Protein AF-A0A537SG53-F1 (afdb_monomer)

Nearest PDB structures (foldseek):
  3vv3-assembly1_A  TM=7.331E-01  e=1.806E-14  Pseudoalteromonas sp. SM9913
  3gcx-assembly1_A  TM=7.855E-01  e=4.178E-11  Homo sapiens
  4nmx-assembly1_B  TM=8.078E-01  e=1.006E-10  Homo sapiens
  6u36-assembly1_B  TM=8.030E-01  e=1.842E-10  Homo sapiens
  6u38-assembly1_B  TM=7.601E-01  e=1.011E-09  Homo sapiens

Solvent-accessible surface area (backbone atoms only — not comparable to full-atom values): 45892 Å² total; per-residue (Å²): 128,70,33,33,38,33,28,25,63,75,90,61,60,61,32,41,44,74,61,90,92,48,77,46,64,25,44,44,43,73,51,47,91,55,70,65,63,78,87,64,96,61,98,65,78,69,53,40,50,25,36,37,40,58,51,94,85,67,83,77,95,51,55,57,44,52,30,59,46,37,54,74,64,22,52,58,51,92,91,60,73,54,43,61,42,48,43,57,40,46,70,34,71,57,68,73,74,63,71,64,65,53,43,56,61,77,74,60,67,79,89,64,69,51,61,58,50,86,93,46,68,74,53,92,91,40,68,62,49,55,32,37,86,90,42,29,15,30,59,60,30,51,58,71,57,66,50,66,90,52,40,49,90,41,24,35,35,40,42,28,37,16,30,50,89,73,35,62,35,50,42,83,40,58,37,64,94,68,16,30,22,54,67,45,85,91,42,43,59,48,20,58,50,80,81,84,73,87,81,57,54,78,33,54,22,24,17,34,46,21,37,20,18,6,33,33,55,95,96,52,68,71,57,17,48,22,60,60,40,36,37,28,44,30,13,34,21,65,20,74,39,44,31,39,51,60,23,51,36,37,51,46,21,49,49,46,38,33,42,73,74,46,92,65,41,52,45,33,37,27,27,51,45,50,35,68,67,47,55,65,47,24,55,40,52,42,55,34,33,59,67,20,31,34,39,32,16,7,8,34,51,13,39,62,53,31,49,36,40,48,35,22,23,66,19,56,37,77,75,24,33,17,14,13,18,20,29,77,81,70,49,62,29,43,93,46,60,61,90,38,81,17,22,12,34,32,56,68,85,46,22,81,41,20,35,9,22,57,11,48,45,32,56,21,38,41,54,97,28,46,86,41,60,26,19,53,30,52,44,7,35,49,7,13,26,43,57,43,10,36,47,46,52,36,40,32,78,41,40,73,67,49,71,66,49,97,47,43,38,53,38,30,50,31,49,47,50,24,48,54,76,31,21,50,72,46,89,91,45,37,70,50,24,24,40,11,39,43,26,30,34,57,15,53,74,42,73,78,65,57,77,88,77,60,73,85,76,70,81,49,68,45,64,29,68,58,56,38,64,69,66,72,52,65,99,82,62,88,68,54,52,70,54,48,41,48,19,30,52,50,45,40,56,41,63,27,50,76,30,44,77,43,53,56,95,47,65,92,74,48,48,72,68,41,54,47,49,35,51,53,38,51,51,68,35,88,88,51,33,66,67,50,38,51,54,53,48,52,45,64,55,54,73,62,59,76,74,84,74,82,64,81,93,79,66,58,74,66,55,51,51,52,49,54,45,68,75,56,68,74,80,71,79,63,72,49,42,53,33,39,27,42,56,40,38,66,52,50,39,75,35,89,92,33,45,91,40,25,62,38,72,46,74,27,76,52,62,94,79,50,39,60,18,57,31,55,77,58,39,33,39,50,48,42,24,70,84,76,74,45,70,59,74,58,37,51,76,75,38,70,81,29,53,77,61,29,34,57,71,78,49,96,86,39,69,42,35,28,52,48,30,40,50,48,44,34,53,43,48,51,50,54,50,23,67,75,69,73,45,85,85,51,52,50,53,48,79,41,80,54,97,89,42,84,42,74,41,86,41,69,52,45,36,35,18,45,40,47,37,79,35,98,52,66,47,54,37,77,92,76,43,26,40,38,18,9,28,38,65,36,60,88,82,63,101,59,81,61,61,85,67,38,75,50,51,46,26,50,23,44,38,53,39,28,23,34,44,38,52,47,47,47,40,27,73,44,61,68,62,73,51,80,86,47,73,63,39,59,50,46,55,54,53,50,18,48,51,52,28,44,56,51,49,72,73,35,66,65,50,42,54,50,51,38,62,74,46,72,72,43,80,74,48,76,52,76,77,37,46,39,48,43,51,60,13,34,46,72,71,43,98,41,43,63,43,76,78,47,67,81,85,79,79,76,80,76,89,73,83,81,88,81,91,79,89,133

Secondary structure (DSSP, 8-state):
--EEEEEE-TT-SEEEEEETTEEEEEEEEES-SS-PPP--SSSSPPPEEEEEE--TT---S-HHHHHHHHHHHTTS-TTPPPPSEEEE--EE----S-HHHHHHHTT--TT-PPPPPTTS---TT-TTGGGSTTTT-HHHHHHHHTSTTT----EEEEEES-B-TT-TT--TTB-GGG-EESS-TTSTT--B----SSS--TTHHHHHHHHHHPPPPTTS---SS-TTSEEEEEE--SBTTBEEHHHHHHHHHHHHHHHHHSTT---EEEE---BS--HHHHHHHHHHHHTT-EEEEE--EEETTBS-SSPPBTTTSTTEEEEEEE-TTS-BS-S--TTSEEE----HHHHTTEEEEE-SSEEEE-TT-TT-EEEEE-SHHHHHHHHHHHHHHHHHHHHHHHHT-SSTHHHHHHHHHHHHTTSB--TT-HHHHBT-B--HHHHHTSPPPPGGG--PPPPP----HHHHHHTT--TTSPPPHHHHHHHHHHHHHHSSHHHHTT--S-GGG--HHHHHHHHHHHHH-TT--HHHHHHHHHHHHHTT--------S---HHHHHHHHHHHS---PPPSEEEEEEESS-HHHHTSTTTTTTSEEEEEEEP-TTPBTTTB-SSEEE--EETTTTEEPPPP-TTSHHHHTTTSSPP-TT-HHHHHHHHHHHHHHHHHHHHHHHTS---PPPEEEEETTEEEEEP---EEEEEEEESSS-EEEETTTTEEEEEEEEPPTT--SSSPTTPEEEGGG-HHHHHHHHHHHHHHHH-GGGGS-SSHHHHHHHHHHHHHHHHHHGGG-HHHHHHHHHHHTT-TTS--GGGEE-HHHHHHTT-SS-SEE-S------------------

pLDDT: mean 82.52, std 16.12, range [25.84, 98.88]

Radius of gyration: 37.01 Å; Cα contacts (8 Å, |Δi|>4): 1819; chains: 1; bounding box: 107×88×82 Å

Structure (mmCIF, N/CA/C/O backbone):
data_AF-A0A537SG53-F1
#
_entry.id   AF-A0A537SG53-F1
#
loop_
_atom_site.group_PDB
_atom_site.id
_atom_site.type_symbol
_atom_site.label_atom_id
_atom_site.label_alt_id
_atom_site.label_comp_id
_atom_site.label_asym_id
_atom_site.label_entity_id
_atom_site.label_seq_id
_atom_site.pdbx_PDB_ins_code
_atom_site.Cartn_x
_atom_site.Cartn_y
_atom_site.Cartn_z
_atom_site.occupancy
_atom_site.B_iso_or_equiv
_atom_site.auth_seq_id
_atom_site.auth_comp_id
_atom_site.auth_asym_id
_atom_site.auth_atom_id
_atom_site.pdbx_PDB_model_num
ATOM 1 N N . MET A 1 1 ? 8.241 -13.025 15.355 1.00 56.22 1 MET A N 1
ATOM 2 C CA . MET A 1 1 ? 8.770 -12.447 16.612 1.00 56.22 1 MET A CA 1
ATOM 3 C C . MET A 1 1 ? 8.900 -10.947 16.423 1.00 56.22 1 MET A C 1
ATOM 5 O O . MET A 1 1 ? 9.404 -10.559 15.370 1.00 56.22 1 MET A O 1
ATOM 9 N N . PRO A 1 2 ? 8.442 -10.115 17.368 1.00 63.69 2 PRO A N 1
ATOM 10 C CA . PRO A 1 2 ? 8.550 -8.668 17.230 1.00 63.69 2 PRO A CA 1
ATOM 11 C C . PRO A 1 2 ? 10.027 -8.247 17.290 1.00 63.69 2 PRO A C 1
ATOM 13 O O . PRO A 1 2 ? 10.722 -8.482 18.279 1.00 63.69 2 PRO A O 1
ATOM 16 N N . ARG A 1 3 ? 10.515 -7.653 16.198 1.00 83.81 3 ARG A N 1
ATOM 17 C CA . ARG A 1 3 ? 11.768 -6.891 16.151 1.00 83.81 3 ARG A CA 1
ATOM 18 C C . ARG A 1 3 ? 11.4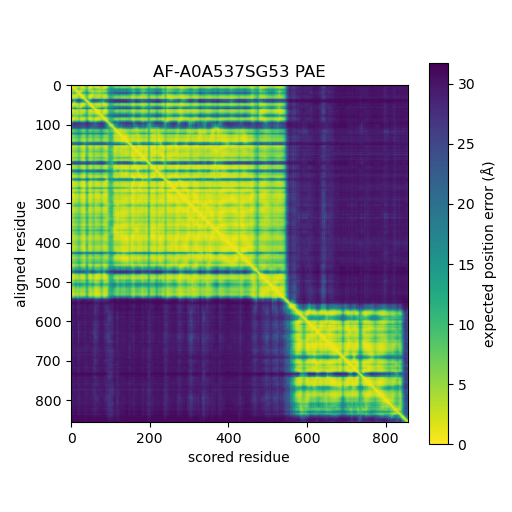10 -5.414 16.118 1.00 83.81 3 ARG A C 1
ATOM 20 O O . ARG A 1 3 ? 10.396 -5.039 15.534 1.00 83.81 3 ARG A O 1
ATOM 27 N N . ILE A 1 4 ? 12.231 -4.588 16.747 1.00 90.00 4 ILE A N 1
ATOM 28 C CA . ILE A 1 4 ? 12.027 -3.140 16.818 1.00 90.00 4 ILE A CA 1
ATOM 29 C C . ILE A 1 4 ? 13.260 -2.458 16.237 1.00 90.00 4 ILE A C 1
ATOM 31 O O . ILE A 1 4 ? 14.383 -2.869 16.518 1.00 90.00 4 ILE A O 1
ATOM 35 N N . LEU A 1 5 ? 13.070 -1.414 15.443 1.00 92.69 5 LEU A N 1
ATOM 36 C CA . LEU A 1 5 ? 14.141 -0.517 15.030 1.00 92.69 5 LEU A CA 1
ATOM 37 C C . LEU A 1 5 ? 14.159 0.654 16.008 1.00 92.69 5 LEU A C 1
ATOM 39 O O . LEU A 1 5 ? 13.151 1.328 16.194 1.00 92.69 5 LEU A O 1
ATOM 43 N N . VAL A 1 6 ? 15.292 0.883 16.662 1.00 91.94 6 VAL A N 1
ATOM 44 C CA . VAL A 1 6 ? 15.472 1.971 17.624 1.00 91.94 6 VAL A CA 1
ATOM 45 C C . VAL A 1 6 ? 16.591 2.884 17.159 1.00 91.94 6 VAL A C 1
ATOM 47 O O . VAL A 1 6 ? 17.608 2.416 16.653 1.00 91.94 6 VAL A O 1
ATOM 50 N N . LYS A 1 7 ? 16.434 4.184 17.377 1.00 91.19 7 LYS A N 1
ATOM 51 C CA . LYS A 1 7 ? 17.493 5.173 17.227 1.00 91.19 7 LYS A CA 1
ATOM 52 C C . LYS A 1 7 ? 17.937 5.615 18.615 1.00 91.19 7 LYS A C 1
ATOM 54 O O . LYS A 1 7 ? 17.171 6.255 19.333 1.00 91.19 7 LYS A O 1
ATOM 59 N N . ALA A 1 8 ? 19.139 5.228 19.026 1.00 88.62 8 ALA A N 1
ATOM 60 C CA . ALA A 1 8 ? 19.638 5.443 20.385 1.00 88.62 8 ALA A CA 1
ATOM 61 C C . ALA A 1 8 ? 21.163 5.617 20.414 1.00 88.62 8 ALA A C 1
ATOM 63 O O . ALA A 1 8 ? 21.844 5.444 19.400 1.00 88.62 8 ALA A O 1
ATOM 64 N N . ALA A 1 9 ? 21.703 5.974 21.580 1.00 84.94 9 ALA A N 1
ATOM 65 C CA . ALA A 1 9 ? 23.139 6.143 21.754 1.00 84.94 9 ALA A CA 1
ATOM 66 C C . ALA A 1 9 ? 23.895 4.829 21.452 1.00 84.94 9 ALA A C 1
ATOM 68 O O . ALA A 1 9 ? 23.457 3.752 21.869 1.00 84.94 9 ALA A O 1
ATOM 69 N N . PRO A 1 10 ? 25.040 4.892 20.750 1.00 82.56 10 PRO A N 1
ATOM 70 C CA . PRO A 1 10 ? 25.831 3.705 20.443 1.00 82.56 10 PRO A CA 1
ATOM 71 C C . PRO A 1 10 ? 26.467 3.097 21.706 1.00 82.56 10 PRO A C 1
ATOM 73 O O . PRO A 1 10 ? 26.640 3.766 22.722 1.00 82.56 10 PRO A O 1
ATOM 76 N N . GLY A 1 11 ? 26.892 1.831 21.618 1.00 75.19 11 GLY A N 1
ATOM 77 C CA . GLY A 1 11 ? 27.715 1.167 22.645 1.00 75.19 11 GLY A CA 1
ATOM 78 C C . GLY A 1 11 ? 26.980 0.173 23.550 1.00 75.19 11 GLY A C 1
ATOM 79 O O . GLY A 1 11 ? 27.631 -0.550 24.301 1.00 75.19 11 GLY A O 1
ATOM 80 N N . LEU A 1 12 ? 25.652 0.074 23.452 1.00 79.31 12 LEU A N 1
ATOM 81 C CA . LEU A 1 12 ? 24.867 -0.955 24.139 1.00 79.31 12 LEU A CA 1
ATOM 82 C C . LEU A 1 12 ? 24.726 -2.216 23.274 1.00 79.31 12 LEU A C 1
ATOM 84 O O . LEU A 1 12 ? 24.362 -2.128 22.102 1.00 79.31 12 LEU A O 1
ATOM 88 N N . SER A 1 13 ? 24.987 -3.385 23.866 1.00 80.88 13 SER A N 1
ATOM 89 C CA . SER A 1 13 ? 24.792 -4.709 23.244 1.00 80.88 13 SER A CA 1
ATOM 90 C C . SER A 1 13 ? 23.514 -5.418 23.709 1.00 80.88 13 SER A C 1
ATOM 92 O O . SER A 1 13 ? 23.033 -6.339 23.047 1.00 80.88 13 SER A O 1
ATOM 94 N N . SER A 1 14 ? 22.945 -4.984 24.837 1.00 82.19 14 SER A N 1
ATOM 95 C CA . SER A 1 14 ? 21.694 -5.505 25.388 1.00 82.19 14 SER A CA 1
ATOM 96 C C . SER A 1 14 ? 20.869 -4.397 26.043 1.00 82.19 14 SER A C 1
ATOM 98 O O . SER A 1 14 ? 21.419 -3.393 26.499 1.00 82.19 14 SER A O 1
ATOM 100 N N . ALA A 1 15 ? 19.551 -4.581 26.066 1.00 82.06 15 ALA A N 1
ATOM 101 C CA . ALA A 1 15 ? 18.601 -3.733 26.781 1.00 82.06 15 ALA A CA 1
ATOM 102 C C . ALA A 1 15 ? 17.675 -4.609 27.621 1.00 82.06 15 ALA A C 1
ATOM 104 O O . ALA A 1 15 ? 17.402 -5.755 27.260 1.00 82.06 15 ALA A O 1
ATOM 105 N N . ARG A 1 16 ? 17.184 -4.079 28.741 1.00 82.00 16 ARG A N 1
ATOM 106 C CA . ARG A 1 16 ? 16.276 -4.806 29.633 1.00 82.00 16 ARG A CA 1
ATOM 107 C C . ARG A 1 16 ? 15.030 -3.971 29.875 1.00 82.00 16 ARG A C 1
ATOM 109 O O . ARG A 1 16 ? 15.093 -2.960 30.557 1.00 82.00 16 ARG A O 1
ATOM 116 N N . LEU A 1 17 ? 13.905 -4.398 29.322 1.00 77.69 17 LEU A N 1
ATOM 117 C CA . LEU A 1 17 ? 12.636 -3.677 29.426 1.00 77.69 17 LEU A CA 1
ATOM 118 C C . LEU A 1 17 ? 11.703 -4.398 30.387 1.00 77.69 17 LEU A C 1
ATOM 120 O O . LEU A 1 17 ? 11.791 -5.617 30.529 1.00 77.69 17 LEU A O 1
ATOM 124 N N . VAL A 1 18 ? 10.808 -3.661 31.041 1.00 74.38 18 VAL A N 1
ATOM 125 C CA . VAL A 1 18 ? 9.818 -4.243 31.949 1.00 74.38 18 VAL A CA 1
ATOM 126 C C . VAL A 1 18 ? 8.433 -4.119 31.321 1.00 74.38 18 VAL A C 1
ATOM 128 O O . VAL A 1 18 ? 7.937 -3.016 31.093 1.00 74.38 18 VAL A O 1
ATOM 131 N N . PHE A 1 19 ? 7.795 -5.261 31.066 1.00 72.06 19 PHE A N 1
ATOM 132 C CA . PHE A 1 19 ? 6.406 -5.333 30.609 1.00 72.06 19 PHE A CA 1
ATOM 133 C C . PHE A 1 19 ? 5.571 -5.986 31.715 1.00 72.06 19 PHE A C 1
ATOM 135 O O . PHE A 1 19 ? 5.745 -7.163 32.039 1.00 72.06 19 PHE A O 1
ATOM 142 N N . GLY A 1 20 ? 4.714 -5.200 32.372 1.00 70.19 20 GLY A N 1
ATOM 143 C CA . GLY A 1 20 ? 4.030 -5.636 33.594 1.00 70.19 20 GLY A CA 1
ATOM 144 C C . GLY A 1 20 ? 5.027 -5.923 34.724 1.00 70.19 20 GLY A C 1
ATOM 145 O O . GLY A 1 20 ? 5.739 -5.024 35.162 1.00 70.19 20 GLY A O 1
ATOM 146 N N . THR A 1 21 ? 5.084 -7.171 35.197 1.00 59.19 21 THR A N 1
ATOM 147 C CA . THR A 1 21 ? 6.025 -7.624 36.243 1.00 59.19 21 THR A CA 1
ATOM 148 C C . THR A 1 21 ? 7.265 -8.332 35.696 1.00 59.19 21 THR A C 1
ATOM 150 O O . THR A 1 21 ? 8.168 -8.651 36.468 1.00 59.19 21 THR A O 1
ATOM 153 N N . ASN A 1 22 ? 7.321 -8.602 34.389 1.00 71.06 22 ASN A N 1
ATOM 154 C CA . ASN A 1 22 ? 8.335 -9.475 33.808 1.00 71.06 22 ASN A CA 1
ATOM 155 C C . ASN A 1 22 ? 9.410 -8.655 33.082 1.00 71.06 22 ASN A C 1
ATOM 157 O O . ASN A 1 22 ? 9.104 -7.946 32.118 1.00 71.06 22 ASN A O 1
ATOM 161 N N . PRO A 1 23 ? 10.680 -8.735 33.514 1.00 77.50 23 PRO A N 1
ATOM 162 C CA . PRO A 1 23 ? 11.776 -8.138 32.775 1.00 77.50 23 PRO A CA 1
ATOM 163 C C . PRO A 1 23 ? 12.151 -9.001 31.565 1.00 77.50 23 PRO A C 1
ATOM 165 O O . PRO A 1 23 ? 12.421 -10.191 31.709 1.00 77.50 23 PRO A O 1
ATOM 168 N N . VAL A 1 24 ? 12.261 -8.377 30.397 1.00 81.88 24 VAL A N 1
ATOM 169 C CA . VAL A 1 24 ? 12.604 -9.021 29.124 1.00 81.88 24 VAL A CA 1
ATOM 170 C C . VAL A 1 24 ? 13.927 -8.454 28.614 1.00 81.88 24 VAL A C 1
ATOM 172 O O . VAL A 1 24 ? 14.123 -7.236 28.592 1.00 81.88 24 VAL A O 1
ATOM 175 N N . ALA A 1 25 ? 14.855 -9.334 28.235 1.00 84.56 25 ALA A N 1
ATOM 176 C CA . ALA A 1 25 ? 16.173 -8.958 27.729 1.00 84.56 25 ALA A CA 1
ATOM 177 C C . ALA A 1 25 ? 16.193 -8.966 26.195 1.00 84.56 25 ALA A C 1
ATOM 179 O O . ALA A 1 25 ? 15.864 -9.972 25.577 1.00 84.56 25 ALA A O 1
ATOM 180 N N . PHE A 1 26 ? 16.620 -7.859 25.594 1.00 85.38 26 PHE A N 1
ATOM 181 C CA . PHE A 1 26 ? 16.730 -7.670 24.150 1.00 85.38 26 PHE A CA 1
ATOM 182 C C . PHE A 1 26 ? 18.195 -7.607 23.735 1.00 85.38 26 PHE A C 1
ATOM 184 O O . PHE A 1 26 ? 19.027 -7.037 24.445 1.00 85.38 26 PHE A O 1
ATOM 191 N N . THR A 1 27 ? 18.498 -8.130 22.550 1.00 88.56 27 THR A N 1
ATOM 192 C CA . THR A 1 27 ? 19.810 -7.977 21.905 1.00 88.56 27 THR A CA 1
ATOM 193 C C . THR A 1 27 ? 19.771 -6.810 20.926 1.00 88.56 27 THR A C 1
ATOM 195 O O . THR A 1 27 ? 18.810 -6.690 20.162 1.00 88.56 27 THR A O 1
ATOM 198 N N . LEU A 1 28 ? 20.809 -5.965 20.940 1.00 89.00 28 LEU A N 1
ATOM 199 C CA . LEU A 1 28 ? 20.949 -4.820 20.041 1.00 89.00 28 LEU A CA 1
ATOM 200 C C . LEU A 1 28 ? 22.024 -5.082 18.993 1.00 89.00 28 LEU A C 1
ATOM 202 O O . LEU A 1 28 ? 23.162 -5.410 19.323 1.00 89.00 28 LEU A O 1
ATOM 206 N N . THR A 1 29 ? 21.682 -4.857 17.729 1.00 89.25 29 THR A N 1
ATOM 207 C CA . THR A 1 29 ? 22.627 -4.920 16.607 1.00 89.25 29 THR A CA 1
ATOM 208 C C . THR A 1 29 ? 22.525 -3.653 15.763 1.00 89.25 29 THR A C 1
ATOM 210 O O . THR A 1 29 ? 21.403 -3.255 15.452 1.00 89.25 29 THR A O 1
ATOM 213 N N . PRO A 1 30 ? 23.632 -3.007 15.354 1.00 91.06 30 PRO A N 1
ATOM 214 C CA . PRO A 1 30 ? 23.572 -1.862 14.444 1.00 91.06 30 PRO A CA 1
ATOM 215 C C . PRO A 1 30 ? 22.780 -2.188 13.171 1.00 91.06 30 PRO A C 1
ATOM 217 O O . PRO A 1 30 ? 23.000 -3.233 12.559 1.00 91.06 30 PRO A O 1
ATOM 220 N N . LEU A 1 31 ? 21.856 -1.302 12.790 1.00 92.75 31 LEU A N 1
ATOM 221 C CA . LEU A 1 31 ? 21.090 -1.438 11.550 1.00 92.75 31 LEU A CA 1
ATOM 222 C C . LEU A 1 31 ? 21.928 -0.972 10.356 1.00 92.75 31 LEU A C 1
ATOM 224 O O . LEU A 1 31 ? 22.059 -1.697 9.374 1.00 92.75 31 LEU A O 1
ATOM 228 N N . PHE A 1 32 ? 22.515 0.220 10.475 1.00 93.25 32 PHE A N 1
ATOM 229 C CA . PHE A 1 32 ? 23.372 0.824 9.462 1.00 93.25 32 PHE A CA 1
ATOM 230 C C . PHE A 1 32 ? 24.846 0.646 9.814 1.00 93.25 32 PHE A C 1
ATOM 232 O O . PHE A 1 32 ? 25.258 0.853 10.958 1.00 93.25 32 PHE A O 1
ATOM 239 N N . LYS A 1 33 ? 25.647 0.273 8.817 1.00 89.44 33 LYS A N 1
ATOM 240 C CA . LYS A 1 33 ? 27.107 0.171 8.898 1.00 89.44 33 LYS A CA 1
ATOM 241 C C . LYS A 1 33 ? 27.793 1.387 8.279 1.00 89.44 33 LYS A C 1
ATOM 243 O O . LYS A 1 33 ? 28.916 1.698 8.664 1.00 89.44 33 LYS A O 1
ATOM 248 N N . SER A 1 34 ? 27.149 2.057 7.322 1.00 91.25 34 SER A N 1
ATOM 249 C CA . SER A 1 34 ? 27.719 3.173 6.562 1.00 91.25 34 SER A CA 1
ATOM 250 C C . SER A 1 34 ? 26.952 4.481 6.740 1.00 91.25 34 SER A C 1
ATOM 252 O O . SER A 1 34 ? 27.570 5.542 6.848 1.00 91.25 34 SER A O 1
ATOM 254 N N . ILE A 1 35 ? 25.624 4.419 6.800 1.00 89.56 35 ILE A N 1
ATOM 255 C CA . ILE A 1 35 ? 24.747 5.565 7.029 1.00 89.56 35 ILE A CA 1
ATOM 256 C C . ILE A 1 35 ? 24.844 5.937 8.511 1.00 89.56 35 ILE A C 1
ATOM 258 O O . ILE A 1 35 ? 24.144 5.407 9.374 1.00 89.56 35 ILE A O 1
ATOM 262 N N . ALA A 1 36 ? 25.788 6.825 8.811 1.00 69.94 36 ALA A N 1
ATOM 263 C CA . ALA A 1 36 ? 25.993 7.388 10.136 1.00 69.94 36 ALA A CA 1
ATOM 264 C C . ALA A 1 36 ? 25.302 8.757 10.257 1.00 69.94 36 ALA A C 1
ATOM 266 O O . ALA A 1 36 ? 25.108 9.447 9.251 1.00 69.94 36 ALA A O 1
ATOM 267 N N . PRO A 1 37 ? 24.986 9.206 11.482 1.00 54.97 37 PRO A N 1
ATOM 268 C CA . PRO A 1 37 ? 24.544 10.574 11.703 1.00 54.97 37 PRO A CA 1
ATOM 269 C C . PRO A 1 37 ? 25.621 11.564 11.236 1.00 54.97 37 PRO A C 1
ATOM 271 O O . PRO A 1 37 ? 26.817 11.252 11.313 1.00 54.97 37 PRO A O 1
ATOM 274 N N . PRO A 1 38 ? 25.244 12.777 10.794 1.00 50.75 38 PRO A N 1
ATOM 275 C CA . PRO A 1 38 ? 26.219 13.824 10.518 1.00 50.75 38 PRO A CA 1
ATOM 276 C C . PRO A 1 38 ? 27.112 14.034 11.747 1.00 50.75 38 PRO A C 1
ATOM 278 O O . PRO A 1 38 ? 26.624 14.034 12.877 1.00 50.75 38 PRO A O 1
ATOM 281 N N . LYS A 1 39 ? 28.425 14.203 11.534 1.00 47.66 39 LYS A N 1
ATOM 282 C CA . LYS A 1 39 ? 29.383 14.475 12.617 1.00 47.66 39 LYS A CA 1
ATOM 283 C C . LYS A 1 39 ? 28.949 15.739 13.363 1.00 47.66 39 LYS A C 1
ATOM 285 O O . LYS A 1 39 ? 29.196 16.849 12.898 1.00 47.66 39 LYS A O 1
ATOM 290 N N . THR A 1 40 ? 28.312 15.584 14.518 1.00 44.28 40 THR A N 1
ATOM 291 C CA . THR A 1 40 ? 28.035 16.697 15.421 1.00 44.28 40 THR A CA 1
ATOM 292 C C . THR A 1 40 ? 29.352 17.157 16.030 1.00 44.28 40 THR A C 1
ATOM 294 O O . THR A 1 40 ? 30.083 16.362 16.619 1.00 44.28 40 THR A O 1
ATOM 297 N N . ALA A 1 41 ? 29.672 18.442 15.879 1.00 44.16 41 ALA A N 1
ATOM 298 C CA . ALA A 1 41 ? 30.795 19.075 16.561 1.00 44.16 41 ALA A CA 1
ATOM 299 C C . ALA A 1 41 ? 30.467 19.191 18.063 1.00 44.16 41 ALA A C 1
ATOM 301 O O . ALA A 1 41 ? 30.013 20.228 18.535 1.00 44.16 41 ALA A O 1
ATOM 302 N N . GLY A 1 42 ? 30.617 18.095 18.805 1.00 54.91 42 GLY A N 1
ATOM 303 C CA . GLY A 1 42 ? 30.338 18.026 20.237 1.00 54.91 42 GLY A CA 1
ATOM 304 C C . GLY A 1 42 ? 30.860 16.730 20.872 1.00 54.91 42 GLY A C 1
ATOM 305 O O . GLY A 1 42 ? 31.123 15.765 20.156 1.00 54.91 42 GLY A O 1
ATOM 306 N N . PRO A 1 43 ? 31.024 16.690 22.208 1.00 53.09 43 PRO A N 1
ATOM 307 C CA . PRO A 1 43 ? 31.612 15.553 22.926 1.00 53.09 43 PRO A CA 1
ATOM 308 C C . PRO A 1 43 ? 30.670 14.345 23.096 1.00 53.09 43 PRO A C 1
ATOM 310 O O . PRO A 1 43 ? 31.091 13.328 23.639 1.00 53.09 43 PRO A O 1
ATOM 313 N N . ILE A 1 44 ? 29.408 14.441 22.659 1.00 59.19 44 ILE A N 1
ATOM 314 C CA . ILE A 1 44 ? 28.407 13.371 22.781 1.00 59.19 44 ILE A CA 1
ATOM 315 C C . ILE A 1 44 ? 28.265 12.667 21.422 1.00 59.19 44 ILE A C 1
ATOM 317 O O . ILE A 1 44 ? 28.003 13.347 20.425 1.00 59.19 44 ILE A O 1
ATOM 321 N N . PRO A 1 45 ? 28.436 11.332 21.350 1.00 64.62 45 PRO A N 1
ATOM 322 C CA . PRO A 1 45 ? 28.243 10.588 20.111 1.00 64.62 45 PRO A CA 1
ATOM 323 C C . PRO A 1 45 ? 26.779 10.662 19.662 1.00 64.62 45 PRO A C 1
ATOM 325 O O . PRO A 1 45 ? 25.864 10.519 20.470 1.00 64.62 45 PRO A O 1
ATOM 328 N N . ALA A 1 46 ? 26.562 10.883 18.366 1.00 79.00 46 ALA A N 1
ATOM 329 C CA . ALA A 1 46 ? 25.226 10.945 17.788 1.00 79.00 46 ALA A CA 1
ATOM 330 C C . ALA A 1 46 ? 24.522 9.574 17.828 1.00 79.00 46 ALA A C 1
ATOM 332 O O . ALA A 1 46 ? 25.169 8.530 17.710 1.00 79.00 46 ALA A O 1
ATOM 333 N N . ASN A 1 47 ? 23.194 9.585 17.974 1.00 86.44 47 ASN A N 1
ATOM 334 C CA . ASN A 1 47 ? 22.381 8.370 18.035 1.00 86.44 47 ASN A CA 1
ATOM 335 C C . ASN A 1 47 ? 22.389 7.613 16.706 1.00 86.44 47 ASN A C 1
ATOM 337 O O . ASN A 1 47 ? 22.260 8.220 15.647 1.00 86.44 47 ASN A O 1
ATOM 341 N N . ILE A 1 48 ? 22.464 6.287 16.765 1.00 90.06 48 ILE A N 1
ATOM 342 C CA . ILE A 1 48 ? 22.476 5.400 15.599 1.00 90.06 48 ILE A CA 1
ATOM 343 C C . ILE A 1 48 ? 21.237 4.507 15.577 1.00 90.06 48 ILE A C 1
ATOM 345 O O . ILE A 1 48 ? 20.653 4.214 16.621 1.00 90.06 48 ILE A O 1
ATOM 349 N N . TRP A 1 49 ? 20.868 4.034 14.388 1.00 93.19 49 TRP A N 1
ATOM 350 C CA . TRP A 1 49 ? 19.843 3.006 14.249 1.00 93.19 49 TRP A CA 1
ATOM 351 C C . TRP A 1 49 ? 20.376 1.628 14.635 1.00 93.19 49 TRP A C 1
ATOM 353 O O . TRP A 1 49 ? 21.443 1.196 14.190 1.00 93.19 49 TRP A O 1
ATOM 363 N N . GLN A 1 50 ? 19.598 0.916 15.437 1.00 91.81 50 GLN A N 1
ATOM 364 C CA . GLN A 1 50 ? 19.871 -0.429 15.915 1.00 91.81 50 GLN A CA 1
ATOM 365 C C . GLN A 1 50 ? 18.596 -1.266 15.813 1.00 91.81 50 GLN A C 1
ATOM 367 O O . GLN A 1 50 ? 17.487 -0.759 15.953 1.00 91.81 50 GLN A O 1
ATOM 372 N N . THR A 1 51 ? 18.744 -2.563 15.578 1.00 91.56 51 THR A N 1
ATOM 373 C CA . THR A 1 51 ? 17.650 -3.521 15.707 1.00 91.56 51 THR A CA 1
ATOM 374 C C . THR A 1 51 ? 17.657 -4.120 17.106 1.00 91.56 51 THR A C 1
ATOM 376 O O . THR A 1 51 ? 18.674 -4.666 17.531 1.00 91.56 51 THR A O 1
ATOM 379 N N . LEU A 1 52 ? 16.523 -4.048 17.797 1.00 89.69 52 LEU A N 1
ATOM 380 C CA . LEU A 1 52 ? 16.229 -4.792 19.016 1.00 89.69 52 LEU A CA 1
ATOM 381 C C . LEU A 1 52 ? 15.527 -6.094 18.651 1.00 89.69 52 LEU A C 1
ATOM 383 O O . LEU A 1 52 ? 14.458 -6.083 18.036 1.00 89.69 52 LEU A O 1
ATOM 387 N N . THR A 1 53 ? 16.109 -7.209 19.077 1.00 87.25 53 THR A N 1
ATOM 388 C CA . THR A 1 53 ? 15.521 -8.541 18.906 1.00 87.25 53 THR A CA 1
ATOM 389 C C . THR A 1 53 ? 15.075 -9.077 20.261 1.00 87.25 53 THR A C 1
ATOM 391 O O . THR A 1 53 ? 15.880 -9.147 21.192 1.00 87.25 53 THR A O 1
ATOM 394 N N . ALA A 1 54 ? 13.784 -9.398 20.370 1.00 83.06 54 ALA A N 1
ATOM 395 C CA . ALA A 1 54 ? 13.175 -9.991 21.557 1.00 83.06 54 ALA A CA 1
ATOM 396 C C . ALA A 1 54 ? 13.541 -11.485 21.695 1.00 83.06 54 ALA A C 1
ATOM 398 O O . ALA A 1 54 ? 13.831 -12.128 20.680 1.00 83.06 54 ALA A O 1
ATOM 399 N N . PRO A 1 55 ? 13.499 -12.061 22.911 1.00 80.75 55 PRO A N 1
ATOM 400 C CA . PRO A 1 55 ? 13.660 -13.497 23.103 1.00 80.75 55 PRO A CA 1
ATOM 401 C C . PRO A 1 55 ? 12.434 -14.258 22.569 1.00 80.75 55 PRO A C 1
ATOM 403 O O . PRO A 1 55 ? 11.354 -13.691 22.392 1.00 80.75 55 PRO A O 1
ATOM 406 N N . ALA A 1 56 ? 12.610 -15.545 22.261 1.00 74.38 56 ALA A N 1
ATOM 407 C CA . ALA A 1 56 ? 11.623 -16.344 21.525 1.00 74.38 56 ALA A CA 1
ATOM 408 C C . ALA A 1 56 ? 10.274 -16.522 22.249 1.00 74.38 56 ALA A C 1
ATOM 410 O O . ALA A 1 56 ? 9.259 -16.764 21.601 1.00 74.38 56 ALA A O 1
ATOM 411 N N . ASP A 1 57 ? 10.271 -16.401 23.573 1.00 73.50 57 ASP A N 1
ATOM 412 C CA . ASP A 1 57 ? 9.127 -16.530 24.475 1.00 73.50 57 ASP A CA 1
ATOM 413 C C . ASP A 1 57 ? 8.361 -15.212 24.696 1.00 73.50 57 ASP A C 1
ATOM 415 O O . ASP A 1 57 ? 7.339 -15.194 25.383 1.00 73.50 57 ASP A O 1
ATOM 419 N N . PHE A 1 58 ? 8.817 -14.102 24.105 1.00 75.31 58 PHE A N 1
ATOM 420 C CA . PHE A 1 58 ? 8.148 -12.813 24.232 1.00 75.31 58 PHE A CA 1
ATOM 421 C C . PHE A 1 58 ? 6.888 -12.734 23.353 1.00 75.31 58 PHE A C 1
ATOM 423 O O . PHE A 1 58 ? 6.965 -12.569 22.132 1.00 75.31 58 PHE A O 1
ATOM 430 N N . ALA A 1 59 ? 5.722 -12.817 23.997 1.00 63.69 59 ALA A N 1
ATOM 431 C CA . ALA A 1 59 ? 4.404 -12.686 23.384 1.00 63.69 59 ALA A CA 1
ATOM 432 C C . ALA A 1 59 ? 3.723 -11.378 23.831 1.00 63.69 59 ALA A C 1
ATOM 434 O O . ALA A 1 59 ? 2.948 -11.369 24.783 1.00 63.69 59 ALA A O 1
ATOM 435 N N . GLU A 1 60 ? 4.011 -10.267 23.148 1.00 64.19 60 GLU A N 1
ATOM 436 C CA . GLU A 1 60 ? 3.154 -9.073 23.201 1.00 64.19 60 GLU A CA 1
ATOM 437 C C . GLU A 1 60 ? 2.323 -8.935 21.920 1.00 64.19 60 GLU A C 1
ATOM 439 O O . GLU A 1 60 ? 2.792 -9.230 20.820 1.00 64.19 60 GLU A O 1
ATOM 444 N N . GLU A 1 61 ? 1.081 -8.467 22.076 1.00 68.06 61 GLU A N 1
ATOM 445 C CA . GLU A 1 61 ? 0.063 -8.431 21.017 1.00 68.06 61 GLU A CA 1
ATOM 446 C C . GLU A 1 61 ? 0.177 -7.215 20.069 1.00 68.06 61 GLU A C 1
ATOM 448 O O . GLU A 1 61 ? -0.376 -7.256 18.971 1.00 68.06 61 GLU A O 1
ATOM 453 N N . ASN A 1 62 ? 0.910 -6.144 20.427 1.00 84.12 62 ASN A N 1
ATOM 454 C CA . ASN A 1 62 ? 1.084 -4.958 19.570 1.00 84.12 62 ASN A CA 1
ATOM 455 C C . ASN A 1 62 ? 2.520 -4.390 19.608 1.00 84.12 62 ASN A C 1
ATOM 457 O O . ASN A 1 62 ? 2.980 -3.873 20.622 1.00 84.12 62 ASN A O 1
ATOM 461 N N . ALA A 1 63 ? 3.222 -4.421 18.470 1.00 86.69 63 ALA A N 1
ATOM 462 C CA . ALA A 1 63 ? 4.608 -3.952 18.366 1.00 86.69 63 ALA A CA 1
ATOM 463 C C . ALA A 1 63 ? 4.775 -2.429 18.545 1.00 86.69 63 ALA A C 1
ATOM 465 O O . ALA A 1 63 ? 5.828 -1.983 18.995 1.00 86.69 63 ALA A O 1
ATOM 466 N N . TRP A 1 64 ? 3.756 -1.622 18.232 1.00 91.19 64 TRP A N 1
ATOM 467 C CA . TRP A 1 64 ? 3.799 -0.181 18.492 1.00 91.19 64 TRP A CA 1
ATOM 468 C C . TRP A 1 64 ? 3.729 0.131 19.988 1.00 91.19 64 TRP A C 1
ATOM 470 O O . TRP A 1 64 ? 4.402 1.055 20.445 1.00 91.19 64 TRP A O 1
ATOM 480 N N . ASP A 1 65 ? 2.993 -0.660 20.776 1.00 88.69 65 ASP A N 1
ATOM 481 C CA . ASP A 1 65 ? 2.984 -0.508 22.236 1.00 88.69 65 ASP A CA 1
ATOM 482 C C . ASP A 1 65 ? 4.384 -0.755 22.833 1.00 88.69 65 ASP A C 1
ATOM 484 O O . ASP A 1 65 ? 4.813 0.004 23.709 1.00 88.69 65 ASP A O 1
ATOM 488 N N . VAL A 1 66 ? 5.143 -1.720 22.290 1.00 85.81 66 VAL A N 1
ATOM 489 C CA . VAL A 1 66 ? 6.562 -1.948 22.633 1.00 85.81 66 VAL A CA 1
ATOM 490 C C . VAL A 1 66 ? 7.401 -0.701 22.344 1.00 85.81 66 VAL A C 1
ATOM 492 O O . VAL A 1 66 ? 8.147 -0.250 23.215 1.00 85.81 66 VAL A O 1
ATOM 495 N N . CYS A 1 67 ? 7.274 -0.117 21.148 1.00 90.38 67 CYS A N 1
ATOM 496 C CA . CYS A 1 67 ? 8.000 1.097 20.762 1.00 90.38 67 CYS A CA 1
ATOM 497 C C . CYS A 1 67 ? 7.705 2.263 21.716 1.00 90.38 67 CYS A C 1
ATOM 499 O O . CYS A 1 67 ? 8.625 2.908 22.219 1.00 90.38 67 CYS A O 1
ATOM 501 N N . HIS A 1 68 ? 6.429 2.535 21.998 1.00 89.81 68 HIS A N 1
ATOM 502 C CA . HIS A 1 68 ? 6.044 3.626 22.899 1.00 89.81 68 HIS A CA 1
ATOM 503 C C . HIS A 1 68 ? 6.509 3.373 24.341 1.00 89.81 68 HIS A C 1
ATOM 505 O O . HIS A 1 68 ? 6.882 4.304 25.053 1.00 89.81 68 HIS A O 1
ATOM 511 N N . SER A 1 69 ? 6.528 2.111 24.779 1.00 85.06 69 SER A N 1
ATOM 512 C CA . SER A 1 69 ? 7.079 1.716 26.079 1.00 85.06 69 SER A CA 1
ATOM 513 C C . SER A 1 69 ? 8.592 1.951 26.158 1.00 85.06 69 SER A C 1
ATOM 515 O O . SER A 1 69 ? 9.072 2.516 27.140 1.00 85.06 69 SER A O 1
ATOM 517 N N . LEU A 1 70 ? 9.327 1.605 25.095 1.00 85.06 70 LEU A N 1
ATOM 518 C CA . LEU A 1 70 ? 10.768 1.842 24.948 1.00 85.06 70 LEU A CA 1
ATOM 519 C C . LEU A 1 70 ? 11.140 3.314 25.128 1.00 85.06 70 LEU A C 1
ATOM 521 O O . LEU A 1 70 ? 12.092 3.628 25.842 1.00 85.06 70 LEU A O 1
ATOM 525 N N . LEU A 1 71 ? 10.378 4.214 24.506 1.00 86.56 71 LEU A N 1
ATOM 526 C CA . LEU A 1 71 ? 10.635 5.646 24.605 1.00 86.56 71 LEU A CA 1
ATOM 527 C C . LEU A 1 71 ? 10.418 6.170 26.038 1.00 86.56 71 LEU A C 1
ATOM 529 O O . LEU A 1 71 ? 11.199 6.988 26.517 1.00 86.56 71 LEU A O 1
ATOM 533 N N . ARG A 1 72 ? 9.408 5.652 26.755 1.00 84.31 72 ARG A N 1
ATOM 534 C CA . ARG A 1 72 ? 9.093 6.053 28.141 1.00 84.31 72 ARG A CA 1
ATOM 535 C C . ARG A 1 72 ? 10.042 5.469 29.188 1.00 84.31 72 ARG A C 1
ATOM 537 O O . ARG A 1 72 ? 10.386 6.157 30.144 1.00 84.31 72 ARG A O 1
ATOM 544 N N . GLN A 1 73 ? 10.410 4.195 29.055 1.00 80.25 73 GLN A N 1
ATOM 545 C CA . GLN A 1 73 ? 11.217 3.473 30.049 1.00 80.25 73 GLN A CA 1
ATOM 546 C C . GLN A 1 73 ? 12.729 3.610 29.813 1.00 80.25 73 GLN A C 1
ATOM 548 O O . GLN A 1 73 ? 13.525 3.349 30.716 1.00 80.25 73 GLN A O 1
ATOM 553 N N . GLY A 1 74 ? 13.139 3.995 28.601 1.00 82.19 74 GLY A N 1
ATOM 554 C CA . GLY A 1 74 ? 14.524 3.884 28.158 1.00 82.19 74 GLY A CA 1
ATOM 555 C C . GLY A 1 74 ? 14.946 2.425 27.945 1.00 82.19 74 GLY A C 1
ATOM 556 O O . GLY A 1 74 ? 14.129 1.509 27.941 1.00 82.19 74 GLY A O 1
ATOM 557 N N . LEU A 1 75 ? 16.250 2.186 27.780 1.00 79.81 75 LEU A N 1
ATOM 558 C CA . LEU A 1 75 ? 16.802 0.844 27.516 1.00 79.81 75 LEU A CA 1
ATOM 559 C C . LEU A 1 75 ? 17.051 0.007 28.792 1.00 79.81 75 LEU A C 1
ATOM 561 O O . LEU A 1 75 ? 17.662 -1.062 28.726 1.00 79.81 75 LEU A O 1
ATOM 565 N N . GLY A 1 76 ? 16.603 0.492 29.958 1.00 71.69 76 GLY A N 1
ATOM 566 C CA . GLY A 1 76 ? 16.760 -0.186 31.253 1.00 71.69 76 GLY A CA 1
ATOM 567 C C . GLY A 1 76 ? 18.194 -0.263 31.782 1.00 71.69 76 GLY A C 1
ATOM 568 O O . GLY A 1 76 ? 18.497 -1.102 32.629 1.00 71.69 76 GLY A O 1
ATOM 569 N N . VAL A 1 77 ? 19.080 0.607 31.290 1.00 69.00 77 VAL A N 1
ATOM 570 C CA . VAL A 1 77 ? 20.470 0.737 31.744 1.00 69.00 77 VAL A CA 1
ATOM 571 C C . VAL A 1 77 ? 20.619 2.057 32.495 1.00 69.00 77 VAL A C 1
ATOM 573 O O . VAL A 1 77 ? 20.348 3.125 31.947 1.00 69.00 77 VAL A O 1
ATOM 576 N N . ALA A 1 78 ? 21.040 1.993 33.760 1.00 64.38 78 ALA A N 1
ATOM 577 C CA . ALA A 1 78 ? 21.199 3.176 34.601 1.00 64.38 78 ALA A CA 1
ATOM 578 C C . ALA A 1 78 ? 22.204 4.165 33.981 1.00 64.38 78 ALA A C 1
ATOM 580 O O . ALA A 1 78 ? 23.348 3.806 33.710 1.00 64.38 78 ALA A O 1
ATOM 581 N N . GLY A 1 79 ? 21.768 5.409 33.760 1.00 64.50 79 GLY A N 1
ATOM 582 C CA . GLY A 1 79 ? 22.589 6.471 33.169 1.00 64.50 79 GLY A CA 1
ATOM 583 C C . GLY A 1 79 ? 22.654 6.479 31.636 1.00 64.50 79 GLY A C 1
ATOM 584 O O . GLY A 1 79 ? 23.250 7.398 31.079 1.00 64.50 79 GLY A O 1
ATOM 585 N N . ALA A 1 80 ? 22.033 5.515 30.945 1.00 69.50 80 ALA A N 1
ATOM 586 C CA . ALA A 1 80 ? 21.897 5.576 29.492 1.00 69.50 80 ALA A CA 1
ATOM 587 C C . ALA A 1 80 ? 20.797 6.584 29.098 1.00 69.50 80 ALA A C 1
ATOM 589 O O . ALA A 1 80 ? 19.720 6.569 29.702 1.00 69.50 80 ALA A O 1
ATOM 590 N N . PRO A 1 81 ? 21.032 7.455 28.098 1.00 73.62 81 PRO A N 1
ATOM 591 C CA . PRO A 1 81 ? 19.997 8.348 27.592 1.00 73.62 81 PRO A CA 1
ATOM 592 C C . PRO A 1 81 ? 18.846 7.547 26.969 1.00 73.62 81 PRO A C 1
ATOM 594 O O . PRO A 1 81 ? 19.051 6.465 26.412 1.00 73.62 81 PRO A O 1
ATOM 597 N N . ALA A 1 82 ? 17.629 8.086 27.064 1.00 79.12 82 ALA A N 1
ATOM 598 C CA . ALA A 1 82 ? 16.466 7.504 26.404 1.00 79.12 82 ALA A CA 1
ATOM 599 C C . ALA A 1 82 ? 16.658 7.485 24.871 1.00 79.12 82 ALA A C 1
ATOM 601 O O . ALA A 1 82 ? 17.352 8.357 24.336 1.00 79.12 82 ALA A O 1
ATOM 602 N N . PRO A 1 83 ? 16.058 6.512 24.159 1.00 86.75 83 PRO A N 1
ATOM 603 C CA . PRO A 1 83 ? 16.032 6.512 22.701 1.00 86.75 83 PRO A CA 1
ATOM 604 C C . PRO A 1 83 ? 15.492 7.823 22.116 1.00 86.75 83 PRO A C 1
ATOM 606 O O . PRO A 1 83 ? 14.606 8.450 22.686 1.00 86.75 83 PRO A O 1
ATOM 609 N N . GLU A 1 84 ? 15.992 8.211 20.946 1.00 89.44 84 GLU A N 1
ATOM 610 C CA . GLU A 1 84 ? 15.459 9.331 20.160 1.00 89.44 84 GLU A CA 1
ATOM 611 C C . GLU A 1 84 ? 14.201 8.937 19.389 1.00 89.44 84 GLU A C 1
ATOM 613 O O . GLU A 1 84 ? 13.343 9.779 19.141 1.00 89.44 84 GLU A O 1
ATOM 618 N N . PHE A 1 85 ? 14.105 7.679 18.957 1.00 91.31 85 PHE A N 1
ATOM 619 C CA . PHE A 1 85 ? 12.995 7.201 18.141 1.00 91.31 85 PHE A CA 1
ATOM 620 C C . PHE A 1 85 ? 12.914 5.674 18.174 1.00 91.31 85 PHE A C 1
ATOM 622 O O . PHE A 1 85 ? 13.936 5.004 18.334 1.00 91.31 85 PHE A O 1
ATOM 629 N N . ALA A 1 86 ? 11.721 5.116 17.983 1.00 92.69 86 ALA A N 1
ATOM 630 C CA . ALA A 1 86 ? 11.533 3.686 17.779 1.00 92.69 86 ALA A CA 1
ATOM 631 C C . ALA A 1 86 ? 10.380 3.416 16.806 1.00 92.69 86 ALA A C 1
ATOM 633 O O . ALA A 1 86 ? 9.356 4.092 16.850 1.00 92.69 86 ALA A O 1
ATOM 634 N N . GLU A 1 87 ? 10.524 2.391 15.972 1.00 93.69 87 GLU A N 1
ATOM 635 C CA . GLU A 1 87 ? 9.469 1.889 15.087 1.00 93.69 87 GLU A CA 1
ATOM 636 C C . GLU A 1 87 ? 9.484 0.358 15.019 1.00 93.69 87 GLU A C 1
ATOM 638 O O . GLU A 1 87 ? 10.543 -0.257 15.182 1.00 93.69 87 GLU A O 1
ATOM 643 N N . PRO A 1 88 ? 8.343 -0.296 14.762 1.00 92.00 88 PRO A N 1
ATOM 644 C CA . PRO A 1 88 ? 8.334 -1.736 14.565 1.00 92.00 88 PRO A CA 1
ATOM 645 C C . PRO A 1 88 ? 9.103 -2.143 13.296 1.00 92.00 88 PRO A C 1
ATOM 647 O O . PRO A 1 88 ? 8.941 -1.540 12.231 1.00 92.00 88 PRO A O 1
ATOM 650 N N . ASP A 1 89 ? 9.884 -3.221 13.378 1.00 90.12 89 ASP A N 1
ATOM 651 C CA . ASP A 1 89 ? 10.436 -3.902 12.203 1.00 90.12 89 ASP A CA 1
ATOM 652 C C . ASP A 1 89 ? 9.349 -4.804 11.604 1.00 90.12 89 ASP A C 1
ATOM 654 O O . ASP A 1 89 ? 9.299 -6.013 11.844 1.00 90.12 89 ASP A O 1
ATOM 658 N N . LEU A 1 90 ? 8.400 -4.171 10.911 1.00 83.00 90 LEU A N 1
ATOM 659 C CA . LEU A 1 90 ? 7.239 -4.848 10.348 1.00 83.00 90 LEU A CA 1
ATOM 660 C C . LEU A 1 90 ? 7.660 -5.806 9.238 1.00 83.00 90 LEU A C 1
ATOM 662 O O . LEU A 1 90 ? 8.458 -5.460 8.367 1.00 83.00 90 LEU A O 1
ATOM 666 N N . GLU A 1 91 ? 7.052 -6.988 9.244 1.00 77.81 91 GLU A N 1
ATOM 667 C CA . GLU A 1 91 ? 6.987 -7.828 8.057 1.00 77.81 91 GLU A CA 1
ATOM 668 C C . GLU A 1 91 ? 5.874 -7.280 7.159 1.00 77.81 91 GLU A C 1
ATOM 670 O O . GLU A 1 91 ? 4.695 -7.287 7.516 1.00 77.81 91 GLU A O 1
ATOM 675 N N . GLN A 1 92 ? 6.272 -6.709 6.029 1.00 73.88 92 GLN A N 1
ATOM 676 C CA . GLN A 1 92 ? 5.387 -6.029 5.096 1.00 73.88 92 GLN A CA 1
ATOM 677 C C . GLN A 1 92 ? 4.535 -7.056 4.362 1.00 73.88 92 GLN A C 1
ATOM 679 O O . GLN A 1 92 ? 5.065 -7.791 3.540 1.00 73.88 92 GLN A O 1
ATOM 684 N N . GLN A 1 93 ? 3.231 -7.083 4.648 1.00 60.25 93 GLN A N 1
ATOM 685 C CA . GLN A 1 93 ? 2.245 -7.928 3.973 1.00 60.25 93 GLN A CA 1
ATOM 686 C C . GLN A 1 93 ? 1.351 -7.057 3.089 1.00 60.25 93 GLN A C 1
ATOM 688 O O . GLN A 1 93 ? 0.436 -6.393 3.577 1.00 60.25 93 GLN A O 1
ATOM 693 N N . TRP A 1 94 ? 1.631 -7.037 1.786 1.00 58.72 94 TRP A N 1
ATOM 694 C CA . TRP A 1 94 ? 0.815 -6.322 0.805 1.00 58.72 94 TRP A CA 1
ATOM 695 C C . TRP A 1 94 ? -0.032 -7.320 0.015 1.00 58.72 94 TRP A C 1
ATOM 697 O O . TRP A 1 94 ? 0.487 -8.041 -0.825 1.00 58.72 94 TRP A O 1
ATOM 707 N N . ILE A 1 95 ? -1.327 -7.429 0.308 1.00 46.84 95 ILE A N 1
ATOM 708 C CA . ILE A 1 95 ? -2.193 -8.433 -0.331 1.00 46.84 95 ILE A CA 1
ATOM 709 C C . ILE A 1 95 ? -2.443 -8.029 -1.792 1.00 46.84 95 ILE A C 1
ATOM 711 O O . ILE A 1 95 ? -3.164 -7.069 -2.048 1.00 46.84 95 ILE A O 1
ATOM 715 N N . THR A 1 96 ? -1.874 -8.769 -2.749 1.00 43.56 96 THR A N 1
ATOM 716 C CA . THR A 1 96 ? -2.106 -8.588 -4.197 1.00 43.56 96 THR A CA 1
ATOM 717 C C . THR A 1 96 ? -2.703 -9.840 -4.846 1.00 43.56 96 THR A C 1
ATOM 719 O O . THR A 1 96 ? -2.248 -10.253 -5.907 1.00 43.56 96 THR A O 1
ATOM 722 N N . GLY A 1 97 ? -3.706 -10.459 -4.223 1.00 41.66 97 GLY A N 1
ATOM 723 C CA . GLY A 1 97 ? -4.389 -11.642 -4.766 1.00 41.66 97 GLY A CA 1
ATOM 724 C C . GLY A 1 97 ? -4.315 -12.858 -3.842 1.00 41.66 97 GLY A C 1
ATOM 725 O O . GLY A 1 97 ? -3.508 -12.899 -2.914 1.00 41.66 97 GLY A O 1
ATOM 726 N N . GLY A 1 98 ? -5.225 -13.814 -4.046 1.00 35.97 98 GLY A N 1
ATOM 727 C CA . GLY A 1 98 ? -5.363 -14.997 -3.194 1.00 35.97 98 GLY A CA 1
ATOM 728 C C . GLY A 1 98 ? -4.256 -16.030 -3.421 1.00 35.97 98 GLY A C 1
ATOM 729 O O . GLY A 1 98 ? -3.776 -16.198 -4.541 1.00 35.97 98 GLY A O 1
ATOM 730 N N . ASP A 1 99 ? -3.920 -16.788 -2.373 1.00 35.16 99 ASP A N 1
ATOM 731 C CA . ASP A 1 99 ? -2.919 -17.873 -2.380 1.00 35.16 99 ASP A CA 1
ATOM 732 C C . ASP A 1 99 ? -3.127 -18.923 -3.503 1.00 35.16 99 ASP A C 1
ATOM 734 O O . ASP A 1 99 ? -2.208 -19.666 -3.844 1.00 35.16 99 ASP A O 1
ATOM 738 N N . ALA A 1 100 ? -4.314 -18.961 -4.121 1.00 30.77 100 ALA A N 1
ATOM 739 C CA . ALA A 1 100 ? -4.678 -19.861 -5.214 1.00 30.77 100 ALA A CA 1
ATOM 740 C C . ALA A 1 100 ? -3.978 -19.558 -6.559 1.00 30.77 100 ALA A C 1
ATOM 742 O O . ALA A 1 100 ? -3.531 -20.495 -7.219 1.00 30.77 100 ALA A O 1
ATOM 743 N N . GLU A 1 101 ? -3.824 -18.288 -6.964 1.00 38.47 101 GLU A N 1
ATOM 744 C CA . GLU A 1 101 ? -3.090 -17.938 -8.203 1.00 38.47 101 GLU A CA 1
ATOM 745 C C . GLU A 1 101 ? -1.593 -18.250 -8.066 1.00 38.47 101 GLU A C 1
ATOM 747 O O . GLU A 1 101 ? -0.951 -18.723 -9.007 1.00 38.47 101 GLU A O 1
ATOM 752 N N . LEU A 1 102 ? -1.059 -18.054 -6.858 1.00 37.75 102 LEU A N 1
ATOM 753 C CA . LEU A 1 102 ? 0.334 -18.312 -6.513 1.00 37.75 102 LEU A CA 1
ATOM 754 C C . LEU A 1 102 ? 0.641 -19.817 -6.416 1.00 37.75 102 LEU A C 1
ATOM 756 O O . LEU A 1 102 ? 1.651 -20.279 -6.942 1.00 37.75 102 LEU A O 1
ATOM 760 N N . GLY A 1 103 ? -0.261 -20.606 -5.820 1.00 35.22 103 GLY A N 1
ATOM 761 C CA . GLY A 1 103 ? -0.164 -22.070 -5.790 1.00 35.22 103 GLY A CA 1
ATOM 762 C C . GLY A 1 103 ? -0.243 -22.709 -7.184 1.00 35.22 103 GLY A C 1
ATOM 763 O O . GLY A 1 103 ? 0.426 -23.710 -7.451 1.00 35.22 103 GLY A O 1
ATOM 764 N N . MET A 1 104 ? -0.987 -22.095 -8.111 1.00 36.91 104 MET A N 1
ATOM 765 C CA . MET A 1 104 ? -1.024 -22.511 -9.517 1.00 36.91 104 MET A CA 1
ATOM 766 C C . MET A 1 104 ? 0.236 -22.139 -10.302 1.00 36.91 104 MET A C 1
ATOM 768 O O . MET A 1 104 ? 0.445 -22.739 -11.347 1.00 36.91 104 MET A O 1
ATOM 772 N N . ALA A 1 105 ? 1.068 -21.187 -9.860 1.00 44.00 105 ALA A N 1
ATOM 773 C CA . ALA A 1 105 ? 2.350 -20.861 -10.503 1.00 44.00 105 ALA A CA 1
ATOM 774 C C . ALA A 1 105 ? 3.439 -21.912 -10.220 1.00 44.00 105 ALA A C 1
ATOM 776 O O . ALA A 1 105 ? 4.271 -22.193 -11.077 1.00 44.00 105 ALA A O 1
ATOM 777 N N . LEU A 1 106 ? 3.375 -22.547 -9.047 1.00 42.22 106 LEU A N 1
ATOM 778 C CA . LEU A 1 106 ? 4.363 -23.508 -8.540 1.00 42.22 106 LEU A CA 1
ATOM 779 C C . LEU A 1 106 ? 4.213 -24.935 -9.098 1.00 42.22 106 LEU A C 1
ATOM 781 O O . LEU A 1 106 ? 5.074 -25.778 -8.867 1.00 42.22 106 LEU A O 1
ATOM 785 N N . SER A 1 107 ? 3.121 -25.219 -9.813 1.00 42.72 107 SER A N 1
ATOM 786 C CA . SER A 1 107 ? 2.811 -26.532 -10.405 1.00 42.72 107 SER A CA 1
ATOM 787 C C . SER A 1 107 ? 2.873 -26.539 -11.940 1.00 42.72 107 SER A C 1
ATOM 789 O O . SER A 1 107 ? 2.403 -27.483 -12.575 1.00 42.72 107 SER A O 1
ATOM 791 N N . ARG A 1 108 ? 3.433 -25.487 -12.556 1.00 59.25 108 ARG A N 1
ATOM 792 C CA . ARG A 1 108 ? 3.399 -25.291 -14.015 1.00 59.25 108 ARG A CA 1
ATOM 793 C C . ARG A 1 108 ? 4.530 -26.033 -14.716 1.00 59.25 108 ARG A C 1
ATOM 795 O O . ARG A 1 108 ? 5.680 -25.967 -14.294 1.00 59.25 108 ARG A O 1
ATOM 802 N N . SER A 1 109 ? 4.194 -26.698 -15.820 1.00 64.06 109 SER A N 1
ATOM 803 C CA . SER A 1 109 ? 5.185 -27.301 -16.713 1.00 64.06 109 SER A CA 1
ATOM 804 C C . SER A 1 109 ? 5.977 -26.223 -17.471 1.00 64.06 109 SER A C 1
ATOM 806 O O . SER A 1 109 ? 5.419 -25.191 -17.851 1.00 64.06 109 SER A O 1
ATOM 808 N N . CYS A 1 110 ? 7.260 -26.483 -17.745 1.00 79.81 110 CYS A N 1
ATOM 809 C CA . CYS A 1 110 ? 8.080 -25.680 -18.659 1.00 79.81 110 CYS A CA 1
ATOM 810 C C . CYS A 1 110 ? 7.728 -25.904 -20.148 1.00 79.81 110 CYS A C 1
ATOM 812 O O . CYS A 1 110 ? 8.320 -25.260 -21.007 1.00 79.81 110 CYS A O 1
ATOM 814 N N . ASP A 1 111 ? 6.762 -26.776 -20.466 1.00 76.44 111 ASP A N 1
ATOM 815 C CA . ASP A 1 111 ? 6.404 -27.141 -21.847 1.00 76.44 111 ASP A CA 1
ATOM 816 C C . ASP A 1 111 ? 5.547 -26.087 -22.578 1.00 76.44 111 ASP A C 1
ATOM 818 O O . ASP A 1 111 ? 5.304 -26.214 -23.779 1.00 76.44 111 ASP A O 1
ATOM 822 N N . SER A 1 112 ? 5.054 -25.057 -21.880 1.00 80.69 112 SER A N 1
ATOM 823 C CA . SER A 1 112 ? 4.160 -24.043 -22.454 1.00 80.69 112 SER A CA 1
ATOM 824 C C . SER A 1 112 ? 4.503 -22.620 -22.021 1.00 80.69 112 SER A C 1
ATOM 826 O O . SER A 1 112 ? 4.736 -22.360 -20.837 1.00 80.69 112 SER A O 1
ATOM 828 N N . VAL A 1 113 ? 4.438 -21.696 -22.980 1.00 86.50 113 VAL A N 1
ATOM 829 C CA . VAL A 1 113 ? 4.576 -20.243 -22.799 1.00 86.50 113 VAL A CA 1
ATOM 830 C C . VAL A 1 113 ? 3.194 -19.612 -22.629 1.00 86.50 113 VAL A C 1
ATOM 832 O O . VAL A 1 113 ? 2.289 -19.909 -23.411 1.00 86.50 113 VAL A O 1
ATOM 835 N N . ASN A 1 114 ? 3.030 -18.726 -21.648 1.00 86.88 114 ASN A N 1
ATOM 836 C CA . ASN A 1 114 ? 1.813 -17.934 -21.506 1.00 86.88 114 ASN A CA 1
ATOM 837 C C . ASN A 1 114 ? 1.811 -16.792 -22.524 1.00 86.88 114 ASN A C 1
ATOM 839 O O . ASN A 1 114 ? 2.747 -15.992 -22.586 1.00 86.88 114 ASN A O 1
ATOM 843 N N . SER A 1 115 ? 0.742 -16.700 -23.311 1.00 89.94 115 SER A N 1
ATOM 844 C CA . SER A 1 115 ? 0.493 -15.550 -24.176 1.00 89.94 115 SER A CA 1
ATOM 845 C C . SER A 1 115 ? 0.069 -14.327 -23.361 1.00 89.94 115 SER A C 1
ATOM 847 O O . SER A 1 115 ? -0.284 -14.431 -22.186 1.00 89.94 115 SER A O 1
ATOM 849 N N . GLN A 1 116 ? 0.045 -13.164 -24.013 1.00 91.69 116 GLN A N 1
ATOM 850 C CA . GLN A 1 116 ? -0.611 -11.977 -23.465 1.00 91.69 116 GLN A CA 1
ATOM 851 C C . GLN A 1 116 ? -2.060 -12.309 -23.081 1.00 91.69 116 GLN A C 1
ATOM 853 O O . GLN A 1 116 ? -2.738 -13.070 -23.780 1.00 91.69 116 GLN A O 1
ATOM 858 N N . ARG A 1 117 ? -2.533 -11.756 -21.963 1.00 90.06 117 ARG A N 1
ATOM 859 C CA . ARG A 1 117 ? -3.894 -12.001 -21.489 1.00 90.06 117 ARG A CA 1
ATOM 860 C C . ARG A 1 117 ? -4.892 -11.131 -22.249 1.00 90.06 117 ARG A C 1
ATOM 862 O O . ARG A 1 117 ? -4.704 -9.920 -22.365 1.00 90.06 117 ARG A O 1
ATOM 869 N N . GLU A 1 118 ? -5.979 -11.754 -22.699 1.00 90.81 118 GLU A N 1
ATOM 870 C CA . GLU A 1 118 ? -7.066 -11.130 -23.474 1.00 90.81 118 GLU A CA 1
ATOM 871 C C . GLU A 1 118 ? -7.962 -10.190 -22.656 1.00 90.81 118 GLU A C 1
ATOM 873 O O . GLU A 1 118 ? -8.741 -9.422 -23.215 1.00 90.81 118 GLU A O 1
ATOM 878 N N . ASP A 1 119 ? -7.868 -10.235 -21.327 1.00 90.81 119 ASP A N 1
ATOM 879 C CA . ASP A 1 119 ? -8.604 -9.337 -20.438 1.00 90.81 119 ASP A CA 1
ATOM 880 C C . ASP A 1 119 ? -7.971 -7.944 -20.308 1.00 90.81 119 ASP A C 1
ATOM 882 O O . ASP A 1 119 ? -8.590 -7.041 -19.740 1.00 90.81 119 ASP A O 1
ATOM 886 N N . PHE A 1 120 ? -6.784 -7.747 -20.884 1.00 91.88 120 PHE A N 1
ATOM 887 C CA . PHE A 1 120 ? -6.136 -6.450 -21.029 1.00 91.88 120 PHE A CA 1
ATOM 888 C C . PHE A 1 120 ? -5.950 -6.087 -22.510 1.00 91.88 120 PHE A C 1
ATOM 890 O O . PHE A 1 120 ? -5.907 -6.971 -23.367 1.00 91.88 120 PHE A O 1
ATOM 897 N N . PRO A 1 121 ? -5.788 -4.790 -22.838 1.00 91.88 121 PRO A N 1
ATOM 898 C CA . PRO A 1 121 ? -5.326 -4.382 -24.161 1.00 91.88 121 PRO A CA 1
ATOM 899 C C . PRO A 1 121 ? -4.014 -5.094 -24.507 1.00 91.88 121 PRO A C 1
ATOM 901 O O . PRO A 1 121 ? -3.077 -5.095 -23.703 1.00 91.88 121 PRO A O 1
ATOM 904 N N . LEU A 1 122 ? -3.960 -5.708 -25.686 1.00 89.62 122 LEU A N 1
ATOM 905 C CA . LEU A 1 122 ? -2.840 -6.536 -26.119 1.00 89.62 122 LEU A CA 1
ATOM 906 C C . LEU A 1 122 ? -2.448 -6.227 -27.565 1.00 89.62 122 LEU A C 1
ATOM 908 O O . LEU A 1 122 ? -3.243 -5.670 -28.325 1.00 89.62 122 LEU A O 1
ATOM 912 N N . ASP A 1 123 ? -1.226 -6.604 -27.923 1.00 84.94 123 ASP A N 1
ATOM 913 C CA . ASP A 1 123 ? -0.698 -6.552 -29.283 1.00 84.94 123 ASP A CA 1
ATOM 914 C C . ASP A 1 123 ? -0.204 -7.958 -29.638 1.00 84.94 123 ASP A C 1
ATOM 916 O O . ASP A 1 123 ? 0.931 -8.341 -29.345 1.00 84.94 123 ASP A O 1
ATOM 920 N N . ALA A 1 124 ? -1.110 -8.754 -30.214 1.00 80.00 124 ALA A N 1
ATOM 921 C CA . ALA A 1 124 ? -0.879 -10.171 -30.488 1.00 80.00 124 ALA A CA 1
ATOM 922 C C . ALA A 1 124 ? 0.284 -10.404 -31.465 1.00 80.00 124 ALA A C 1
ATOM 924 O O . ALA A 1 124 ? 0.936 -11.446 -31.404 1.00 80.00 124 ALA A O 1
ATOM 925 N N . ASP A 1 125 ? 0.553 -9.430 -32.335 1.00 85.50 125 ASP A N 1
ATOM 926 C CA . ASP A 1 125 ? 1.613 -9.503 -33.337 1.00 85.50 125 ASP A CA 1
ATOM 927 C C . ASP A 1 125 ? 2.964 -9.015 -32.781 1.00 85.50 125 ASP A C 1
ATOM 929 O O . ASP A 1 125 ? 4.013 -9.274 -33.379 1.00 85.50 125 ASP A O 1
ATOM 933 N N . ASN A 1 126 ? 2.963 -8.340 -31.624 1.00 89.75 126 ASN A N 1
ATOM 934 C CA . ASN A 1 126 ? 4.159 -7.804 -30.986 1.00 89.75 126 ASN A CA 1
ATOM 935 C C . ASN A 1 126 ? 4.240 -8.143 -29.482 1.00 89.75 126 ASN A C 1
ATOM 937 O O . ASN A 1 126 ? 3.922 -7.318 -28.617 1.00 89.75 126 ASN A O 1
ATOM 941 N N . PRO A 1 127 ? 4.796 -9.315 -29.122 1.00 86.50 127 PRO A N 1
ATOM 942 C CA . PRO A 1 127 ? 5.022 -9.683 -27.722 1.00 86.50 127 PRO A CA 1
ATOM 943 C C . PRO A 1 127 ? 5.985 -8.740 -26.971 1.00 86.50 127 PRO A C 1
ATOM 945 O O . PRO A 1 127 ? 6.041 -8.758 -25.742 1.00 86.50 127 PRO A O 1
ATOM 948 N N . TYR A 1 128 ? 6.722 -7.888 -27.693 1.00 91.12 128 TYR A N 1
ATOM 949 C CA . TYR A 1 128 ? 7.688 -6.926 -27.162 1.00 91.12 128 TYR A CA 1
ATOM 950 C C . TYR A 1 128 ? 7.229 -5.463 -27.307 1.00 91.12 128 TYR A C 1
ATOM 952 O O . TYR A 1 128 ? 8.059 -4.554 -27.231 1.00 91.12 128 TYR A O 1
ATOM 960 N N . TRP A 1 129 ? 5.924 -5.224 -27.481 1.00 92.81 129 TRP A N 1
ATOM 961 C CA . TRP A 1 129 ? 5.305 -3.906 -27.711 1.00 92.81 129 TRP A CA 1
ATOM 962 C C . TRP A 1 129 ? 5.828 -2.783 -26.812 1.00 92.81 129 TRP A C 1
ATOM 964 O O . TRP A 1 129 ? 6.035 -1.664 -27.272 1.00 92.81 129 TRP A O 1
ATOM 974 N N . PHE A 1 130 ? 6.149 -3.064 -25.546 1.00 93.88 130 PHE A N 1
ATOM 975 C CA . PHE A 1 130 ? 6.652 -2.041 -24.629 1.00 93.88 130 PHE A CA 1
ATOM 976 C C . PHE A 1 130 ? 7.918 -1.324 -25.137 1.00 93.88 130 PHE A C 1
ATOM 978 O O . PHE A 1 130 ? 8.171 -0.179 -24.761 1.00 93.88 130 PHE A O 1
ATOM 985 N N . ARG A 1 131 ? 8.715 -1.972 -25.996 1.00 94.06 131 ARG A N 1
ATOM 986 C CA . ARG A 1 131 ? 9.991 -1.461 -26.518 1.00 94.06 131 ARG A CA 1
ATOM 987 C C . ARG A 1 131 ? 9.855 -0.590 -27.760 1.00 94.06 131 ARG A C 1
ATOM 989 O O . ARG A 1 131 ? 10.799 0.142 -28.073 1.00 94.06 131 ARG A O 1
ATOM 996 N N . ASP A 1 132 ? 8.726 -0.683 -28.451 1.00 93.56 132 ASP A N 1
ATOM 997 C CA . ASP A 1 132 ? 8.542 -0.102 -29.775 1.00 93.56 132 ASP A CA 1
ATOM 998 C C . ASP A 1 132 ? 8.503 1.442 -29.760 1.00 93.56 132 ASP A C 1
ATOM 1000 O O . ASP A 1 132 ? 8.576 2.108 -28.719 1.00 93.56 132 ASP A O 1
ATOM 1004 N N . SER A 1 133 ? 8.375 2.036 -30.948 1.00 94.44 133 SER A N 1
ATOM 1005 C CA . SER A 1 133 ? 8.308 3.490 -31.131 1.00 94.44 133 SER A CA 1
ATOM 1006 C C . SER A 1 133 ? 7.025 4.131 -30.570 1.00 94.44 133 SER A C 1
ATOM 1008 O O . SER A 1 133 ? 7.036 5.307 -30.181 1.00 94.44 133 SER A O 1
ATOM 1010 N N . GLY A 1 134 ? 5.935 3.362 -30.503 1.00 93.12 134 GLY A N 1
ATOM 1011 C CA . GLY A 1 134 ? 4.629 3.734 -29.967 1.00 93.12 134 GLY A CA 1
ATOM 1012 C C . GLY A 1 134 ? 4.591 3.792 -28.440 1.00 93.12 134 GLY A C 1
ATOM 1013 O O . GLY A 1 134 ? 3.823 4.594 -27.897 1.00 93.12 134 GLY A O 1
ATOM 1014 N N . HIS A 1 135 ? 5.501 3.095 -27.755 1.00 94.88 135 HIS A N 1
ATOM 1015 C CA . HIS A 1 135 ? 5.549 2.933 -26.299 1.00 94.88 135 HIS A CA 1
ATOM 1016 C C . HIS A 1 135 ? 6.849 3.477 -25.685 1.00 94.88 135 HIS A C 1
ATOM 1018 O O . HIS A 1 135 ? 7.089 4.679 -25.781 1.00 94.88 135 HIS A O 1
ATOM 1024 N N . SER A 1 136 ? 7.677 2.674 -25.005 1.00 96.50 136 SER A N 1
ATOM 1025 C CA . SER A 1 136 ? 8.849 3.195 -24.282 1.00 96.50 136 SER A CA 1
ATOM 1026 C C . SER A 1 136 ? 10.069 3.492 -25.147 1.00 96.50 136 SER A C 1
ATOM 1028 O O . SER A 1 136 ? 10.991 4.129 -24.642 1.00 96.50 136 SER A O 1
ATOM 1030 N N . GLN A 1 137 ? 10.075 3.139 -26.436 1.00 97.44 137 GLN A N 1
ATOM 1031 C CA . GLN A 1 137 ? 11.138 3.493 -27.390 1.00 97.44 137 GLN A CA 1
ATOM 1032 C C . GLN A 1 137 ? 12.521 2.923 -27.033 1.00 97.44 137 GLN A C 1
ATOM 1034 O O . GLN A 1 137 ? 13.545 3.526 -27.355 1.00 97.44 137 GLN A O 1
ATOM 1039 N N . PHE A 1 138 ? 12.577 1.771 -26.359 1.00 96.25 138 PHE A N 1
ATOM 1040 C CA . PHE A 1 138 ? 13.847 1.156 -25.968 1.00 96.25 138 PHE A CA 1
ATOM 1041 C C . PHE A 1 138 ? 14.682 0.717 -27.168 1.00 96.25 138 PHE A C 1
ATOM 1043 O O . PHE A 1 138 ? 15.901 0.856 -27.119 1.00 96.25 138 PHE A O 1
ATOM 1050 N N . ASP A 1 139 ? 14.064 0.231 -28.247 1.00 94.44 139 ASP A N 1
ATOM 1051 C CA . ASP A 1 139 ? 14.819 -0.241 -29.415 1.00 94.44 139 ASP A CA 1
ATOM 1052 C C . ASP A 1 139 ? 15.603 0.894 -30.086 1.00 94.44 139 ASP A C 1
ATOM 1054 O O . ASP A 1 139 ? 16.802 0.756 -30.338 1.00 94.44 139 ASP A O 1
ATOM 1058 N N . ALA A 1 140 ? 14.957 2.046 -30.291 1.00 94.75 140 ALA A N 1
ATOM 1059 C CA . ALA A 1 140 ? 15.609 3.247 -30.809 1.00 94.75 140 ALA A CA 1
ATOM 1060 C C . ALA A 1 140 ? 16.688 3.762 -29.842 1.00 94.75 140 ALA A C 1
ATOM 1062 O O . ALA A 1 140 ? 17.819 4.021 -30.255 1.00 94.75 140 ALA A O 1
ATOM 1063 N N . ALA A 1 141 ? 16.375 3.806 -28.545 1.00 94.38 141 ALA A N 1
ATOM 1064 C CA . ALA A 1 141 ? 17.286 4.300 -27.523 1.00 94.38 141 ALA A CA 1
ATOM 1065 C C . ALA A 1 141 ? 18.574 3.462 -27.412 1.00 94.38 141 ALA A C 1
ATOM 1067 O O . ALA A 1 141 ? 19.683 3.995 -27.352 1.00 94.38 141 ALA A O 1
ATOM 1068 N N . ILE A 1 142 ? 18.443 2.133 -27.422 1.00 92.19 142 ILE A N 1
ATOM 1069 C CA . ILE A 1 142 ? 19.576 1.200 -27.371 1.00 92.19 142 ILE A CA 1
ATOM 1070 C C . ILE A 1 142 ? 20.428 1.319 -28.638 1.00 92.19 142 ILE A C 1
ATOM 1072 O O . ILE A 1 142 ? 21.659 1.316 -28.545 1.00 92.19 142 ILE A O 1
ATOM 1076 N N . ALA A 1 143 ? 19.793 1.447 -29.808 1.00 91.56 143 ALA A N 1
ATOM 1077 C CA . ALA A 1 143 ? 20.497 1.650 -31.069 1.00 91.56 143 ALA A CA 1
ATOM 1078 C C . ALA A 1 143 ? 21.290 2.969 -31.070 1.00 91.56 143 ALA A C 1
ATOM 1080 O O . ALA A 1 143 ? 22.450 2.978 -31.484 1.00 91.56 143 ALA A O 1
ATOM 1081 N N . ALA A 1 144 ? 20.705 4.053 -30.549 1.00 90.31 144 ALA A N 1
ATOM 1082 C CA . ALA A 1 144 ? 21.332 5.372 -30.480 1.00 90.31 144 ALA A CA 1
ATOM 1083 C C . ALA A 1 144 ? 22.561 5.416 -29.555 1.00 90.31 144 ALA A C 1
ATOM 1085 O O . ALA A 1 144 ? 23.550 6.067 -29.887 1.00 90.31 144 ALA A O 1
ATOM 1086 N N . VAL A 1 145 ? 22.541 4.694 -28.427 1.00 86.94 145 VAL A N 1
ATOM 1087 C CA . VAL A 1 145 ? 23.704 4.591 -27.519 1.00 86.94 145 VAL A CA 1
ATOM 1088 C C . VAL A 1 145 ? 24.886 3.861 -28.180 1.00 86.94 145 VAL A C 1
ATOM 1090 O O . VAL A 1 145 ? 26.033 4.088 -27.806 1.00 86.94 145 VAL A O 1
ATOM 1093 N N . GLY A 1 146 ? 24.649 3.021 -29.194 1.00 75.69 146 GLY A N 1
ATOM 1094 C CA . GLY A 1 146 ? 25.716 2.495 -30.056 1.00 75.69 146 GLY A CA 1
ATOM 1095 C C . GLY A 1 146 ? 26.512 1.305 -29.500 1.00 75.69 146 GLY A C 1
ATOM 1096 O O . GLY A 1 146 ? 27.558 0.960 -30.048 1.00 75.69 146 GLY A O 1
ATOM 1097 N N . GLY A 1 147 ? 26.029 0.636 -28.445 1.00 74.25 147 GLY A N 1
ATOM 1098 C CA . GLY A 1 147 ? 26.589 -0.633 -27.956 1.00 74.25 147 GLY A CA 1
ATOM 1099 C C . GLY A 1 147 ? 27.424 -0.553 -26.664 1.00 74.25 147 GLY A C 1
ATOM 1100 O O . GLY A 1 147 ? 27.613 0.520 -26.090 1.00 74.25 147 GLY A O 1
ATOM 1101 N N . PRO A 1 148 ? 27.982 -1.688 -26.189 1.00 66.75 148 PRO A N 1
ATOM 1102 C CA . PRO A 1 148 ? 28.671 -1.771 -24.896 1.00 66.75 148 PRO A CA 1
ATOM 1103 C C . PRO A 1 148 ? 29.994 -0.993 -24.840 1.00 66.75 148 PRO A C 1
ATOM 1105 O O . PRO A 1 148 ? 30.475 -0.711 -23.749 1.00 66.75 148 PRO A O 1
ATOM 1108 N N . GLN A 1 149 ? 30.571 -0.628 -25.990 1.00 63.44 149 GLN A N 1
ATOM 1109 C CA . GLN A 1 149 ? 31.825 0.135 -26.067 1.00 63.44 149 GLN A CA 1
ATOM 1110 C C . GLN A 1 149 ? 31.646 1.625 -25.735 1.00 63.44 149 GLN A C 1
ATOM 1112 O O . GLN A 1 149 ? 32.605 2.289 -25.353 1.00 63.44 149 GLN A O 1
ATOM 1117 N N . VAL A 1 150 ? 30.420 2.144 -25.865 1.00 59.91 150 VAL A N 1
ATOM 1118 C CA . VAL A 1 150 ? 30.035 3.514 -25.479 1.00 59.91 150 VAL A CA 1
ATOM 1119 C C . VAL A 1 150 ? 29.485 3.543 -24.046 1.00 59.91 150 VAL A C 1
ATOM 1121 O O . VAL A 1 150 ? 29.413 4.598 -23.416 1.00 59.91 150 VAL A O 1
ATOM 1124 N N . ALA A 1 151 ? 29.138 2.377 -23.490 1.00 60.06 151 ALA A N 1
ATOM 1125 C CA . ALA A 1 151 ? 28.599 2.255 -22.147 1.00 60.06 151 ALA A CA 1
ATOM 1126 C C . ALA A 1 151 ? 29.670 2.585 -21.103 1.00 60.06 151 ALA A C 1
ATOM 1128 O O . ALA A 1 151 ? 30.438 1.734 -20.651 1.00 60.06 151 ALA A O 1
ATOM 1129 N N . THR A 1 152 ? 29.674 3.841 -20.663 1.00 64.81 152 THR A N 1
ATOM 1130 C CA . THR A 1 152 ? 30.227 4.190 -19.357 1.00 64.81 152 THR A CA 1
ATOM 1131 C C . THR A 1 152 ? 29.648 3.233 -18.307 1.00 64.81 152 THR A C 1
ATOM 1133 O O . THR A 1 152 ? 28.490 2.826 -18.423 1.00 64.81 152 THR A O 1
ATOM 1136 N N . ASN A 1 153 ? 30.459 2.801 -17.331 1.00 78.00 153 ASN A N 1
ATOM 1137 C CA . ASN A 1 153 ? 30.070 1.804 -16.322 1.00 78.00 153 ASN A CA 1
ATOM 1138 C C . ASN A 1 153 ? 28.946 2.351 -15.417 1.00 78.00 153 ASN A C 1
ATOM 1140 O O . ASN A 1 153 ? 29.196 2.782 -14.290 1.00 78.00 153 ASN A O 1
ATOM 1144 N N . VAL A 1 154 ? 27.717 2.380 -15.937 1.00 93.19 154 VAL A N 1
ATOM 1145 C CA . VAL A 1 154 ? 26.483 2.629 -15.200 1.00 93.19 154 VAL A CA 1
ATOM 1146 C C . VAL A 1 154 ? 26.122 1.351 -14.479 1.00 93.19 154 VAL A C 1
ATOM 1148 O O . VAL A 1 154 ? 26.029 0.290 -15.103 1.00 93.19 154 VAL A O 1
ATOM 1151 N N . ARG A 1 155 ? 25.939 1.464 -13.166 1.00 96.62 155 ARG A N 1
ATOM 1152 C CA . ARG A 1 155 ? 25.647 0.322 -12.307 1.00 96.62 155 ARG A CA 1
ATOM 1153 C C . ARG A 1 155 ? 24.296 0.480 -11.632 1.00 96.62 155 ARG A C 1
ATOM 1155 O O . ARG A 1 155 ? 24.016 1.515 -11.024 1.00 96.62 155 ARG A O 1
ATOM 1162 N N . ILE A 1 156 ? 23.486 -0.564 -11.741 1.00 98.50 156 ILE A N 1
ATOM 1163 C CA . ILE A 1 156 ? 22.124 -0.631 -11.230 1.00 98.50 156 ILE A CA 1
ATOM 1164 C C . ILE A 1 156 ? 22.082 -1.685 -10.129 1.00 98.50 156 ILE A C 1
ATOM 1166 O O . ILE A 1 156 ? 22.419 -2.839 -10.380 1.00 98.50 156 ILE A O 1
ATOM 1170 N N . ALA A 1 157 ? 21.661 -1.314 -8.925 1.00 98.62 157 ALA A N 1
ATOM 1171 C CA . ALA A 1 157 ? 21.312 -2.295 -7.908 1.00 98.62 157 ALA A CA 1
ATOM 1172 C C . ALA A 1 157 ? 19.848 -2.716 -8.091 1.00 98.62 157 ALA A C 1
ATOM 1174 O O . ALA A 1 157 ? 18.947 -1.873 -8.125 1.00 98.62 157 ALA A O 1
ATOM 1175 N N . HIS A 1 158 ? 19.626 -4.018 -8.243 1.00 98.31 158 HIS A N 1
ATOM 1176 C CA . HIS A 1 158 ? 18.310 -4.623 -8.435 1.00 98.31 158 HIS A CA 1
ATOM 1177 C C . HIS A 1 158 ? 17.866 -5.245 -7.115 1.00 98.31 158 HIS A C 1
ATOM 1179 O O . HIS A 1 158 ? 18.407 -6.263 -6.690 1.00 98.31 158 HIS A O 1
ATOM 1185 N N . PHE A 1 159 ? 16.955 -4.559 -6.425 1.00 96.75 159 PHE A N 1
ATOM 1186 C CA . PHE A 1 159 ? 16.435 -4.967 -5.123 1.00 96.75 159 PHE A CA 1
ATOM 1187 C C . PHE A 1 159 ? 15.178 -5.805 -5.346 1.00 96.75 159 PHE A C 1
ATOM 1189 O O . PHE A 1 159 ? 14.122 -5.260 -5.677 1.00 96.75 159 PHE A O 1
ATOM 1196 N N . ASP A 1 160 ? 15.289 -7.122 -5.184 1.00 93.06 160 ASP A N 1
ATOM 1197 C CA . ASP A 1 160 ? 14.182 -8.033 -5.479 1.00 93.06 160 ASP A CA 1
ATOM 1198 C C . ASP A 1 160 ? 14.211 -9.328 -4.634 1.00 93.06 160 ASP A C 1
ATOM 1200 O O . ASP A 1 160 ? 14.917 -9.408 -3.623 1.00 93.06 160 ASP A O 1
ATOM 1204 N N . THR A 1 161 ? 13.422 -10.342 -5.006 1.00 88.56 161 THR A N 1
ATOM 1205 C CA . THR A 1 161 ? 13.339 -11.651 -4.329 1.00 88.56 161 THR A CA 1
ATOM 1206 C C . THR A 1 161 ? 14.549 -12.556 -4.578 1.00 88.56 161 THR A C 1
ATOM 1208 O O . THR A 1 161 ? 14.633 -13.659 -4.044 1.00 88.56 161 THR A O 1
ATOM 1211 N N . GLY A 1 162 ? 15.508 -12.071 -5.363 1.00 89.62 162 GLY A N 1
ATOM 1212 C CA . GLY A 1 162 ? 16.611 -12.840 -5.914 1.00 89.62 162 GLY A CA 1
ATOM 1213 C C . GLY A 1 162 ? 16.384 -13.153 -7.388 1.00 89.62 162 GLY A C 1
ATOM 1214 O O . GLY A 1 162 ? 15.463 -12.629 -8.010 1.00 89.62 162 GLY A O 1
ATOM 1215 N N . TYR A 1 163 ? 17.247 -13.972 -7.969 1.00 91.94 163 TYR A N 1
ATOM 1216 C CA . TYR A 1 163 ? 17.181 -14.320 -9.386 1.00 91.94 163 TYR A CA 1
ATOM 1217 C C . TYR A 1 163 ? 17.511 -15.793 -9.613 1.00 91.94 163 TYR A C 1
ATOM 1219 O O . TYR A 1 163 ? 18.157 -16.429 -8.779 1.00 91.94 163 TYR A O 1
ATOM 1227 N N . ASP A 1 164 ? 17.068 -16.310 -10.753 1.00 91.88 164 ASP A N 1
ATOM 1228 C CA . ASP A 1 164 ? 17.414 -17.637 -11.249 1.00 91.88 164 ASP A CA 1
ATOM 1229 C C . ASP A 1 164 ? 18.805 -17.597 -11.913 1.00 91.88 164 ASP A C 1
ATOM 1231 O O . ASP A 1 164 ? 18.947 -16.948 -12.956 1.00 91.88 164 ASP A O 1
ATOM 1235 N N . PRO A 1 165 ? 19.839 -18.231 -11.326 1.00 92.62 165 PRO A N 1
ATOM 1236 C CA . PRO A 1 165 ? 21.182 -18.237 -11.899 1.00 92.62 165 PRO A CA 1
ATOM 1237 C C . PRO A 1 165 ? 21.297 -19.072 -13.182 1.00 92.62 165 PRO A C 1
ATOM 1239 O O . PRO A 1 165 ? 22.266 -18.890 -13.919 1.00 92.62 165 PRO A O 1
ATOM 1242 N N . ASP A 1 166 ? 20.327 -19.944 -13.462 1.00 91.69 166 ASP A N 1
ATOM 1243 C CA . ASP A 1 166 ? 20.351 -20.873 -14.593 1.00 91.69 166 ASP A CA 1
ATOM 1244 C C . ASP A 1 166 ? 19.484 -20.388 -15.770 1.00 91.69 166 ASP A C 1
ATOM 1246 O O . ASP A 1 166 ? 19.392 -21.059 -16.801 1.00 91.69 166 ASP A O 1
ATOM 1250 N N . HIS A 1 167 ? 18.848 -19.217 -15.654 1.00 91.62 167 HIS A N 1
ATOM 1251 C CA . HIS A 1 167 ? 18.013 -18.666 -16.720 1.00 91.62 167 HIS A CA 1
ATOM 1252 C C . HIS A 1 167 ? 18.853 -18.019 -17.833 1.00 91.62 167 HIS A C 1
ATOM 1254 O O . HIS A 1 167 ? 19.707 -17.167 -17.589 1.00 91.62 167 HIS A O 1
ATOM 1260 N N . HIS A 1 168 ? 18.589 -18.340 -19.101 1.00 91.50 168 HIS A N 1
ATOM 1261 C CA . HIS A 1 168 ? 19.423 -17.865 -20.216 1.00 91.50 168 HIS A CA 1
ATOM 1262 C C . HIS A 1 168 ? 19.257 -16.375 -20.546 1.00 91.50 168 HIS A C 1
ATOM 1264 O O . HIS A 1 168 ? 20.075 -15.794 -21.259 1.00 91.50 168 HIS A O 1
ATOM 1270 N N . THR A 1 169 ? 18.231 -15.723 -20.000 1.00 92.31 169 THR A N 1
ATOM 1271 C CA . THR A 1 169 ? 18.013 -14.278 -20.169 1.00 92.31 169 THR A CA 1
ATOM 1272 C C . THR A 1 169 ? 18.773 -13.428 -19.153 1.00 92.31 169 THR A C 1
ATOM 1274 O O . THR A 1 169 ? 18.445 -12.252 -18.996 1.00 92.31 169 THR A O 1
ATOM 1277 N N . LEU A 1 170 ? 19.747 -13.970 -18.418 1.00 94.12 170 LEU A N 1
ATOM 1278 C CA . LEU A 1 170 ? 20.499 -13.177 -17.446 1.00 94.12 170 LEU A CA 1
ATOM 1279 C C . LEU A 1 170 ? 21.187 -11.962 -18.093 1.00 94.12 170 LEU A C 1
ATOM 1281 O O . LEU A 1 170 ? 21.651 -12.038 -19.237 1.00 94.12 170 LEU A O 1
ATOM 1285 N N . PRO A 1 171 ? 21.288 -10.826 -17.376 1.00 93.94 171 PRO A N 1
ATOM 1286 C CA . PRO A 1 171 ? 22.031 -9.679 -17.871 1.00 93.94 171 PRO A CA 1
ATOM 1287 C C . PRO A 1 171 ? 23.477 -10.048 -18.195 1.00 93.94 171 PRO A C 1
ATOM 1289 O O . PRO A 1 171 ? 24.188 -10.628 -17.376 1.00 93.94 171 PRO A O 1
ATOM 1292 N N . LYS A 1 172 ? 23.959 -9.620 -19.366 1.00 90.69 172 LYS A N 1
ATOM 1293 C CA . LYS A 1 172 ? 25.331 -9.913 -19.824 1.00 90.69 172 LYS A CA 1
ATOM 1294 C C . LYS A 1 172 ? 26.421 -9.397 -18.877 1.00 90.69 172 LYS A C 1
ATOM 1296 O O . LYS A 1 172 ? 27.541 -9.895 -18.909 1.00 90.69 172 LYS A O 1
ATOM 1301 N N . ARG A 1 173 ? 26.117 -8.369 -18.077 1.00 92.19 173 ARG A N 1
ATOM 1302 C CA . ARG A 1 173 ? 27.036 -7.731 -17.119 1.00 92.19 173 ARG A CA 1
ATOM 1303 C C . ARG A 1 173 ? 26.511 -7.825 -15.685 1.00 92.19 173 ARG A C 1
ATOM 1305 O O . ARG A 1 173 ? 26.484 -6.833 -14.954 1.00 92.19 173 ARG A O 1
ATOM 1312 N N . LEU A 1 174 ? 26.060 -9.012 -15.293 1.00 95.50 174 LEU A N 1
ATOM 1313 C CA . LEU A 1 174 ? 25.673 -9.293 -13.916 1.00 95.50 174 LEU A CA 1
ATOM 1314 C C . LEU A 1 174 ? 26.905 -9.282 -12.995 1.00 95.50 174 LEU A C 1
ATOM 1316 O O . LEU A 1 174 ? 27.906 -9.939 -13.268 1.00 95.50 174 LEU A O 1
ATOM 1320 N N . ARG A 1 175 ? 26.834 -8.539 -11.893 1.00 96.25 175 ARG A N 1
ATOM 1321 C CA . ARG A 1 175 ? 27.897 -8.378 -10.893 1.00 96.25 175 ARG A CA 1
ATOM 1322 C C . ARG A 1 175 ? 27.616 -9.236 -9.662 1.00 96.25 175 ARG A C 1
ATOM 1324 O O . ARG A 1 175 ? 27.357 -8.728 -8.573 1.00 96.25 175 ARG A O 1
ATOM 1331 N N . ALA A 1 176 ? 27.643 -10.554 -9.861 1.00 95.94 176 ALA A N 1
ATOM 1332 C CA . ALA A 1 176 ? 27.450 -11.533 -8.789 1.00 95.94 176 ALA A CA 1
ATOM 1333 C C . ALA A 1 176 ? 28.560 -11.477 -7.718 1.00 95.94 176 ALA A C 1
ATOM 1335 O O . ALA A 1 176 ? 28.324 -11.828 -6.570 1.00 95.94 176 ALA A O 1
ATOM 1336 N N . ASP A 1 177 ? 29.745 -10.967 -8.067 1.00 95.56 177 ASP A N 1
ATOM 1337 C CA . ASP A 1 177 ? 30.890 -10.769 -7.166 1.00 95.56 177 ASP A CA 1
ATOM 1338 C C . ASP A 1 177 ? 30.626 -9.768 -6.028 1.00 95.56 177 ASP A C 1
ATOM 1340 O O . ASP A 1 177 ? 31.320 -9.781 -5.014 1.00 95.56 177 ASP A O 1
ATOM 1344 N N . ILE A 1 178 ? 29.629 -8.897 -6.201 1.00 96.12 178 ILE A N 1
ATOM 1345 C CA . ILE A 1 178 ? 29.168 -7.931 -5.197 1.00 96.12 178 ILE A CA 1
ATOM 1346 C C . ILE A 1 178 ? 27.658 -8.050 -4.963 1.00 96.12 178 ILE A C 1
ATOM 1348 O O . ILE A 1 178 ? 27.002 -7.080 -4.588 1.00 96.12 178 ILE A O 1
ATOM 1352 N N . ALA A 1 179 ? 27.090 -9.232 -5.205 1.00 96.81 179 ALA A N 1
ATOM 1353 C CA . ALA A 1 179 ? 25.714 -9.515 -4.829 1.00 96.81 179 ALA A CA 1
ATOM 1354 C C . ALA A 1 179 ? 25.556 -9.524 -3.300 1.00 96.81 179 ALA A C 1
ATOM 1356 O O . ALA A 1 179 ? 26.514 -9.726 -2.547 1.00 96.81 179 ALA A O 1
ATOM 1357 N N . ARG A 1 180 ? 24.328 -9.291 -2.827 1.00 96.25 180 ARG A N 1
ATOM 1358 C CA . ARG A 1 180 ? 24.038 -9.311 -1.390 1.00 96.25 180 ARG A CA 1
ATOM 1359 C C . ARG A 1 180 ? 22.672 -9.887 -1.076 1.00 96.25 180 ARG A C 1
ATOM 1361 O O . ARG A 1 180 ? 21.717 -9.658 -1.811 1.00 96.25 180 ARG A O 1
ATOM 1368 N N . ASN A 1 181 ? 22.582 -10.579 0.049 1.00 92.88 181 ASN A N 1
ATOM 1369 C CA . ASN A 1 181 ? 21.361 -11.171 0.566 1.00 92.88 181 ASN A CA 1
ATOM 1370 C C . ASN A 1 181 ? 21.096 -10.664 1.985 1.00 92.88 181 ASN A C 1
ATOM 1372 O O . ASN A 1 181 ? 21.947 -10.780 2.865 1.00 92.88 181 ASN A O 1
ATOM 1376 N N . PHE A 1 182 ? 19.915 -10.083 2.179 1.00 91.12 182 PHE A N 1
ATOM 1377 C CA . PHE A 1 182 ? 19.426 -9.561 3.460 1.00 91.12 182 PHE A CA 1
ATOM 1378 C C . PHE A 1 182 ? 18.268 -10.387 4.029 1.00 91.12 182 PHE A C 1
ATOM 1380 O O . PHE A 1 182 ? 17.561 -9.940 4.931 1.00 91.12 182 PHE A O 1
ATOM 1387 N N . VAL A 1 183 ? 18.043 -11.575 3.469 1.00 83.25 183 VAL A N 1
ATOM 1388 C CA . VAL A 1 183 ? 16.924 -12.456 3.803 1.00 83.25 183 VAL A CA 1
ATOM 1389 C C . VAL A 1 183 ? 17.403 -13.740 4.466 1.00 83.25 183 VAL A C 1
ATOM 1391 O O . VAL A 1 183 ? 16.786 -14.192 5.428 1.00 83.25 183 VAL A O 1
ATOM 1394 N N . ASP A 1 184 ? 18.495 -14.315 3.960 1.00 81.94 184 ASP A N 1
ATOM 1395 C CA . ASP A 1 184 ? 19.116 -15.527 4.491 1.00 81.94 184 ASP A CA 1
ATOM 1396 C C . ASP A 1 184 ? 20.529 -15.224 5.003 1.00 81.94 184 ASP A C 1
ATOM 1398 O O . ASP A 1 184 ? 21.488 -15.115 4.234 1.00 81.94 184 ASP A O 1
ATOM 1402 N N . ASP A 1 185 ? 20.649 -15.119 6.327 1.00 81.44 185 ASP A N 1
ATOM 1403 C CA . ASP A 1 185 ? 21.912 -14.845 7.017 1.00 81.44 185 ASP A CA 1
ATOM 1404 C C . ASP A 1 185 ? 22.964 -15.952 6.808 1.00 81.44 185 ASP A C 1
ATOM 1406 O O . ASP A 1 185 ? 24.150 -15.716 7.045 1.00 81.44 185 ASP A O 1
ATOM 1410 N N . SER A 1 186 ? 22.568 -17.154 6.363 1.00 84.94 186 SER A N 1
ATOM 1411 C CA . SER A 1 186 ? 23.503 -18.250 6.074 1.00 84.94 186 SER A CA 1
ATOM 1412 C C . SER A 1 186 ? 24.237 -18.083 4.738 1.00 84.94 186 SER A C 1
ATOM 1414 O O . SER A 1 186 ? 25.301 -18.676 4.547 1.00 84.94 186 SER A O 1
ATOM 1416 N N . ALA A 1 187 ? 23.712 -17.245 3.838 1.00 87.75 187 ALA A N 1
ATOM 1417 C CA . ALA A 1 187 ? 24.262 -16.996 2.509 1.00 87.75 187 ALA A CA 1
ATOM 1418 C C . ALA A 1 187 ? 24.258 -15.488 2.157 1.00 87.75 187 ALA A C 1
ATOM 1420 O O . ALA A 1 187 ? 23.671 -15.084 1.152 1.00 87.75 187 ALA A O 1
ATOM 1421 N N . PRO A 1 188 ? 24.932 -14.630 2.952 1.00 90.69 188 PRO A N 1
ATOM 1422 C CA . PRO A 1 188 ? 24.808 -13.169 2.870 1.00 90.69 188 PRO A CA 1
ATOM 1423 C C . PRO A 1 188 ? 25.366 -12.550 1.578 1.00 90.69 188 PRO A C 1
ATOM 1425 O O . PRO A 1 188 ? 25.037 -11.409 1.251 1.00 90.69 188 PRO A O 1
ATOM 1428 N N . ASP A 1 189 ? 26.215 -13.281 0.855 1.00 94.38 189 ASP A N 1
ATOM 1429 C CA . ASP A 1 189 ? 26.840 -12.861 -0.406 1.00 94.38 189 ASP A CA 1
ATOM 1430 C C . ASP A 1 189 ? 26.173 -13.512 -1.634 1.00 94.38 189 ASP A C 1
ATOM 1432 O O . ASP A 1 189 ? 26.667 -13.383 -2.750 1.00 94.38 189 ASP A O 1
ATOM 1436 N N . ASP A 1 190 ? 25.049 -14.212 -1.446 1.00 91.94 190 ASP A N 1
ATOM 1437 C CA . ASP A 1 190 ? 24.347 -14.913 -2.519 1.00 91.94 190 ASP A CA 1
ATOM 1438 C C . ASP A 1 190 ? 22.893 -14.451 -2.662 1.00 91.94 190 ASP A C 1
ATOM 1440 O O . ASP A 1 190 ? 22.010 -14.828 -1.891 1.00 91.94 190 ASP A O 1
ATOM 1444 N N . ALA A 1 191 ? 22.645 -13.659 -3.704 1.00 92.88 191 ALA A N 1
ATOM 1445 C CA . ALA A 1 191 ? 21.329 -13.135 -4.046 1.00 92.88 191 ALA A CA 1
ATOM 1446 C C . ALA A 1 191 ? 20.495 -14.056 -4.962 1.00 92.88 191 ALA A C 1
ATOM 1448 O O . ALA A 1 191 ? 19.483 -13.608 -5.499 1.00 92.88 191 ALA A O 1
ATOM 1449 N N . THR A 1 192 ? 20.893 -15.312 -5.180 1.00 90.88 192 THR A N 1
ATOM 1450 C CA . THR A 1 192 ? 20.071 -16.277 -5.927 1.00 90.88 192 THR A CA 1
ATOM 1451 C C . THR A 1 192 ? 18.755 -16.554 -5.201 1.00 90.88 192 THR A C 1
ATOM 1453 O O . THR A 1 192 ? 18.686 -16.573 -3.965 1.00 90.88 192 THR A O 1
ATOM 1456 N N . ASP A 1 193 ? 17.682 -16.747 -5.968 1.00 85.12 193 ASP A N 1
ATOM 1457 C CA . ASP A 1 193 ? 16.388 -17.161 -5.431 1.00 85.12 193 ASP A CA 1
ATOM 1458 C C . ASP A 1 193 ? 16.418 -18.676 -5.196 1.00 85.12 193 ASP A C 1
ATOM 1460 O O . ASP A 1 193 ? 16.259 -19.477 -6.114 1.00 85.12 193 ASP A O 1
ATOM 1464 N N . ARG A 1 194 ? 16.690 -19.055 -3.944 1.00 72.50 194 ARG A N 1
ATOM 1465 C CA . ARG A 1 194 ? 16.757 -20.452 -3.473 1.00 72.50 194 ARG A CA 1
ATOM 1466 C C . ARG A 1 194 ? 15.467 -20.907 -2.790 1.00 72.50 194 ARG A C 1
ATOM 1468 O O . ARG A 1 194 ? 15.456 -21.911 -2.075 1.00 72.50 194 ARG A O 1
ATOM 1475 N N . THR A 1 195 ? 14.411 -20.108 -2.882 1.00 62.53 195 THR A N 1
ATOM 1476 C CA . THR A 1 195 ? 13.210 -20.328 -2.082 1.00 62.53 195 THR A CA 1
ATOM 1477 C C . THR A 1 195 ? 12.442 -21.538 -2.635 1.00 62.53 195 THR A C 1
ATOM 1479 O O . THR A 1 195 ? 12.425 -21.778 -3.836 1.00 62.53 195 THR A O 1
ATOM 1482 N N . SER A 1 196 ? 11.849 -22.366 -1.770 1.00 52.84 196 SER A N 1
ATOM 1483 C CA . SER A 1 196 ? 11.072 -23.550 -2.174 1.00 52.84 196 SER A CA 1
ATOM 1484 C C . SER A 1 196 ? 9.859 -23.741 -1.256 1.00 52.84 196 SER A C 1
ATOM 1486 O O . SER A 1 196 ? 9.881 -23.323 -0.098 1.00 52.84 196 SER A O 1
ATOM 1488 N N . GLY A 1 197 ? 8.783 -24.345 -1.775 1.00 45.31 197 GLY A N 1
ATOM 1489 C CA . GLY A 1 197 ? 7.551 -24.651 -1.031 1.00 45.31 197 GLY A CA 1
ATOM 1490 C C . GLY A 1 197 ? 6.272 -24.049 -1.643 1.00 45.31 197 GLY A C 1
ATOM 1491 O O . GLY A 1 197 ? 6.356 -23.254 -2.568 1.00 45.31 197 GLY A O 1
ATOM 1492 N N . PRO A 1 198 ? 5.074 -24.399 -1.134 1.00 35.28 198 PRO A N 1
ATOM 1493 C CA . PRO A 1 198 ? 3.767 -23.986 -1.684 1.00 35.28 198 PRO A CA 1
ATOM 1494 C C . PRO A 1 198 ? 3.379 -22.519 -1.394 1.00 35.28 198 PRO A C 1
ATOM 1496 O O . PRO A 1 198 ? 2.262 -22.095 -1.674 1.00 35.28 198 PRO A O 1
ATOM 1499 N N . LEU A 1 199 ? 4.281 -21.749 -0.781 1.00 40.94 199 LEU A N 1
ATOM 1500 C CA . LEU A 1 199 ? 4.009 -20.472 -0.127 1.00 40.94 199 LEU A CA 1
ATOM 1501 C C . LEU A 1 199 ? 5.156 -19.476 -0.422 1.00 40.94 199 LEU A C 1
ATOM 1503 O O . LEU A 1 199 ? 5.774 -18.962 0.512 1.00 40.94 199 LEU A O 1
ATOM 1507 N N . VAL A 1 200 ? 5.442 -19.166 -1.693 1.00 49.50 200 VAL A N 1
ATOM 1508 C CA . VAL A 1 200 ? 6.557 -18.286 -2.132 1.00 49.50 200 VAL A CA 1
ATOM 1509 C C . VAL A 1 200 ? 6.251 -17.579 -3.464 1.00 49.50 200 VAL A C 1
ATOM 1511 O O . VAL A 1 200 ? 5.679 -18.199 -4.353 1.00 49.50 200 VAL A O 1
ATOM 1514 N N . ASN A 1 201 ? 6.657 -16.307 -3.631 1.00 53.06 201 ASN A N 1
ATOM 1515 C CA . ASN A 1 201 ? 6.612 -15.599 -4.927 1.00 53.06 201 ASN A CA 1
ATOM 1516 C C . ASN A 1 201 ? 7.883 -15.941 -5.726 1.00 53.06 201 ASN A C 1
ATOM 1518 O O . ASN A 1 201 ? 8.731 -15.070 -5.930 1.00 53.06 201 ASN A O 1
ATOM 1522 N N . LEU A 1 202 ? 8.041 -17.210 -6.111 1.00 61.22 202 LEU A N 1
ATOM 1523 C CA . LEU A 1 202 ? 9.218 -17.660 -6.860 1.00 61.22 202 LEU A CA 1
ATOM 1524 C C . LEU A 1 202 ? 9.351 -16.905 -8.178 1.00 61.22 202 LEU A C 1
ATOM 1526 O O . LEU A 1 202 ? 8.378 -16.739 -8.914 1.00 61.22 202 LEU A O 1
ATOM 1530 N N . GLY A 1 203 ? 10.569 -16.452 -8.471 1.00 71.56 203 GLY A N 1
ATOM 1531 C CA . GLY A 1 203 ? 10.902 -15.909 -9.782 1.00 71.56 203 GLY A CA 1
ATOM 1532 C C . GLY A 1 203 ? 10.481 -14.476 -10.055 1.00 71.56 203 GLY A C 1
ATOM 1533 O O . GLY A 1 203 ? 10.683 -14.009 -11.176 1.00 71.56 203 GLY A O 1
ATOM 1534 N N . HIS A 1 204 ? 9.946 -13.751 -9.066 1.00 87.31 204 HIS A N 1
ATOM 1535 C CA . HIS A 1 204 ? 9.595 -12.347 -9.272 1.00 87.31 204 HIS A CA 1
ATOM 1536 C C . HIS A 1 204 ? 10.813 -11.513 -9.686 1.00 87.31 204 HIS A C 1
ATOM 1538 O O . HIS A 1 204 ? 10.770 -10.823 -10.706 1.00 87.31 204 HIS A O 1
ATOM 1544 N N . GLY A 1 205 ? 11.923 -11.645 -8.958 1.00 90.06 205 GLY A N 1
ATOM 1545 C CA . GLY A 1 205 ? 13.150 -10.950 -9.319 1.00 90.06 205 GLY A CA 1
ATOM 1546 C C . GLY A 1 205 ? 13.756 -11.414 -10.642 1.00 90.06 205 GLY A C 1
ATOM 1547 O O . GLY A 1 205 ? 14.278 -10.576 -11.367 1.00 90.06 205 GLY A O 1
ATOM 1548 N N . THR A 1 206 ? 13.609 -12.684 -11.039 1.00 92.44 206 THR A N 1
ATOM 1549 C CA . THR A 1 206 ? 13.993 -13.145 -12.388 1.00 92.44 206 THR A CA 1
ATOM 1550 C C . THR A 1 206 ? 13.213 -12.396 -13.470 1.00 92.44 206 THR A C 1
ATOM 1552 O O . THR A 1 206 ? 13.810 -11.857 -14.403 1.00 92.44 206 THR A O 1
ATOM 1555 N N . GLY A 1 207 ? 11.891 -12.293 -13.319 1.00 92.56 207 GLY A N 1
ATOM 1556 C CA . GLY A 1 207 ? 11.024 -11.583 -14.255 1.00 92.56 207 GLY A CA 1
ATOM 1557 C C . GLY A 1 207 ? 11.366 -10.097 -14.375 1.00 92.56 207 GLY A C 1
ATOM 1558 O O . GLY A 1 207 ? 11.592 -9.599 -15.480 1.00 92.56 207 GLY A O 1
ATOM 1559 N N . THR A 1 208 ? 11.506 -9.384 -13.254 1.00 95.44 208 THR A N 1
ATOM 1560 C CA . THR A 1 208 ? 11.839 -7.946 -13.266 1.00 95.44 208 THR A CA 1
ATOM 1561 C C . THR A 1 208 ? 13.266 -7.679 -13.758 1.00 95.44 208 THR A C 1
ATOM 1563 O O . THR A 1 208 ? 13.488 -6.719 -14.503 1.00 95.44 208 THR A O 1
ATOM 1566 N N . LEU A 1 209 ? 14.228 -8.549 -13.425 1.00 96.06 209 LEU A N 1
ATOM 1567 C CA . LEU A 1 209 ? 15.604 -8.503 -13.934 1.00 96.06 209 LEU A CA 1
ATOM 1568 C C . LEU A 1 209 ? 15.643 -8.662 -15.459 1.00 96.06 209 LEU A C 1
ATOM 1570 O O . LEU A 1 209 ? 16.421 -7.989 -16.142 1.00 96.06 209 LEU A O 1
ATOM 1574 N N . SER A 1 210 ? 14.767 -9.516 -15.995 1.00 95.00 210 SER A N 1
ATOM 1575 C CA . SER A 1 210 ? 14.646 -9.764 -17.429 1.00 95.00 210 SER A CA 1
ATOM 1576 C C . SER A 1 210 ? 14.166 -8.521 -18.196 1.00 95.00 210 SER A C 1
ATOM 1578 O O . SER A 1 210 ? 14.759 -8.160 -19.213 1.00 95.00 210 SER A O 1
ATOM 1580 N N . ILE A 1 211 ? 13.200 -7.775 -17.647 1.00 96.31 211 ILE A N 1
ATOM 1581 C CA . ILE A 1 211 ? 12.715 -6.501 -18.207 1.00 96.31 211 ILE A CA 1
ATOM 1582 C C . ILE A 1 211 ? 13.769 -5.389 -18.062 1.00 96.31 211 ILE A C 1
ATOM 1584 O O . ILE A 1 211 ? 13.899 -4.520 -18.929 1.00 96.31 211 ILE A O 1
ATOM 1588 N N . LEU A 1 212 ? 14.554 -5.405 -16.979 1.00 97.62 212 LEU A N 1
ATOM 1589 C CA . LEU A 1 212 ? 15.599 -4.410 -16.735 1.00 97.62 212 LEU A CA 1
ATOM 1590 C C . LEU A 1 212 ? 16.721 -4.513 -17.769 1.00 97.62 212 LEU A C 1
ATOM 1592 O O . LEU A 1 212 ? 17.022 -3.544 -18.463 1.00 97.62 212 LEU A O 1
ATOM 1596 N N . ALA A 1 213 ? 17.367 -5.675 -17.847 1.00 94.94 213 ALA A N 1
ATOM 1597 C CA . ALA A 1 213 ? 18.605 -5.858 -18.604 1.00 94.94 213 ALA A CA 1
ATOM 1598 C C . ALA A 1 213 ? 18.755 -7.276 -19.170 1.00 94.94 213 ALA A C 1
ATOM 1600 O O . ALA A 1 213 ? 19.869 -7.688 -19.498 1.00 94.94 213 ALA A O 1
ATOM 1601 N N . GLY A 1 214 ? 17.656 -8.027 -19.271 1.00 93.81 214 GLY A N 1
ATOM 1602 C CA . GLY A 1 214 ? 17.693 -9.409 -19.712 1.00 93.81 214 GLY A CA 1
ATOM 1603 C C . GLY A 1 214 ? 18.289 -9.565 -21.106 1.00 93.81 214 GLY A C 1
ATOM 1604 O O . GLY A 1 214 ? 17.984 -8.797 -22.028 1.00 93.81 214 GLY A O 1
ATOM 1605 N N . ALA A 1 215 ? 19.147 -10.570 -21.260 1.00 86.88 215 ALA A N 1
ATOM 1606 C CA . ALA A 1 215 ? 19.601 -10.994 -22.572 1.00 86.88 215 ALA A CA 1
ATOM 1607 C C . ALA A 1 215 ? 18.416 -11.574 -23.362 1.00 86.88 215 ALA A C 1
ATOM 1609 O O . ALA A 1 215 ? 17.565 -12.266 -22.807 1.00 86.88 215 ALA A O 1
ATOM 1610 N N . GLY A 1 216 ? 18.353 -11.274 -24.660 1.00 79.12 216 GLY A N 1
ATOM 1611 C CA . GLY A 1 216 ? 17.493 -12.032 -25.568 1.00 79.12 216 GLY A CA 1
ATOM 1612 C C . GLY A 1 216 ? 18.042 -13.446 -25.755 1.00 79.12 216 GLY A C 1
ATOM 1613 O O . GLY A 1 216 ? 19.258 -13.649 -25.660 1.00 79.12 216 GLY A O 1
ATOM 1614 N N . GLN A 1 217 ? 17.170 -14.410 -26.047 1.00 75.06 217 GLN A N 1
ATOM 1615 C CA . GLN A 1 217 ? 17.610 -15.741 -26.468 1.00 75.06 217 GLN A CA 1
ATOM 1616 C C . GLN A 1 217 ? 18.333 -15.674 -27.824 1.00 75.06 217 GLN A C 1
ATOM 1618 O O . GLN A 1 217 ? 18.141 -14.716 -28.582 1.00 75.06 217 GLN A O 1
ATOM 1623 N N . PRO A 1 218 ? 19.168 -16.671 -28.170 1.00 71.38 218 PRO A N 1
ATOM 1624 C CA . PRO A 1 218 ? 19.793 -16.737 -29.487 1.00 71.38 218 PRO A CA 1
ATOM 1625 C C . PRO A 1 218 ? 18.764 -16.578 -30.620 1.00 71.38 218 PRO A C 1
ATOM 1627 O O . PRO A 1 218 ? 17.809 -17.341 -30.714 1.00 71.38 218 PRO A O 1
ATOM 1630 N N . GLY A 1 219 ? 18.957 -15.573 -31.480 1.00 69.44 219 GLY A N 1
ATOM 1631 C CA . GLY A 1 219 ? 18.047 -15.275 -32.595 1.00 69.44 219 GLY A CA 1
ATOM 1632 C C . GLY A 1 219 ? 16.817 -14.426 -32.244 1.00 69.44 219 GLY A C 1
ATOM 1633 O O . GLY A 1 219 ? 16.055 -14.097 -33.148 1.00 69.44 219 GLY A O 1
ATOM 1634 N N . GLN A 1 220 ? 16.637 -14.031 -30.980 1.00 74.25 220 GLN A N 1
ATOM 1635 C CA . GLN A 1 220 ? 15.567 -13.133 -30.538 1.00 74.25 220 GLN A CA 1
ATOM 1636 C C . GLN A 1 220 ? 16.084 -11.717 -30.243 1.00 74.25 220 GLN A C 1
ATOM 1638 O O . GLN A 1 220 ? 17.276 -11.491 -30.007 1.00 74.25 220 GLN A O 1
ATOM 1643 N N . SER A 1 221 ? 15.162 -10.754 -30.244 1.00 72.00 221 SER A N 1
ATOM 1644 C CA . SER A 1 221 ? 15.418 -9.381 -29.804 1.00 72.00 221 SER A CA 1
ATOM 1645 C C . SER A 1 221 ? 15.872 -9.335 -28.343 1.00 72.00 221 SER A C 1
ATOM 1647 O O . SER A 1 221 ? 15.586 -10.229 -27.546 1.00 72.00 221 SER A O 1
ATOM 1649 N N . LEU A 1 222 ? 16.584 -8.266 -27.976 1.00 85.12 222 LEU A N 1
ATOM 1650 C CA . LEU A 1 222 ? 16.921 -8.006 -26.578 1.00 85.12 222 LEU A CA 1
ATOM 1651 C C . LEU A 1 222 ? 15.646 -7.934 -25.735 1.00 85.12 222 LEU A C 1
ATOM 1653 O O . L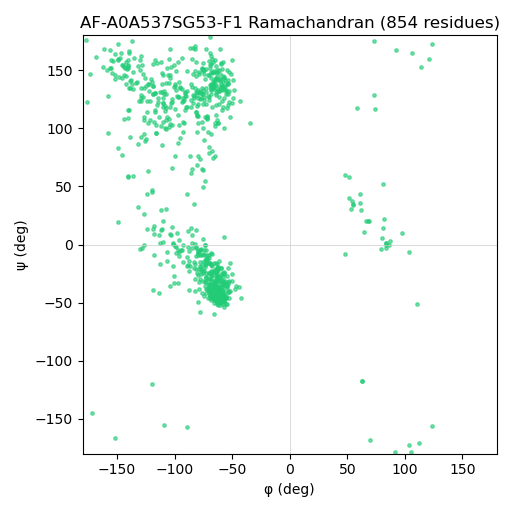EU A 1 222 ? 14.689 -7.262 -26.112 1.00 85.12 222 LEU A O 1
ATOM 1657 N N . LEU A 1 223 ? 15.674 -8.584 -24.575 1.00 87.62 223 LEU A N 1
ATOM 1658 C CA . LEU A 1 223 ? 14.547 -8.589 -23.657 1.00 87.62 223 LEU A CA 1
ATOM 1659 C C . LEU A 1 223 ? 14.498 -7.268 -22.878 1.00 87.62 223 LEU A C 1
ATOM 1661 O O . LEU A 1 223 ? 13.537 -6.510 -22.994 1.00 87.62 223 LEU A O 1
ATOM 1665 N N . GLY A 1 224 ? 15.574 -6.940 -22.159 1.00 91.44 224 GLY A N 1
ATOM 1666 C CA . GLY A 1 224 ? 15.599 -5.797 -21.247 1.00 91.44 224 GLY A CA 1
ATOM 1667 C C . GLY A 1 224 ? 15.934 -4.443 -21.879 1.00 91.44 224 GLY A C 1
ATOM 1668 O O . GLY A 1 224 ? 16.535 -4.355 -22.955 1.00 91.44 224 GLY A O 1
ATOM 1669 N N . GLY A 1 225 ? 15.563 -3.362 -21.190 1.00 93.81 225 GLY A N 1
ATOM 1670 C CA . GLY A 1 225 ? 15.774 -1.985 -21.652 1.00 93.81 225 GLY A CA 1
ATOM 1671 C C . GLY A 1 225 ? 17.209 -1.453 -21.499 1.00 93.81 225 GLY A C 1
ATOM 1672 O O . GLY A 1 225 ? 17.589 -0.537 -22.218 1.00 93.81 225 GLY A O 1
ATOM 1673 N N . ALA A 1 226 ? 18.026 -2.007 -20.596 1.00 94.06 226 ALA A N 1
ATOM 1674 C CA . ALA A 1 226 ? 19.391 -1.545 -20.304 1.00 94.06 226 ALA A CA 1
ATOM 1675 C C . ALA A 1 226 ? 20.449 -2.653 -20.488 1.00 94.06 226 ALA A C 1
ATOM 1677 O O . ALA A 1 226 ? 21.151 -3.019 -19.544 1.00 94.06 226 ALA A O 1
ATOM 1678 N N . PRO A 1 227 ? 20.624 -3.175 -21.715 1.00 91.88 227 PRO A N 1
ATOM 1679 C CA . PRO A 1 227 ? 21.465 -4.346 -21.996 1.00 91.88 227 PRO A CA 1
ATOM 1680 C C . PRO A 1 227 ? 22.966 -4.146 -21.713 1.00 91.88 227 PRO A C 1
ATOM 1682 O O . PRO A 1 227 ? 23.718 -5.120 -21.669 1.00 91.88 227 PRO A O 1
ATOM 1685 N N . PHE A 1 228 ? 23.427 -2.899 -21.569 1.00 90.56 228 PHE A N 1
ATOM 1686 C CA . PHE A 1 228 ? 24.846 -2.567 -21.385 1.00 90.56 228 PHE A CA 1
ATOM 1687 C C . PHE A 1 228 ? 25.208 -2.143 -19.956 1.00 90.56 228 PHE A C 1
ATOM 1689 O O . PHE A 1 228 ? 26.388 -1.912 -19.679 1.00 90.56 228 PHE A O 1
ATOM 1696 N N . ALA A 1 229 ? 24.219 -1.995 -19.070 1.00 92.88 229 ALA A N 1
ATOM 1697 C CA . ALA A 1 229 ? 24.445 -1.621 -17.679 1.00 92.88 229 ALA A CA 1
ATOM 1698 C C . ALA A 1 229 ? 24.997 -2.806 -16.873 1.00 92.88 229 ALA A C 1
ATOM 1700 O O . ALA A 1 229 ? 24.682 -3.962 -17.152 1.00 92.88 229 ALA A O 1
ATOM 1701 N N . GLU A 1 230 ? 25.811 -2.517 -15.859 1.00 95.12 230 GLU A N 1
ATOM 1702 C CA . GLU A 1 230 ? 26.151 -3.512 -14.843 1.00 95.12 230 GLU A CA 1
ATOM 1703 C C . GLU A 1 230 ? 24.990 -3.646 -13.863 1.00 95.12 230 GLU A C 1
ATOM 1705 O O . GLU A 1 230 ? 24.507 -2.638 -13.346 1.00 95.12 230 GLU A O 1
ATOM 1710 N N . VAL A 1 231 ? 24.560 -4.873 -13.578 1.00 97.38 231 VAL A N 1
ATOM 1711 C CA . VAL A 1 231 ? 23.459 -5.119 -12.638 1.00 97.38 231 VAL A CA 1
ATOM 1712 C C . VAL A 1 231 ? 23.981 -5.862 -11.420 1.00 97.38 231 VAL A C 1
ATOM 1714 O O . VAL A 1 231 ? 24.609 -6.905 -11.562 1.00 97.38 231 VAL A O 1
ATOM 1717 N N . VAL A 1 232 ? 23.732 -5.319 -10.231 1.00 98.25 232 VAL A N 1
ATOM 1718 C CA . VAL A 1 232 ? 24.098 -5.897 -8.933 1.00 98.25 232 VAL A CA 1
ATOM 1719 C C . VAL A 1 232 ? 22.832 -6.467 -8.293 1.00 98.25 232 VAL A C 1
ATOM 1721 O O . VAL A 1 232 ? 21.979 -5.681 -7.870 1.00 98.25 232 VAL A O 1
ATOM 1724 N N . PRO A 1 233 ? 22.676 -7.798 -8.224 1.00 97.75 233 PRO A N 1
ATOM 1725 C CA . PRO A 1 233 ? 21.526 -8.406 -7.569 1.00 97.75 233 PRO A CA 1
ATOM 1726 C C . PRO A 1 233 ? 21.599 -8.221 -6.053 1.00 97.75 233 PRO A C 1
ATOM 1728 O O . PRO A 1 233 ? 22.598 -8.572 -5.418 1.00 97.75 233 PRO A O 1
ATOM 1731 N N . VAL A 1 234 ? 20.531 -7.690 -5.467 1.00 97.06 234 VAL A N 1
ATOM 1732 C CA . VAL A 1 234 ? 20.386 -7.533 -4.021 1.00 97.06 234 VAL A CA 1
ATOM 1733 C C . VAL A 1 234 ? 19.074 -8.177 -3.596 1.00 97.06 234 VAL A C 1
ATOM 1735 O O . VAL A 1 234 ? 17.987 -7.660 -3.853 1.00 97.06 234 VAL A O 1
ATOM 1738 N N . ARG A 1 235 ? 19.172 -9.330 -2.937 1.00 92.31 235 ARG A N 1
ATOM 1739 C CA . ARG A 1 235 ? 18.018 -10.069 -2.434 1.00 92.31 235 ARG A CA 1
ATOM 1740 C C . ARG A 1 235 ? 17.563 -9.463 -1.112 1.00 92.31 235 ARG A C 1
ATOM 1742 O O . ARG A 1 235 ? 18.282 -9.523 -0.116 1.00 92.31 235 ARG A O 1
ATOM 1749 N N . VAL A 1 236 ? 16.369 -8.879 -1.113 1.00 87.75 236 VAL A N 1
ATOM 1750 C CA . VAL A 1 236 ? 15.793 -8.159 0.040 1.00 87.75 236 VAL A CA 1
ATOM 1751 C C . VAL A 1 236 ? 14.507 -8.787 0.570 1.00 87.75 236 VAL A C 1
ATOM 1753 O O . VAL A 1 236 ? 14.031 -8.405 1.639 1.00 87.75 236 VAL A O 1
ATOM 1756 N N . ALA A 1 237 ? 13.954 -9.761 -0.152 1.00 79.56 237 ALA A N 1
ATOM 1757 C CA . ALA A 1 237 ? 12.720 -10.431 0.220 1.00 79.56 237 ALA A CA 1
ATOM 1758 C C . ALA A 1 237 ? 12.706 -11.921 -0.161 1.00 79.56 237 ALA A C 1
ATOM 1760 O O . ALA A 1 237 ? 13.370 -12.328 -1.109 1.00 79.56 237 ALA A O 1
ATOM 1761 N N . ASN A 1 238 ? 11.911 -12.731 0.547 1.00 64.25 238 ASN A N 1
ATOM 1762 C CA . ASN A 1 238 ? 11.507 -14.067 0.069 1.00 64.25 238 ASN A CA 1
ATOM 1763 C C . ASN A 1 238 ? 10.240 -13.993 -0.796 1.00 64.25 238 ASN A C 1
ATOM 1765 O O . ASN A 1 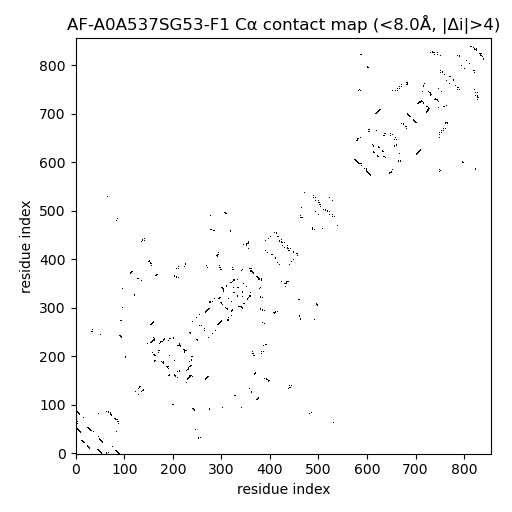238 ? 9.965 -14.889 -1.590 1.00 64.25 238 ASN A O 1
ATOM 1769 N N . ARG A 1 239 ? 9.443 -12.931 -0.622 1.00 62.47 239 ARG A N 1
ATOM 1770 C CA . ARG A 1 239 ? 8.297 -12.592 -1.465 1.00 62.47 239 ARG A CA 1
ATOM 1771 C C . ARG A 1 239 ? 8.157 -11.080 -1.576 1.00 62.47 239 ARG A C 1
ATOM 1773 O O . ARG A 1 239 ? 8.443 -10.375 -0.618 1.00 62.47 239 ARG A O 1
ATOM 1780 N N . VAL A 1 240 ? 7.548 -10.600 -2.657 1.00 50.44 240 VAL A N 1
ATOM 1781 C CA . VAL A 1 240 ? 7.133 -9.185 -2.829 1.00 50.44 240 VAL A CA 1
ATOM 1782 C C . VAL A 1 240 ? 6.249 -8.688 -1.668 1.00 50.44 240 VAL A C 1
ATOM 1784 O O . VAL A 1 240 ? 6.151 -7.492 -1.423 1.00 50.44 240 VAL A O 1
ATOM 1787 N N . VAL A 1 241 ? 5.640 -9.625 -0.933 1.00 49.69 241 VAL A N 1
ATOM 1788 C CA . VAL A 1 241 ? 4.687 -9.413 0.166 1.00 49.69 241 VAL A CA 1
ATOM 1789 C C . VAL A 1 241 ? 5.181 -9.965 1.513 1.00 49.69 241 VAL A C 1
ATOM 1791 O O . VAL A 1 241 ? 4.375 -10.170 2.416 1.00 49.69 241 VAL A O 1
ATOM 1794 N N . LEU A 1 242 ? 6.471 -10.305 1.633 1.00 53.66 242 LEU A N 1
ATOM 1795 C CA . LEU A 1 242 ? 7.068 -10.801 2.877 1.00 53.66 242 LEU A CA 1
ATOM 1796 C C . LEU A 1 242 ? 8.540 -10.376 2.955 1.00 53.66 242 LEU A C 1
ATOM 1798 O O . LEU A 1 242 ? 9.457 -11.119 2.589 1.00 53.66 242 LEU A O 1
ATOM 1802 N N . PHE A 1 243 ? 8.746 -9.142 3.409 1.00 66.25 243 PHE A N 1
ATOM 1803 C CA . PHE A 1 243 ? 10.060 -8.572 3.702 1.00 66.25 243 PHE A CA 1
ATOM 1804 C C . PHE A 1 243 ? 10.001 -7.681 4.937 1.00 66.25 243 PHE A C 1
ATOM 1806 O O . PHE A 1 243 ? 8.938 -7.190 5.314 1.00 66.25 243 PHE A O 1
ATOM 1813 N N . ARG A 1 244 ? 11.148 -7.478 5.584 1.00 81.25 244 ARG A N 1
ATOM 1814 C CA . ARG A 1 244 ? 11.250 -6.656 6.794 1.00 81.25 244 ARG A CA 1
ATOM 1815 C C . ARG A 1 244 ? 11.748 -5.257 6.480 1.00 81.25 244 ARG A C 1
ATOM 1817 O O . ARG A 1 244 ? 12.565 -5.078 5.574 1.00 81.25 244 ARG A O 1
ATOM 1824 N N . ASN A 1 245 ? 11.321 -4.279 7.276 1.00 86.75 245 ASN A N 1
ATOM 1825 C CA . ASN A 1 245 ? 11.833 -2.910 7.189 1.00 86.75 245 ASN A CA 1
ATOM 1826 C C . ASN A 1 245 ? 13.361 -2.874 7.297 1.00 86.75 245 ASN A C 1
ATOM 1828 O O . ASN A 1 245 ? 14.019 -2.182 6.517 1.00 86.75 245 ASN A O 1
ATOM 1832 N N . SER A 1 246 ? 13.920 -3.673 8.208 1.00 89.50 246 SER A N 1
ATOM 1833 C CA . SER A 1 246 ? 15.360 -3.820 8.409 1.00 89.50 246 SER A CA 1
ATOM 1834 C C . SER A 1 246 ? 16.107 -4.272 7.154 1.00 89.50 246 SER A C 1
ATOM 1836 O O . SER A 1 246 ? 17.138 -3.684 6.842 1.00 89.50 246 SER A O 1
ATOM 1838 N N . ALA A 1 247 ? 15.584 -5.246 6.404 1.00 90.50 247 ALA A N 1
ATOM 1839 C CA . ALA A 1 247 ? 16.249 -5.786 5.214 1.00 90.50 247 ALA A CA 1
ATOM 1840 C C . ALA A 1 247 ? 16.418 -4.721 4.115 1.00 90.50 247 ALA A C 1
ATOM 1842 O O . ALA A 1 247 ? 17.504 -4.553 3.563 1.00 90.50 247 ALA A O 1
ATOM 1843 N N . ILE A 1 248 ? 15.368 -3.936 3.852 1.00 92.88 248 ILE A N 1
ATOM 1844 C CA . ILE A 1 248 ? 15.408 -2.834 2.875 1.00 92.88 248 ILE A CA 1
ATOM 1845 C C . ILE A 1 248 ? 16.333 -1.708 3.348 1.00 92.88 248 ILE A C 1
ATOM 1847 O O . ILE A 1 248 ? 17.129 -1.185 2.568 1.00 92.88 248 ILE A O 1
ATOM 1851 N N . ALA A 1 249 ? 16.280 -1.359 4.637 1.00 94.25 249 ALA A N 1
ATOM 1852 C CA . ALA A 1 249 ? 17.161 -0.352 5.220 1.00 94.25 249 ALA A CA 1
ATOM 1853 C C . ALA A 1 249 ? 18.643 -0.762 5.092 1.00 94.25 249 ALA A C 1
ATOM 1855 O O . ALA A 1 249 ? 19.482 0.040 4.683 1.00 94.25 249 ALA A O 1
ATOM 1856 N N . GLN A 1 250 ? 18.961 -2.028 5.370 1.00 94.88 250 GLN A N 1
ATOM 1857 C CA . GLN A 1 250 ? 20.304 -2.589 5.218 1.00 94.88 250 GLN A CA 1
ATOM 1858 C C . GLN A 1 250 ? 20.757 -2.654 3.753 1.00 94.88 250 GLN A C 1
ATOM 1860 O O . GLN A 1 250 ? 21.927 -2.406 3.467 1.00 94.88 250 GLN A O 1
ATOM 1865 N N . ALA A 1 251 ? 19.846 -2.924 2.816 1.00 96.31 251 ALA A N 1
ATOM 1866 C CA . ALA A 1 251 ? 20.145 -2.883 1.389 1.00 96.31 251 ALA A CA 1
ATOM 1867 C C . ALA A 1 251 ? 20.500 -1.467 0.912 1.00 96.31 251 ALA A C 1
ATOM 1869 O O . ALA A 1 251 ? 21.485 -1.282 0.192 1.00 96.31 251 ALA A O 1
ATOM 1870 N N . PHE A 1 252 ? 19.763 -0.448 1.366 1.00 97.75 252 PHE A N 1
ATOM 1871 C CA . PHE A 1 252 ? 20.122 0.947 1.106 1.00 97.75 252 PHE A CA 1
ATOM 1872 C C . PHE A 1 252 ? 21.476 1.324 1.724 1.00 97.75 252 PHE A C 1
ATOM 1874 O O . PHE A 1 252 ? 22.295 1.961 1.062 1.00 97.75 252 PHE A O 1
ATOM 1881 N N . ASP A 1 253 ? 21.750 0.884 2.953 1.00 97.12 253 ASP A N 1
ATOM 1882 C CA . ASP A 1 253 ? 23.046 1.085 3.612 1.00 97.12 253 ASP A CA 1
ATOM 1883 C C . ASP A 1 253 ? 24.205 0.414 2.868 1.00 97.12 253 ASP A C 1
ATOM 1885 O O . ASP A 1 253 ? 25.290 0.984 2.757 1.00 97.12 253 ASP A O 1
ATOM 1889 N N . TYR A 1 254 ? 23.972 -0.761 2.287 1.00 97.44 254 TYR A N 1
ATOM 1890 C CA . TYR A 1 254 ? 24.958 -1.442 1.458 1.00 97.44 254 TYR A CA 1
ATOM 1891 C C . TYR A 1 254 ? 25.292 -0.658 0.190 1.00 97.44 254 TYR A C 1
ATOM 1893 O O . TYR A 1 254 ? 26.469 -0.482 -0.127 1.00 97.44 254 TYR A O 1
ATOM 1901 N N . VAL A 1 255 ? 24.289 -0.107 -0.499 1.00 98.31 255 VAL A N 1
ATOM 1902 C CA . VAL A 1 255 ? 24.538 0.785 -1.641 1.00 98.31 255 VAL A CA 1
ATOM 1903 C C . VAL A 1 255 ? 25.303 2.035 -1.201 1.00 98.31 255 VAL A C 1
ATOM 1905 O O . VAL A 1 255 ? 26.274 2.427 -1.853 1.00 98.31 255 VAL A O 1
ATOM 1908 N N . HIS A 1 256 ? 24.924 2.623 -0.065 1.00 97.69 256 HIS A N 1
ATOM 1909 C CA . HIS A 1 256 ? 25.617 3.781 0.492 1.00 97.69 256 HIS A CA 1
ATOM 1910 C C . HIS A 1 256 ? 27.095 3.474 0.787 1.00 97.69 256 HIS A C 1
ATOM 1912 O O . HIS A 1 256 ? 27.971 4.290 0.486 1.00 97.69 256 HIS A O 1
ATOM 1918 N N . LEU A 1 257 ? 27.384 2.280 1.317 1.00 95.94 257 LEU A N 1
ATOM 1919 C CA . LEU A 1 257 ? 28.737 1.786 1.569 1.00 95.94 257 LEU A CA 1
ATOM 1920 C C . LEU A 1 257 ? 29.544 1.636 0.275 1.00 95.94 257 LEU A C 1
ATOM 1922 O O . LEU A 1 257 ? 30.669 2.130 0.199 1.00 95.94 257 LEU A O 1
ATOM 1926 N N . LEU A 1 258 ? 28.984 0.982 -0.748 1.00 95.81 258 LEU A N 1
ATOM 1927 C CA . LEU A 1 258 ? 29.658 0.803 -2.040 1.00 95.81 258 LEU A CA 1
ATOM 1928 C C . LEU A 1 258 ? 30.034 2.150 -2.674 1.00 95.81 258 LEU A C 1
ATOM 1930 O O . LEU A 1 258 ? 31.138 2.308 -3.207 1.00 95.81 258 LEU A O 1
ATOM 1934 N N . ASN A 1 259 ? 29.145 3.135 -2.560 1.00 95.81 259 ASN A N 1
ATOM 1935 C CA . ASN A 1 259 ? 29.362 4.489 -3.058 1.00 95.81 259 ASN A CA 1
ATOM 1936 C C . ASN A 1 259 ? 30.405 5.261 -2.254 1.00 95.81 259 ASN A C 1
ATOM 1938 O O . ASN A 1 259 ? 31.212 5.977 -2.846 1.00 95.81 259 ASN A O 1
ATOM 1942 N N . ALA A 1 260 ? 30.419 5.096 -0.930 1.00 92.50 260 ALA A N 1
ATOM 1943 C CA . ALA A 1 260 ? 31.407 5.725 -0.061 1.00 92.50 260 ALA A CA 1
ATOM 1944 C C . ALA A 1 260 ? 32.832 5.203 -0.321 1.00 92.50 260 ALA A C 1
ATOM 1946 O O . ALA A 1 260 ? 33.788 5.969 -0.215 1.00 92.50 260 ALA A O 1
ATOM 1947 N N . ILE A 1 261 ? 32.981 3.921 -0.679 1.00 89.06 261 ILE A N 1
ATOM 1948 C CA . ILE A 1 261 ? 34.288 3.314 -0.979 1.00 89.06 261 ILE A CA 1
ATOM 1949 C C . ILE A 1 261 ? 34.762 3.694 -2.393 1.00 89.06 261 ILE A C 1
ATOM 1951 O O . ILE A 1 261 ? 35.949 3.952 -2.574 1.00 89.06 261 ILE A O 1
ATOM 1955 N N . GLY A 1 262 ? 33.860 3.770 -3.386 1.00 81.19 262 GLY A N 1
ATOM 1956 C CA . GLY A 1 262 ? 34.115 4.381 -4.703 1.00 81.19 262 GLY A CA 1
ATOM 1957 C C . GLY A 1 262 ? 34.192 3.435 -5.922 1.00 81.19 262 GLY A C 1
ATOM 1958 O O . GLY A 1 262 ? 33.491 3.692 -6.903 1.00 81.19 262 GLY A O 1
ATOM 1959 N N . PRO A 1 263 ? 34.982 2.337 -5.923 1.00 87.31 263 PRO A N 1
ATOM 1960 C CA . PRO A 1 263 ? 35.153 1.452 -7.087 1.00 87.31 263 PRO A CA 1
ATOM 1961 C C . PRO A 1 263 ? 33.859 0.811 -7.602 1.00 87.31 263 PRO A C 1
ATOM 1963 O O . PRO A 1 263 ? 33.677 0.621 -8.805 1.00 87.31 263 PRO A O 1
ATOM 1966 N N . ASN A 1 264 ? 32.939 0.506 -6.686 1.00 92.19 264 ASN A N 1
ATOM 1967 C CA . ASN A 1 264 ? 31.684 -0.182 -6.974 1.00 92.19 264 ASN A CA 1
ATOM 1968 C C . ASN A 1 264 ? 30.471 0.754 -6.888 1.00 92.19 264 ASN A C 1
ATOM 1970 O O . ASN A 1 264 ? 29.373 0.302 -6.575 1.00 92.19 264 ASN A O 1
ATOM 1974 N N . ARG A 1 265 ? 30.657 2.048 -7.192 1.00 94.19 265 ARG A N 1
ATOM 1975 C CA . ARG A 1 265 ? 29.575 3.038 -7.170 1.00 94.19 265 ARG A CA 1
ATOM 1976 C C . ARG A 1 265 ? 28.338 2.550 -7.936 1.00 94.19 265 ARG A C 1
ATOM 1978 O O . ARG A 1 265 ? 28.447 2.164 -9.099 1.00 94.19 265 ARG A O 1
ATOM 1985 N N . ILE A 1 266 ? 27.193 2.574 -7.274 1.00 98.00 266 ILE A N 1
ATOM 1986 C CA . ILE A 1 266 ? 25.851 2.376 -7.806 1.00 98.00 266 ILE A CA 1
ATOM 1987 C C . ILE A 1 266 ? 25.289 3.741 -8.194 1.00 98.00 266 ILE A C 1
ATOM 1989 O O . ILE A 1 266 ? 25.320 4.684 -7.399 1.00 98.00 266 ILE A O 1
ATOM 1993 N N . ASP A 1 267 ? 24.765 3.837 -9.411 1.00 97.88 267 ASP A N 1
ATOM 1994 C CA . ASP A 1 267 ? 24.140 5.056 -9.922 1.00 97.88 267 ASP A CA 1
ATOM 1995 C C . ASP A 1 267 ? 22.610 5.004 -9.772 1.00 97.88 267 ASP A C 1
ATOM 1997 O O . ASP A 1 267 ? 21.971 6.033 -9.545 1.00 97.88 267 ASP A O 1
ATOM 2001 N N . ILE A 1 268 ? 22.019 3.808 -9.894 1.00 98.81 268 ILE A N 1
ATOM 2002 C CA . ILE A 1 268 ? 20.566 3.600 -9.926 1.00 98.81 268 ILE A CA 1
ATOM 2003 C C . ILE A 1 268 ? 20.169 2.442 -9.004 1.00 98.81 268 ILE A C 1
ATOM 2005 O O . ILE A 1 268 ? 20.823 1.402 -8.995 1.00 98.81 268 ILE A O 1
ATOM 2009 N N . ILE A 1 269 ? 19.065 2.595 -8.275 1.00 98.88 269 ILE A N 1
ATOM 2010 C CA . ILE A 1 269 ? 18.371 1.502 -7.586 1.00 98.88 269 ILE A CA 1
ATOM 2011 C C . ILE A 1 269 ? 17.016 1.296 -8.254 1.00 98.88 269 ILE A C 1
ATOM 2013 O O . ILE A 1 269 ? 16.260 2.251 -8.446 1.00 98.88 269 ILE A O 1
ATOM 2017 N N . THR A 1 270 ? 16.701 0.044 -8.569 1.00 98.56 270 THR A N 1
ATOM 2018 C CA . THR A 1 270 ? 15.364 -0.382 -8.983 1.00 98.56 270 THR A CA 1
ATOM 2019 C C . THR A 1 270 ? 14.815 -1.374 -7.968 1.00 98.56 270 THR A C 1
ATOM 2021 O O . THR A 1 270 ? 15.520 -2.304 -7.573 1.00 98.56 270 THR A O 1
ATOM 2024 N N . MET A 1 271 ? 13.586 -1.147 -7.503 1.00 96.62 271 MET A N 1
ATOM 2025 C CA . MET A 1 271 ? 12.952 -2.003 -6.501 1.00 96.62 271 MET A CA 1
ATOM 2026 C C . MET A 1 271 ? 11.472 -2.219 -6.811 1.00 96.62 271 MET A C 1
ATOM 2028 O O . MET A 1 271 ? 10.643 -1.321 -6.651 1.00 96.62 271 MET A O 1
ATOM 2032 N N . SER A 1 272 ? 11.126 -3.432 -7.224 1.00 92.69 272 SER A N 1
ATOM 2033 C CA . SER A 1 272 ? 9.771 -3.796 -7.648 1.00 92.69 272 SER A CA 1
ATOM 2034 C C . SER A 1 272 ? 8.898 -4.295 -6.488 1.00 92.69 272 SER A C 1
ATOM 2036 O 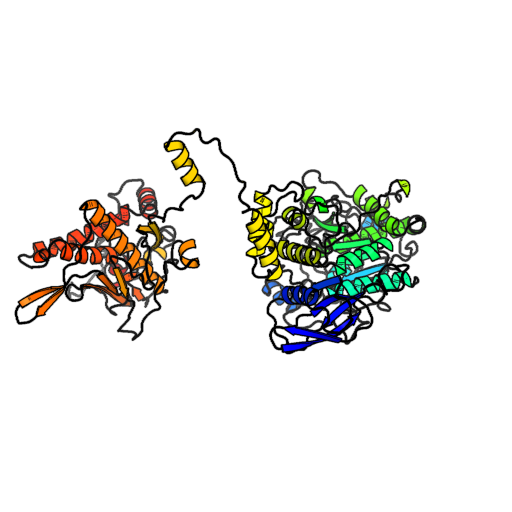O . SER A 1 272 ? 8.191 -5.292 -6.606 1.00 92.69 272 SER A O 1
ATOM 2038 N N . MET A 1 273 ? 8.961 -3.612 -5.343 1.00 87.06 273 MET A N 1
ATOM 2039 C CA . MET A 1 273 ? 8.159 -3.902 -4.148 1.00 87.06 273 MET A CA 1
ATOM 2040 C C . MET A 1 273 ? 8.015 -2.658 -3.268 1.00 87.06 273 MET A C 1
ATOM 2042 O O . MET A 1 273 ? 8.731 -1.673 -3.444 1.00 87.06 273 MET A O 1
ATOM 2046 N N . GLY A 1 274 ? 7.103 -2.714 -2.302 1.00 87.00 274 GLY A N 1
ATOM 2047 C CA . GLY A 1 274 ? 6.891 -1.650 -1.330 1.00 87.00 274 GLY A CA 1
ATOM 2048 C C . GLY A 1 274 ? 5.829 -2.025 -0.300 1.00 87.00 274 GLY A C 1
ATOM 2049 O O . GLY A 1 274 ? 5.238 -3.100 -0.367 1.00 87.00 274 GLY A O 1
ATOM 2050 N N . GLY A 1 275 ? 5.614 -1.151 0.675 1.00 88.06 275 GLY A N 1
ATOM 2051 C CA . GLY A 1 275 ? 4.682 -1.376 1.772 1.00 88.06 275 GLY A CA 1
ATOM 2052 C C . GLY A 1 275 ? 4.484 -0.136 2.638 1.00 88.06 275 GLY A C 1
ATOM 2053 O O . GLY A 1 275 ? 4.475 0.994 2.150 1.00 88.06 275 GLY A O 1
ATOM 2054 N N . LEU A 1 276 ? 4.311 -0.357 3.938 1.00 90.00 276 LEU A N 1
ATOM 2055 C CA . LEU A 1 276 ? 4.080 0.680 4.938 1.00 90.00 276 LEU A CA 1
ATOM 2056 C C . LEU A 1 276 ? 5.319 1.559 5.156 1.00 90.00 276 LEU A C 1
ATOM 2058 O O . LEU A 1 276 ? 6.452 1.136 4.943 1.00 90.00 276 LEU A O 1
ATOM 2062 N N . ALA A 1 277 ? 5.096 2.789 5.621 1.00 92.25 277 ALA A N 1
ATOM 2063 C CA . ALA A 1 277 ? 6.161 3.766 5.828 1.00 92.25 277 ALA A CA 1
ATOM 2064 C C . ALA A 1 277 ? 7.135 3.348 6.945 1.00 92.25 277 ALA A C 1
ATOM 2066 O O . ALA A 1 277 ? 6.725 2.746 7.938 1.00 92.25 277 ALA A O 1
ATOM 2067 N N . SER A 1 278 ? 8.402 3.738 6.805 1.00 93.94 278 SER A N 1
ATOM 2068 C CA . SER A 1 278 ? 9.465 3.571 7.804 1.00 93.94 278 SER A CA 1
ATOM 2069 C C . SER A 1 278 ? 10.329 4.831 7.838 1.00 93.94 278 SER A C 1
ATOM 2071 O O . SER A 1 278 ? 10.722 5.356 6.790 1.00 93.94 278 SER A O 1
ATOM 2073 N N . GLN A 1 279 ? 10.644 5.313 9.038 1.00 94.56 279 GLN A N 1
ATOM 2074 C CA . GLN A 1 279 ? 11.564 6.425 9.243 1.00 94.56 279 GLN A CA 1
ATOM 2075 C C . GLN A 1 279 ? 13.001 6.028 8.899 1.00 94.56 279 GLN A C 1
ATOM 2077 O O . GLN A 1 279 ? 13.736 6.835 8.328 1.00 94.56 279 GLN A O 1
ATOM 2082 N N . ALA A 1 280 ? 13.398 4.784 9.188 1.00 94.50 280 ALA A N 1
ATOM 2083 C CA . ALA A 1 280 ? 14.705 4.272 8.787 1.00 94.50 280 ALA A CA 1
ATOM 2084 C C . ALA A 1 280 ? 14.866 4.296 7.255 1.00 94.50 280 ALA A C 1
ATOM 2086 O O . ALA A 1 280 ? 15.929 4.662 6.752 1.00 94.50 280 ALA A O 1
ATOM 2087 N N . TRP A 1 281 ? 13.805 3.986 6.498 1.00 95.31 281 TRP A N 1
ATOM 2088 C CA . TRP A 1 281 ? 13.825 4.123 5.037 1.00 95.31 281 TRP A CA 1
ATOM 2089 C C . TRP A 1 281 ? 13.941 5.576 4.587 1.00 95.31 281 TRP A C 1
ATOM 2091 O O . TRP A 1 281 ? 14.720 5.846 3.677 1.00 95.31 281 TRP A O 1
ATOM 2101 N N . ALA A 1 282 ? 13.214 6.507 5.213 1.00 95.62 282 ALA A N 1
ATOM 2102 C CA . ALA A 1 282 ? 13.303 7.930 4.879 1.00 95.62 282 ALA A CA 1
ATOM 2103 C C . ALA A 1 282 ? 14.741 8.454 5.056 1.00 95.62 282 ALA A C 1
ATOM 2105 O O . ALA A 1 282 ? 15.299 9.071 4.148 1.00 95.62 282 ALA A O 1
ATOM 2106 N N . GLU A 1 283 ? 15.387 8.141 6.186 1.00 95.06 283 GLU A N 1
ATOM 2107 C CA . GLU A 1 283 ? 16.784 8.521 6.437 1.00 95.06 283 GLU A CA 1
ATOM 2108 C C . GLU A 1 283 ? 17.753 7.876 5.430 1.00 95.06 283 GLU A C 1
ATOM 2110 O O . GLU A 1 283 ? 18.651 8.555 4.923 1.00 95.06 283 GLU A O 1
ATOM 2115 N N . ALA A 1 284 ? 17.545 6.605 5.073 1.00 96.81 284 ALA A N 1
ATOM 2116 C CA . ALA A 1 284 ? 18.396 5.914 4.109 1.00 96.81 284 ALA A CA 1
ATOM 2117 C C . ALA A 1 284 ? 18.244 6.449 2.673 1.00 96.81 284 ALA A C 1
ATOM 2119 O O . ALA A 1 284 ? 19.240 6.705 1.993 1.00 96.81 284 ALA A O 1
ATOM 2120 N N . VAL A 1 285 ? 17.007 6.694 2.230 1.00 97.94 285 VAL A N 1
ATOM 2121 C CA . VAL A 1 285 ? 16.692 7.343 0.946 1.00 97.94 285 VAL A CA 1
ATOM 2122 C C . VAL A 1 285 ? 17.315 8.733 0.884 1.00 97.94 285 VAL A C 1
ATOM 2124 O O . VAL A 1 285 ? 17.928 9.092 -0.123 1.00 97.94 285 VAL A O 1
ATOM 2127 N N . ASN A 1 286 ? 17.214 9.505 1.970 1.00 97.81 286 ASN A N 1
ATOM 2128 C CA . ASN A 1 286 ? 17.833 10.819 2.049 1.00 97.81 286 ASN A CA 1
ATOM 2129 C C . ASN A 1 286 ? 19.349 10.732 1.849 1.00 97.81 286 ASN A C 1
ATOM 2131 O O . ASN A 1 286 ? 19.876 11.465 1.014 1.00 97.81 286 ASN A O 1
ATOM 2135 N N . ALA A 1 287 ? 20.034 9.825 2.552 1.00 97.06 287 ALA A N 1
ATOM 2136 C CA . ALA A 1 287 ? 21.481 9.644 2.439 1.00 97.06 287 ALA A CA 1
ATOM 2137 C C . ALA A 1 287 ? 21.921 9.252 1.015 1.00 97.06 287 ALA A C 1
ATOM 2139 O O . ALA A 1 287 ? 22.886 9.802 0.484 1.00 97.06 287 ALA A O 1
ATOM 2140 N N . LEU A 1 288 ? 21.185 8.351 0.363 1.00 98.19 288 LEU A N 1
ATOM 2141 C CA . LEU A 1 288 ? 21.464 7.920 -1.010 1.00 98.19 288 LEU A CA 1
ATOM 2142 C C . LEU A 1 288 ? 21.221 9.022 -2.047 1.00 98.19 288 LEU A C 1
ATOM 2144 O O . LEU A 1 288 ? 22.019 9.190 -2.972 1.00 98.19 288 LEU A O 1
ATOM 2148 N N . TYR A 1 289 ? 20.168 9.820 -1.867 1.00 98.31 289 TYR A N 1
ATOM 2149 C CA . TYR A 1 289 ? 19.921 10.997 -2.696 1.00 98.31 289 TYR A CA 1
ATOM 2150 C C . TYR A 1 289 ? 21.072 12.008 -2.589 1.00 98.31 289 TYR A C 1
ATOM 2152 O O . TYR A 1 289 ? 21.525 12.538 -3.604 1.00 98.31 289 TYR A O 1
ATOM 2160 N N . GLU A 1 290 ? 21.609 12.239 -1.383 1.00 97.38 290 GLU A N 1
ATOM 2161 C CA . GLU A 1 290 ? 22.784 13.104 -1.200 1.00 97.38 290 GLU A CA 1
ATOM 2162 C C . GLU A 1 290 ? 24.037 12.554 -1.906 1.00 97.38 290 GLU A C 1
ATOM 2164 O O . GLU A 1 290 ? 24.866 13.340 -2.362 1.00 97.38 290 GLU A O 1
ATOM 2169 N N . GLN A 1 291 ? 24.156 11.229 -2.065 1.00 96.81 291 GLN A N 1
ATOM 2170 C CA . GLN A 1 291 ? 25.213 10.579 -2.853 1.00 96.81 291 GLN A CA 1
ATOM 2171 C C . GLN A 1 291 ? 24.942 10.545 -4.368 1.00 96.81 291 GLN A C 1
ATOM 2173 O O . GLN A 1 291 ? 25.794 10.094 -5.139 1.00 96.81 291 GLN A O 1
ATOM 2178 N N . GLY A 1 292 ? 23.793 11.050 -4.821 1.00 97.56 292 GLY A N 1
ATOM 2179 C CA . GLY A 1 292 ? 23.445 11.108 -6.237 1.00 97.56 292 GLY A CA 1
ATOM 2180 C C . GLY A 1 292 ? 22.879 9.812 -6.816 1.00 97.56 292 GLY A C 1
ATOM 2181 O O . GLY A 1 292 ? 22.970 9.622 -8.027 1.00 97.56 292 GLY A O 1
ATOM 2182 N N . VAL A 1 293 ? 22.329 8.926 -5.979 1.00 98.69 293 VAL A N 1
ATOM 2183 C CA . VAL A 1 293 ? 21.712 7.666 -6.417 1.00 98.69 293 VAL A CA 1
ATOM 2184 C C . VAL A 1 293 ? 20.269 7.906 -6.843 1.00 98.69 293 VAL A C 1
ATOM 2186 O O . VAL A 1 293 ? 19.449 8.371 -6.051 1.00 98.69 293 VAL A O 1
ATOM 2189 N N . PHE A 1 294 ? 19.942 7.574 -8.090 1.00 98.81 294 PHE A N 1
ATOM 2190 C CA . PHE A 1 294 ? 18.572 7.640 -8.592 1.00 98.81 294 PHE A CA 1
ATOM 2191 C C . PHE A 1 294 ? 17.798 6.394 -8.154 1.00 98.81 294 PHE A C 1
ATOM 2193 O O . PHE A 1 294 ? 18.165 5.276 -8.506 1.00 98.81 294 PHE A O 1
ATOM 2200 N N . ILE A 1 295 ? 16.721 6.573 -7.393 1.00 98.88 295 ILE A N 1
ATOM 2201 C CA . ILE A 1 295 ? 15.917 5.466 -6.866 1.00 98.88 295 ILE A CA 1
ATOM 2202 C C . ILE A 1 295 ? 14.564 5.463 -7.570 1.00 98.88 295 ILE A C 1
ATOM 2204 O O . ILE A 1 295 ? 13.854 6.471 -7.553 1.00 98.88 295 ILE A O 1
ATOM 2208 N N . VAL A 1 296 ? 14.187 4.323 -8.148 1.00 98.75 296 VAL A N 1
ATOM 2209 C CA . VAL A 1 296 ? 12.843 4.089 -8.680 1.00 98.75 296 VAL A CA 1
ATOM 2210 C C . VAL A 1 296 ? 12.245 2.824 -8.096 1.00 98.75 296 VAL A C 1
ATOM 2212 O O . VAL A 1 296 ? 12.903 1.786 -8.010 1.00 98.75 296 VAL A O 1
ATOM 2215 N N . THR A 1 297 ? 10.984 2.916 -7.687 1.00 98.12 297 THR A N 1
ATOM 2216 C CA . THR A 1 297 ? 10.296 1.810 -7.020 1.00 98.12 297 THR A CA 1
ATOM 2217 C C . THR A 1 297 ? 8.852 1.688 -7.490 1.00 98.12 297 THR A C 1
ATOM 2219 O O . THR A 1 297 ? 8.256 2.675 -7.939 1.00 98.12 297 THR A O 1
ATOM 2222 N N . ALA A 1 298 ? 8.305 0.476 -7.413 1.00 96.19 298 ALA A N 1
ATOM 2223 C CA . ALA A 1 298 ? 6.941 0.188 -7.840 1.00 96.19 298 ALA A CA 1
ATOM 2224 C C . ALA A 1 298 ? 5.926 1.014 -7.046 1.00 96.19 298 ALA A C 1
ATOM 2226 O O . ALA A 1 298 ? 6.005 1.102 -5.822 1.00 96.19 298 ALA A O 1
ATOM 2227 N N . ALA A 1 299 ? 4.941 1.592 -7.738 1.00 95.75 299 ALA A N 1
ATOM 2228 C CA . ALA A 1 299 ? 3.874 2.340 -7.080 1.00 95.75 299 ALA A CA 1
ATOM 2229 C C . ALA A 1 299 ? 3.020 1.470 -6.136 1.00 95.75 299 ALA A C 1
ATOM 2231 O O . ALA A 1 299 ? 2.403 2.003 -5.218 1.00 95.75 299 ALA A O 1
ATOM 2232 N N . GLY A 1 300 ? 3.009 0.149 -6.331 1.00 91.75 300 GLY A N 1
ATOM 2233 C CA . GLY A 1 300 ? 2.142 -0.796 -5.630 1.00 91.75 300 GLY A CA 1
ATOM 2234 C C . GLY A 1 300 ? 1.023 -1.290 -6.542 1.00 91.75 300 GLY A C 1
ATOM 2235 O O . GLY A 1 300 ? 0.789 -0.726 -7.612 1.00 91.75 300 GLY A O 1
ATOM 2236 N N . ASN A 1 301 ? 0.356 -2.367 -6.138 1.00 90.31 301 ASN A N 1
ATOM 2237 C CA . ASN A 1 301 ? -0.790 -2.919 -6.856 1.00 90.31 301 ASN A CA 1
ATOM 2238 C C . ASN A 1 301 ? -1.953 -3.152 -5.886 1.00 90.31 301 ASN A C 1
ATOM 2240 O O . ASN A 1 301 ? -1.742 -3.297 -4.677 1.00 90.31 301 ASN A O 1
ATOM 2244 N N . ASN A 1 302 ? -3.160 -3.220 -6.437 1.00 87.44 302 ASN A N 1
ATOM 2245 C CA . ASN A 1 302 ? -4.404 -3.444 -5.714 1.00 87.44 302 ASN A CA 1
ATOM 2246 C C . ASN A 1 302 ? -5.395 -4.257 -6.565 1.00 87.44 302 ASN A C 1
ATOM 2248 O O . ASN A 1 302 ? -5.240 -4.364 -7.781 1.00 87.44 302 ASN A O 1
ATOM 2252 N N . PHE A 1 303 ? -6.427 -4.793 -5.915 1.00 84.25 303 PHE A N 1
ATOM 2253 C CA . PHE A 1 303 ? -7.621 -5.333 -6.571 1.00 84.25 303 PHE A CA 1
ATOM 2254 C C . PHE A 1 303 ? -8.830 -4.565 -6.049 1.00 84.25 303 PHE A C 1
ATOM 2256 O O . PHE A 1 303 ? -9.029 -4.477 -4.835 1.00 84.25 303 PHE A O 1
ATOM 2263 N N . GLY A 1 304 ? -9.608 -3.955 -6.946 1.00 81.44 304 GLY A N 1
ATOM 2264 C CA . GLY A 1 304 ? -10.743 -3.114 -6.553 1.00 81.44 304 GLY A CA 1
ATOM 2265 C C . GLY A 1 304 ? -10.371 -1.983 -5.587 1.00 81.44 304 GLY A C 1
ATOM 2266 O O . GLY A 1 304 ? -11.161 -1.658 -4.704 1.00 81.44 304 GLY A O 1
ATOM 2267 N N . ASN A 1 305 ? -9.170 -1.408 -5.722 1.00 84.94 305 ASN A N 1
ATOM 2268 C CA . ASN A 1 305 ? -8.638 -0.338 -4.872 1.00 84.94 305 ASN A CA 1
ATOM 2269 C C . ASN A 1 305 ? -8.373 -0.727 -3.400 1.00 84.94 305 ASN A C 1
ATOM 2271 O O . ASN A 1 305 ? -8.236 0.149 -2.545 1.00 84.94 305 ASN A O 1
ATOM 2275 N N . LEU A 1 306 ? -8.232 -2.027 -3.102 1.00 80.62 306 LEU A N 1
ATOM 2276 C CA . LEU A 1 306 ? -7.889 -2.559 -1.775 1.00 80.62 306 LEU A CA 1
ATOM 2277 C C . LEU A 1 306 ? -6.471 -3.175 -1.734 1.00 80.62 306 LEU A C 1
ATOM 2279 O O . LEU A 1 306 ? -6.042 -3.763 -2.727 1.00 80.62 306 LEU A O 1
ATOM 2283 N N . PRO A 1 307 ? -5.748 -3.098 -0.593 1.00 73.31 307 PRO A N 1
ATOM 2284 C CA . PRO A 1 307 ? -6.121 -2.405 0.649 1.00 73.31 307 PRO A CA 1
ATOM 2285 C C . PRO A 1 307 ? -5.990 -0.878 0.557 1.00 73.31 307 PRO A C 1
ATOM 2287 O O . PRO A 1 307 ? -6.527 -0.181 1.412 1.00 73.31 307 PRO A O 1
ATOM 2290 N N . THR A 1 308 ? -5.290 -0.372 -0.457 1.00 85.19 308 THR A N 1
ATOM 2291 C CA . THR A 1 308 ? -5.225 1.047 -0.809 1.00 85.19 308 THR A CA 1
ATOM 2292 C C . THR A 1 308 ? -4.896 1.189 -2.289 1.00 85.19 308 THR A C 1
ATOM 2294 O O . THR A 1 308 ? -4.147 0.380 -2.844 1.00 85.19 308 THR A O 1
ATOM 2297 N N . ARG A 1 309 ? -5.414 2.246 -2.915 1.00 88.50 309 ARG A N 1
ATOM 2298 C CA . ARG A 1 309 ? -5.020 2.661 -4.270 1.00 88.50 309 ARG A CA 1
ATOM 2299 C C . ARG A 1 309 ? -3.837 3.630 -4.280 1.00 88.50 309 ARG A C 1
ATOM 2301 O O . ARG A 1 309 ? -3.307 3.889 -5.353 1.00 88.50 309 ARG A O 1
ATOM 2308 N N . GLN A 1 310 ? -3.426 4.169 -3.127 1.00 90.88 310 GLN A N 1
ATOM 2309 C CA . GLN A 1 310 ? -2.334 5.146 -3.032 1.00 90.88 310 GLN A CA 1
ATOM 2310 C C . GLN A 1 310 ? -0.969 4.497 -3.250 1.00 90.88 310 GLN A C 1
ATOM 2312 O O . GLN A 1 310 ? -0.751 3.341 -2.884 1.00 90.88 310 GLN A O 1
ATOM 2317 N N . ILE A 1 311 ? -0.018 5.271 -3.774 1.00 93.62 311 ILE A N 1
ATOM 2318 C CA . ILE A 1 311 ? 1.380 4.854 -3.901 1.00 93.62 311 ILE A CA 1
ATOM 2319 C C . ILE A 1 311 ? 1.933 4.424 -2.533 1.00 93.62 311 ILE A C 1
ATOM 2321 O O . ILE A 1 311 ? 1.764 5.129 -1.531 1.00 93.62 311 ILE A O 1
ATOM 2325 N N . VAL A 1 312 ? 2.611 3.276 -2.510 1.00 92.88 312 VAL A N 1
ATOM 2326 C CA . VAL A 1 312 ? 3.217 2.670 -1.310 1.00 92.88 312 VAL A CA 1
ATOM 2327 C C . VAL A 1 312 ? 4.606 3.235 -1.006 1.00 92.88 312 VAL A C 1
ATOM 2329 O O . VAL A 1 312 ? 5.203 3.933 -1.824 1.00 92.88 312 VAL A O 1
ATOM 2332 N N . PHE A 1 313 ? 5.169 2.946 0.165 1.00 93.56 313 PHE A N 1
ATOM 2333 C CA . PHE A 1 313 ? 6.546 3.324 0.498 1.00 93.56 313 PHE A CA 1
ATOM 2334 C C . PHE A 1 313 ? 7.549 2.244 0.071 1.00 93.56 313 PHE A C 1
ATOM 2336 O O . PHE A 1 313 ? 7.210 1.064 0.080 1.00 93.56 313 PHE A O 1
ATOM 2343 N N . PRO A 1 314 ? 8.793 2.610 -0.287 1.00 95.19 314 PRO A N 1
ATOM 2344 C CA . PRO A 1 314 ? 9.368 3.956 -0.315 1.00 95.19 314 PRO A CA 1
ATOM 2345 C C . PRO A 1 314 ? 9.020 4.762 -1.578 1.00 95.19 314 PRO A C 1
ATOM 2347 O O . PRO A 1 314 ? 9.433 5.914 -1.671 1.00 95.19 314 PRO A O 1
ATOM 2350 N N . ALA A 1 315 ? 8.239 4.218 -2.521 1.00 96.31 315 ALA A N 1
ATOM 2351 C CA . ALA A 1 315 ? 7.854 4.927 -3.745 1.00 96.31 315 ALA A CA 1
ATOM 2352 C C . ALA A 1 315 ? 7.226 6.289 -3.466 1.00 96.31 315 ALA A C 1
ATOM 2354 O O . ALA A 1 315 ? 7.471 7.230 -4.211 1.00 96.31 315 ALA A O 1
ATOM 2355 N N . ARG A 1 316 ? 6.477 6.418 -2.368 1.00 94.75 316 ARG A N 1
ATOM 2356 C CA . ARG A 1 316 ? 5.811 7.647 -1.930 1.00 94.75 316 ARG A CA 1
ATOM 2357 C C . ARG A 1 316 ? 6.751 8.735 -1.384 1.00 94.75 316 ARG A C 1
ATOM 2359 O O . ARG A 1 316 ? 6.310 9.870 -1.248 1.00 94.75 316 ARG A O 1
ATOM 2366 N N . PHE A 1 317 ? 8.027 8.452 -1.123 1.00 95.88 317 PHE A N 1
ATOM 2367 C CA . PHE A 1 317 ? 9.005 9.486 -0.757 1.00 95.88 317 PHE A CA 1
ATOM 2368 C C . PHE A 1 317 ? 9.311 10.395 -1.954 1.00 95.88 317 PHE A C 1
ATOM 2370 O O . PHE A 1 317 ? 9.458 9.919 -3.078 1.00 95.88 317 PHE A O 1
ATOM 2377 N N . GLY A 1 318 ? 9.388 11.708 -1.754 1.00 95.50 318 GLY A N 1
ATOM 2378 C CA . GLY A 1 318 ? 9.623 12.717 -2.786 1.00 95.50 318 GLY A CA 1
ATOM 2379 C C . GLY A 1 318 ? 10.952 12.554 -3.527 1.00 95.50 318 GLY A C 1
ATOM 2380 O O . GLY A 1 318 ? 11.017 12.857 -4.722 1.00 95.50 318 GLY A O 1
ATOM 2381 N N . ARG A 1 319 ? 11.990 12.023 -2.870 1.00 97.69 319 ARG A N 1
ATOM 2382 C CA . ARG A 1 319 ? 13.303 11.702 -3.466 1.00 97.69 319 ARG A CA 1
ATOM 2383 C C . ARG A 1 319 ? 13.334 10.383 -4.242 1.00 97.69 319 ARG A C 1
ATOM 2385 O O . ARG A 1 319 ? 14.329 10.097 -4.902 1.00 97.69 319 ARG A O 1
ATOM 2392 N N . VAL A 1 320 ? 12.251 9.608 -4.211 1.00 98.50 320 VAL A N 1
ATOM 2393 C CA . VAL A 1 320 ? 12.091 8.359 -4.967 1.00 98.50 320 VAL A CA 1
ATOM 2394 C C . VAL A 1 320 ? 11.161 8.595 -6.155 1.00 98.50 320 VAL A C 1
ATOM 2396 O O . VAL A 1 320 ? 10.149 9.285 -6.044 1.00 98.50 320 VAL A O 1
ATOM 2399 N N . VAL A 1 321 ? 11.471 8.027 -7.317 1.00 98.69 321 VAL A N 1
ATOM 2400 C CA . VAL A 1 321 ? 10.535 8.005 -8.447 1.00 98.69 321 VAL A CA 1
ATOM 2401 C C . VAL A 1 321 ? 9.566 6.837 -8.273 1.00 98.69 321 VAL A C 1
ATOM 2403 O O . VAL A 1 321 ? 9.986 5.699 -8.072 1.00 98.69 321 VAL A O 1
ATOM 2406 N N . ALA A 1 322 ? 8.265 7.116 -8.343 1.00 98.38 322 ALA A N 1
ATOM 2407 C CA . ALA A 1 322 ? 7.243 6.072 -8.338 1.00 98.38 322 ALA A CA 1
ATOM 2408 C C . ALA A 1 322 ? 6.943 5.628 -9.775 1.00 98.38 322 ALA A C 1
ATOM 2410 O O . ALA A 1 322 ? 6.658 6.468 -10.632 1.00 98.38 322 ALA A O 1
ATOM 2411 N N . ALA A 1 323 ? 7.004 4.322 -10.030 1.00 98.25 323 ALA A N 1
ATOM 2412 C CA . ALA A 1 323 ? 6.640 3.739 -11.316 1.00 98.25 323 ALA A CA 1
ATOM 2413 C C . ALA A 1 323 ? 5.165 3.309 -11.310 1.00 98.25 323 ALA A C 1
ATOM 2415 O O . ALA A 1 323 ? 4.804 2.305 -10.691 1.00 98.25 323 ALA A O 1
ATOM 2416 N N . CYS A 1 324 ? 4.324 4.082 -11.995 1.00 98.06 324 CYS A N 1
ATOM 2417 C CA . CYS A 1 324 ? 2.925 3.749 -12.271 1.00 98.06 324 CYS A CA 1
ATOM 2418 C C . CYS A 1 324 ? 2.816 2.911 -13.558 1.00 98.06 324 CYS A C 1
ATOM 2420 O O . CYS A 1 324 ? 3.784 2.776 -14.309 1.00 98.06 324 CYS A O 1
ATOM 2422 N N . GLY A 1 325 ? 1.638 2.345 -13.822 1.00 96.69 325 GLY A N 1
ATOM 2423 C CA . GLY A 1 325 ? 1.409 1.509 -15.001 1.00 96.69 325 GLY A CA 1
ATOM 2424 C C . GLY A 1 325 ? 0.586 2.185 -16.100 1.00 96.69 325 GLY A C 1
ATOM 2425 O O . GLY A 1 325 ? -0.332 2.956 -15.811 1.00 96.69 325 GLY A O 1
ATOM 2426 N N . ILE A 1 326 ? 0.889 1.867 -17.359 1.00 96.12 326 ILE A N 1
ATOM 2427 C CA . ILE A 1 326 ? 0.107 2.262 -18.541 1.00 96.12 326 ILE A CA 1
ATOM 2428 C C . ILE A 1 326 ? -0.042 1.071 -19.494 1.00 96.12 326 ILE A C 1
ATOM 2430 O O . ILE A 1 326 ? 0.936 0.380 -19.770 1.00 96.12 326 ILE A O 1
ATOM 2434 N N . MET A 1 327 ? -1.255 0.839 -19.988 1.00 95.69 327 MET A N 1
ATOM 2435 C CA . MET A 1 327 ? -1.587 -0.289 -20.863 1.00 95.69 327 MET A CA 1
ATOM 2436 C C . MET A 1 327 ? -1.226 0.001 -22.329 1.00 95.69 327 MET A C 1
ATOM 2438 O O . MET A 1 327 ? -0.949 1.147 -22.691 1.00 95.69 327 MET A O 1
ATOM 2442 N N . ALA A 1 328 ? -1.256 -1.029 -23.183 1.00 93.75 328 ALA A N 1
ATOM 2443 C CA . ALA A 1 328 ? -0.889 -0.937 -24.603 1.00 93.75 328 ALA A CA 1
ATOM 2444 C C . ALA A 1 328 ? -1.739 0.061 -25.418 1.00 93.75 328 ALA A C 1
ATOM 2446 O O . ALA A 1 328 ? -1.274 0.645 -26.389 1.00 93.75 328 ALA A O 1
ATOM 2447 N N . ASP A 1 329 ? -2.975 0.336 -25.002 1.00 92.12 329 ASP A N 1
ATOM 2448 C CA . ASP A 1 329 ? -3.831 1.346 -25.642 1.00 92.12 329 ASP A CA 1
ATOM 2449 C C . ASP A 1 329 ? -3.591 2.781 -25.125 1.00 92.12 329 ASP A C 1
ATOM 2451 O O . ASP A 1 329 ? -4.252 3.728 -25.555 1.00 92.12 329 ASP A O 1
ATOM 2455 N N . GLY A 1 330 ? -2.648 2.961 -24.196 1.00 91.50 330 GLY A N 1
ATOM 2456 C CA . GLY A 1 330 ? -2.324 4.241 -23.575 1.00 91.50 330 GLY A CA 1
ATOM 2457 C C . GLY A 1 330 ? -3.218 4.632 -22.394 1.00 91.50 330 GLY A C 1
ATOM 2458 O O . GLY A 1 330 ? -3.004 5.704 -21.819 1.00 91.50 330 GLY A O 1
ATOM 2459 N N . ARG A 1 331 ? -4.193 3.800 -21.997 1.00 93.69 331 ARG A N 1
ATOM 2460 C CA . ARG A 1 331 ? -4.974 4.037 -20.774 1.00 93.69 331 ARG A CA 1
ATOM 2461 C C . ARG A 1 331 ? -4.166 3.682 -19.518 1.00 93.69 331 ARG A C 1
ATOM 2463 O O . ARG A 1 331 ? -3.305 2.799 -19.568 1.00 93.69 331 ARG A O 1
ATOM 2470 N N . PRO A 1 332 ? -4.432 4.333 -18.372 1.00 95.50 332 PRO A N 1
ATOM 2471 C CA . PRO A 1 332 ? -3.781 3.975 -17.117 1.00 95.50 332 PRO A CA 1
ATOM 2472 C C . PRO A 1 332 ? -4.076 2.533 -16.696 1.00 95.50 332 PRO A C 1
ATOM 2474 O O . PRO A 1 332 ? -5.211 2.071 -16.786 1.00 95.50 332 PRO A O 1
ATOM 2477 N N . TYR A 1 333 ? -3.068 1.845 -16.161 1.00 95.62 333 TYR A N 1
ATOM 2478 C CA . TYR A 1 333 ? -3.249 0.570 -15.463 1.00 95.62 333 TYR A CA 1
ATOM 2479 C C . TYR A 1 333 ? -3.718 0.848 -14.027 1.00 95.62 333 TYR A C 1
ATOM 2481 O O . TYR A 1 333 ? -2.959 0.714 -13.069 1.00 95.62 333 TYR A O 1
ATOM 2489 N N . ALA A 1 334 ? -4.945 1.346 -13.885 1.00 95.00 334 ALA A N 1
ATOM 2490 C CA . ALA A 1 334 ? -5.543 1.773 -12.622 1.00 95.00 334 ALA A CA 1
ATOM 2491 C C . ALA A 1 334 ? -7.075 1.656 -12.688 1.00 95.00 334 ALA A C 1
ATOM 2493 O O . ALA A 1 334 ? -7.639 1.679 -13.778 1.00 95.00 334 ALA A O 1
ATOM 2494 N N . ASP A 1 335 ? -7.739 1.561 -11.529 1.00 92.50 335 ASP A N 1
ATOM 2495 C CA . ASP A 1 335 ? -9.209 1.521 -11.409 1.00 92.50 335 ASP A CA 1
ATOM 2496 C C . ASP A 1 335 ? -9.886 0.456 -12.310 1.00 92.50 335 ASP A C 1
ATOM 2498 O O . ASP A 1 335 ? -10.928 0.700 -12.921 1.00 92.50 335 ASP A O 1
ATOM 2502 N N . LEU A 1 336 ? -9.273 -0.728 -12.411 1.00 90.69 336 LEU A N 1
ATOM 2503 C CA . LEU A 1 336 ? -9.766 -1.839 -13.233 1.00 90.69 336 LEU A CA 1
ATOM 2504 C C . LEU A 1 336 ? -10.856 -2.654 -12.511 1.00 90.69 336 LEU A C 1
ATOM 2506 O O . LEU A 1 336 ? -11.117 -2.464 -11.321 1.00 90.69 336 LEU A O 1
ATOM 2510 N N . GLU A 1 337 ? -11.504 -3.573 -13.238 1.00 86.56 337 GLU A N 1
ATOM 2511 C CA . GLU A 1 337 ? -12.478 -4.514 -12.665 1.00 86.56 337 GLU A CA 1
ATOM 2512 C C . GLU A 1 337 ? -11.899 -5.239 -11.441 1.00 86.56 337 GLU A C 1
ATOM 2514 O O . GLU A 1 337 ? -10.721 -5.573 -11.419 1.00 86.56 337 GLU A O 1
ATOM 2519 N N . ILE A 1 338 ? -12.730 -5.561 -10.442 1.00 80.75 338 ILE A N 1
ATOM 2520 C CA . ILE A 1 338 ? -12.268 -6.121 -9.154 1.00 80.75 338 ILE A CA 1
ATOM 2521 C C . ILE A 1 338 ? -11.457 -7.424 -9.279 1.00 80.75 338 ILE A C 1
ATOM 2523 O O . ILE A 1 338 ? -10.675 -7.749 -8.391 1.00 80.75 338 ILE A O 1
ATOM 2527 N N . ARG A 1 339 ? -11.642 -8.168 -10.376 1.00 81.25 339 ARG A N 1
ATOM 2528 C CA . ARG A 1 339 ? -10.911 -9.406 -10.692 1.00 81.25 339 ARG A CA 1
ATOM 2529 C C . ARG A 1 339 ? -9.546 -9.169 -11.348 1.00 81.25 339 ARG A C 1
ATOM 2531 O O . ARG A 1 339 ? -8.762 -10.104 -11.453 1.00 81.25 339 ARG A O 1
ATOM 2538 N N . LEU A 1 340 ? -9.289 -7.957 -11.834 1.00 85.50 340 LEU A N 1
ATOM 2539 C CA . LEU A 1 340 ? -8.053 -7.571 -12.499 1.00 85.50 340 LEU A CA 1
ATOM 2540 C C . LEU A 1 340 ? -7.160 -6.829 -11.513 1.00 85.50 340 LEU A C 1
ATOM 2542 O O . LEU A 1 340 ? -7.608 -5.951 -10.774 1.00 85.50 340 LEU A O 1
ATOM 2546 N N . MET A 1 341 ? -5.875 -7.165 -11.529 1.00 87.88 341 MET A N 1
ATOM 2547 C CA . MET A 1 341 ? -4.893 -6.408 -10.772 1.00 87.88 341 MET A CA 1
ATOM 2548 C C . MET A 1 341 ? -4.757 -5.021 -11.398 1.00 87.88 341 MET A C 1
ATOM 2550 O O . MET A 1 341 ? -4.618 -4.900 -12.610 1.00 87.88 341 MET A O 1
ATOM 2554 N N . ALA A 1 342 ? -4.765 -3.981 -10.576 1.00 91.25 342 ALA A N 1
ATOM 2555 C CA . ALA A 1 342 ? -4.545 -2.603 -10.986 1.00 91.25 342 ALA A CA 1
ATOM 2556 C C . ALA A 1 342 ? -3.307 -2.037 -10.281 1.00 91.25 342 ALA A C 1
ATOM 2558 O O . ALA A 1 342 ? -2.905 -2.508 -9.216 1.00 91.25 342 ALA A O 1
ATOM 2559 N N . GLY A 1 343 ? -2.684 -1.027 -10.879 1.00 93.44 343 GLY A N 1
ATOM 2560 C CA . GLY A 1 343 ? -1.577 -0.288 -10.288 1.00 93.44 343 GLY A CA 1
ATOM 2561 C C . GLY A 1 343 ? -2.067 0.818 -9.358 1.00 93.44 343 GLY A C 1
ATOM 2562 O O . GLY A 1 343 ? -3.100 1.448 -9.590 1.00 93.44 343 GLY A O 1
ATOM 2563 N N . ASN A 1 344 ? -1.296 1.076 -8.308 1.00 94.38 344 ASN A N 1
ATOM 2564 C CA . ASN A 1 344 ? -1.534 2.192 -7.404 1.00 94.38 344 ASN A CA 1
ATOM 2565 C C . ASN A 1 344 ? -1.096 3.519 -8.041 1.00 94.38 344 ASN A C 1
ATOM 2567 O O . ASN A 1 344 ? -0.181 3.584 -8.867 1.00 94.38 344 ASN A O 1
ATOM 2571 N N . TYR A 1 345 ? -1.748 4.596 -7.621 1.00 94.62 345 TYR A N 1
ATOM 2572 C CA . TYR A 1 345 ? -1.499 5.963 -8.055 1.00 94.62 345 TYR A CA 1
ATOM 2573 C C . TYR A 1 345 ? -1.888 6.939 -6.940 1.00 94.62 345 TYR A C 1
ATOM 2575 O O . TYR A 1 345 ? -2.612 6.601 -6.010 1.00 94.62 345 TYR A O 1
ATOM 2583 N N . GLY A 1 346 ? -1.426 8.180 -7.030 1.00 90.69 346 GLY A N 1
ATOM 2584 C CA . GLY A 1 346 ? -1.674 9.182 -5.998 1.00 90.69 346 GLY A CA 1
ATOM 2585 C C . GLY A 1 346 ? -0.859 8.963 -4.710 1.00 90.69 346 GLY A C 1
ATOM 2586 O O . GLY A 1 346 ? -0.123 7.987 -4.589 1.00 90.69 346 GLY A O 1
ATOM 2587 N N . PRO A 1 347 ? -0.935 9.879 -3.733 1.00 87.81 347 PRO A N 1
ATOM 2588 C CA . PRO A 1 347 ? -1.770 11.078 -3.732 1.00 87.81 347 PRO A CA 1
ATOM 2589 C C . PRO A 1 347 ? -1.270 12.103 -4.754 1.00 87.81 347 PRO A C 1
ATOM 2591 O O . PRO A 1 347 ? -0.144 12.009 -5.239 1.00 87.81 347 PRO A O 1
ATOM 2594 N N . GLU A 1 348 ? -2.090 13.098 -5.090 1.00 85.75 348 GLU A N 1
ATOM 2595 C CA . GLU A 1 348 ? -1.770 14.085 -6.134 1.00 85.75 348 GLU A CA 1
ATOM 2596 C C . GLU A 1 348 ? -0.416 14.779 -5.909 1.00 85.75 348 GLU A C 1
ATOM 2598 O O . GLU A 1 348 ? 0.376 14.932 -6.842 1.00 85.75 348 GLU A O 1
ATOM 2603 N N . SER A 1 349 ? -0.094 15.112 -4.655 1.00 85.62 349 SER A N 1
ATOM 2604 C CA . SER A 1 349 ? 1.199 15.694 -4.276 1.00 85.62 349 SER A CA 1
ATOM 2605 C C . SER A 1 349 ? 2.386 14.831 -4.714 1.00 85.62 349 SER A C 1
ATOM 2607 O O . SER A 1 349 ? 3.412 15.363 -5.146 1.00 85.62 349 SER A O 1
ATOM 2609 N N . LYS A 1 350 ? 2.227 13.503 -4.683 1.00 91.38 350 LYS A N 1
ATOM 2610 C CA . LYS A 1 350 ? 3.251 12.541 -5.082 1.00 91.38 350 LYS A CA 1
ATOM 2611 C C . LYS A 1 350 ? 3.374 12.397 -6.601 1.00 91.38 350 LYS A C 1
ATOM 2613 O O . LYS A 1 350 ? 4.481 12.166 -7.099 1.00 91.38 350 LYS A O 1
ATOM 2618 N N . MET A 1 351 ? 2.291 12.603 -7.351 1.00 93.44 351 MET A N 1
ATOM 2619 C CA . MET A 1 351 ? 2.254 12.394 -8.807 1.00 93.44 351 MET A CA 1
ATOM 2620 C C . MET A 1 351 ? 3.212 13.297 -9.592 1.00 93.44 351 MET A C 1
ATOM 2622 O O . MET A 1 351 ? 3.661 12.928 -10.675 1.00 93.44 351 MET A O 1
ATOM 2626 N N . LYS A 1 352 ? 3.655 14.413 -8.999 1.00 91.94 352 LYS A N 1
ATOM 2627 C CA . LYS A 1 352 ? 4.729 15.279 -9.529 1.00 91.94 352 LYS A CA 1
ATOM 2628 C C . LYS A 1 352 ? 6.071 14.559 -9.705 1.00 91.94 352 LYS A C 1
ATOM 2630 O O . LYS A 1 352 ? 6.936 15.035 -10.434 1.00 91.94 352 LYS A O 1
ATOM 2635 N N . THR A 1 353 ? 6.245 13.435 -9.019 1.00 95.12 353 THR A N 1
ATOM 2636 C CA . THR A 1 353 ? 7.473 12.633 -8.989 1.00 95.12 353 THR A CA 1
ATOM 2637 C C . THR A 1 353 ? 7.232 11.179 -9.408 1.00 95.12 353 THR A C 1
ATOM 2639 O O . THR A 1 353 ? 8.097 10.328 -9.203 1.00 95.12 353 THR A O 1
ATOM 2642 N N . ALA A 1 354 ? 6.062 10.895 -9.985 1.00 97.31 354 ALA A N 1
ATOM 2643 C CA . ALA A 1 354 ? 5.701 9.602 -10.552 1.00 97.31 354 ALA A CA 1
ATOM 2644 C C . ALA A 1 354 ? 5.796 9.640 -12.083 1.00 97.31 354 ALA A C 1
ATOM 2646 O O . ALA A 1 354 ? 5.629 10.695 -12.693 1.00 97.31 354 ALA A O 1
ATOM 2647 N N . ILE A 1 355 ? 6.042 8.497 -12.710 1.00 98.12 355 ILE A N 1
ATOM 2648 C CA . ILE A 1 355 ? 6.025 8.328 -14.168 1.00 98.12 355 ILE A CA 1
ATOM 2649 C C . ILE A 1 355 ? 5.427 6.960 -14.495 1.00 98.12 355 ILE A C 1
ATOM 2651 O O . ILE A 1 355 ? 5.624 6.009 -13.737 1.00 98.12 355 ILE A O 1
ATOM 2655 N N . ALA A 1 356 ? 4.687 6.853 -15.596 1.00 98.12 356 ALA A N 1
ATOM 2656 C CA . ALA A 1 356 ? 4.072 5.598 -16.004 1.00 98.12 356 ALA A CA 1
ATOM 2657 C C . ALA A 1 356 ? 4.928 4.854 -17.035 1.00 98.12 356 ALA A C 1
ATOM 2659 O O . ALA A 1 356 ? 5.469 5.468 -17.957 1.00 98.12 356 ALA A O 1
ATOM 2660 N N . ALA A 1 357 ? 5.019 3.531 -16.912 1.00 98.06 357 ALA A N 1
ATOM 2661 C CA . ALA A 1 357 ? 5.653 2.668 -17.906 1.00 98.06 357 ALA A CA 1
ATOM 2662 C C . ALA A 1 357 ? 4.757 1.458 -18.255 1.00 98.06 357 ALA A C 1
ATOM 2664 O O . ALA A 1 357 ? 3.891 1.094 -17.452 1.00 98.06 357 ALA A O 1
ATOM 2665 N N . PRO A 1 358 ? 4.911 0.892 -19.466 1.00 97.06 358 PRO A N 1
ATOM 2666 C CA . PRO A 1 358 ? 4.139 -0.239 -19.979 1.00 97.06 358 PRO A CA 1
ATOM 2667 C C . PRO A 1 358 ? 3.899 -1.389 -18.989 1.00 97.06 358 PRO A C 1
ATOM 2669 O O . PRO A 1 358 ? 4.849 -1.952 -18.446 1.00 97.06 358 PRO A O 1
ATOM 2672 N N . THR A 1 359 ? 2.631 -1.733 -18.767 1.00 95.75 359 THR A N 1
ATOM 2673 C CA . THR A 1 359 ? 2.132 -2.910 -18.026 1.00 95.75 359 THR A CA 1
ATOM 2674 C C . THR A 1 359 ? 0.602 -2.959 -18.181 1.00 95.75 359 THR A C 1
ATOM 2676 O O . THR A 1 359 ? -0.016 -1.890 -18.251 1.00 95.75 359 THR A O 1
ATOM 2679 N N . PRO A 1 360 ? -0.060 -4.126 -18.228 1.00 94.38 360 PRO A N 1
ATOM 2680 C CA . PRO A 1 360 ? 0.435 -5.501 -18.094 1.00 94.38 360 PRO A CA 1
ATOM 2681 C C . PRO A 1 360 ? 0.856 -6.074 -19.453 1.00 94.38 360 PRO A C 1
ATOM 2683 O O . PRO A 1 360 ? 1.155 -5.298 -20.349 1.00 94.38 360 PRO A O 1
ATOM 2686 N N . ASN A 1 361 ? 0.883 -7.398 -19.625 1.00 93.81 361 ASN A N 1
ATOM 2687 C CA . ASN A 1 361 ? 1.236 -8.076 -20.878 1.00 93.81 361 ASN A CA 1
ATOM 2688 C C . ASN A 1 361 ? 2.665 -7.784 -21.369 1.00 93.81 361 ASN A C 1
ATOM 2690 O O . ASN A 1 361 ? 2.910 -7.662 -22.571 1.00 93.81 361 ASN A O 1
ATOM 2694 N N . VAL A 1 362 ? 3.619 -7.636 -20.445 1.00 93.06 362 VAL A N 1
ATOM 2695 C CA . VAL A 1 362 ? 5.043 -7.492 -20.784 1.00 93.06 362 VAL A CA 1
ATOM 2696 C C . VAL A 1 362 ? 5.793 -8.813 -20.584 1.00 93.06 362 VAL A C 1
ATOM 2698 O O . VAL A 1 362 ? 5.364 -9.635 -19.771 1.00 93.06 362 VAL A O 1
ATOM 2701 N N . PRO A 1 363 ? 6.914 -9.037 -21.292 1.00 92.00 363 PRO A N 1
ATOM 2702 C CA . PRO A 1 363 ? 7.697 -10.257 -21.144 1.00 92.00 363 PRO A CA 1
ATOM 2703 C C . PRO A 1 363 ? 8.170 -10.511 -19.707 1.00 92.00 363 PRO A C 1
ATOM 2705 O O . PRO A 1 363 ? 8.568 -9.583 -19.000 1.00 92.00 363 PRO A O 1
ATOM 2708 N N . TRP A 1 364 ? 8.182 -11.778 -19.303 1.00 92.56 364 TRP A N 1
ATOM 2709 C CA . TRP A 1 364 ? 8.510 -12.221 -17.956 1.00 92.56 364 TRP A CA 1
ATOM 2710 C C . TRP A 1 364 ? 9.275 -13.548 -17.991 1.00 92.56 364 TRP A C 1
ATOM 2712 O O . TRP A 1 364 ? 8.716 -14.600 -18.290 1.00 92.56 364 TRP A O 1
ATOM 2722 N N . ALA A 1 365 ? 10.572 -13.509 -17.688 1.00 91.94 365 ALA A N 1
ATOM 2723 C CA . ALA A 1 365 ? 11.387 -14.717 -17.556 1.00 91.94 365 ALA A CA 1
ATOM 2724 C C . ALA A 1 365 ? 10.875 -15.619 -16.420 1.00 91.94 365 ALA A C 1
ATOM 2726 O O . ALA A 1 365 ? 10.718 -15.165 -15.279 1.00 91.94 365 ALA A O 1
ATOM 2727 N N . ARG A 1 366 ? 10.630 -16.897 -16.725 1.00 87.50 366 ARG A N 1
ATOM 2728 C CA . ARG A 1 366 ? 10.054 -17.855 -15.782 1.00 87.50 366 ARG A CA 1
ATOM 2729 C C . ARG A 1 366 ? 11.158 -18.582 -15.016 1.00 87.50 366 ARG A C 1
ATOM 2731 O O . ARG A 1 366 ? 11.920 -19.362 -15.572 1.00 87.50 366 ARG A O 1
ATOM 2738 N N . TRP A 1 367 ? 11.200 -18.370 -13.706 1.00 86.19 367 TRP A N 1
ATOM 2739 C CA . TRP A 1 367 ? 12.126 -19.073 -12.815 1.00 86.19 367 TRP A CA 1
ATOM 2740 C C . TRP A 1 367 ? 11.944 -20.594 -12.879 1.00 86.19 367 TRP A C 1
ATOM 2742 O O . TRP A 1 367 ? 10.817 -21.088 -12.938 1.00 86.19 367 TRP A O 1
ATOM 2752 N N . GLY A 1 368 ? 13.057 -21.327 -12.860 1.00 84.94 368 GLY A N 1
ATOM 2753 C CA . GLY A 1 368 ? 13.091 -22.787 -12.932 1.00 84.94 368 GLY A CA 1
ATOM 2754 C C . GLY A 1 368 ? 12.924 -23.351 -14.346 1.00 84.94 368 GLY A C 1
ATOM 2755 O O . GLY A 1 368 ? 13.043 -24.560 -14.533 1.00 84.94 368 GLY A O 1
ATOM 2756 N N . CYS A 1 369 ? 12.681 -22.499 -15.345 1.00 87.12 369 CYS A N 1
ATOM 2757 C CA . CYS A 1 369 ? 12.570 -22.877 -16.748 1.00 87.12 369 CYS A CA 1
ATOM 2758 C C . CYS A 1 369 ? 13.543 -22.030 -17.579 1.00 87.12 369 CYS A C 1
ATOM 2760 O O . CYS A 1 369 ? 13.163 -20.977 -18.080 1.00 87.12 369 CYS A O 1
ATOM 2762 N N . SER A 1 370 ? 14.785 -22.497 -17.753 1.00 88.75 370 SER A N 1
ATOM 2763 C CA . SER A 1 370 ? 15.909 -21.712 -18.300 1.00 88.75 370 SER A CA 1
ATOM 2764 C C . SER A 1 370 ? 15.650 -20.969 -19.619 1.00 88.75 370 SER A C 1
ATOM 2766 O O . SER A 1 370 ? 16.310 -19.965 -19.893 1.00 88.75 370 SER A O 1
ATOM 2768 N N . ASP A 1 371 ? 14.701 -21.456 -20.424 1.00 86.81 371 ASP A N 1
ATOM 2769 C CA . ASP A 1 371 ? 14.364 -20.953 -21.757 1.00 86.81 371 ASP A CA 1
ATOM 2770 C C . ASP A 1 371 ? 12.929 -20.410 -21.889 1.00 86.81 371 ASP A C 1
ATOM 2772 O O . ASP A 1 371 ? 12.478 -20.136 -23.002 1.00 86.81 371 ASP A O 1
ATOM 2776 N N . VAL A 1 372 ? 12.174 -20.249 -20.801 1.00 89.81 372 VAL A N 1
ATOM 2777 C CA . VAL A 1 372 ? 10.761 -19.848 -20.901 1.00 89.81 372 VAL A CA 1
ATOM 2778 C C . VAL A 1 372 ? 10.579 -18.371 -20.565 1.00 89.81 372 VAL A C 1
ATOM 2780 O O . VAL A 1 372 ? 10.900 -17.910 -19.472 1.00 89.81 372 VAL A O 1
ATOM 2783 N N . ILE A 1 373 ? 10.013 -17.630 -21.518 1.00 91.25 373 ILE A N 1
ATOM 2784 C CA . ILE A 1 373 ? 9.605 -16.233 -21.353 1.00 91.25 373 ILE A CA 1
ATOM 2785 C C . ILE A 1 373 ? 8.094 -16.175 -21.539 1.00 91.25 373 ILE A C 1
ATOM 2787 O O . ILE A 1 373 ? 7.606 -16.420 -22.639 1.00 91.25 373 ILE A O 1
ATOM 2791 N N . ASP A 1 374 ? 7.376 -15.849 -20.472 1.00 91.12 374 ASP A N 1
ATOM 2792 C CA . ASP A 1 374 ? 5.941 -15.590 -20.504 1.00 91.12 374 ASP A CA 1
ATOM 2793 C C . ASP A 1 374 ? 5.646 -14.165 -20.971 1.00 91.12 374 ASP A C 1
ATOM 2795 O O . ASP A 1 374 ? 6.487 -13.277 -20.851 1.00 91.12 374 ASP A O 1
ATOM 2799 N N . PHE A 1 375 ? 4.445 -13.926 -21.494 1.00 91.56 375 PHE A N 1
ATOM 2800 C CA . PHE A 1 375 ? 4.018 -12.615 -21.996 1.00 91.56 375 PHE A CA 1
ATOM 2801 C C . PHE A 1 375 ? 2.814 -12.043 -21.239 1.00 91.56 375 PHE A C 1
ATOM 2803 O O . PHE A 1 375 ? 2.188 -11.092 -21.697 1.00 91.56 375 PHE A O 1
ATOM 2810 N N . ASP A 1 376 ? 2.509 -12.590 -20.064 1.00 88.94 376 ASP A N 1
ATOM 2811 C CA . ASP A 1 376 ? 1.456 -12.146 -19.143 1.00 88.94 376 ASP A CA 1
ATOM 2812 C C . ASP A 1 376 ? 2.006 -11.350 -17.940 1.00 88.94 376 ASP A C 1
ATOM 2814 O O . ASP A 1 376 ? 1.296 -11.124 -16.957 1.00 88.94 376 ASP A O 1
ATOM 2818 N N . GLY A 1 377 ? 3.262 -10.885 -18.010 1.00 90.69 377 GLY A N 1
ATOM 2819 C CA . GLY A 1 377 ? 3.887 -10.083 -16.961 1.00 90.69 377 GLY A CA 1
ATOM 2820 C C . GLY A 1 377 ? 3.083 -8.815 -16.673 1.00 90.69 377 GLY A C 1
ATOM 2821 O O . GLY A 1 377 ? 2.779 -8.030 -17.572 1.00 90.69 377 GLY A O 1
ATOM 2822 N N . GLN A 1 378 ? 2.729 -8.604 -15.405 1.00 90.81 378 GLN A N 1
ATOM 2823 C CA . GLN A 1 378 ? 1.788 -7.560 -14.995 1.00 90.81 378 GLN A CA 1
ATOM 2824 C C . GLN A 1 378 ? 2.203 -6.844 -13.707 1.00 90.81 378 GLN A C 1
ATOM 2826 O O . GLN A 1 378 ? 3.066 -7.291 -12.953 1.00 90.81 378 GLN A O 1
ATOM 2831 N N . GLY A 1 379 ? 1.553 -5.711 -13.438 1.00 91.75 379 GLY A N 1
ATOM 2832 C CA . GLY A 1 379 ? 1.789 -4.902 -12.248 1.00 91.75 379 GLY A CA 1
ATOM 2833 C C . GLY A 1 379 ? 2.817 -3.795 -12.426 1.00 91.75 379 GLY A C 1
ATOM 2834 O O . GLY A 1 379 ? 3.594 -3.751 -13.382 1.00 91.75 379 GLY A O 1
ATOM 2835 N N . THR A 1 380 ? 2.846 -2.897 -11.448 1.00 94.56 380 THR A N 1
ATOM 2836 C CA . THR A 1 380 ? 3.832 -1.810 -11.365 1.00 94.56 380 THR A CA 1
ATOM 2837 C C . THR A 1 380 ? 5.259 -2.336 -11.178 1.00 94.56 380 THR A C 1
ATOM 2839 O O . THR A 1 380 ? 6.223 -1.676 -11.571 1.00 94.56 380 THR A O 1
ATOM 2842 N N . SER A 1 381 ? 5.413 -3.574 -10.699 1.00 93.69 381 SER A N 1
ATOM 2843 C CA . SER A 1 381 ? 6.676 -4.320 -10.691 1.00 93.69 381 SER A CA 1
ATOM 2844 C C . SER A 1 381 ? 7.287 -4.504 -12.078 1.00 93.69 381 SER A C 1
ATOM 2846 O O . SER A 1 381 ? 8.509 -4.506 -12.195 1.00 93.69 381 SER A O 1
ATOM 2848 N N . ALA A 1 382 ? 6.460 -4.617 -13.120 1.00 95.06 382 ALA A N 1
ATOM 2849 C CA . ALA A 1 382 ? 6.908 -4.758 -14.501 1.00 95.06 382 ALA A CA 1
ATOM 2850 C C . ALA A 1 382 ? 7.255 -3.395 -15.140 1.00 95.06 382 ALA A C 1
ATOM 2852 O O . ALA A 1 382 ? 8.164 -3.292 -15.964 1.00 95.06 382 ALA A O 1
ATOM 2853 N N . ALA A 1 383 ? 6.593 -2.322 -14.695 1.00 97.62 383 ALA A N 1
ATOM 2854 C CA . ALA A 1 383 ? 6.862 -0.940 -15.104 1.00 97.62 383 ALA A CA 1
ATOM 2855 C C . ALA A 1 383 ? 8.174 -0.381 -14.504 1.00 97.62 383 ALA A C 1
ATOM 2857 O O . ALA A 1 383 ? 8.936 0.326 -15.163 1.00 97.62 383 ALA A O 1
ATOM 2858 N N . THR A 1 384 ? 8.469 -0.716 -13.247 1.00 98.56 384 THR A N 1
ATOM 2859 C CA . THR A 1 384 ? 9.630 -0.217 -12.481 1.00 98.56 384 THR A CA 1
ATOM 2860 C C . THR A 1 384 ? 11.000 -0.421 -13.153 1.00 98.56 384 THR A C 1
ATOM 2862 O O . THR A 1 384 ? 11.744 0.560 -13.278 1.00 98.56 384 THR A O 1
ATOM 2865 N N . PRO A 1 385 ? 11.372 -1.634 -13.614 1.00 98.31 385 PRO A N 1
ATOM 2866 C CA . PRO A 1 385 ? 12.667 -1.866 -14.252 1.00 98.31 385 PRO A CA 1
ATOM 2867 C C . PRO A 1 385 ? 12.834 -1.094 -15.566 1.00 98.31 385 PRO A C 1
ATOM 2869 O O . PRO A 1 385 ? 13.952 -0.726 -15.917 1.00 98.31 385 PRO A O 1
ATOM 2872 N N . GLN A 1 386 ? 11.743 -0.768 -16.265 1.00 98.50 386 GLN A N 1
ATOM 2873 C CA . GLN A 1 386 ? 11.787 0.034 -17.490 1.00 98.50 386 GLN A CA 1
ATOM 2874 C C . GLN A 1 386 ? 12.216 1.477 -17.192 1.00 98.50 386 GLN A C 1
ATOM 2876 O O . GLN A 1 386 ? 13.078 2.032 -17.872 1.00 98.50 386 GLN A O 1
ATOM 2881 N N . VAL A 1 387 ? 11.690 2.086 -16.127 1.00 98.81 387 VAL A N 1
ATOM 2882 C CA . VAL A 1 387 ? 12.099 3.442 -15.718 1.00 98.81 387 VAL A CA 1
ATOM 2883 C C . VAL A 1 387 ? 13.581 3.471 -15.325 1.00 98.81 387 VAL A C 1
ATOM 2885 O O . VAL A 1 387 ? 14.308 4.385 -15.720 1.00 98.81 387 VAL A O 1
ATOM 2888 N N . ALA A 1 388 ? 14.054 2.449 -14.604 1.00 98.81 388 ALA A N 1
ATOM 2889 C CA . ALA A 1 388 ? 15.472 2.301 -14.272 1.00 98.81 388 ALA A CA 1
ATOM 2890 C C . ALA A 1 388 ? 16.340 2.114 -15.524 1.00 98.81 388 ALA A C 1
ATOM 2892 O O . ALA A 1 388 ? 17.412 2.710 -15.630 1.00 98.81 388 ALA A O 1
ATOM 2893 N N . ALA A 1 389 ? 15.861 1.336 -16.495 1.00 98.19 389 ALA A N 1
ATOM 2894 C CA . ALA A 1 389 ? 16.556 1.123 -17.752 1.00 98.19 389 ALA A CA 1
ATOM 2895 C C . ALA A 1 389 ? 16.683 2.412 -18.577 1.00 98.19 389 ALA A C 1
ATOM 2897 O O . ALA A 1 389 ? 17.765 2.723 -19.075 1.00 98.19 389 ALA A O 1
ATOM 2898 N N . ALA A 1 390 ? 15.616 3.208 -18.671 1.00 98.38 390 ALA A N 1
ATOM 2899 C CA . ALA A 1 390 ? 15.648 4.496 -19.361 1.00 98.38 390 ALA A CA 1
ATOM 2900 C C . ALA A 1 390 ? 16.604 5.490 -18.680 1.00 98.38 390 ALA A C 1
ATOM 2902 O O . ALA A 1 390 ? 17.373 6.170 -19.361 1.00 98.38 390 ALA A O 1
ATOM 2903 N N . ALA A 1 391 ? 16.613 5.534 -17.341 1.00 98.31 391 ALA A N 1
ATOM 2904 C CA . ALA A 1 391 ? 17.591 6.309 -16.578 1.00 98.31 391 ALA A CA 1
ATOM 2905 C C . ALA A 1 391 ? 19.031 5.869 -16.888 1.00 98.31 391 ALA A C 1
ATOM 2907 O O . ALA A 1 391 ? 19.910 6.713 -17.067 1.00 98.31 391 ALA A O 1
ATOM 2908 N N . ALA A 1 392 ? 19.269 4.558 -16.988 1.00 96.88 392 ALA A N 1
ATOM 2909 C CA . ALA A 1 392 ? 20.586 4.006 -17.274 1.00 96.88 392 ALA A CA 1
ATOM 2910 C C . ALA A 1 392 ? 21.069 4.355 -18.685 1.00 96.88 392 ALA A C 1
ATOM 2912 O O . ALA A 1 392 ? 22.198 4.821 -18.827 1.00 96.88 392 ALA A O 1
ATOM 2913 N N . LEU A 1 393 ? 20.217 4.204 -19.704 1.00 95.38 393 LEU A N 1
ATOM 2914 C CA . LEU A 1 393 ? 20.537 4.594 -21.082 1.00 95.38 393 LEU A CA 1
ATOM 2915 C C . LEU A 1 393 ? 20.858 6.090 -21.172 1.00 95.38 393 LEU A C 1
ATOM 2917 O O . LEU A 1 393 ? 21.882 6.479 -21.735 1.00 95.38 393 LEU A O 1
ATOM 2921 N N . TRP A 1 394 ? 20.023 6.935 -20.559 1.00 96.31 394 TRP A N 1
ATOM 2922 C CA . TRP A 1 394 ? 20.255 8.377 -20.542 1.00 96.31 394 TRP A CA 1
ATOM 2923 C C . TRP A 1 394 ? 21.577 8.743 -19.863 1.00 96.31 394 TRP A C 1
ATOM 2925 O O . TRP A 1 394 ? 22.350 9.549 -20.391 1.00 96.31 394 TRP A O 1
ATOM 2935 N N . LEU A 1 395 ? 21.861 8.126 -18.712 1.00 95.00 395 LEU A N 1
ATOM 2936 C CA . LEU A 1 395 ? 23.100 8.347 -17.981 1.00 95.00 395 LEU A CA 1
ATOM 2937 C C . LEU A 1 395 ? 24.318 7.850 -18.766 1.00 95.00 395 LEU A C 1
ATOM 2939 O O . LEU A 1 395 ? 25.339 8.527 -18.748 1.00 95.00 395 LEU A O 1
ATOM 2943 N N . GLN A 1 396 ? 24.228 6.725 -19.481 1.00 92.44 396 GLN A N 1
ATOM 2944 C CA . GLN A 1 396 ? 25.322 6.211 -20.314 1.00 92.44 396 GLN A CA 1
ATOM 2945 C C . GLN A 1 396 ? 25.763 7.237 -21.359 1.00 92.44 396 GLN A C 1
ATOM 2947 O O . GLN A 1 396 ? 26.962 7.492 -21.479 1.00 92.44 396 GLN A O 1
ATOM 2952 N N . ASN A 1 397 ? 24.802 7.874 -22.036 1.00 90.69 397 ASN A N 1
ATOM 2953 C CA . ASN A 1 397 ? 25.063 8.901 -23.044 1.00 90.69 397 ASN A CA 1
ATOM 2954 C C . ASN A 1 397 ? 25.597 10.220 -22.451 1.00 90.69 397 ASN A C 1
ATOM 2956 O O . ASN A 1 397 ? 26.356 10.940 -23.093 1.00 90.69 397 ASN A O 1
ATOM 2960 N N . ASN A 1 398 ? 25.220 10.541 -21.210 1.00 92.81 398 ASN A N 1
ATOM 2961 C CA . ASN A 1 398 ? 25.486 11.845 -20.592 1.00 92.81 398 ASN A CA 1
ATOM 2962 C C . ASN A 1 398 ? 26.462 11.809 -19.404 1.00 92.81 398 ASN A C 1
ATOM 2964 O O . ASN A 1 398 ? 26.659 12.819 -18.724 1.00 92.81 398 ASN A O 1
ATOM 2968 N N . ARG A 1 399 ? 27.096 10.663 -19.142 1.00 91.25 399 ARG A N 1
ATOM 2969 C CA . ARG A 1 399 ? 27.855 10.393 -17.915 1.00 91.25 399 ARG A CA 1
ATOM 2970 C C . ARG A 1 399 ? 28.900 11.447 -17.590 1.00 91.25 399 ARG A C 1
ATOM 2972 O O . ARG A 1 399 ? 28.974 11.876 -16.446 1.00 91.25 399 ARG A O 1
ATOM 2979 N N . ALA A 1 400 ? 29.690 11.868 -18.577 1.00 91.75 400 ALA A N 1
ATOM 2980 C CA . ALA A 1 400 ? 30.760 12.841 -18.363 1.00 91.75 400 ALA A CA 1
ATOM 2981 C C . ALA A 1 400 ? 30.220 14.182 -17.837 1.00 91.75 400 ALA A C 1
ATOM 2983 O O . ALA A 1 400 ? 30.764 14.739 -16.887 1.00 91.75 400 ALA A O 1
ATOM 2984 N N . ALA A 1 401 ? 29.116 14.670 -18.410 1.00 93.31 401 ALA A N 1
ATOM 2985 C CA . ALA A 1 401 ? 28.466 15.900 -17.967 1.00 93.31 401 ALA A CA 1
ATOM 2986 C C . ALA A 1 401 ? 27.804 15.736 -16.589 1.00 93.31 401 ALA A C 1
ATOM 2988 O O . ALA A 1 401 ? 27.895 16.630 -15.751 1.00 93.31 401 ALA A O 1
ATOM 2989 N N . VAL A 1 402 ? 27.183 14.580 -16.331 1.00 94.25 402 VAL A N 1
ATOM 2990 C CA . VAL A 1 402 ? 26.511 14.286 -15.056 1.00 94.25 402 VAL A CA 1
ATOM 2991 C C . VAL A 1 402 ? 27.508 14.110 -13.904 1.00 94.25 402 VAL A C 1
ATOM 2993 O O . VAL A 1 402 ? 27.282 14.591 -12.793 1.00 94.25 402 VAL A O 1
ATOM 2996 N N . ASP A 1 403 ? 28.646 13.460 -14.147 1.00 92.38 403 ASP A N 1
ATOM 2997 C CA . ASP A 1 403 ? 29.697 13.293 -13.139 1.00 92.38 403 ASP A CA 1
ATOM 2998 C C . ASP A 1 403 ? 30.380 14.625 -12.787 1.00 92.38 403 ASP A C 1
ATOM 3000 O O . ASP A 1 403 ? 30.858 14.766 -11.660 1.00 92.38 403 ASP A O 1
ATOM 3004 N N . ALA A 1 404 ? 30.364 15.602 -13.702 1.00 94.94 404 ALA A N 1
ATOM 3005 C CA . ALA A 1 404 ? 30.945 16.931 -13.520 1.00 94.94 404 ALA A CA 1
ATOM 3006 C C . ALA A 1 404 ? 30.090 17.896 -12.672 1.00 94.94 404 ALA A C 1
ATOM 3008 O O . ALA A 1 404 ? 30.536 19.011 -12.391 1.00 94.94 404 ALA A O 1
ATOM 3009 N N . TYR A 1 405 ? 28.875 17.515 -12.254 1.00 96.88 405 TYR A N 1
ATOM 3010 C CA . TYR A 1 405 ? 28.064 18.381 -11.397 1.00 96.88 405 TYR A CA 1
ATOM 3011 C C . TYR A 1 405 ? 28.731 18.645 -10.034 1.00 96.88 405 TYR A C 1
ATOM 3013 O O . TYR A 1 405 ? 29.285 17.728 -9.424 1.00 96.88 405 TYR A O 1
ATOM 3021 N N . PRO A 1 406 ? 28.616 19.875 -9.495 1.00 95.25 406 PRO A N 1
ATOM 3022 C CA . PRO A 1 406 ? 29.283 20.273 -8.252 1.00 95.25 406 PRO A CA 1
ATOM 3023 C C . PRO A 1 406 ? 28.712 19.604 -6.993 1.00 95.25 406 PRO A C 1
ATOM 3025 O O . PRO A 1 406 ? 29.322 19.658 -5.929 1.00 95.25 406 PRO A O 1
ATOM 3028 N N . SER A 1 407 ? 27.522 19.009 -7.065 1.00 96.25 407 SER A N 1
ATOM 3029 C CA . SER A 1 407 ? 26.902 18.299 -5.944 1.00 96.25 407 SER A CA 1
ATOM 3030 C C . SER A 1 407 ? 26.247 17.019 -6.437 1.00 96.25 407 SER A C 1
ATOM 3032 O O . SER A 1 407 ? 25.540 17.038 -7.440 1.00 96.25 407 SER A O 1
ATOM 3034 N N . ALA A 1 408 ? 26.448 15.908 -5.727 1.00 95.88 408 ALA A N 1
ATOM 3035 C CA . ALA A 1 408 ? 26.038 14.595 -6.219 1.00 95.88 408 ALA A CA 1
ATOM 3036 C C . ALA A 1 408 ? 24.513 14.446 -6.371 1.00 95.88 408 ALA A C 1
ATOM 3038 O O . ALA A 1 408 ? 24.073 13.854 -7.353 1.00 95.88 408 ALA A O 1
ATOM 3039 N N . TRP A 1 409 ? 23.701 15.071 -5.508 1.00 97.38 409 TRP A N 1
ATOM 3040 C CA . TRP A 1 409 ? 22.235 15.090 -5.652 1.00 97.38 409 TRP A CA 1
ATOM 3041 C C . TRP A 1 409 ? 21.753 15.618 -7.015 1.00 97.38 409 TRP A C 1
ATOM 3043 O O . TRP A 1 409 ? 20.695 15.217 -7.496 1.00 97.38 409 TRP A O 1
ATOM 3053 N N . MET A 1 410 ? 22.535 16.479 -7.681 1.00 98.25 410 MET A N 1
ATOM 3054 C CA . MET A 1 410 ? 22.193 17.010 -9.007 1.00 98.25 410 MET A CA 1
ATOM 3055 C C . MET A 1 410 ? 22.133 15.915 -10.074 1.00 98.25 410 MET A C 1
ATOM 3057 O O . MET A 1 410 ? 21.426 16.069 -11.062 1.00 98.25 410 MET A O 1
ATOM 3061 N N . ARG A 1 411 ? 22.831 14.792 -9.874 1.00 97.56 411 ARG A N 1
ATOM 3062 C CA . ARG A 1 411 ? 22.776 13.638 -10.781 1.00 97.56 411 ARG A CA 1
ATOM 3063 C C . ARG A 1 411 ? 21.369 13.053 -10.843 1.00 97.56 411 ARG A C 1
ATOM 3065 O O . ARG A 1 411 ? 20.871 12.775 -11.930 1.00 97.56 411 ARG A O 1
ATOM 3072 N N . VAL A 1 412 ? 20.713 12.947 -9.685 1.00 98.25 412 VAL A N 1
ATOM 3073 C CA . VAL A 1 412 ? 19.327 12.477 -9.571 1.00 98.25 412 VAL A CA 1
ATOM 3074 C C . VAL A 1 412 ? 18.391 13.428 -10.307 1.00 98.25 412 VAL A C 1
ATOM 3076 O O . VAL A 1 412 ? 17.601 12.994 -11.141 1.00 98.25 412 VAL A O 1
ATOM 3079 N N . GLU A 1 413 ? 18.512 14.730 -10.053 1.00 98.12 413 GLU A N 1
ATOM 3080 C CA . GLU A 1 413 ? 17.634 15.736 -10.659 1.00 98.12 413 GLU A CA 1
ATOM 3081 C C . GLU A 1 413 ? 17.863 15.904 -12.168 1.00 98.12 413 GLU A C 1
ATOM 3083 O O . GLU A 1 413 ? 16.915 16.161 -12.909 1.00 98.12 413 GLU A O 1
ATOM 3088 N N . ALA A 1 414 ? 19.082 15.676 -12.659 1.00 98.19 414 ALA A N 1
ATOM 3089 C CA . ALA A 1 414 ? 19.369 15.663 -14.090 1.00 98.19 414 ALA A CA 1
ATOM 3090 C C . ALA A 1 414 ? 18.674 14.487 -14.799 1.00 98.19 414 ALA A C 1
ATOM 3092 O O . ALA A 1 414 ? 18.017 14.700 -15.820 1.00 98.19 414 ALA A O 1
ATOM 3093 N N . ILE A 1 415 ? 18.740 13.278 -14.219 1.00 98.38 415 ILE A N 1
ATOM 3094 C CA . ILE A 1 415 ? 18.011 12.101 -14.721 1.00 98.38 415 ILE A CA 1
ATOM 3095 C C . ILE A 1 415 ? 16.501 12.369 -14.701 1.00 98.38 415 ILE A C 1
ATOM 3097 O O . ILE A 1 415 ? 15.822 12.175 -15.710 1.00 98.38 415 ILE A O 1
ATOM 3101 N N . ARG A 1 416 ? 15.964 12.865 -13.575 1.00 97.81 416 ARG A N 1
ATOM 3102 C CA . ARG A 1 416 ? 14.532 13.187 -13.440 1.00 97.81 416 ARG A CA 1
ATOM 3103 C C . ARG A 1 416 ? 14.090 14.205 -14.477 1.00 97.81 416 ARG A C 1
ATOM 3105 O O . ARG A 1 416 ? 13.087 13.980 -15.140 1.00 97.81 416 ARG A O 1
ATOM 3112 N N . SER A 1 417 ? 14.846 15.285 -14.655 1.00 97.25 417 SER A N 1
ATOM 3113 C CA . SER A 1 417 ? 14.551 16.321 -15.645 1.00 97.25 417 SER A CA 1
ATOM 3114 C C . SER A 1 417 ? 14.448 15.738 -17.057 1.00 97.25 417 SER A C 1
ATOM 3116 O O . SER A 1 417 ? 13.464 15.989 -17.753 1.00 97.25 417 SER A O 1
ATOM 3118 N N . ALA A 1 418 ? 15.398 14.887 -17.456 1.00 98.00 418 ALA A N 1
ATOM 3119 C CA . ALA A 1 418 ? 15.383 14.251 -18.770 1.00 98.00 418 ALA A CA 1
ATOM 3120 C C . ALA A 1 418 ? 14.170 13.330 -18.968 1.00 98.00 418 ALA A C 1
ATOM 3122 O O . ALA A 1 418 ? 13.455 13.468 -19.963 1.00 98.00 418 ALA A O 1
ATOM 3123 N N . LEU A 1 419 ? 13.895 12.433 -18.015 1.00 98.31 419 LEU A N 1
ATOM 3124 C CA . LEU A 1 419 ? 12.761 11.506 -18.096 1.00 98.31 419 LEU A CA 1
ATOM 3125 C C . LEU A 1 419 ? 11.414 12.246 -18.050 1.00 98.31 419 LEU A C 1
ATOM 3127 O O . LEU A 1 419 ? 10.516 11.983 -18.844 1.00 98.31 419 LEU A O 1
ATOM 3131 N N . PHE A 1 420 ? 11.269 13.214 -17.147 1.00 96.62 420 PHE A N 1
ATOM 3132 C CA . PHE A 1 420 ? 10.009 13.921 -16.908 1.00 96.62 420 PHE A CA 1
ATOM 3133 C C . PHE A 1 420 ? 9.676 14.980 -17.960 1.00 96.62 420 PHE A C 1
ATOM 3135 O O . PHE A 1 420 ? 8.515 15.374 -18.052 1.00 96.62 420 PHE A O 1
ATOM 3142 N N . ALA A 1 421 ? 10.665 15.483 -18.704 1.00 95.69 421 ALA A N 1
ATOM 3143 C CA . ALA A 1 421 ? 10.465 16.438 -19.798 1.00 95.69 421 ALA A CA 1
ATOM 3144 C C . ALA A 1 421 ? 10.349 15.767 -21.179 1.00 95.69 421 ALA A C 1
ATOM 3146 O O . ALA A 1 421 ? 10.176 16.454 -22.190 1.00 95.69 421 ALA A O 1
ATOM 3147 N N . SER A 1 422 ? 10.530 14.447 -21.247 1.00 97.00 422 SER A N 1
ATOM 3148 C CA . SER A 1 422 ? 10.406 13.645 -22.471 1.00 97.00 422 SER A CA 1
ATOM 3149 C C . SER A 1 422 ? 9.216 12.688 -22.448 1.00 97.00 422 SER A C 1
ATOM 3151 O O . SER A 1 422 ? 8.809 12.213 -23.508 1.00 97.00 422 SER A O 1
ATOM 3153 N N . ALA A 1 423 ? 8.651 12.419 -21.267 1.00 96.31 423 ALA A N 1
ATOM 3154 C CA . ALA A 1 423 ? 7.458 11.603 -21.114 1.00 96.31 423 ALA A CA 1
ATOM 3155 C C . ALA A 1 423 ? 6.304 12.119 -21.991 1.00 96.31 423 ALA A C 1
ATOM 3157 O O . ALA A 1 423 ? 6.066 13.323 -22.102 1.00 96.31 423 ALA A O 1
ATOM 3158 N N . LYS A 1 424 ? 5.572 11.193 -22.619 1.00 94.62 424 LYS A N 1
ATOM 3159 C CA . LYS A 1 424 ? 4.381 11.523 -23.406 1.00 94.62 424 LYS A CA 1
ATOM 3160 C C . LYS A 1 424 ? 3.255 11.877 -22.443 1.00 94.62 424 LYS A C 1
ATOM 3162 O O . LYS A 1 424 ? 2.738 11.005 -21.741 1.00 94.62 424 LYS A O 1
ATOM 3167 N N . GLU A 1 425 ? 2.897 13.152 -22.416 1.00 82.94 425 GLU A N 1
ATOM 3168 C CA . GLU A 1 425 ? 1.810 13.653 -21.586 1.00 82.94 425 GLU A CA 1
ATOM 3169 C C . GLU A 1 425 ? 0.461 13.077 -22.028 1.00 82.94 425 GLU A C 1
ATOM 3171 O O . GLU A 1 425 ? 0.170 12.934 -23.217 1.00 82.94 425 GLU A O 1
ATOM 3176 N N . ASN A 1 426 ? -0.384 12.792 -21.043 1.00 77.50 426 ASN A N 1
ATOM 3177 C CA . ASN A 1 426 ? -1.814 12.620 -21.231 1.00 77.50 426 ASN A CA 1
ATOM 3178 C C . ASN A 1 426 ? -2.503 13.570 -20.247 1.00 77.50 426 ASN A C 1
ATOM 3180 O O . ASN A 1 426 ? -2.662 13.259 -19.066 1.00 77.50 426 ASN A O 1
ATOM 3184 N N . LEU A 1 427 ? -2.861 14.758 -20.740 1.00 66.19 427 LEU A N 1
ATOM 3185 C CA . LEU A 1 427 ? -3.431 15.834 -19.925 1.00 66.19 427 LEU A CA 1
ATOM 3186 C C . LEU A 1 427 ? -4.774 15.455 -19.281 1.00 66.19 427 LEU A C 1
ATOM 3188 O O . LEU A 1 427 ? -5.171 16.092 -18.310 1.00 66.19 427 LEU A O 1
ATOM 3192 N N . GLN A 1 428 ? -5.462 14.428 -19.792 1.00 69.25 428 GLN A N 1
ATOM 3193 C CA . GLN A 1 428 ? -6.742 13.969 -19.249 1.00 69.25 428 GLN A CA 1
ATOM 3194 C C . GLN A 1 428 ? -6.574 13.065 -18.013 1.00 69.25 428 GLN A C 1
ATOM 3196 O O . GLN A 1 428 ? -7.461 13.053 -17.165 1.00 69.25 428 GLN A O 1
ATOM 3201 N N . ASP A 1 429 ? -5.420 12.400 -17.850 1.00 81.88 429 ASP A N 1
ATOM 3202 C CA . ASP A 1 429 ? -5.178 11.390 -16.799 1.00 81.88 429 ASP A CA 1
ATOM 3203 C C . ASP A 1 429 ? -3.861 11.596 -16.029 1.00 81.88 429 ASP A C 1
ATOM 3205 O O . ASP A 1 429 ? -3.230 10.654 -15.536 1.00 81.88 429 ASP A O 1
ATOM 3209 N N . ILE A 1 430 ? -3.443 12.853 -15.859 1.00 81.50 430 ILE A N 1
ATOM 3210 C CA . ILE A 1 430 ? -2.219 13.196 -15.114 1.00 81.50 430 ILE A CA 1
ATOM 3211 C C . ILE A 1 430 ? -2.245 12.676 -13.663 1.00 81.50 430 ILE A C 1
ATOM 3213 O O . ILE A 1 430 ? -1.210 12.327 -13.094 1.00 81.50 430 ILE A O 1
ATOM 3217 N N . LYS A 1 431 ? -3.447 12.543 -13.084 1.00 89.25 431 LYS A N 1
ATOM 3218 C CA . LYS A 1 431 ? -3.678 11.982 -11.744 1.00 89.25 431 LYS A CA 1
ATOM 3219 C C . LYS A 1 431 ? -3.236 10.519 -11.608 1.00 89.25 431 LYS A C 1
ATOM 3221 O O . LYS A 1 431 ? -2.891 10.110 -10.504 1.00 89.25 431 LYS A O 1
ATOM 3226 N N . HIS A 1 432 ? -3.227 9.749 -12.699 1.00 94.25 432 HIS A N 1
ATOM 3227 C CA . HIS A 1 432 ? -2.836 8.334 -12.716 1.00 94.25 432 HIS A CA 1
ATOM 3228 C C . HIS A 1 432 ? -1.445 8.124 -13.306 1.00 94.25 432 HIS A C 1
ATOM 3230 O O . HIS A 1 432 ? -0.699 7.266 -12.843 1.00 94.25 432 HIS A O 1
ATOM 3236 N N . LEU A 1 433 ? -1.088 8.918 -14.316 1.00 94.50 433 LEU A N 1
ATOM 3237 C CA . LEU A 1 433 ? 0.139 8.731 -15.093 1.00 94.50 433 LEU A CA 1
ATOM 3238 C C . LEU A 1 433 ? 1.312 9.598 -14.609 1.00 94.50 433 LEU A C 1
ATOM 3240 O O . LEU A 1 433 ? 2.436 9.449 -15.091 1.00 94.50 433 LEU A O 1
ATOM 3244 N N . GLY A 1 434 ? 1.074 10.506 -13.659 1.00 94.12 434 GLY A N 1
ATOM 3245 C CA . GLY A 1 434 ? 2.100 11.377 -13.095 1.00 94.12 434 GLY A CA 1
ATOM 3246 C C . GLY A 1 434 ? 2.678 12.302 -14.156 1.00 94.12 434 GLY A C 1
ATOM 3247 O O . GLY A 1 434 ? 1.969 13.108 -14.745 1.00 94.12 434 GLY A O 1
ATOM 3248 N N . ARG A 1 435 ? 3.975 12.176 -14.431 1.00 95.06 435 ARG A N 1
ATOM 3249 C CA . ARG A 1 435 ? 4.672 12.932 -15.481 1.00 95.06 435 ARG A CA 1
ATOM 3250 C C . ARG A 1 435 ? 4.363 12.449 -16.904 1.00 95.06 435 ARG A C 1
ATOM 3252 O O . ARG A 1 435 ? 4.814 13.088 -17.846 1.00 95.06 435 ARG A O 1
ATOM 3259 N N . GLY A 1 436 ? 3.597 11.369 -17.068 1.00 96.00 436 GLY A N 1
ATOM 3260 C CA . GLY A 1 436 ? 3.200 10.808 -18.362 1.00 96.00 436 GLY A CA 1
ATOM 3261 C C . GLY A 1 436 ? 3.835 9.446 -18.643 1.00 96.00 436 GLY A C 1
ATOM 3262 O O . GLY A 1 436 ? 4.449 8.835 -17.769 1.00 96.00 436 GLY A O 1
ATOM 3263 N N . ALA A 1 437 ? 3.678 8.967 -19.877 1.00 97.00 437 ALA A N 1
ATOM 3264 C CA . ALA A 1 437 ? 4.219 7.681 -20.311 1.00 97.00 437 ALA A CA 1
ATOM 3265 C C . ALA A 1 437 ? 5.709 7.791 -20.670 1.00 97.00 437 ALA A C 1
ATOM 3267 O O . ALA A 1 437 ? 6.092 8.671 -21.443 1.00 97.00 437 ALA A O 1
ATOM 3268 N N . LEU A 1 438 ? 6.535 6.884 -20.148 1.00 98.19 438 LEU A N 1
ATOM 3269 C CA . LEU A 1 438 ? 7.983 6.820 -20.366 1.00 98.19 438 LEU A CA 1
ATOM 3270 C C . LEU A 1 438 ? 8.356 6.775 -21.859 1.00 98.19 438 LEU A C 1
ATOM 3272 O O . LEU A 1 438 ? 7.739 6.047 -22.635 1.00 98.19 438 LEU A O 1
ATOM 3276 N N . ARG A 1 439 ? 9.395 7.530 -22.243 1.00 98.19 439 ARG A N 1
ATOM 3277 C CA . ARG A 1 439 ? 9.952 7.604 -23.606 1.00 98.19 439 ARG A CA 1
ATOM 3278 C C . ARG A 1 439 ? 11.485 7.637 -23.552 1.00 98.19 439 ARG A C 1
ATOM 3280 O O . ARG A 1 439 ? 12.073 8.703 -23.391 1.00 98.19 439 ARG A O 1
ATOM 3287 N N . ALA A 1 440 ? 12.138 6.478 -23.633 1.00 97.88 440 ALA A N 1
ATOM 3288 C CA . ALA A 1 440 ? 13.585 6.347 -23.440 1.00 97.88 440 ALA A CA 1
ATOM 3289 C C . ALA A 1 440 ? 14.404 7.078 -24.520 1.00 97.88 440 ALA A C 1
ATOM 3291 O O . ALA A 1 440 ? 15.362 7.778 -24.197 1.00 97.88 440 ALA A O 1
ATOM 3292 N N . ASP A 1 441 ? 14.003 6.972 -25.787 1.00 97.31 441 ASP A N 1
ATOM 3293 C CA . ASP A 1 441 ? 14.687 7.637 -26.904 1.00 97.31 441 ASP A CA 1
ATOM 3294 C C . ASP A 1 441 ? 14.503 9.163 -26.867 1.00 97.31 441 ASP A C 1
ATOM 3296 O O . ASP A 1 441 ? 15.462 9.938 -26.943 1.00 97.31 441 ASP A O 1
ATOM 3300 N N . ALA A 1 442 ? 13.274 9.620 -26.611 1.00 97.69 442 ALA A N 1
ATOM 3301 C CA . ALA A 1 442 ? 13.020 11.041 -26.399 1.00 97.69 442 ALA A CA 1
ATOM 3302 C C . ALA A 1 442 ? 13.798 11.600 -25.191 1.00 97.69 442 ALA A C 1
ATOM 3304 O O . ALA A 1 442 ? 14.230 12.756 -25.227 1.00 97.69 442 ALA A O 1
ATOM 3305 N N . ALA A 1 443 ? 13.998 10.802 -24.134 1.00 97.50 443 ALA A N 1
ATOM 3306 C CA . ALA A 1 443 ? 14.828 11.180 -22.995 1.00 97.50 443 ALA A CA 1
ATOM 3307 C C . ALA A 1 443 ? 16.300 11.320 -23.391 1.00 97.50 443 ALA A C 1
ATOM 3309 O O . ALA A 1 443 ? 16.918 12.312 -23.015 1.00 97.50 443 ALA A O 1
ATOM 3310 N N . LEU A 1 444 ? 16.856 10.388 -24.178 1.00 93.81 444 LEU A N 1
ATOM 3311 C CA . LEU A 1 444 ? 18.243 10.449 -24.673 1.00 93.81 444 LEU A CA 1
ATOM 3312 C C . LEU A 1 444 ? 18.561 11.756 -25.401 1.00 93.81 444 LEU A C 1
ATOM 3314 O O . LEU A 1 444 ? 19.657 12.293 -25.248 1.00 93.81 444 LEU A O 1
ATOM 3318 N N . SER A 1 445 ? 17.581 12.297 -26.123 1.00 92.62 445 SER A N 1
ATOM 3319 C CA . SER A 1 445 ? 17.695 13.578 -26.828 1.00 92.62 445 SER A CA 1
ATOM 3320 C C . SER A 1 445 ? 17.713 14.805 -25.900 1.00 92.62 445 SER A C 1
ATOM 3322 O O . SER A 1 445 ? 17.956 15.924 -26.356 1.00 92.62 445 SER A O 1
ATOM 3324 N N . LYS A 1 446 ? 17.445 14.646 -24.596 1.00 95.94 446 LYS A N 1
ATOM 3325 C CA . LYS A 1 446 ? 17.510 15.735 -23.615 1.00 95.94 446 LYS A CA 1
ATOM 3326 C C . LYS A 1 446 ? 18.935 15.891 -23.096 1.00 95.94 446 LYS A C 1
ATOM 3328 O O . LYS A 1 446 ? 19.470 15.000 -22.437 1.00 95.94 446 LYS A O 1
ATOM 3333 N N . ALA A 1 447 ? 19.515 17.063 -23.338 1.00 94.62 447 ALA A N 1
ATOM 3334 C CA . ALA A 1 447 ? 20.776 17.450 -22.722 1.00 94.62 447 ALA A CA 1
ATOM 3335 C C . ALA A 1 447 ? 20.634 17.558 -21.187 1.00 94.62 447 ALA A C 1
ATOM 3337 O O . ALA A 1 447 ? 19.558 17.926 -20.699 1.00 94.62 447 ALA A O 1
ATOM 3338 N N . PRO A 1 448 ? 21.703 17.296 -20.413 1.00 95.56 448 PRO A N 1
ATOM 3339 C CA . PRO A 1 448 ? 21.688 17.457 -18.964 1.00 95.56 448 PRO A CA 1
ATOM 3340 C C . PRO A 1 448 ? 21.349 18.894 -18.567 1.00 95.56 448 PRO A C 1
ATOM 3342 O O . PRO A 1 448 ? 21.908 19.853 -19.103 1.00 95.56 448 PRO A O 1
ATOM 3345 N N . ALA A 1 449 ? 20.426 19.050 -17.618 1.00 93.94 449 ALA A N 1
ATOM 3346 C CA . ALA A 1 449 ? 20.001 20.362 -17.143 1.00 93.94 449 ALA A CA 1
ATOM 3347 C C . ALA A 1 449 ? 21.178 21.144 -16.533 1.00 93.94 449 ALA A C 1
ATOM 3349 O O . ALA A 1 449 ? 22.073 20.578 -15.906 1.00 93.94 449 ALA A O 1
ATOM 3350 N N . THR A 1 450 ? 21.192 22.467 -16.673 1.00 92.56 450 THR A N 1
ATOM 3351 C CA . THR A 1 450 ? 22.260 23.278 -16.072 1.00 92.56 450 THR A CA 1
ATOM 3352 C C . THR A 1 450 ? 22.115 23.322 -14.547 1.00 92.56 450 THR A C 1
ATOM 3354 O O . THR A 1 450 ? 21.004 23.353 -14.015 1.00 92.56 450 THR A O 1
ATOM 3357 N N . ALA A 1 451 ? 23.237 23.359 -13.819 1.00 90.06 451 ALA A N 1
ATOM 3358 C CA . ALA A 1 451 ? 23.228 23.368 -12.351 1.00 90.06 451 ALA A CA 1
ATOM 3359 C C . ALA A 1 451 ? 22.332 24.468 -11.724 1.00 90.06 451 ALA A C 1
ATOM 3361 O O . ALA A 1 451 ? 21.600 24.149 -10.787 1.00 90.06 451 ALA A O 1
ATOM 3362 N N . PRO A 1 452 ? 22.287 25.718 -12.239 1.00 91.69 452 PRO A N 1
ATOM 3363 C CA . PRO A 1 452 ? 21.407 26.761 -11.695 1.00 91.69 452 PRO A CA 1
ATOM 3364 C C . PRO A 1 452 ? 19.904 26.516 -11.911 1.00 91.69 452 PRO A C 1
ATOM 3366 O O . PRO A 1 452 ? 19.077 27.075 -11.184 1.00 91.69 452 PRO A O 1
ATOM 3369 N N . ALA A 1 453 ? 19.537 25.710 -12.912 1.00 89.69 453 ALA A N 1
ATOM 3370 C CA . ALA A 1 453 ? 18.146 25.379 -13.216 1.00 89.69 453 ALA A CA 1
ATOM 3371 C C . ALA A 1 453 ? 17.594 24.266 -12.310 1.00 89.69 453 ALA A C 1
ATOM 3373 O O . ALA A 1 453 ? 16.381 24.160 -12.145 1.00 89.69 453 ALA A O 1
ATOM 3374 N N . MET A 1 454 ? 18.465 23.458 -11.697 1.00 92.75 454 MET A N 1
ATOM 3375 C CA . MET A 1 454 ? 18.050 22.371 -10.815 1.00 92.75 454 MET A CA 1
ATOM 3376 C C . MET A 1 454 ? 17.659 22.884 -9.427 1.00 92.75 454 MET A C 1
ATOM 3378 O O . MET A 1 454 ? 18.176 23.883 -8.915 1.00 92.75 454 MET A O 1
ATOM 3382 N N . ARG A 1 455 ? 16.704 22.191 -8.811 1.00 94.81 455 ARG A N 1
ATOM 3383 C CA . ARG A 1 455 ? 16.252 22.439 -7.444 1.00 94.81 455 ARG A CA 1
ATOM 3384 C C . ARG A 1 455 ? 16.434 21.157 -6.660 1.00 94.81 455 ARG A C 1
ATOM 3386 O O . ARG A 1 455 ? 16.078 20.088 -7.138 1.00 94.81 455 ARG A O 1
ATOM 3393 N N . LYS A 1 456 ? 17.034 21.275 -5.480 1.00 96.44 456 LYS A N 1
ATOM 3394 C CA . LYS A 1 456 ? 17.219 20.135 -4.596 1.00 96.44 456 LYS A CA 1
ATOM 3395 C C . LYS A 1 456 ? 15.857 19.746 -4.026 1.00 96.44 456 LYS A C 1
ATOM 3397 O O . LYS A 1 456 ? 15.177 20.607 -3.480 1.00 96.44 456 LYS A O 1
ATOM 3402 N N . THR A 1 457 ? 15.486 18.476 -4.147 1.00 95.19 457 THR A N 1
ATOM 3403 C CA . THR A 1 457 ? 14.301 17.933 -3.481 1.00 95.19 457 THR A CA 1
ATOM 3404 C C . THR A 1 457 ? 14.510 17.933 -1.963 1.00 95.19 457 THR A C 1
ATOM 3406 O O . THR A 1 457 ? 15.579 17.542 -1.469 1.00 95.19 457 THR A O 1
ATOM 3409 N N . ASP A 1 458 ? 13.494 18.378 -1.224 1.00 93.62 458 ASP A N 1
ATOM 3410 C CA . ASP A 1 458 ? 13.509 18.408 0.240 1.00 93.62 458 ASP A CA 1
ATOM 3411 C C . ASP A 1 458 ? 13.740 17.010 0.829 1.00 93.62 458 ASP A C 1
ATOM 3413 O O . ASP A 1 458 ? 13.566 15.990 0.159 1.00 93.62 458 ASP A O 1
ATOM 3417 N N . ALA A 1 459 ? 14.243 16.959 2.062 1.00 93.19 459 ALA A N 1
ATOM 3418 C CA . ALA A 1 459 ? 14.451 15.693 2.755 1.00 93.19 459 ALA A CA 1
ATOM 3419 C C . ALA A 1 459 ? 13.103 15.054 3.100 1.00 93.19 459 ALA A C 1
ATOM 3421 O O . ALA A 1 459 ? 12.215 15.721 3.626 1.00 93.19 459 ALA A O 1
ATOM 3422 N N . ASP A 1 460 ? 12.975 13.763 2.812 1.00 91.56 460 ASP A N 1
ATOM 3423 C CA . ASP A 1 460 ? 11.791 12.987 3.155 1.00 91.56 460 ASP A CA 1
ATOM 3424 C C . ASP A 1 460 ? 11.746 12.679 4.656 1.00 91.56 460 ASP A C 1
ATOM 3426 O O . ASP A 1 460 ? 12.779 12.451 5.290 1.00 91.56 460 ASP A O 1
ATOM 3430 N N . ASP A 1 461 ? 10.540 12.629 5.215 1.00 86.88 461 ASP A N 1
ATOM 3431 C CA . ASP A 1 461 ? 10.265 12.227 6.596 1.00 86.88 461 ASP A CA 1
ATOM 3432 C C . ASP A 1 461 ? 9.013 11.344 6.597 1.00 86.88 461 ASP A C 1
ATOM 3434 O O . ASP A 1 461 ? 8.061 11.610 5.858 1.00 86.88 461 ASP A O 1
ATOM 3438 N N . ALA A 1 462 ? 8.987 10.289 7.409 1.00 87.25 462 ALA A N 1
ATOM 3439 C CA . ALA A 1 462 ? 7.848 9.377 7.470 1.00 87.25 462 ALA A CA 1
ATOM 3440 C C . ALA A 1 462 ? 6.785 9.915 8.447 1.00 87.25 462 ALA A C 1
ATOM 3442 O O . ALA A 1 462 ? 6.474 9.301 9.466 1.00 87.25 462 ALA A O 1
ATOM 3443 N N . SER A 1 463 ? 6.249 11.098 8.136 1.00 81.81 463 SER A N 1
ATOM 3444 C CA . SER A 1 463 ? 5.323 11.842 8.996 1.00 81.81 463 SER A CA 1
ATOM 3445 C C . SER A 1 463 ? 3.903 11.931 8.432 1.00 81.81 463 SER A C 1
ATOM 3447 O O . SER A 1 463 ? 3.673 11.803 7.230 1.00 81.81 463 SER A O 1
ATOM 3449 N N . PHE A 1 464 ? 2.932 12.156 9.321 1.00 81.06 464 PHE A N 1
ATOM 3450 C CA . PHE A 1 464 ? 1.518 12.299 8.980 1.00 81.06 464 PHE A CA 1
ATOM 3451 C C . PHE A 1 464 ? 1.028 13.709 9.317 1.00 81.06 464 PHE A C 1
ATOM 3453 O O . PHE A 1 464 ? 0.664 14.005 10.456 1.00 81.06 464 PHE A O 1
ATOM 3460 N N . GLU A 1 465 ? 1.019 14.589 8.314 1.00 72.62 465 GLU A N 1
ATOM 3461 C CA . GLU A 1 465 ? 0.724 16.022 8.478 1.00 72.62 465 GLU A CA 1
ATOM 3462 C C . GLU A 1 465 ? -0.640 16.298 9.124 1.00 72.62 465 GLU A C 1
ATOM 3464 O O . GLU A 1 465 ? -0.777 17.230 9.916 1.00 72.62 465 GLU A O 1
ATOM 3469 N N . LEU A 1 466 ? -1.638 15.447 8.871 1.00 71.06 466 LEU A N 1
ATOM 3470 C CA . LEU A 1 466 ? -2.975 15.599 9.444 1.00 71.06 466 LEU A CA 1
ATOM 3471 C C . LEU A 1 466 ? -2.973 15.493 10.981 1.00 71.06 466 LEU A C 1
ATOM 3473 O O . LEU A 1 466 ? -3.759 16.162 11.651 1.00 71.06 466 LEU A O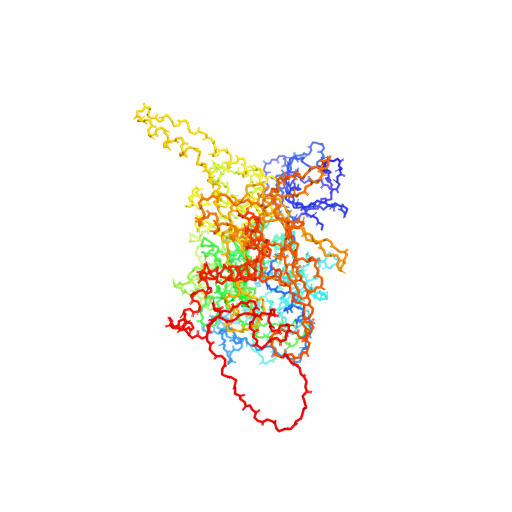 1
ATOM 3477 N N . LEU A 1 467 ? -2.052 14.714 11.564 1.00 72.00 467 LEU A N 1
ATOM 3478 C CA . LEU A 1 467 ? -1.907 14.636 13.020 1.00 72.00 467 LEU A CA 1
ATOM 3479 C C . LEU A 1 467 ? -1.268 15.908 13.606 1.00 72.00 467 LEU A C 1
ATOM 3481 O O . LEU A 1 467 ? -1.556 16.281 14.745 1.00 72.00 467 LEU A O 1
ATOM 3485 N N . ARG A 1 468 ? -0.441 16.620 12.831 1.00 71.19 468 ARG A N 1
ATOM 3486 C CA . ARG A 1 468 ? 0.109 17.930 13.232 1.00 71.19 468 ARG A CA 1
ATOM 3487 C C . ARG A 1 468 ? -0.991 18.984 13.303 1.00 71.19 468 ARG A C 1
ATOM 3489 O O . ARG A 1 468 ? -1.040 19.755 14.259 1.00 71.19 468 ARG A O 1
ATOM 3496 N N . ILE A 1 469 ? -1.921 18.946 12.346 1.00 66.88 469 ILE A N 1
ATOM 3497 C CA . ILE A 1 469 ? -3.128 19.786 12.351 1.00 66.88 469 ILE A CA 1
ATOM 3498 C C . ILE A 1 469 ? -3.989 19.463 13.584 1.00 66.88 469 ILE A C 1
ATOM 3500 O O . ILE A 1 469 ? -4.340 20.373 14.332 1.00 66.88 469 ILE A O 1
ATOM 3504 N N . LEU A 1 470 ? -4.244 18.177 13.860 1.00 63.97 470 LEU A N 1
ATOM 3505 C CA . LEU A 1 470 ? -5.006 17.719 15.037 1.00 63.97 470 LEU A CA 1
ATOM 3506 C C . LEU A 1 470 ? -4.404 18.143 16.379 1.00 63.97 470 LEU A C 1
ATOM 3508 O O . LEU A 1 470 ? -5.127 18.413 17.332 1.00 63.97 470 LEU A O 1
ATOM 3512 N N . THR A 1 471 ? -3.078 18.160 16.486 1.00 62.44 471 THR A N 1
ATOM 3513 C CA . THR A 1 471 ? -2.387 18.459 17.749 1.00 62.44 471 THR A CA 1
ATOM 3514 C C . THR A 1 471 ? -2.211 19.956 18.007 1.00 62.44 471 THR A C 1
ATOM 3516 O O . THR A 1 471 ? -1.690 20.326 19.062 1.00 62.44 471 THR A O 1
ATOM 3519 N N . GLY A 1 472 ? -2.622 20.829 17.075 1.00 54.03 472 GLY A N 1
ATOM 3520 C CA . GLY A 1 472 ? -2.514 22.288 17.204 1.00 54.03 472 GLY A CA 1
ATOM 3521 C C . GLY A 1 472 ? -1.071 22.808 17.261 1.00 54.03 472 GLY A C 1
ATOM 3522 O O . GLY A 1 472 ? -0.832 23.974 17.579 1.00 54.03 472 GLY A O 1
ATOM 3523 N N . ARG A 1 473 ? -0.089 21.950 16.969 1.00 55.97 473 ARG A N 1
ATOM 3524 C CA . ARG A 1 473 ? 1.329 22.300 16.895 1.00 55.97 473 ARG A CA 1
ATOM 3525 C C . ARG A 1 473 ? 1.613 22.646 15.438 1.00 55.97 473 ARG A C 1
ATOM 3527 O O . ARG A 1 473 ? 1.768 21.755 14.612 1.00 55.97 473 ARG A O 1
ATOM 3534 N N . GLY A 1 474 ? 1.595 23.939 15.111 1.00 50.84 474 GLY A N 1
ATOM 3535 C CA . GLY A 1 474 ? 1.847 24.420 13.748 1.00 50.84 474 GLY A CA 1
ATOM 3536 C C . GLY A 1 474 ? 3.129 23.834 13.132 1.00 50.84 474 GLY A C 1
ATOM 3537 O O . GLY A 1 474 ? 4.033 23.414 13.850 1.00 50.84 474 GLY A O 1
ATOM 3538 N N . LEU A 1 475 ? 3.221 23.851 11.797 1.00 52.97 475 LEU A N 1
ATOM 3539 C CA . LEU A 1 475 ? 4.265 23.223 10.958 1.00 52.97 475 LEU A CA 1
ATOM 3540 C C . LEU A 1 475 ? 5.734 23.654 11.236 1.00 52.97 475 LEU A C 1
ATOM 3542 O O . LEU A 1 475 ? 6.622 23.282 10.477 1.00 52.97 475 LEU A O 1
ATOM 3546 N N . GLN A 1 476 ? 6.016 24.456 12.271 1.00 43.84 476 GLN A N 1
ATOM 3547 C CA . GLN A 1 476 ? 7.287 25.177 12.449 1.00 43.84 476 GLN A CA 1
ATOM 3548 C C . GLN A 1 476 ? 8.177 24.727 13.626 1.00 43.84 476 GLN A C 1
ATOM 3550 O O . GLN A 1 476 ? 9.256 25.290 13.798 1.00 43.84 476 GLN A O 1
ATOM 3555 N N . ALA A 1 477 ? 7.802 23.711 14.411 1.00 47.47 477 ALA A N 1
ATOM 3556 C CA . ALA A 1 477 ? 8.693 23.118 15.419 1.00 47.47 477 ALA A CA 1
ATOM 3557 C C . ALA A 1 477 ? 8.944 21.636 15.118 1.00 47.47 477 ALA A C 1
ATOM 3559 O O . ALA A 1 477 ? 8.002 20.911 14.803 1.00 47.47 477 ALA A O 1
ATOM 3560 N N . ALA A 1 478 ? 10.198 21.181 15.242 1.00 57.34 478 ALA A N 1
ATOM 3561 C CA . ALA A 1 478 ? 10.520 19.760 15.146 1.00 57.34 478 ALA A CA 1
ATOM 3562 C C . ALA A 1 478 ? 9.719 19.000 16.225 1.00 57.34 478 ALA A C 1
ATOM 3564 O O . ALA A 1 478 ? 9.872 19.311 17.412 1.00 57.34 478 ALA A O 1
ATOM 3565 N N . PRO A 1 479 ? 8.824 18.071 15.845 1.00 66.62 479 PRO A N 1
ATOM 3566 C CA . PRO A 1 479 ? 7.978 17.375 16.804 1.00 66.62 479 PRO A CA 1
ATOM 3567 C C . PRO A 1 479 ? 8.827 16.587 17.807 1.00 66.62 479 PRO A C 1
ATOM 3569 O O . PRO A 1 479 ? 9.850 16.002 17.447 1.00 66.62 479 PRO A O 1
ATOM 3572 N N . ALA A 1 480 ? 8.387 16.568 19.068 1.00 79.38 480 ALA A N 1
ATOM 3573 C CA . ALA A 1 480 ? 8.994 15.729 20.100 1.00 79.38 480 ALA A CA 1
ATOM 3574 C C . ALA A 1 480 ? 9.021 14.249 19.649 1.00 79.38 480 ALA A C 1
ATOM 3576 O O . ALA A 1 480 ? 8.127 13.842 18.898 1.00 79.38 480 ALA A O 1
ATOM 3577 N N . PRO A 1 481 ? 10.001 13.441 20.094 1.00 82.69 481 PRO A N 1
ATOM 3578 C CA . PRO A 1 481 ? 10.111 12.016 19.765 1.00 82.69 481 PRO A CA 1
ATOM 3579 C C . PRO A 1 481 ? 8.792 11.236 19.803 1.00 82.69 481 PRO A C 1
ATOM 3581 O O . PRO A 1 481 ? 8.457 10.534 18.848 1.00 82.69 481 PRO A O 1
ATOM 3584 N N . GLU A 1 482 ? 7.996 11.431 20.856 1.00 84.50 482 GLU A N 1
ATOM 3585 C CA . GLU A 1 482 ? 6.705 10.768 21.049 1.00 84.50 482 GLU A CA 1
ATOM 3586 C C . GLU A 1 482 ? 5.730 11.111 19.918 1.00 84.50 482 GLU A C 1
ATOM 3588 O O . GLU A 1 482 ? 5.047 10.245 19.377 1.00 84.50 482 GLU A O 1
ATOM 3593 N N . GLN A 1 483 ? 5.688 12.386 19.526 1.00 84.25 483 GLN A N 1
ATOM 3594 C CA . GLN A 1 483 ? 4.812 12.870 18.465 1.00 84.25 483 GLN A CA 1
ATOM 3595 C C . GLN A 1 483 ? 5.213 12.283 17.109 1.00 84.25 483 GLN A C 1
ATOM 3597 O O . GLN A 1 483 ? 4.341 11.889 16.340 1.00 84.25 483 GLN A O 1
ATOM 3602 N N . ARG A 1 484 ? 6.516 12.173 16.823 1.00 87.88 484 ARG A N 1
ATOM 3603 C CA . ARG A 1 484 ? 6.996 11.562 15.573 1.00 87.88 484 ARG A CA 1
ATOM 3604 C C . ARG A 1 484 ? 6.585 10.096 15.462 1.00 87.88 484 ARG A C 1
ATOM 3606 O O . ARG A 1 484 ? 6.213 9.647 14.384 1.00 87.88 484 ARG A O 1
ATOM 3613 N N . MET A 1 485 ? 6.627 9.357 16.570 1.00 92.25 485 MET A N 1
ATOM 3614 C CA . MET A 1 485 ? 6.205 7.955 16.595 1.00 92.25 485 MET A CA 1
ATOM 3615 C C . MET A 1 485 ? 4.699 7.809 16.359 1.00 92.25 485 MET A C 1
ATOM 3617 O O . MET A 1 485 ? 4.286 6.959 15.576 1.00 92.25 485 MET A O 1
ATOM 3621 N N . LEU A 1 486 ? 3.883 8.681 16.963 1.00 91.56 486 LEU A N 1
ATOM 3622 C CA . LEU A 1 486 ? 2.437 8.728 16.713 1.00 91.56 486 LEU A CA 1
ATOM 3623 C C . LEU A 1 486 ? 2.105 9.092 15.256 1.00 91.56 486 LEU A C 1
ATOM 3625 O O . LEU A 1 486 ? 1.166 8.544 14.676 1.00 91.56 486 LEU A O 1
ATOM 3629 N N . GLU A 1 487 ? 2.871 10.006 14.657 1.00 91.00 487 GLU A N 1
ATOM 3630 C CA . GLU A 1 487 ? 2.741 10.385 13.247 1.00 91.00 487 GLU A CA 1
ATOM 3631 C C . GLU A 1 487 ? 3.059 9.215 12.318 1.00 91.00 487 GLU A C 1
ATOM 3633 O O . GLU A 1 487 ? 2.263 8.920 11.427 1.00 91.00 487 GLU A O 1
ATOM 3638 N N . LEU A 1 488 ? 4.175 8.518 12.544 1.00 93.31 488 LEU A N 1
ATOM 3639 C CA . LEU A 1 488 ? 4.542 7.350 11.749 1.00 93.31 488 LEU A CA 1
ATOM 3640 C C . LEU A 1 488 ? 3.504 6.231 11.887 1.00 93.31 488 LEU A C 1
ATOM 3642 O O . LEU A 1 488 ? 3.070 5.670 10.882 1.00 93.31 488 LEU A O 1
ATOM 3646 N N . GLU A 1 489 ? 3.059 5.936 13.109 1.00 94.00 489 GLU A N 1
ATOM 3647 C CA . GLU A 1 489 ? 2.001 4.955 13.349 1.00 94.00 489 GLU A CA 1
ATOM 3648 C C . GLU A 1 489 ? 0.727 5.324 12.572 1.00 94.00 489 GLU A C 1
ATOM 3650 O O . GLU A 1 489 ? 0.191 4.505 11.824 1.00 94.00 489 GLU A O 1
ATOM 3655 N N . SER A 1 490 ? 0.289 6.583 12.658 1.00 92.69 490 SER A N 1
ATOM 3656 C CA . SER A 1 490 ? -0.884 7.076 11.924 1.00 92.69 490 SER A CA 1
ATOM 3657 C C . SER A 1 490 ? -0.710 6.959 10.408 1.00 92.69 490 SER A C 1
ATOM 3659 O O . SER A 1 490 ? -1.630 6.524 9.717 1.00 92.69 490 SER A O 1
ATOM 3661 N N . LEU A 1 491 ? 0.477 7.281 9.879 1.00 91.44 491 LEU A N 1
ATOM 3662 C CA . LEU A 1 491 ? 0.799 7.136 8.458 1.00 91.44 491 LEU A CA 1
ATOM 3663 C C . LEU A 1 491 ? 0.718 5.671 8.004 1.00 91.44 491 LEU A C 1
ATOM 3665 O O . LEU A 1 491 ? 0.195 5.383 6.924 1.00 91.44 491 LEU A O 1
ATOM 3669 N N . GLN A 1 492 ? 1.207 4.732 8.815 1.00 91.56 492 GLN A N 1
ATOM 3670 C CA . GLN A 1 492 ? 1.108 3.300 8.529 1.00 91.56 492 GLN A CA 1
ATOM 3671 C C . GLN A 1 492 ? -0.349 2.815 8.555 1.00 91.56 492 GLN A C 1
ATOM 3673 O O . GLN A 1 492 ? -0.762 2.071 7.668 1.00 91.56 492 GLN A O 1
ATOM 3678 N N . LEU A 1 493 ? -1.155 3.260 9.523 1.00 90.69 493 LEU A N 1
ATOM 3679 C CA . LEU A 1 493 ? -2.580 2.912 9.598 1.00 90.69 493 LEU A CA 1
ATOM 3680 C C . LEU A 1 493 ? -3.407 3.545 8.469 1.00 90.69 493 LEU A C 1
ATOM 3682 O O . LEU A 1 493 ? -4.380 2.943 8.010 1.00 90.69 493 LEU A O 1
ATOM 3686 N N . SER A 1 494 ? -2.999 4.723 7.981 1.00 88.12 494 SER A N 1
ATOM 3687 C CA . SER A 1 494 ? -3.665 5.430 6.878 1.00 88.12 494 SER A CA 1
ATOM 3688 C C . SER A 1 494 ? -3.639 4.668 5.549 1.00 88.12 494 SER A C 1
ATOM 3690 O O . SER A 1 494 ? -4.484 4.901 4.692 1.00 88.12 494 SER A O 1
ATOM 3692 N N . GLN A 1 495 ? -2.715 3.713 5.390 1.00 84.56 495 GLN A N 1
ATOM 3693 C CA . GLN A 1 495 ? -2.584 2.847 4.210 1.00 84.56 495 GLN A CA 1
ATOM 3694 C C . GLN A 1 495 ? -3.533 1.635 4.271 1.00 84.56 495 GLN A C 1
ATOM 3696 O O . GLN A 1 495 ? -3.191 0.531 3.852 1.00 84.56 495 GLN A O 1
ATOM 3701 N N . SER A 1 496 ? -4.725 1.836 4.835 1.00 85.31 496 SER A N 1
ATOM 3702 C CA . SER A 1 496 ? -5.806 0.854 4.920 1.00 85.31 496 SER A CA 1
ATOM 3703 C C . SER A 1 496 ? -7.095 1.452 4.370 1.00 85.31 496 SER A C 1
ATOM 3705 O O . SER A 1 496 ? -7.358 2.635 4.571 1.00 85.31 496 SER A O 1
ATOM 3707 N N . ALA A 1 497 ? -7.941 0.630 3.752 1.00 81.94 497 ALA A N 1
ATOM 3708 C CA . ALA A 1 497 ? -9.194 1.084 3.151 1.00 81.94 497 ALA A CA 1
ATOM 3709 C C . ALA A 1 497 ? -10.111 1.813 4.149 1.00 81.94 497 ALA A C 1
ATOM 3711 O O . ALA A 1 497 ? -10.759 2.798 3.798 1.00 81.94 497 ALA A O 1
ATOM 3712 N N . ALA A 1 498 ? -10.122 1.367 5.411 1.00 84.31 498 ALA A N 1
ATOM 3713 C CA . ALA A 1 498 ? -10.918 1.973 6.473 1.00 84.31 498 ALA A CA 1
ATOM 3714 C C . ALA A 1 498 ? -10.533 3.440 6.717 1.00 84.31 498 ALA A C 1
ATOM 3716 O O . ALA A 1 498 ? -11.407 4.301 6.767 1.00 84.31 498 ALA A O 1
ATOM 3717 N N . VAL A 1 499 ? -9.234 3.733 6.821 1.00 86.44 499 VAL A N 1
ATOM 3718 C CA . VAL A 1 499 ? -8.753 5.099 7.064 1.00 86.44 499 VAL A CA 1
ATOM 3719 C C . VAL A 1 499 ? -8.697 5.895 5.760 1.00 86.44 499 VAL A C 1
ATOM 3721 O O . VAL A 1 499 ? -9.105 7.050 5.743 1.00 86.44 499 VAL A O 1
ATOM 3724 N N . GLU A 1 500 ? -8.270 5.288 4.650 1.00 85.69 500 GLU A N 1
ATOM 3725 C CA . GLU A 1 500 ? -8.184 5.961 3.350 1.00 85.69 500 GLU A CA 1
ATOM 3726 C C . GLU A 1 500 ? -9.545 6.485 2.877 1.00 85.69 500 GLU A C 1
ATOM 3728 O O . GLU A 1 500 ? -9.619 7.600 2.367 1.00 85.69 500 GLU A O 1
ATOM 3733 N N . SER A 1 501 ? -10.629 5.729 3.088 1.00 85.88 501 SER A N 1
ATOM 3734 C CA . SER A 1 501 ? -11.980 6.129 2.661 1.00 85.88 501 SER A CA 1
ATOM 3735 C C . SER A 1 501 ? -12.473 7.446 3.275 1.00 85.88 501 SER A C 1
ATOM 3737 O O . SER A 1 501 ? -13.378 8.078 2.729 1.00 85.88 501 SER A O 1
ATOM 3739 N N . VAL A 1 502 ? -11.872 7.876 4.390 1.00 87.19 502 VAL A N 1
ATOM 3740 C CA . VAL A 1 502 ? -12.202 9.125 5.089 1.00 87.19 502 VAL A CA 1
ATOM 3741 C C . VAL A 1 502 ? -11.107 10.189 4.974 1.00 87.19 502 VAL A C 1
ATOM 3743 O O . VAL A 1 502 ? -11.260 11.271 5.542 1.00 87.19 502 VAL A O 1
ATOM 3746 N N . MET A 1 503 ? -10.017 9.911 4.250 1.00 84.81 503 MET A N 1
ATOM 3747 C CA . MET A 1 503 ? -8.930 10.869 4.056 1.00 84.81 503 MET A CA 1
ATOM 3748 C C . MET A 1 503 ? -9.382 12.052 3.187 1.00 84.81 503 MET A C 1
ATOM 3750 O O . MET A 1 503 ? -9.994 11.843 2.135 1.00 84.81 503 MET A O 1
ATOM 3754 N N . PRO A 1 504 ? -9.048 13.296 3.573 1.00 82.25 504 PRO A N 1
ATOM 3755 C CA . PRO A 1 504 ? -9.281 14.458 2.724 1.00 82.25 504 PRO A CA 1
ATOM 3756 C C . PRO A 1 504 ? -8.408 14.381 1.464 1.00 82.25 504 PRO A C 1
ATOM 3758 O O . PRO A 1 504 ? -7.295 13.852 1.495 1.00 82.25 504 PRO A O 1
ATOM 3761 N N . ALA A 1 505 ? -8.898 14.945 0.357 1.00 73.81 505 ALA A N 1
ATOM 3762 C CA . ALA A 1 505 ? -8.139 15.013 -0.895 1.00 73.81 505 ALA A CA 1
ATOM 3763 C C . ALA A 1 505 ? -6.858 15.855 -0.746 1.00 73.81 505 ALA A C 1
ATOM 3765 O O . ALA A 1 505 ? -5.806 15.475 -1.256 1.00 73.81 505 ALA A O 1
ATOM 3766 N N . ASP A 1 506 ? -6.953 16.959 -0.000 1.00 74.06 506 ASP A N 1
ATOM 3767 C CA . ASP A 1 506 ? -5.825 17.797 0.395 1.00 74.06 506 ASP A CA 1
ATOM 3768 C C . ASP A 1 506 ? -5.747 17.869 1.931 1.00 74.06 506 ASP A C 1
ATOM 3770 O O . ASP A 1 506 ? -6.583 18.528 2.559 1.00 74.06 506 ASP A O 1
ATOM 3774 N N . PRO A 1 507 ? -4.759 17.205 2.560 1.00 73.31 507 PRO A N 1
ATOM 3775 C CA . PRO A 1 507 ? -4.541 17.281 4.000 1.00 73.31 507 PRO A CA 1
ATOM 3776 C C . PRO A 1 507 ? -4.317 18.706 4.518 1.00 73.31 507 PRO A C 1
ATOM 3778 O O . PRO A 1 507 ? -4.728 19.001 5.638 1.00 73.31 507 PRO A O 1
ATOM 3781 N N . ALA A 1 508 ? -3.704 19.593 3.726 1.00 69.56 508 ALA A N 1
ATOM 3782 C CA . ALA A 1 508 ? -3.406 20.964 4.140 1.00 69.56 508 ALA A CA 1
ATOM 3783 C C . ALA A 1 508 ? -4.652 21.866 4.152 1.00 69.56 508 ALA A C 1
ATOM 3785 O O . ALA A 1 508 ? -4.695 22.845 4.898 1.00 69.56 508 ALA A O 1
ATOM 3786 N N . ALA A 1 509 ? -5.671 21.524 3.359 1.00 75.38 509 ALA A N 1
ATOM 3787 C CA . ALA A 1 509 ? -6.948 22.235 3.276 1.00 75.38 509 ALA A CA 1
ATOM 3788 C C . ALA A 1 509 ? -8.099 21.508 4.001 1.00 75.38 509 ALA A C 1
ATOM 3790 O O . ALA A 1 509 ? -9.260 21.900 3.866 1.00 75.38 509 ALA A O 1
ATOM 3791 N N . ALA A 1 510 ? -7.794 20.453 4.760 1.00 80.12 510 ALA A N 1
ATOM 3792 C CA . ALA A 1 510 ? -8.792 19.617 5.412 1.00 80.12 510 ALA A CA 1
ATOM 3793 C C . ALA A 1 510 ? -9.597 20.391 6.470 1.00 80.12 510 ALA A C 1
ATOM 3795 O O . ALA A 1 510 ? -9.045 21.042 7.360 1.00 80.12 510 ALA A O 1
ATOM 3796 N N . SER A 1 511 ? -10.925 20.281 6.412 1.00 82.75 511 SER A N 1
ATOM 3797 C CA . SER A 1 511 ? -11.823 20.848 7.420 1.00 82.75 511 SER A CA 1
ATOM 3798 C C . SER A 1 511 ? -11.701 20.116 8.759 1.00 82.75 511 SER A C 1
ATOM 3800 O O . SER A 1 511 ? -11.416 18.919 8.808 1.00 82.75 511 SER A O 1
ATOM 3802 N N . ALA A 1 512 ? -12.021 20.790 9.869 1.00 79.56 512 ALA A N 1
ATOM 3803 C CA . ALA A 1 512 ? -12.017 20.168 11.199 1.00 79.56 512 ALA A CA 1
ATOM 3804 C C . ALA A 1 512 ? -12.878 18.886 11.271 1.00 79.56 512 ALA A C 1
ATOM 3806 O O . ALA A 1 512 ? -12.536 17.943 11.979 1.00 79.56 512 ALA A O 1
ATOM 3807 N N . ALA A 1 513 ? -13.968 18.815 10.496 1.00 81.88 513 ALA A N 1
ATOM 3808 C CA . ALA A 1 513 ? -14.826 17.633 10.413 1.00 81.88 513 ALA A CA 1
ATOM 3809 C C . ALA A 1 513 ? -14.174 16.462 9.653 1.00 81.88 513 ALA A C 1
ATOM 3811 O O . ALA A 1 513 ? -14.346 15.307 10.036 1.00 81.88 513 ALA A O 1
ATOM 3812 N N . GLU A 1 514 ? -13.427 16.726 8.578 1.00 84.75 514 GLU A N 1
ATOM 3813 C CA . GLU A 1 514 ? -12.633 15.703 7.877 1.00 84.75 514 GLU A CA 1
ATOM 3814 C C . GLU A 1 514 ? -11.513 15.179 8.764 1.00 84.75 514 GLU A C 1
ATOM 3816 O O . GLU A 1 514 ? -11.375 13.974 8.956 1.00 84.75 514 GLU A O 1
ATOM 3821 N N . VAL A 1 515 ? -10.779 16.100 9.378 1.00 81.81 515 VAL A N 1
ATOM 3822 C CA . VAL A 1 515 ? -9.693 15.807 10.307 1.00 81.81 515 VAL A CA 1
ATOM 3823 C C . VAL A 1 515 ? -10.193 14.938 11.478 1.00 81.81 515 VAL A C 1
ATOM 3825 O O . VAL A 1 515 ? -9.562 13.939 11.829 1.00 81.81 515 VAL A O 1
ATOM 3828 N N . ARG A 1 516 ? -11.373 15.252 12.034 1.00 83.81 516 ARG A N 1
ATOM 3829 C CA . ARG A 1 516 ? -12.024 14.455 13.085 1.00 83.81 516 ARG A CA 1
ATOM 3830 C C . ARG A 1 516 ? -12.435 13.057 12.617 1.00 83.81 516 ARG A C 1
ATOM 3832 O O . ARG A 1 516 ? -12.203 12.098 13.346 1.00 83.81 516 ARG A O 1
ATOM 3839 N N . ARG A 1 517 ? -13.001 12.911 11.414 1.00 88.62 517 ARG A N 1
ATOM 3840 C CA . ARG A 1 517 ? -13.356 11.587 10.863 1.00 88.62 517 ARG A CA 1
ATOM 3841 C C . ARG A 1 517 ? -12.130 10.691 10.707 1.00 88.62 517 ARG A C 1
ATOM 3843 O O . ARG A 1 517 ? -12.196 9.510 11.040 1.00 88.62 517 ARG A O 1
ATOM 3850 N N . VAL A 1 518 ? -11.004 11.252 10.263 1.00 89.12 518 VAL A N 1
ATOM 3851 C CA . VAL A 1 518 ? -9.739 10.505 10.195 1.00 89.12 518 VAL A CA 1
ATOM 3852 C C . VAL A 1 518 ? -9.263 10.110 11.595 1.00 89.12 518 VAL A C 1
ATOM 3854 O O . VAL A 1 518 ? -8.881 8.961 11.800 1.00 89.12 518 VAL A O 1
ATOM 3857 N N . ALA A 1 519 ? -9.336 11.014 12.576 1.00 88.25 519 ALA A N 1
ATOM 3858 C CA . ALA A 1 519 ? -8.992 10.714 13.967 1.00 88.25 519 ALA A CA 1
ATOM 3859 C C . ALA A 1 519 ? -9.837 9.563 14.551 1.00 88.25 519 ALA A C 1
ATOM 3861 O O . ALA A 1 519 ? -9.297 8.646 15.172 1.00 88.25 519 ALA A O 1
ATOM 3862 N N . GLU A 1 520 ? -11.150 9.578 14.318 1.00 89.94 520 GLU A N 1
ATOM 3863 C CA . GLU A 1 520 ? -12.075 8.522 14.747 1.00 89.94 520 GLU A CA 1
ATOM 3864 C C . GLU A 1 520 ? -11.765 7.181 14.057 1.00 89.94 520 GLU A C 1
ATOM 3866 O O . GLU A 1 520 ? -11.706 6.147 14.727 1.00 89.94 520 GLU A O 1
ATOM 3871 N N . ALA A 1 521 ? -11.469 7.193 12.752 1.00 91.62 521 ALA A N 1
ATOM 3872 C CA . ALA A 1 521 ? -11.063 5.997 12.011 1.00 91.62 521 ALA A CA 1
ATOM 3873 C C . ALA A 1 521 ? -9.723 5.418 12.503 1.00 91.62 521 ALA A C 1
ATOM 3875 O O . ALA A 1 521 ? -9.592 4.200 12.629 1.00 91.62 521 ALA A O 1
ATOM 3876 N N . LEU A 1 522 ? -8.745 6.271 12.835 1.00 91.44 522 LEU A N 1
ATOM 3877 C CA . LEU A 1 522 ? -7.464 5.852 13.414 1.00 91.44 522 LEU A CA 1
ATOM 3878 C C . LEU A 1 522 ? -7.651 5.193 14.788 1.00 91.44 522 LEU A C 1
ATOM 3880 O O . LEU A 1 522 ? -7.065 4.142 15.039 1.00 91.44 522 LEU A O 1
ATOM 3884 N N . ILE A 1 523 ? -8.496 5.756 15.661 1.00 90.25 523 ILE A N 1
ATOM 3885 C CA . ILE A 1 523 ? -8.800 5.169 16.979 1.00 90.25 523 ILE A CA 1
ATOM 3886 C C . ILE A 1 523 ? -9.482 3.805 16.832 1.00 90.25 523 ILE A C 1
ATOM 3888 O O . ILE A 1 523 ? -9.122 2.856 17.538 1.00 90.25 523 ILE A O 1
ATOM 3892 N N . ALA A 1 524 ? -10.461 3.709 15.929 1.00 89.69 524 ALA A N 1
ATOM 3893 C CA . ALA A 1 524 ? -11.228 2.491 15.685 1.00 89.69 524 ALA A CA 1
ATOM 3894 C C . ALA A 1 524 ? -10.397 1.379 15.024 1.00 89.69 524 ALA A C 1
ATOM 3896 O O . ALA A 1 524 ? -10.802 0.215 15.038 1.00 89.69 524 ALA A O 1
ATOM 3897 N N . HIS A 1 525 ? -9.232 1.708 14.458 1.00 90.94 525 HIS A N 1
ATOM 3898 C CA . HIS A 1 525 ? -8.411 0.739 13.753 1.00 90.94 525 HIS A CA 1
ATOM 3899 C C . HIS A 1 525 ? -7.910 -0.374 14.713 1.00 90.94 525 HIS A C 1
ATOM 3901 O O . HIS A 1 525 ? -7.310 -0.077 15.756 1.00 90.94 525 HIS A O 1
ATOM 3907 N N . PRO A 1 526 ? -8.081 -1.674 14.379 1.00 88.19 526 PRO A N 1
ATOM 3908 C CA . PRO A 1 526 ? -7.715 -2.784 15.269 1.00 88.19 526 PRO A CA 1
ATOM 3909 C C . PRO A 1 526 ? -6.233 -2.814 15.662 1.00 88.19 526 PRO A C 1
ATOM 3911 O O . PRO A 1 526 ? -5.905 -3.143 16.795 1.00 88.19 526 PRO A O 1
ATOM 3914 N N . ARG A 1 527 ? -5.346 -2.425 14.734 1.00 88.56 527 ARG A N 1
ATOM 3915 C CA . ARG A 1 527 ? -3.886 -2.364 14.947 1.00 88.56 527 ARG A CA 1
ATOM 3916 C C . ARG A 1 527 ? -3.386 -1.098 15.666 1.00 88.56 527 ARG A C 1
ATOM 3918 O O . ARG A 1 527 ? -2.185 -0.993 15.890 1.00 88.56 527 ARG A O 1
ATOM 3925 N N . ALA A 1 528 ? -4.260 -0.142 15.994 1.00 91.75 528 ALA A N 1
ATOM 3926 C CA . ALA A 1 528 ? -3.849 1.078 16.690 1.00 91.75 528 ALA A CA 1
ATOM 3927 C C . ALA A 1 528 ? -3.349 0.771 18.110 1.00 91.75 528 ALA A C 1
ATOM 3929 O O . ALA A 1 528 ? -3.997 0.029 18.853 1.00 91.75 528 ALA A O 1
ATOM 3930 N N . SER A 1 529 ? -2.209 1.352 18.476 1.00 93.31 529 SER A N 1
ATOM 3931 C CA . SER A 1 529 ? -1.594 1.239 19.795 1.00 93.31 529 SER A CA 1
ATOM 3932 C C . SER A 1 529 ? -2.430 1.934 20.866 1.00 93.31 529 SER A C 1
ATOM 3934 O O . SER A 1 529 ? -3.237 2.834 20.593 1.00 93.31 529 SER A O 1
ATOM 3936 N N . LYS A 1 530 ? -2.214 1.550 22.126 1.00 92.12 530 LYS A N 1
ATOM 3937 C CA . LYS A 1 530 ? -2.851 2.210 23.274 1.00 92.12 530 LYS A CA 1
ATOM 3938 C C . LYS A 1 530 ? -2.434 3.675 23.340 1.00 92.12 530 LYS A C 1
ATOM 3940 O O . LYS A 1 530 ? -3.284 4.542 23.522 1.00 92.12 530 LYS A O 1
ATOM 3945 N N . SER A 1 531 ? -1.152 3.947 23.092 1.00 90.69 531 SER A N 1
ATOM 3946 C CA . SER A 1 531 ? -0.605 5.309 23.111 1.00 90.69 531 SER A CA 1
ATOM 3947 C C . SER A 1 531 ? -1.243 6.195 22.034 1.00 90.69 531 SER A C 1
ATOM 3949 O O . SER A 1 531 ? -1.562 7.349 22.315 1.00 90.69 531 SER A O 1
ATOM 3951 N N . LEU A 1 532 ? -1.504 5.664 20.831 1.00 91.75 532 LEU A N 1
ATOM 3952 C CA . LEU A 1 532 ? -2.201 6.402 19.774 1.00 91.75 532 LEU A CA 1
ATOM 3953 C C . LEU A 1 532 ? -3.660 6.686 20.132 1.00 91.75 532 LEU A C 1
ATOM 3955 O O . LEU A 1 532 ? -4.118 7.824 20.002 1.00 91.75 532 LEU A O 1
ATOM 3959 N N . ARG A 1 533 ? -4.381 5.676 20.631 1.00 93.00 533 ARG A N 1
ATOM 3960 C CA . ARG A 1 533 ? -5.775 5.834 21.073 1.00 93.00 533 ARG A CA 1
ATOM 3961 C C . ARG A 1 533 ? -5.904 6.855 22.199 1.00 93.00 533 ARG A C 1
ATOM 3963 O O . ARG A 1 533 ? -6.825 7.668 22.181 1.00 93.00 533 ARG A O 1
ATOM 3970 N N . GLU A 1 534 ? -4.981 6.840 23.155 1.00 90.12 534 GLU A N 1
ATOM 3971 C CA . GLU A 1 534 ? -4.929 7.807 24.252 1.00 90.12 534 GLU A CA 1
ATOM 3972 C C . GLU A 1 534 ? -4.596 9.216 23.755 1.00 90.12 534 GLU A C 1
ATOM 3974 O O . GLU A 1 534 ? -5.288 10.163 24.126 1.00 90.12 534 GLU A O 1
ATOM 3979 N N . ALA A 1 535 ? -3.588 9.365 22.890 1.00 86.50 535 ALA A N 1
ATOM 3980 C CA . ALA A 1 535 ? -3.167 10.664 22.372 1.00 86.50 535 ALA A CA 1
ATOM 3981 C C . ALA A 1 535 ? -4.269 11.338 21.542 1.00 86.50 535 ALA A C 1
ATOM 3983 O O . ALA A 1 535 ? -4.635 12.481 21.819 1.00 86.50 535 ALA A O 1
ATOM 3984 N N . ILE A 1 536 ? -4.846 10.624 20.568 1.00 86.75 536 ILE A N 1
ATOM 3985 C CA . ILE A 1 536 ? -5.940 11.151 19.740 1.00 86.75 536 ILE A CA 1
ATOM 3986 C C . ILE A 1 536 ? -7.213 11.315 20.579 1.00 86.75 536 ILE A C 1
ATOM 3988 O O . ILE A 1 536 ? -7.884 12.341 20.491 1.00 86.75 536 ILE A O 1
ATOM 3992 N N . GLY A 1 537 ? -7.527 10.354 21.452 1.00 83.69 537 GLY A N 1
ATOM 3993 C CA . GLY A 1 537 ? -8.693 10.429 22.330 1.00 83.69 537 GLY A CA 1
ATOM 3994 C C . GLY A 1 537 ? -8.644 11.623 23.287 1.00 83.69 537 GLY A C 1
ATOM 3995 O O . GLY A 1 537 ? -9.661 12.278 23.495 1.00 83.69 537 GLY A O 1
ATOM 3996 N N . ALA A 1 538 ? -7.474 11.955 23.838 1.00 78.06 538 ALA A N 1
ATOM 3997 C CA . ALA A 1 538 ? -7.296 13.137 24.677 1.00 78.06 538 ALA A CA 1
ATOM 3998 C C . ALA A 1 538 ? -7.475 14.445 23.892 1.00 78.06 538 ALA A C 1
ATOM 4000 O O . ALA A 1 538 ? -7.998 15.408 24.447 1.00 78.06 538 ALA A O 1
ATOM 4001 N N . LEU A 1 539 ? -7.073 14.488 22.617 1.00 69.75 539 LEU A N 1
ATOM 4002 C CA . LEU A 1 539 ? -7.276 15.646 21.737 1.00 69.75 539 LEU A CA 1
ATOM 4003 C C . LEU A 1 539 ? -8.755 15.834 21.391 1.00 69.75 539 LEU A C 1
ATOM 4005 O O . LEU A 1 539 ? -9.280 16.928 21.574 1.00 69.75 539 LEU A O 1
ATOM 4009 N N . LEU A 1 540 ? -9.453 14.757 21.016 1.00 71.81 540 LEU A N 1
ATOM 4010 C CA . LEU A 1 540 ? -10.897 14.793 20.756 1.00 71.81 540 LEU A CA 1
ATOM 4011 C C . LEU A 1 540 ? -11.703 15.208 22.001 1.00 71.81 540 LEU A C 1
ATOM 4013 O O . LEU A 1 540 ? -12.722 15.878 21.870 1.00 71.81 540 LEU A O 1
ATOM 4017 N N . ARG A 1 541 ? -11.224 14.872 23.209 1.00 68.38 541 ARG A N 1
ATOM 4018 C CA . ARG A 1 541 ? -11.786 15.349 24.490 1.00 68.38 541 ARG A CA 1
ATOM 4019 C C . ARG A 1 541 ? -11.359 16.776 24.859 1.00 68.38 541 ARG A C 1
ATOM 4021 O O . ARG A 1 541 ? -12.014 17.410 25.674 1.00 68.38 541 ARG A O 1
ATOM 4028 N N . ARG A 1 542 ? -10.259 17.305 24.313 1.00 55.41 542 ARG A N 1
ATOM 4029 C CA . ARG A 1 542 ? -9.843 18.710 24.511 1.00 55.41 542 ARG A CA 1
ATOM 4030 C C . ARG A 1 542 ? -10.620 19.670 23.613 1.00 55.41 542 ARG A C 1
ATOM 4032 O O . ARG A 1 542 ? -10.840 20.802 24.023 1.00 55.41 542 ARG A O 1
ATOM 4039 N N . ASP A 1 543 ? -11.115 19.211 22.468 1.00 46.69 543 ASP A N 1
ATOM 4040 C CA . ASP A 1 543 ? -12.129 19.944 21.696 1.00 46.69 543 ASP A CA 1
ATOM 4041 C C . ASP A 1 543 ? -13.512 19.955 22.386 1.00 46.69 543 ASP A C 1
ATOM 4043 O O . ASP A 1 543 ? -14.384 20.732 22.004 1.00 46.69 543 ASP A O 1
ATOM 4047 N N . GLU A 1 544 ? -13.705 19.178 23.464 1.00 43.22 544 GLU A N 1
ATOM 4048 C CA . GLU A 1 544 ? -14.821 19.351 24.412 1.00 43.22 544 GLU A CA 1
ATOM 4049 C C . GLU A 1 544 ? -14.558 20.452 25.464 1.00 43.22 544 GLU A C 1
ATOM 4051 O O . GLU A 1 544 ? -15.312 20.578 26.434 1.00 43.22 544 GLU A O 1
ATOM 4056 N N . VAL A 1 545 ? -13.526 21.295 25.302 1.00 39.94 545 VAL A N 1
ATOM 4057 C CA . VAL A 1 545 ? -13.390 22.508 26.121 1.00 39.94 545 VAL A CA 1
ATOM 4058 C C . VAL A 1 545 ? -14.568 23.433 25.828 1.00 39.94 545 VAL A C 1
ATOM 4060 O O . VAL A 1 545 ? -14.701 24.023 24.756 1.00 39.94 545 VAL A O 1
ATOM 4063 N N . SER A 1 546 ? -15.427 23.567 26.839 1.00 42.69 546 SER A N 1
ATOM 4064 C CA . SER A 1 546 ? -16.547 24.492 26.872 1.00 42.69 546 SER A CA 1
ATOM 4065 C C . SER A 1 546 ? -16.074 25.903 26.537 1.00 42.69 546 SER A C 1
ATOM 4067 O O . SER A 1 546 ? -15.429 26.566 27.352 1.00 42.69 546 SER A O 1
ATOM 4069 N N . VAL A 1 547 ? -16.443 26.403 25.362 1.00 35.88 547 VAL A N 1
ATOM 4070 C CA . VAL A 1 547 ? -16.482 27.845 25.143 1.00 35.88 547 VAL A CA 1
ATOM 4071 C C . VAL A 1 547 ? -17.551 28.376 26.101 1.00 35.88 547 VAL A C 1
ATOM 4073 O O . VAL A 1 547 ? -18.708 27.950 25.989 1.00 35.88 547 VAL A O 1
ATOM 4076 N N . PRO A 1 548 ? -17.239 29.279 27.051 1.00 38.41 548 PRO A N 1
ATOM 4077 C CA . PRO A 1 548 ? -18.280 30.014 27.739 1.00 38.41 548 PRO A CA 1
ATOM 4078 C C . PRO A 1 548 ? -18.852 30.976 26.703 1.00 38.41 548 PRO A C 1
ATOM 4080 O O . PRO A 1 548 ? -18.428 32.121 26.571 1.00 38.41 548 PRO A O 1
ATOM 4083 N N . VAL A 1 549 ? -19.790 30.486 25.896 1.00 37.25 549 VAL A N 1
ATOM 4084 C CA . VAL A 1 549 ? -20.613 31.366 25.090 1.00 37.25 549 VAL A CA 1
ATOM 4085 C C . VAL A 1 549 ? -21.518 32.059 26.092 1.00 37.25 549 VAL A C 1
ATOM 4087 O O . VAL A 1 549 ? -22.537 31.512 26.523 1.00 37.25 549 VAL A O 1
ATOM 4090 N N . THR A 1 550 ? -21.124 33.260 26.502 1.00 42.03 550 THR A N 1
ATOM 4091 C CA . THR A 1 550 ? -22.030 34.204 27.144 1.00 42.03 550 THR A CA 1
ATOM 4092 C C . THR A 1 550 ? -23.035 34.618 26.077 1.00 42.03 550 THR A C 1
ATOM 4094 O O . THR A 1 550 ? -22.879 35.627 25.395 1.00 42.03 550 THR A O 1
ATOM 4097 N N . LEU A 1 551 ? -24.036 33.768 25.849 1.00 42.81 551 LEU A N 1
ATOM 4098 C CA . LEU A 1 551 ? -25.156 34.109 24.990 1.00 42.81 551 LEU A CA 1
ATOM 4099 C C . LEU A 1 551 ? -25.902 35.269 25.653 1.00 42.81 551 LEU A C 1
ATOM 4101 O O . LEU A 1 551 ? -26.101 35.230 26.873 1.00 42.81 551 LEU A O 1
ATOM 4105 N N . PRO A 1 552 ? -26.331 36.286 24.888 1.00 43.38 552 PRO A N 1
ATOM 4106 C CA . PRO A 1 552 ? -27.176 37.334 25.428 1.00 43.38 552 PRO A CA 1
ATOM 4107 C C . PRO A 1 552 ? -28.402 36.672 26.057 1.00 43.38 552 PRO A C 1
ATOM 4109 O O . PRO A 1 552 ? -29.169 35.984 25.380 1.00 43.38 552 PRO A O 1
ATOM 4112 N N . VAL A 1 553 ? -28.572 36.839 27.369 1.00 46.91 553 VAL A N 1
ATOM 4113 C CA . VAL A 1 553 ? -29.757 36.378 28.101 1.00 46.91 553 VAL A CA 1
ATOM 4114 C C . VAL A 1 553 ? -30.902 37.340 27.791 1.00 46.91 553 VAL A C 1
ATOM 4116 O O . VAL A 1 553 ? -31.398 38.056 28.651 1.00 46.91 553 VAL A O 1
ATOM 4119 N N . THR A 1 554 ? -31.317 37.387 26.532 1.00 55.50 554 THR A N 1
ATOM 4120 C CA . THR A 1 554 ? -32.487 38.138 26.073 1.00 55.50 554 THR A CA 1
ATOM 4121 C C . THR A 1 554 ? -33.220 37.320 25.019 1.00 55.50 554 THR A C 1
ATOM 4123 O O . THR A 1 554 ? -33.410 37.739 23.884 1.00 55.50 554 THR A O 1
ATOM 4126 N N . GLY A 1 555 ? -33.629 36.115 25.413 1.00 55.34 555 GLY A N 1
ATOM 4127 C CA . GLY A 1 555 ? -34.527 35.273 24.635 1.00 55.34 555 GLY A CA 1
ATOM 4128 C C . GLY A 1 555 ? -35.648 34.718 25.503 1.00 55.34 555 GLY A C 1
ATOM 4129 O O . GLY A 1 555 ? -35.422 34.365 26.667 1.00 55.34 555 GLY A O 1
ATOM 4130 N N . ASN A 1 556 ? -36.860 34.687 24.948 1.00 67.69 556 ASN A N 1
ATOM 4131 C CA . ASN A 1 556 ? -38.065 34.176 25.605 1.00 67.69 556 ASN A CA 1
ATOM 4132 C C . ASN A 1 556 ? -37.922 32.682 25.988 1.00 67.69 556 ASN A C 1
ATOM 4134 O O . ASN A 1 556 ? -36.978 31.999 25.588 1.00 67.69 556 ASN A O 1
ATOM 4138 N N . SER A 1 557 ? -38.849 32.161 26.800 1.00 63.38 557 SER A N 1
ATOM 4139 C CA . SER A 1 557 ? -38.805 30.785 27.335 1.00 63.38 557 SER A CA 1
ATOM 4140 C C . SER A 1 557 ? -38.636 29.705 26.258 1.00 63.38 557 SER A C 1
ATOM 4142 O O . SER A 1 557 ? -37.967 28.703 26.498 1.00 63.38 557 SER A O 1
ATOM 4144 N N . VAL A 1 558 ? -39.167 29.939 25.055 1.00 64.31 558 VAL A N 1
ATOM 4145 C CA . VAL A 1 558 ? -39.045 29.036 23.902 1.00 64.31 558 VAL A CA 1
ATOM 4146 C C . VAL A 1 558 ? -37.607 28.973 23.386 1.00 64.31 558 VAL A C 1
ATOM 4148 O O . VAL A 1 558 ? -37.094 27.881 23.158 1.00 64.31 558 VAL A O 1
ATOM 4151 N N . GLN A 1 559 ? -36.919 30.111 23.272 1.00 64.12 559 GLN A N 1
ATOM 4152 C CA . GLN A 1 559 ? -35.517 30.146 22.841 1.00 64.12 559 GLN A CA 1
ATOM 4153 C C . GLN A 1 559 ? -34.579 29.497 23.867 1.00 64.12 559 GLN A C 1
ATOM 4155 O O . GLN A 1 559 ? -33.610 28.850 23.477 1.00 64.12 559 GLN A O 1
ATOM 4160 N N . ARG A 1 560 ? -34.884 29.589 25.171 1.00 64.56 560 ARG A N 1
ATOM 4161 C CA . ARG A 1 560 ? -34.136 28.846 26.205 1.00 64.56 560 ARG A CA 1
ATOM 4162 C C . ARG A 1 560 ? -34.334 27.338 26.085 1.00 64.56 560 ARG A C 1
ATOM 4164 O O . ARG A 1 560 ? -33.354 26.607 26.148 1.00 64.56 560 ARG A O 1
ATOM 4171 N N . LEU A 1 561 ? -35.567 26.887 25.856 1.00 64.69 561 LEU A N 1
ATOM 4172 C CA . LEU A 1 561 ? -35.872 25.467 25.669 1.00 64.69 561 LEU A CA 1
ATOM 4173 C C . LEU A 1 561 ? -35.203 24.907 24.401 1.00 64.69 561 LEU A C 1
ATOM 4175 O O . LEU A 1 561 ? -34.634 23.820 24.415 1.00 64.69 561 LEU A O 1
ATOM 4179 N N . GLN A 1 562 ? -35.220 25.677 23.308 1.00 70.44 562 GLN A N 1
ATOM 4180 C CA . GLN A 1 562 ? -34.537 25.328 22.059 1.00 70.44 562 GLN A CA 1
ATOM 4181 C C . GLN A 1 562 ? -33.019 25.251 22.245 1.00 70.44 562 GLN A C 1
ATOM 4183 O O . GLN A 1 562 ? -32.385 24.333 21.730 1.00 70.44 562 GLN A O 1
ATOM 4188 N N . LEU A 1 563 ? -32.443 26.170 23.021 1.00 63.78 563 LEU A N 1
ATOM 4189 C CA . LEU A 1 563 ? -31.023 26.160 23.348 1.00 63.78 563 LEU A CA 1
ATOM 4190 C C . LEU A 1 563 ? -30.643 24.973 24.249 1.00 63.78 563 LEU A C 1
ATOM 4192 O O . LEU A 1 563 ? -29.598 24.368 24.034 1.00 63.78 563 LEU A O 1
ATOM 4196 N N . GLU A 1 564 ? -31.475 24.603 25.226 1.00 65.12 564 GLU A N 1
ATOM 4197 C CA . GLU A 1 564 ? -31.254 23.397 26.038 1.00 65.12 564 GLU A CA 1
ATOM 4198 C C . GLU A 1 564 ? -31.333 22.115 25.203 1.00 65.12 564 GLU A C 1
ATOM 4200 O O . GLU A 1 564 ? -30.475 21.242 25.336 1.00 65.12 564 GLU A O 1
ATOM 4205 N N . HIS A 1 565 ? -32.300 22.022 24.287 1.00 61.53 565 HIS A N 1
ATOM 4206 C CA . HIS A 1 565 ? -32.402 20.896 23.358 1.00 61.53 565 HIS A CA 1
ATOM 4207 C C . HIS A 1 565 ? -31.216 20.820 22.386 1.00 61.53 565 HIS A C 1
ATOM 4209 O O . HIS A 1 565 ? -30.776 19.721 22.059 1.00 61.53 565 HIS A O 1
ATOM 4215 N N . ALA A 1 566 ? -30.676 21.961 21.948 1.00 64.06 566 ALA A N 1
ATOM 4216 C CA . ALA A 1 566 ? -29.494 22.006 21.088 1.00 64.06 566 ALA A CA 1
ATOM 4217 C C . ALA A 1 566 ? -28.197 21.649 21.838 1.00 64.06 566 ALA A C 1
ATOM 4219 O O . ALA A 1 566 ? -27.294 21.065 21.247 1.00 64.06 566 ALA A O 1
ATOM 4220 N N . LYS A 1 567 ? -28.104 21.973 23.136 1.00 62.41 567 LYS A N 1
ATOM 4221 C CA . LYS A 1 567 ? -26.931 21.678 23.979 1.00 62.41 567 LYS A CA 1
ATOM 4222 C C . LYS A 1 567 ? -26.793 20.201 24.347 1.00 62.41 567 LYS A C 1
ATOM 4224 O O . LYS A 1 567 ? -25.683 19.751 24.601 1.00 62.41 567 LYS A O 1
ATOM 4229 N N . ASN A 1 568 ? -27.898 19.464 24.413 1.00 61.09 568 ASN A N 1
ATOM 4230 C CA . ASN A 1 568 ? -27.889 18.032 24.697 1.00 61.09 568 ASN A CA 1
ATOM 4231 C C . ASN A 1 568 ? -29.015 17.340 23.911 1.00 61.09 568 ASN A C 1
ATOM 4233 O O . ASN A 1 568 ? -30.076 17.055 24.483 1.00 61.09 568 ASN A O 1
ATOM 4237 N N . PRO A 1 569 ? -28.835 17.119 22.592 1.00 63.84 569 PRO A N 1
ATOM 4238 C CA . PRO A 1 569 ? -29.852 16.476 21.779 1.00 63.84 569 PRO A CA 1
ATOM 4239 C C . PRO A 1 569 ? -30.030 15.035 22.262 1.00 63.84 569 PRO A C 1
ATOM 4241 O O . PRO A 1 569 ? -29.234 14.149 21.961 1.00 63.84 569 PRO A O 1
ATOM 4244 N N . LYS A 1 570 ? -31.092 14.790 23.035 1.00 66.94 570 LYS A N 1
ATOM 4245 C CA . LYS A 1 570 ? -31.469 13.440 23.458 1.00 66.94 570 LYS A CA 1
ATOM 4246 C C . LYS A 1 570 ? -31.815 12.629 22.211 1.00 66.94 570 LYS A C 1
ATOM 4248 O O . LYS A 1 570 ? -32.874 12.845 21.616 1.00 66.94 570 LYS A O 1
ATOM 4253 N N . ILE A 1 571 ? -30.935 11.704 21.825 1.00 69.81 571 ILE A N 1
ATOM 4254 C CA . ILE A 1 571 ? -31.224 10.719 20.781 1.00 69.81 571 ILE A CA 1
ATOM 4255 C C . ILE A 1 571 ? -32.452 9.943 21.249 1.00 69.81 571 ILE A C 1
ATOM 4257 O O . ILE A 1 571 ? -32.442 9.304 22.304 1.00 69.81 571 ILE A O 1
ATOM 4261 N N . ARG A 1 572 ? -33.550 10.073 20.505 1.00 71.25 572 ARG A N 1
ATOM 4262 C CA . ARG A 1 572 ? -34.788 9.374 20.838 1.00 71.25 572 ARG A CA 1
ATOM 4263 C C . ARG A 1 572 ? -34.561 7.886 20.621 1.00 71.25 572 ARG A C 1
ATOM 4265 O O . ARG A 1 572 ? -33.982 7.498 19.608 1.00 71.25 572 ARG A O 1
ATOM 4272 N N . GLN A 1 573 ? -35.026 7.068 21.562 1.00 77.62 573 GLN A N 1
ATOM 4273 C CA . GLN A 1 573 ? -35.075 5.628 21.341 1.00 77.62 573 GLN A CA 1
ATOM 4274 C C . GLN A 1 573 ? -35.896 5.362 20.074 1.00 77.62 573 GLN A C 1
ATOM 4276 O O . GLN A 1 573 ? -36.926 6.021 19.877 1.00 77.62 573 GLN A O 1
ATOM 4281 N N . PRO A 1 574 ? -35.434 4.462 19.193 1.00 86.31 574 PRO A N 1
ATOM 4282 C CA . PRO A 1 574 ? -36.192 4.123 18.003 1.00 86.31 574 PRO A CA 1
ATOM 4283 C C . PRO A 1 574 ? -37.540 3.537 18.429 1.00 86.31 574 PRO A C 1
ATOM 4285 O O . PRO A 1 574 ? -37.628 2.828 19.425 1.00 86.31 574 PRO A O 1
ATOM 4288 N N . ALA A 1 575 ? -38.602 3.849 17.689 1.00 87.56 575 ALA A N 1
ATOM 4289 C CA . ALA A 1 575 ? -39.922 3.279 17.963 1.00 87.56 575 ALA A CA 1
ATOM 4290 C C . ALA A 1 575 ? -40.003 1.797 17.554 1.00 87.56 575 ALA A C 1
ATOM 4292 O O . ALA A 1 575 ? -40.794 1.043 18.119 1.00 87.56 575 ALA A O 1
ATOM 4293 N N . TYR A 1 576 ? -39.159 1.380 16.603 1.00 92.44 576 TYR A N 1
ATOM 4294 C CA . TYR A 1 576 ? -39.163 0.047 16.009 1.00 92.44 576 TYR A CA 1
ATOM 4295 C C . TYR A 1 576 ? -37.738 -0.475 15.784 1.00 92.44 576 TYR A C 1
ATOM 4297 O O . TYR A 1 576 ? -36.808 0.310 15.593 1.00 92.44 576 TYR A O 1
ATOM 4305 N N . ARG A 1 577 ? -37.580 -1.800 15.755 1.00 92.94 577 ARG A N 1
ATOM 4306 C CA . ARG A 1 577 ? -36.429 -2.511 15.193 1.00 92.94 577 ARG A CA 1
ATOM 4307 C C . ARG A 1 577 ? -36.825 -3.258 13.920 1.00 92.94 577 ARG A C 1
ATOM 4309 O O . ARG A 1 577 ? -37.820 -3.983 13.947 1.00 92.94 577 ARG A O 1
ATOM 4316 N N . PRO A 1 578 ? -36.054 -3.120 12.833 1.00 94.25 578 PRO A N 1
ATOM 4317 C CA . PRO A 1 578 ? -36.256 -3.923 11.638 1.00 94.25 578 PRO A CA 1
ATOM 4318 C C . PRO A 1 578 ? -35.726 -5.346 11.872 1.00 94.25 578 PRO A C 1
ATOM 4320 O O . PRO A 1 578 ? -34.592 -5.515 12.322 1.00 94.25 578 PRO A O 1
ATOM 4323 N N . LEU A 1 579 ? -36.537 -6.359 11.570 1.00 95.25 579 LEU A N 1
ATOM 4324 C CA . LEU A 1 579 ? -36.168 -7.775 11.630 1.00 95.25 579 LEU A CA 1
ATOM 4325 C C . LEU A 1 579 ? -36.519 -8.468 10.315 1.00 95.25 579 LEU A C 1
ATOM 4327 O O . LEU A 1 579 ? -37.663 -8.412 9.865 1.00 95.25 579 LEU A O 1
ATOM 4331 N N . ARG A 1 580 ? -35.538 -9.138 9.710 1.00 93.81 580 ARG A N 1
ATOM 4332 C CA . ARG A 1 580 ? -35.740 -9.978 8.527 1.00 93.81 580 ARG A CA 1
ATOM 4333 C C . ARG A 1 580 ? -36.554 -11.221 8.880 1.00 93.81 580 ARG A C 1
ATOM 4335 O O . ARG A 1 580 ? -36.314 -11.857 9.907 1.00 93.81 580 ARG A O 1
ATOM 4342 N N . VAL A 1 581 ? -37.484 -11.571 8.006 1.00 92.56 581 VAL A N 1
ATOM 4343 C CA . VAL A 1 581 ? -38.381 -12.725 8.106 1.00 92.56 581 VAL A CA 1
ATOM 4344 C C . VAL A 1 581 ? -38.533 -13.382 6.740 1.00 92.56 581 VAL A C 1
ATOM 4346 O O . VAL A 1 581 ? -38.227 -12.772 5.713 1.00 92.56 581 VAL A O 1
ATOM 4349 N N . TYR A 1 582 ? -39.046 -14.608 6.721 1.00 89.38 582 TYR A N 1
ATOM 4350 C CA . TYR A 1 582 ? -39.602 -15.164 5.495 1.00 89.38 582 TYR A CA 1
ATOM 4351 C C . TYR A 1 582 ? -40.962 -14.509 5.212 1.00 89.38 582 TYR A C 1
ATOM 4353 O O . TYR A 1 582 ? -41.820 -14.463 6.092 1.00 89.38 582 TYR A O 1
ATOM 4361 N N . ALA A 1 583 ? -41.138 -13.964 4.007 1.00 81.81 583 ALA A N 1
ATOM 4362 C CA . ALA A 1 583 ? -42.392 -13.343 3.572 1.00 81.81 583 ALA A CA 1
ATOM 4363 C C . ALA A 1 583 ? -43.472 -14.393 3.275 1.00 81.81 583 ALA A C 1
ATOM 4365 O O . ALA A 1 583 ? -44.644 -14.172 3.553 1.00 81.81 583 ALA A O 1
ATOM 4366 N N . TYR A 1 584 ? -43.040 -15.530 2.729 1.00 77.75 584 TYR A N 1
ATOM 4367 C CA . TYR A 1 584 ? -43.828 -16.731 2.477 1.00 77.75 584 TYR A CA 1
ATOM 4368 C C . TYR A 1 584 ? -43.010 -17.961 2.886 1.00 77.75 584 TYR A C 1
ATOM 4370 O O . TYR A 1 584 ? -41.842 -17.837 3.244 1.00 77.75 584 TYR A O 1
ATOM 4378 N N . ASP A 1 585 ? -43.585 -19.162 2.824 1.00 74.75 585 ASP A N 1
ATOM 4379 C CA . ASP A 1 585 ? -42.866 -20.371 3.238 1.00 74.75 585 ASP A CA 1
ATOM 4380 C C . ASP A 1 585 ? -41.526 -20.575 2.483 1.00 74.75 585 ASP A C 1
ATOM 4382 O O . ASP A 1 585 ? -41.477 -20.388 1.260 1.00 74.75 585 ASP A O 1
ATOM 4386 N N . PRO A 1 586 ? -40.455 -21.047 3.157 1.00 74.00 586 PRO A N 1
ATOM 4387 C CA . PRO A 1 586 ? -39.111 -21.206 2.587 1.00 74.00 586 PRO A CA 1
ATOM 4388 C C . PRO A 1 586 ? -39.027 -21.884 1.211 1.00 74.00 586 PRO A C 1
ATOM 4390 O O . PRO A 1 586 ? -38.233 -21.468 0.365 1.00 74.00 586 PRO A O 1
ATOM 4393 N N . SER A 1 587 ? -39.887 -22.874 0.939 1.00 67.44 587 SER A N 1
ATOM 4394 C CA . SER A 1 587 ? -39.941 -23.579 -0.357 1.00 67.44 587 SER A CA 1
ATOM 4395 C C . SER A 1 587 ? -40.172 -22.667 -1.572 1.00 67.44 587 SER A C 1
ATOM 4397 O O . SER A 1 587 ? -39.762 -22.998 -2.687 1.00 67.44 587 SER A O 1
ATOM 4399 N N . LEU A 1 588 ? -40.787 -21.496 -1.378 1.00 62.00 588 LEU A N 1
ATOM 4400 C CA . LEU A 1 588 ? -40.988 -20.509 -2.436 1.00 62.00 588 LEU A CA 1
ATOM 4401 C C . LEU A 1 588 ? -39.696 -19.736 -2.737 1.00 62.00 588 LEU A C 1
ATOM 4403 O O . LEU A 1 588 ? -39.484 -19.338 -3.879 1.00 62.00 588 LEU A O 1
ATOM 4407 N N . GLY A 1 589 ? -38.766 -19.614 -1.790 1.00 55.03 589 GLY A N 1
ATOM 4408 C CA . GLY A 1 589 ? -37.421 -19.079 -2.032 1.00 55.03 589 GLY A CA 1
ATOM 4409 C C . GLY A 1 589 ? -36.557 -19.973 -2.925 1.00 55.03 589 GLY A C 1
ATOM 4410 O O . GLY A 1 589 ? -35.670 -19.476 -3.608 1.00 55.03 589 GLY A O 1
ATOM 4411 N N . ALA A 1 590 ? -36.850 -21.274 -3.012 1.00 55.59 590 ALA A N 1
ATOM 4412 C CA . ALA A 1 590 ? -36.125 -22.207 -3.881 1.00 55.59 590 ALA A C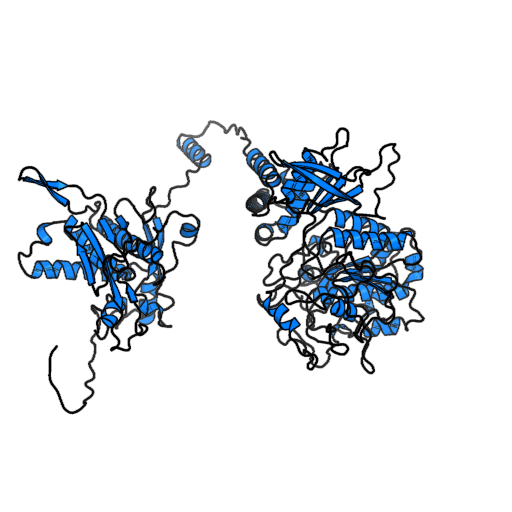A 1
ATOM 4413 C C . ALA A 1 590 ? -36.485 -22.077 -5.379 1.00 55.59 590 ALA A C 1
ATOM 4415 O O . ALA A 1 590 ? -35.847 -22.698 -6.231 1.00 55.59 590 ALA A O 1
ATOM 4416 N N . ARG A 1 591 ? -37.502 -21.277 -5.737 1.00 63.00 591 ARG A N 1
ATOM 4417 C CA . ARG A 1 591 ? -37.925 -21.062 -7.131 1.00 63.00 591 ARG A CA 1
ATOM 4418 C C . ARG A 1 591 ? -37.315 -19.757 -7.661 1.00 63.00 591 ARG A C 1
ATOM 4420 O O . ARG A 1 591 ? -37.536 -18.690 -7.099 1.00 63.00 591 ARG A O 1
ATOM 4427 N N . LEU A 1 592 ? -36.641 -19.807 -8.817 1.00 54.25 592 LEU A N 1
ATOM 4428 C CA . LEU A 1 592 ? -36.015 -18.638 -9.477 1.00 54.25 592 LEU A CA 1
ATOM 4429 C C . LEU A 1 592 ? -36.954 -17.425 -9.640 1.00 54.25 592 LEU A C 1
ATOM 4431 O O . LEU A 1 592 ? -36.498 -16.288 -9.613 1.00 54.25 592 LEU A O 1
ATOM 4435 N N . LYS A 1 593 ? -38.265 -17.660 -9.806 1.00 56.97 593 LYS A N 1
ATOM 4436 C CA . LYS A 1 593 ? -39.279 -16.601 -9.964 1.00 56.97 593 LYS A CA 1
ATOM 4437 C C . LYS A 1 593 ? -39.659 -15.892 -8.659 1.00 56.97 593 LYS A C 1
ATOM 4439 O O . LYS A 1 593 ? -40.253 -14.825 -8.734 1.00 56.97 593 LYS A O 1
ATOM 4444 N N . THR A 1 594 ? -39.368 -16.483 -7.503 1.00 60.16 594 THR A N 1
ATOM 4445 C CA . THR A 1 594 ? -39.783 -15.990 -6.177 1.00 60.16 594 THR A CA 1
ATOM 4446 C C . THR A 1 594 ? -38.609 -15.837 -5.197 1.00 60.16 594 THR A C 1
ATOM 4448 O O . THR A 1 594 ? -38.800 -15.345 -4.089 1.00 60.16 594 THR A O 1
ATOM 4451 N N . LEU A 1 595 ? -37.379 -16.157 -5.628 1.00 57.78 595 LEU A N 1
ATOM 4452 C CA . LEU A 1 595 ? -36.122 -15.952 -4.889 1.00 57.78 595 LEU A CA 1
ATOM 4453 C C . LEU A 1 595 ? -35.961 -14.503 -4.391 1.00 57.78 595 LEU A C 1
ATOM 4455 O O . LEU A 1 595 ? -35.529 -14.275 -3.270 1.00 57.78 595 LEU A O 1
ATOM 4459 N N . SER A 1 596 ? -36.341 -13.519 -5.209 1.00 58.06 596 SER A N 1
ATOM 4460 C CA . SER A 1 596 ? -36.193 -12.089 -4.910 1.00 58.06 596 SER A CA 1
ATOM 4461 C C . SER A 1 596 ? -37.239 -11.518 -3.943 1.00 58.06 596 SER A C 1
ATOM 4463 O O . SER A 1 596 ? -37.135 -10.346 -3.594 1.00 58.06 596 SER A O 1
ATOM 4465 N N . ILE A 1 597 ? -38.241 -12.304 -3.526 1.00 66.19 597 ILE A N 1
ATOM 4466 C CA . ILE A 1 597 ? -39.371 -11.828 -2.702 1.00 66.19 597 ILE A CA 1
ATOM 4467 C C . ILE A 1 597 ? -39.631 -12.663 -1.450 1.00 66.19 597 ILE A C 1
ATOM 4469 O O . ILE A 1 597 ? -40.554 -12.359 -0.701 1.00 66.19 597 ILE A O 1
ATOM 4473 N N . ASN A 1 598 ? -38.885 -13.752 -1.247 1.00 75.69 598 ASN A N 1
ATOM 4474 C CA . ASN A 1 598 ? -39.144 -14.650 -0.125 1.00 75.69 598 ASN A CA 1
ATOM 4475 C C . ASN A 1 598 ? -38.654 -14.081 1.215 1.00 75.69 598 ASN A C 1
ATOM 4477 O O . ASN A 1 598 ? -38.965 -14.631 2.265 1.00 75.69 598 ASN A O 1
ATOM 4481 N N . GLU A 1 599 ? -37.908 -12.978 1.190 1.00 86.38 599 GLU A N 1
ATOM 4482 C CA . GLU A 1 599 ? -37.428 -12.270 2.372 1.00 86.38 599 GLU A CA 1
ATOM 4483 C C . GLU A 1 599 ? -38.166 -10.934 2.516 1.00 86.38 599 GLU A C 1
ATOM 4485 O O . GLU A 1 599 ? -38.267 -10.170 1.556 1.00 86.38 599 GLU A O 1
ATOM 4490 N N . ALA A 1 600 ? -38.654 -10.642 3.720 1.00 86.94 600 ALA A N 1
ATOM 4491 C CA . ALA A 1 600 ? -39.254 -9.356 4.070 1.00 86.94 600 ALA A CA 1
ATOM 4492 C C . ALA A 1 600 ? -38.634 -8.801 5.357 1.00 86.94 600 ALA A C 1
ATOM 4494 O O . ALA A 1 600 ? -38.008 -9.529 6.129 1.00 86.94 600 ALA A O 1
ATOM 4495 N N . VAL A 1 601 ? -38.813 -7.502 5.603 1.00 91.25 601 VAL A N 1
ATOM 4496 C CA . VAL A 1 601 ? -38.351 -6.839 6.830 1.00 91.25 601 VAL A CA 1
ATOM 4497 C C . VAL A 1 601 ? -39.552 -6.309 7.606 1.00 91.25 601 VAL A C 1
ATOM 4499 O O . VAL A 1 601 ? -40.246 -5.400 7.156 1.00 91.25 601 VAL A O 1
ATOM 4502 N N . LEU A 1 602 ? -39.778 -6.843 8.806 1.00 91.94 602 LEU A N 1
ATOM 4503 C CA . LEU A 1 602 ? -40.811 -6.359 9.717 1.00 91.94 602 LEU A CA 1
ATOM 4504 C C . LEU A 1 602 ? -40.245 -5.293 10.650 1.00 91.94 602 LEU A C 1
ATOM 4506 O O . LEU A 1 602 ? -39.262 -5.519 11.353 1.00 91.94 602 LEU A O 1
ATOM 4510 N N . ASN A 1 603 ? -40.916 -4.144 10.717 1.00 93.38 603 ASN A N 1
ATOM 4511 C CA . ASN A 1 603 ? -40.695 -3.169 11.781 1.00 93.38 603 ASN A CA 1
ATOM 4512 C C . ASN A 1 603 ? -41.450 -3.627 13.031 1.00 93.38 603 ASN A C 1
ATOM 4514 O O . ASN A 1 603 ? -42.676 -3.514 13.091 1.00 93.38 603 ASN A O 1
ATOM 4518 N N . VAL A 1 604 ? -40.704 -4.151 14.000 1.00 93.88 604 VAL A N 1
ATOM 4519 C CA . VAL A 1 604 ? -41.209 -4.659 15.280 1.00 93.88 604 VAL A CA 1
ATOM 4520 C C . VAL A 1 604 ? -41.005 -3.602 16.353 1.00 93.88 604 VAL A C 1
ATOM 4522 O O . VAL A 1 604 ? -39.958 -2.963 16.387 1.00 93.88 604 VAL A O 1
ATOM 4525 N N . ARG A 1 605 ? -41.987 -3.395 17.235 1.00 92.31 605 ARG A N 1
ATOM 4526 C CA . ARG A 1 605 ? -41.905 -2.421 18.336 1.00 92.31 605 ARG A CA 1
ATOM 4527 C C . ARG A 1 605 ? -40.588 -2.557 19.106 1.00 92.31 605 ARG A C 1
ATOM 4529 O O . ARG A 1 605 ? -40.182 -3.658 19.465 1.00 92.31 605 ARG A O 1
ATOM 4536 N N . TRP A 1 606 ? -39.919 -1.436 19.362 1.00 92.50 606 TRP A N 1
ATOM 4537 C CA . TRP A 1 606 ? -38.690 -1.446 20.148 1.00 92.50 606 TRP A CA 1
ATOM 4538 C C . TRP A 1 606 ? -38.995 -1.694 21.626 1.00 92.50 606 TRP A C 1
ATOM 4540 O O . TRP A 1 606 ? -39.688 -0.905 22.270 1.00 92.50 606 TRP A O 1
ATOM 4550 N N . GLU A 1 607 ? -38.421 -2.760 22.177 1.00 91.94 607 GLU A N 1
ATOM 4551 C CA . GLU A 1 607 ? -38.491 -3.093 23.598 1.00 91.94 607 GLU A CA 1
ATOM 4552 C C . GLU A 1 607 ? -37.128 -2.817 24.241 1.00 91.94 607 GLU A C 1
ATOM 4554 O O . GLU A 1 607 ? -36.113 -3.393 23.849 1.00 91.94 607 GLU A O 1
ATOM 4559 N N . LYS A 1 608 ? -37.089 -1.888 25.205 1.00 82.88 608 LYS A N 1
ATOM 4560 C CA . LYS A 1 608 ? -35.839 -1.353 25.773 1.00 82.88 608 LYS A CA 1
ATOM 4561 C C . LYS A 1 608 ? -34.975 -2.427 26.441 1.00 82.88 608 LYS A C 1
ATOM 4563 O O . LYS A 1 608 ? -33.759 -2.393 26.285 1.00 82.88 608 LYS A O 1
ATOM 4568 N N . ASP A 1 609 ? -35.607 -3.347 27.161 1.00 87.75 609 ASP A N 1
ATOM 4569 C CA . ASP A 1 609 ? -34.935 -4.320 28.027 1.00 87.75 609 ASP A CA 1
ATOM 4570 C C . ASP A 1 609 ? -35.064 -5.762 27.486 1.00 87.75 609 ASP A C 1
ATOM 4572 O O . ASP A 1 609 ? -35.077 -6.719 28.263 1.00 87.75 609 ASP A O 1
ATOM 4576 N N . LEU A 1 610 ? -35.165 -5.918 26.154 1.00 94.75 610 LEU A N 1
ATOM 4577 C CA . LEU A 1 610 ? -35.298 -7.221 25.489 1.00 94.75 610 LEU A CA 1
ATOM 4578 C C . LEU A 1 610 ? -34.079 -8.114 25.762 1.00 94.75 610 LEU A C 1
ATOM 4580 O O . LEU A 1 610 ? -32.959 -7.757 25.390 1.00 94.75 610 LEU A O 1
ATOM 4584 N N . GLN A 1 611 ? -34.311 -9.285 26.359 1.00 96.62 611 GLN A N 1
ATOM 4585 C CA . GLN A 1 611 ? -33.260 -10.265 26.669 1.00 96.62 611 GLN A CA 1
ATOM 4586 C C . GLN A 1 611 ? -33.097 -11.314 25.556 1.00 96.62 611 GLN A C 1
ATOM 4588 O O . GLN A 1 611 ? -34.036 -11.509 24.781 1.00 96.62 611 GLN A O 1
ATOM 4593 N N . PRO A 1 612 ? -31.956 -12.030 25.486 1.00 96.00 612 PRO A N 1
ATOM 4594 C CA . PRO A 1 612 ? -31.752 -13.116 24.526 1.00 96.00 612 PRO A CA 1
ATOM 4595 C C . PRO A 1 612 ? -32.807 -14.230 24.627 1.00 96.00 612 PRO A C 1
ATOM 4597 O O . PRO A 1 612 ? -33.224 -14.590 25.727 1.00 96.00 612 PRO A O 1
ATOM 4600 N N . GLY A 1 613 ? -33.190 -14.808 23.481 1.00 90.38 613 GLY A N 1
ATOM 4601 C CA . GLY A 1 613 ? -34.292 -15.778 23.382 1.00 90.38 613 GLY A CA 1
ATOM 4602 C C . GLY A 1 613 ? -35.623 -15.036 23.346 1.00 90.38 613 GLY A C 1
ATOM 4603 O O . GLY A 1 613 ? -36.472 -15.249 24.207 1.00 90.38 613 GLY A O 1
ATOM 4604 N N . PRO A 1 614 ? -35.725 -14.059 22.424 1.00 96.38 614 PRO A N 1
ATOM 4605 C CA . PRO A 1 614 ? -36.212 -12.709 22.671 1.00 96.38 614 PRO A CA 1
ATOM 4606 C C . PRO A 1 614 ? -37.316 -12.682 23.726 1.00 96.38 614 PRO A C 1
ATOM 4608 O O . PRO A 1 614 ? -38.448 -13.095 23.477 1.00 96.38 614 PRO A O 1
ATOM 4611 N N . ILE A 1 615 ? -36.939 -12.236 24.925 1.00 97.00 615 ILE A N 1
ATOM 4612 C CA . ILE A 1 615 ? -37.824 -12.151 26.089 1.00 97.00 615 ILE A CA 1
ATOM 4613 C C . ILE A 1 615 ? -38.177 -10.681 26.284 1.00 97.00 615 ILE A C 1
ATOM 4615 O O . ILE A 1 615 ? -37.359 -9.899 26.780 1.00 97.00 615 ILE A O 1
ATOM 4619 N N . GLY A 1 616 ? -39.378 -10.318 25.841 1.00 94.12 616 GLY A N 1
ATOM 4620 C CA . GLY A 1 616 ? -39.905 -8.954 25.838 1.00 94.12 616 GLY A CA 1
ATOM 4621 C C . GLY A 1 616 ? -41.012 -8.733 26.861 1.00 94.12 616 GLY A C 1
ATOM 4622 O O . GLY A 1 616 ? -41.100 -9.419 27.877 1.00 94.12 616 GLY A O 1
ATOM 4623 N N . GLU A 1 617 ? -41.867 -7.756 26.599 1.00 92.25 617 GLU A N 1
ATOM 4624 C CA . GLU A 1 617 ? -43.060 -7.452 27.387 1.00 92.25 617 GLU A CA 1
ATOM 4625 C C . GLU A 1 617 ? -44.161 -8.486 27.134 1.00 92.25 617 GLU A C 1
ATOM 4627 O O . GLU A 1 617 ? -44.759 -8.989 28.079 1.00 92.25 617 GLU A O 1
ATOM 4632 N N . TYR A 1 618 ? -44.392 -8.855 25.869 1.00 93.50 618 TYR A N 1
ATOM 4633 C CA . TYR A 1 618 ? -45.513 -9.720 25.480 1.00 93.50 618 TYR A CA 1
ATOM 4634 C C . TYR A 1 618 ? -45.133 -11.183 25.249 1.00 93.50 618 TYR A C 1
ATOM 4636 O O . TYR A 1 618 ? -45.951 -12.071 25.493 1.00 93.50 618 TYR A O 1
ATOM 4644 N N . ILE A 1 619 ? -43.920 -11.438 24.754 1.00 96.81 619 ILE A N 1
ATOM 4645 C CA . ILE A 1 619 ? -43.479 -12.748 24.261 1.00 96.81 619 ILE A CA 1
ATOM 4646 C C . ILE A 1 619 ? -42.189 -13.173 24.961 1.00 96.81 619 ILE A C 1
ATOM 4648 O O . ILE A 1 619 ? -41.310 -12.351 25.216 1.00 96.81 619 ILE A O 1
ATOM 4652 N N . GLU A 1 620 ? -42.064 -14.471 25.230 1.00 97.00 620 GLU A N 1
ATOM 4653 C CA . GLU A 1 620 ? -40.782 -15.114 25.524 1.00 97.00 620 GLU A CA 1
ATOM 4654 C C . GLU A 1 620 ? -40.573 -16.327 24.610 1.00 97.00 620 GLU A C 1
ATOM 4656 O O . GLU A 1 620 ? -41.442 -17.201 24.514 1.00 97.00 620 GLU A O 1
ATOM 4661 N N . VAL A 1 621 ? -39.433 -16.381 23.913 1.00 97.88 621 VAL A N 1
ATOM 4662 C CA . VAL A 1 621 ? -39.118 -17.480 22.992 1.00 97.88 621 VAL A CA 1
ATOM 4663 C C . VAL A 1 621 ? -38.178 -18.468 23.668 1.00 97.88 621 VAL A C 1
ATOM 4665 O O . VAL A 1 621 ? -37.039 -18.151 24.000 1.00 97.88 621 VAL A O 1
ATOM 4668 N N . ILE A 1 622 ? -38.659 -19.694 23.858 1.00 95.31 622 ILE A N 1
ATOM 4669 C CA . ILE A 1 622 ? -37.935 -20.757 24.553 1.00 95.31 622 ILE A CA 1
ATOM 4670 C C . ILE A 1 622 ? -37.713 -21.898 23.568 1.00 95.31 622 ILE A C 1
ATOM 4672 O O . ILE A 1 622 ? -38.631 -22.650 23.249 1.00 95.31 622 ILE A O 1
ATOM 4676 N N . ASP A 1 623 ? -36.481 -22.037 23.089 1.00 93.25 623 ASP A N 1
ATOM 4677 C CA . ASP A 1 623 ? -36.169 -22.964 22.006 1.00 93.25 623 ASP A CA 1
ATOM 4678 C C . ASP A 1 623 ? -35.572 -24.283 22.512 1.00 93.25 623 ASP A C 1
ATOM 4680 O O . ASP A 1 623 ? -34.366 -24.526 22.473 1.00 93.25 623 ASP A O 1
ATOM 4684 N N . ILE A 1 624 ? -36.452 -25.128 23.048 1.00 90.00 624 ILE A N 1
ATOM 4685 C CA . ILE A 1 624 ? -36.133 -26.481 23.510 1.00 90.00 624 ILE A CA 1
ATOM 4686 C C . ILE A 1 624 ? -36.770 -27.469 22.537 1.00 90.00 624 ILE A C 1
ATOM 4688 O O . ILE A 1 624 ? -37.972 -27.378 22.294 1.00 90.00 624 ILE A O 1
ATOM 4692 N N . ASP A 1 625 ? -35.984 -28.430 22.048 1.00 91.25 625 ASP A N 1
ATOM 4693 C CA . ASP A 1 625 ? -36.439 -29.550 21.223 1.00 91.25 625 ASP A CA 1
ATOM 4694 C C . ASP A 1 625 ? -36.417 -30.853 22.042 1.00 91.25 625 ASP A C 1
ATOM 4696 O O . ASP A 1 625 ? -35.364 -31.489 22.188 1.00 91.25 625 ASP A O 1
ATOM 4700 N N . PRO A 1 626 ? -37.573 -31.295 22.574 1.00 85.69 626 PRO A N 1
ATOM 4701 C CA . PRO A 1 626 ? -37.662 -32.541 23.325 1.00 85.69 626 PRO A CA 1
ATOM 4702 C C . PRO A 1 626 ? -37.352 -33.780 22.481 1.00 85.69 626 PRO A C 1
ATOM 4704 O O . PRO A 1 626 ? -36.854 -34.767 23.023 1.00 85.69 626 PRO A O 1
ATOM 4707 N N . ALA A 1 627 ? -37.638 -33.756 21.175 1.00 84.94 627 ALA A N 1
ATOM 4708 C CA . ALA A 1 627 ? -37.403 -34.897 20.294 1.00 84.94 627 ALA A CA 1
ATOM 4709 C C . ALA A 1 627 ? -35.906 -35.101 20.015 1.00 84.94 627 ALA A C 1
ATOM 4711 O O . ALA A 1 627 ? -35.472 -36.239 19.836 1.00 84.94 627 ALA A O 1
ATOM 4712 N N . SER A 1 628 ? -35.124 -34.019 20.028 1.00 85.56 628 SER A N 1
ATOM 4713 C CA . SER A 1 628 ? -33.660 -34.057 19.887 1.00 85.56 628 SER A CA 1
ATOM 4714 C C . SER A 1 628 ? -32.906 -33.941 21.220 1.00 85.56 628 SER A C 1
ATOM 4716 O O . SER A 1 628 ? -31.680 -34.010 21.225 1.00 85.56 628 SER A O 1
ATOM 4718 N N . GLN A 1 629 ? -33.615 -33.795 22.349 1.00 86.81 629 GLN A N 1
ATOM 4719 C CA . GLN A 1 629 ? -33.046 -33.616 23.695 1.00 86.81 629 GLN A CA 1
ATOM 4720 C C . GLN A 1 629 ? -32.041 -32.450 23.781 1.00 86.81 629 GLN A C 1
ATOM 4722 O O . GLN A 1 629 ? -31.036 -32.531 24.488 1.00 86.81 629 GLN A O 1
ATOM 4727 N N . CYS A 1 630 ? -32.304 -31.353 23.066 1.00 88.38 630 CYS A N 1
ATOM 4728 C CA . CYS A 1 630 ? -31.418 -30.190 23.035 1.00 88.38 630 CYS A CA 1
ATOM 4729 C C . CYS A 1 630 ? -32.152 -28.879 23.336 1.00 88.38 630 CYS A C 1
ATOM 4731 O O . CYS A 1 630 ? -33.353 -28.742 23.115 1.00 88.38 630 CYS A O 1
ATOM 4733 N N . CYS A 1 631 ? -31.398 -27.901 23.836 1.00 90.31 631 CYS A N 1
ATOM 4734 C CA . CYS A 1 631 ? -31.822 -26.513 23.989 1.00 90.31 631 CYS A CA 1
ATOM 4735 C C . CYS A 1 631 ? -30.952 -25.664 23.059 1.00 90.31 631 CYS A C 1
ATOM 4737 O O . CYS A 1 631 ? -29.723 -25.702 23.171 1.00 90.31 631 CYS A O 1
ATOM 4739 N N . TYR A 1 632 ? -31.566 -24.959 22.113 1.00 93.25 632 TYR A N 1
ATOM 4740 C CA . TYR A 1 632 ? -30.846 -24.134 21.150 1.00 93.25 632 TYR A CA 1
ATOM 4741 C C . TYR A 1 632 ? -30.428 -22.803 21.780 1.00 93.25 632 TYR A C 1
ATOM 4743 O O . TYR A 1 632 ? -31.112 -22.255 22.643 1.00 93.25 632 TYR A O 1
ATOM 4751 N N . ALA A 1 633 ? -29.278 -22.275 21.351 1.00 95.19 633 ALA A N 1
ATOM 4752 C CA . ALA A 1 633 ? -28.747 -21.033 21.900 1.00 95.19 633 ALA A CA 1
ATOM 4753 C C . ALA A 1 633 ? -29.724 -19.863 21.655 1.00 95.19 633 ALA A C 1
ATOM 4755 O O . ALA A 1 633 ? -30.175 -19.691 20.518 1.00 95.19 633 ALA A O 1
ATOM 4756 N N . PRO A 1 634 ? -30.035 -19.042 22.673 1.00 96.06 634 PRO A N 1
ATOM 4757 C CA . PRO A 1 634 ? -30.954 -17.919 22.527 1.00 96.06 634 PRO A CA 1
ATOM 4758 C C . PRO A 1 634 ? -30.377 -16.835 21.606 1.00 96.06 634 PRO A C 1
ATOM 4760 O O . PRO A 1 634 ? -29.206 -16.473 21.735 1.00 96.06 634 PRO A O 1
ATOM 4763 N N . VAL A 1 635 ? -31.185 -16.291 20.690 1.00 97.06 635 VAL A N 1
ATOM 4764 C CA . VAL A 1 635 ? -30.770 -15.154 19.848 1.00 97.06 635 VAL A CA 1
ATOM 4765 C C . VAL A 1 635 ? -30.807 -13.841 20.636 1.00 97.06 635 VAL A C 1
ATOM 4767 O O . VAL A 1 635 ? -31.818 -13.514 21.258 1.00 97.06 635 VAL A O 1
ATOM 4770 N N . ASP A 1 636 ? -29.719 -13.068 20.593 1.00 96.69 636 ASP A N 1
ATOM 4771 C CA . ASP A 1 636 ? -29.653 -11.711 21.151 1.00 96.69 636 ASP A CA 1
ATOM 4772 C C . ASP A 1 636 ? -29.924 -10.664 20.062 1.00 96.69 636 ASP A C 1
ATOM 4774 O O . ASP A 1 636 ? -29.018 -10.182 19.380 1.00 96.69 636 ASP A O 1
ATOM 4778 N N . LEU A 1 637 ? -31.193 -10.280 19.907 1.00 95.62 637 LEU A N 1
ATOM 4779 C CA . LEU A 1 637 ? -31.603 -9.270 18.924 1.00 95.62 637 LEU A CA 1
ATOM 4780 C C . LEU A 1 637 ? -31.101 -7.850 19.250 1.00 95.62 637 LEU A C 1
ATOM 4782 O O . LEU A 1 637 ? -31.284 -6.942 18.441 1.00 95.62 637 LEU A O 1
ATOM 4786 N N . SER A 1 638 ? -30.502 -7.632 20.424 1.00 93.19 638 SER A N 1
ATOM 4787 C CA . SER A 1 638 ? -29.907 -6.354 20.830 1.00 93.19 638 SER A CA 1
ATOM 4788 C C . SER A 1 638 ? -28.387 -6.317 20.623 1.00 93.19 638 SER A C 1
ATOM 4790 O O . SER A 1 638 ? -27.769 -5.269 20.825 1.00 93.19 638 SER A O 1
ATOM 4792 N N . HIS A 1 639 ? -27.780 -7.415 20.159 1.00 92.94 639 HIS A N 1
ATOM 4793 C CA . HIS A 1 639 ? -26.359 -7.467 19.838 1.00 92.94 639 HIS A CA 1
ATOM 4794 C C . HIS A 1 639 ? -26.014 -6.490 18.689 1.00 92.94 639 HIS A C 1
ATOM 4796 O O . HIS A 1 639 ? -26.669 -6.537 17.640 1.00 92.94 639 HIS A O 1
ATOM 4802 N N . PRO A 1 640 ? -24.959 -5.650 18.797 1.00 89.19 640 PRO A N 1
ATOM 4803 C CA . PRO A 1 640 ? -24.639 -4.635 17.785 1.00 89.19 640 PRO A CA 1
ATOM 4804 C C . PRO A 1 640 ? -24.485 -5.183 16.360 1.00 89.19 640 PRO A C 1
ATOM 4806 O O . PRO A 1 640 ? -24.941 -4.555 15.412 1.00 89.19 640 PRO A O 1
ATOM 4809 N N . HIS A 1 641 ? -23.896 -6.375 16.200 1.00 90.19 641 HIS A N 1
ATOM 4810 C CA . HIS A 1 641 ? -23.725 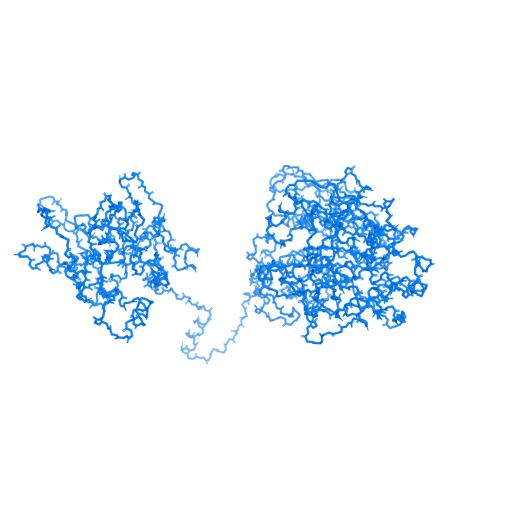-7.011 14.883 1.00 90.19 641 HIS A CA 1
ATOM 4811 C C . HIS A 1 641 ? -25.039 -7.498 14.247 1.00 90.19 641 HIS A C 1
ATOM 4813 O O . HIS A 1 641 ? -25.104 -7.623 13.030 1.00 90.19 641 HIS A O 1
ATOM 4819 N N . ILE A 1 642 ? -26.069 -7.786 15.052 1.00 90.50 642 ILE A N 1
ATOM 4820 C CA . ILE A 1 642 ? -27.390 -8.221 14.573 1.00 90.50 642 ILE A CA 1
ATOM 4821 C C . ILE A 1 642 ? -28.258 -6.987 14.280 1.00 90.50 642 ILE A C 1
ATOM 4823 O O . ILE A 1 642 ? -28.940 -6.931 13.255 1.00 90.50 642 ILE A O 1
ATOM 4827 N N . LEU A 1 643 ? -28.172 -5.952 15.126 1.00 87.50 643 LEU A N 1
ATOM 4828 C CA . LEU A 1 643 ? -28.887 -4.684 14.941 1.00 87.50 643 LEU A CA 1
ATOM 4829 C C . LEU A 1 643 ? -28.518 -3.976 13.632 1.00 87.50 643 LEU A C 1
ATOM 4831 O O . LEU A 1 643 ? -29.404 -3.478 12.940 1.00 87.50 643 LEU A O 1
ATOM 4835 N N . THR A 1 644 ? -27.236 -3.951 13.259 1.00 86.38 644 THR A N 1
ATOM 4836 C CA . THR A 1 644 ? -26.787 -3.305 12.011 1.00 86.38 644 THR A CA 1
ATOM 4837 C C . THR A 1 644 ? -27.246 -4.034 10.747 1.00 86.38 644 THR A C 1
ATOM 4839 O O . THR A 1 644 ? -27.241 -3.439 9.673 1.00 86.38 644 THR A O 1
ATOM 4842 N N . GLN A 1 645 ? -27.676 -5.295 10.859 1.00 89.44 645 GLN A N 1
ATOM 4843 C CA . GLN A 1 645 ? -28.092 -6.134 9.730 1.00 89.44 645 GLN A CA 1
ATOM 4844 C C . GLN A 1 645 ? -29.617 -6.248 9.576 1.00 89.44 645 GLN A C 1
ATOM 4846 O O . GLN A 1 645 ? -30.090 -6.874 8.625 1.00 89.44 645 GLN A O 1
ATOM 4851 N N . SER A 1 646 ? -30.392 -5.584 10.444 1.00 92.62 646 SER A N 1
ATOM 4852 C CA . SER A 1 646 ? -31.846 -5.785 10.571 1.00 92.62 646 SER A CA 1
ATOM 4853 C C . SER A 1 646 ? -32.209 -7.219 10.977 1.00 92.62 646 SER A C 1
ATOM 4855 O O . SER A 1 646 ? -33.115 -7.825 10.409 1.00 92.62 646 SER A O 1
ATOM 4857 N N . GLY A 1 647 ? -31.478 -7.787 11.939 1.00 94.00 647 GLY A N 1
ATOM 4858 C CA . GLY A 1 647 ? -31.642 -9.178 12.358 1.00 94.00 647 GLY A CA 1
ATOM 4859 C C . GLY A 1 647 ? -30.733 -10.157 11.607 1.00 94.00 647 GLY A C 1
ATOM 4860 O O . GLY A 1 647 ? -29.926 -9.779 10.760 1.00 94.00 647 GLY A O 1
ATOM 4861 N N . LEU A 1 648 ? -30.871 -11.439 11.935 1.00 95.12 648 LEU A N 1
ATOM 4862 C CA . LEU A 1 648 ? -30.261 -12.562 11.230 1.00 95.12 648 LEU A CA 1
ATOM 4863 C C . LEU A 1 648 ? -30.877 -12.729 9.835 1.00 95.12 648 LEU A C 1
ATOM 4865 O O . LEU A 1 648 ? -32.064 -12.463 9.641 1.00 95.12 648 LEU A O 1
ATOM 4869 N N . SER A 1 649 ? -30.074 -13.200 8.879 1.00 91.88 649 SER A N 1
ATOM 4870 C CA . SER A 1 649 ? -30.562 -13.532 7.534 1.00 91.88 649 SER A CA 1
ATOM 4871 C C . SER A 1 649 ? -31.481 -14.764 7.569 1.00 91.88 649 SER A C 1
ATOM 4873 O O . SER A 1 649 ? -31.190 -15.685 8.343 1.00 91.88 649 SER A O 1
ATOM 4875 N N . PRO A 1 650 ? -32.551 -14.810 6.750 1.00 90.56 650 PRO A N 1
ATOM 4876 C CA . PRO A 1 650 ? -33.450 -15.957 6.691 1.00 90.56 650 PRO A CA 1
ATOM 4877 C C . PRO A 1 650 ? -32.745 -17.280 6.403 1.00 90.56 650 PRO A C 1
ATOM 4879 O O . PRO A 1 650 ? -31.926 -17.384 5.492 1.00 90.56 650 PRO A O 1
ATOM 4882 N N . SER A 1 651 ? -33.026 -18.294 7.224 1.00 88.25 651 SER A N 1
ATOM 4883 C CA . SER A 1 651 ? -32.376 -19.601 7.127 1.00 88.25 651 SER A CA 1
ATOM 4884 C C . SER A 1 651 ? -33.210 -20.710 7.765 1.00 88.25 651 SER A C 1
ATOM 4886 O O . SER A 1 651 ? -33.535 -20.623 8.944 1.00 88.25 651 SER A O 1
ATOM 4888 N N . GLU A 1 652 ? -33.462 -21.792 7.023 1.00 84.25 652 GLU A N 1
ATOM 4889 C CA . GLU A 1 652 ? -34.065 -23.037 7.541 1.00 84.25 652 GLU A CA 1
ATOM 4890 C C . GLU A 1 652 ? -33.098 -23.861 8.416 1.00 84.25 652 GLU A C 1
ATOM 4892 O O . GLU A 1 652 ? -33.511 -24.761 9.143 1.00 84.25 652 GLU A O 1
ATOM 4897 N N . ALA A 1 653 ? -31.792 -23.584 8.329 1.00 84.56 653 ALA A N 1
ATOM 4898 C CA . ALA A 1 653 ? -30.751 -24.346 9.020 1.00 84.56 653 ALA A CA 1
ATOM 4899 C C . ALA A 1 653 ? -30.317 -23.714 10.352 1.00 84.56 653 ALA A C 1
ATOM 4901 O O . ALA A 1 653 ? -29.561 -24.333 11.100 1.00 84.56 653 ALA A O 1
ATOM 4902 N N . ASN A 1 654 ? -30.752 -22.482 10.644 1.00 92.88 654 ASN A N 1
ATOM 4903 C CA . ASN A 1 654 ? -30.333 -21.735 11.825 1.00 92.88 654 ASN A CA 1
ATOM 4904 C C . ASN A 1 654 ? -31.483 -21.594 12.846 1.00 92.88 654 ASN A C 1
ATOM 4906 O O . ASN A 1 654 ? -32.340 -20.722 12.676 1.00 92.88 654 ASN A O 1
ATOM 4910 N N . PRO A 1 655 ? -31.463 -22.341 13.968 1.00 93.31 655 PRO A N 1
ATOM 4911 C CA . PRO A 1 655 ? -32.474 -22.227 15.023 1.00 93.31 655 PRO A CA 1
ATOM 4912 C C . PRO A 1 655 ? -32.620 -20.811 15.603 1.00 93.31 655 PRO A C 1
ATOM 4914 O O . PRO A 1 655 ? -33.722 -20.390 15.946 1.00 93.31 655 PRO A O 1
ATOM 4917 N N . GLN A 1 656 ? -31.540 -20.021 15.650 1.00 96.69 656 GLN A N 1
ATOM 4918 C CA . GLN A 1 656 ? -31.614 -18.628 16.111 1.00 96.69 656 GLN A CA 1
ATOM 4919 C C . GLN A 1 656 ? -32.443 -17.745 15.173 1.00 96.69 656 GLN A C 1
ATOM 4921 O O . GLN A 1 656 ? -33.119 -16.823 15.631 1.00 96.69 656 GLN A O 1
ATOM 4926 N N . PHE A 1 657 ? -32.441 -18.038 13.868 1.00 97.06 657 PHE A N 1
ATOM 4927 C CA . PHE A 1 657 ? -33.346 -17.371 12.940 1.00 97.06 657 PHE A CA 1
ATOM 4928 C C . PHE A 1 657 ? -34.799 -17.809 13.173 1.00 97.06 657 PHE A C 1
ATOM 4930 O O . PHE A 1 657 ? -35.682 -16.960 13.141 1.00 97.06 657 PHE A O 1
ATOM 4937 N N . HIS A 1 658 ? -35.071 -19.080 13.498 1.00 96.31 658 HIS A N 1
ATOM 4938 C CA . HIS A 1 658 ? -36.434 -19.531 13.830 1.00 96.31 658 HIS A CA 1
ATOM 4939 C C . HIS A 1 658 ? -36.990 -18.786 15.059 1.00 96.31 658 HIS A C 1
ATOM 4941 O O . HIS A 1 658 ? -38.162 -18.401 15.089 1.00 96.31 658 HIS A O 1
ATOM 4947 N N . GLN A 1 659 ? -36.136 -18.503 16.049 1.00 97.88 659 GLN A N 1
ATOM 4948 C CA . GLN A 1 659 ? -36.490 -17.663 17.198 1.00 97.88 659 GLN A CA 1
ATOM 4949 C C . GLN A 1 659 ? -36.799 -16.213 16.792 1.00 97.88 659 GLN A C 1
ATOM 4951 O O . GLN A 1 659 ? -37.785 -15.644 17.257 1.00 97.88 659 GLN A O 1
ATOM 4956 N N . GLN A 1 660 ? -35.995 -15.616 15.904 1.00 97.62 660 GLN A N 1
ATOM 4957 C CA . GLN A 1 660 ? -36.255 -14.273 15.367 1.00 97.62 660 GLN A CA 1
ATOM 4958 C C . GLN A 1 660 ? -37.563 -14.220 14.572 1.00 97.62 660 GLN A C 1
ATOM 4960 O O . GLN A 1 660 ? -38.362 -13.311 14.780 1.00 97.62 660 GLN A O 1
ATOM 4965 N N . MET A 1 661 ? -37.770 -15.187 13.678 1.00 96.44 661 MET A N 1
ATOM 4966 C CA . MET A 1 661 ? -38.934 -15.299 12.804 1.00 96.44 661 MET A CA 1
ATOM 4967 C C . MET A 1 661 ? -40.225 -15.337 13.621 1.00 96.44 661 MET A C 1
ATOM 4969 O O . MET A 1 661 ? -41.115 -14.505 13.445 1.00 96.44 661 MET A O 1
ATOM 4973 N N . THR A 1 662 ? -40.289 -16.267 14.572 1.00 97.06 662 THR A N 1
ATOM 4974 C CA . THR A 1 662 ? -41.472 -16.460 15.412 1.00 97.06 662 THR A CA 1
ATOM 4975 C C . THR A 1 662 ? -41.766 -15.251 16.297 1.00 97.06 662 THR A C 1
ATOM 4977 O O . THR A 1 662 ? -42.918 -14.832 16.394 1.00 97.06 662 THR A O 1
ATOM 4980 N N . TYR A 1 663 ? -40.737 -14.634 16.883 1.00 97.94 663 TYR A N 1
ATOM 4981 C CA . TYR A 1 663 ? -40.888 -13.404 17.658 1.00 97.94 663 TYR A CA 1
ATOM 4982 C C . TYR A 1 663 ? -41.376 -12.230 16.801 1.00 97.94 663 TYR A C 1
ATOM 4984 O O . TYR A 1 663 ? -42.315 -11.535 17.188 1.00 97.94 663 TYR A O 1
ATOM 4992 N N . ALA A 1 664 ? -40.774 -12.015 15.628 1.00 96.56 664 ALA A N 1
ATOM 4993 C CA . ALA A 1 664 ? -41.088 -10.877 14.775 1.00 96.56 664 ALA A CA 1
ATOM 4994 C C . ALA A 1 664 ? -42.534 -10.922 14.260 1.00 96.56 664 ALA A C 1
ATOM 4996 O O . ALA A 1 664 ? -43.253 -9.926 14.365 1.00 96.56 664 ALA A O 1
ATOM 4997 N N . VAL A 1 665 ? -42.981 -12.081 13.765 1.00 95.94 665 VAL A N 1
ATOM 4998 C CA . VAL A 1 665 ? -44.348 -12.264 13.250 1.00 95.94 665 VAL A CA 1
ATOM 4999 C C . VAL A 1 665 ? -45.386 -12.188 14.375 1.00 95.94 665 VAL A C 1
ATOM 5001 O O . VAL A 1 665 ? -46.412 -11.518 14.225 1.00 95.94 665 VAL A O 1
ATOM 5004 N N . ALA A 1 666 ? -45.114 -12.797 15.536 1.00 97.00 666 ALA A N 1
ATOM 5005 C CA . ALA A 1 666 ? -46.023 -12.733 16.682 1.00 97.00 666 ALA A CA 1
ATOM 5006 C C . ALA A 1 666 ? -46.181 -11.297 17.205 1.00 97.00 666 ALA A C 1
ATOM 5008 O O . ALA A 1 666 ? -47.303 -10.816 17.364 1.00 97.00 666 ALA A O 1
ATOM 5009 N N . MET A 1 667 ? -45.074 -10.570 17.399 1.00 96.88 667 MET A N 1
ATOM 5010 C CA . MET A 1 667 ? -45.111 -9.169 17.832 1.00 96.88 667 MET A CA 1
ATOM 5011 C C . MET A 1 667 ? -45.822 -8.269 16.820 1.00 96.88 667 MET A C 1
ATOM 5013 O O . MET A 1 667 ? -46.557 -7.365 17.220 1.00 96.88 667 MET A O 1
ATOM 5017 N N . LYS A 1 668 ? -45.660 -8.533 15.515 1.00 95.12 668 LYS A N 1
ATOM 5018 C CA . LYS A 1 668 ? -46.377 -7.784 14.479 1.00 95.12 668 LYS A CA 1
ATOM 5019 C C . LYS A 1 668 ? -47.880 -8.056 14.501 1.00 95.12 668 LYS A C 1
ATOM 5021 O O . LYS A 1 668 ? -48.680 -7.133 14.367 1.00 95.12 668 LYS A O 1
ATOM 5026 N N . THR A 1 669 ? -48.265 -9.308 14.741 1.00 95.12 669 THR A N 1
ATOM 5027 C CA . THR A 1 669 ? -49.668 -9.700 14.917 1.00 95.12 669 THR A CA 1
ATOM 5028 C C . THR A 1 669 ? -50.290 -9.003 16.123 1.00 95.12 669 THR A C 1
ATOM 5030 O O . THR A 1 669 ? -51.368 -8.425 16.004 1.00 95.12 669 THR A O 1
ATOM 5033 N N . ILE A 1 670 ? -49.590 -8.988 17.261 1.00 95.31 670 ILE A N 1
ATOM 5034 C CA . ILE A 1 670 ? -50.030 -8.288 18.476 1.00 95.31 670 ILE A CA 1
ATOM 5035 C C . ILE A 1 670 ? -50.251 -6.802 18.188 1.00 95.31 670 ILE A C 1
ATOM 5037 O O . ILE A 1 670 ? -51.317 -6.278 18.496 1.00 95.31 670 ILE A O 1
ATOM 5041 N N . GLU A 1 671 ? -49.289 -6.139 17.541 1.00 94.12 671 GLU A N 1
ATOM 5042 C CA . GLU A 1 671 ? -49.397 -4.722 17.183 1.00 94.12 671 GLU A CA 1
ATOM 5043 C C . GLU A 1 671 ? -50.658 -4.432 16.354 1.00 94.12 671 GLU A C 1
ATOM 5045 O O . GLU A 1 671 ? -51.389 -3.491 16.659 1.00 94.12 671 GLU A O 1
ATOM 5050 N N . HIS A 1 672 ? -50.965 -5.256 15.346 1.00 92.81 672 HIS A N 1
ATOM 5051 C CA . HIS A 1 672 ? -52.176 -5.081 14.540 1.00 92.81 672 HIS A CA 1
ATOM 5052 C C . HIS A 1 672 ? -53.464 -5.206 15.368 1.00 92.81 672 HIS A C 1
ATOM 5054 O O . HIS A 1 672 ? -54.397 -4.427 15.160 1.00 92.81 672 HIS A O 1
ATOM 5060 N N . PHE A 1 673 ? -53.516 -6.127 16.334 1.00 93.00 673 PHE A N 1
ATOM 5061 C CA . PHE A 1 673 ? -54.650 -6.232 17.256 1.00 93.00 673 PHE A CA 1
ATOM 5062 C C . PHE A 1 673 ? -54.757 -5.018 18.177 1.00 93.00 673 PHE A C 1
ATOM 5064 O O . PHE A 1 673 ? -55.857 -4.503 18.366 1.00 93.00 673 PHE A O 1
ATOM 5071 N N . GLU A 1 674 ? -53.643 -4.534 18.729 1.00 93.69 674 GLU A N 1
ATOM 5072 C CA . GLU A 1 674 ? -53.649 -3.349 19.595 1.00 93.69 674 GLU A CA 1
ATOM 5073 C C . GLU A 1 674 ? -54.127 -2.105 18.844 1.00 93.69 674 GLU A C 1
ATOM 5075 O O . GLU A 1 674 ? -54.942 -1.340 19.365 1.00 93.69 674 GLU A O 1
ATOM 5080 N N . VAL A 1 675 ? -53.670 -1.929 17.601 1.00 91.69 675 VAL A N 1
ATOM 5081 C CA . VAL A 1 675 ? -54.100 -0.834 16.724 1.00 91.69 675 VAL A CA 1
ATOM 5082 C C . VAL A 1 675 ? -55.591 -0.944 16.405 1.00 91.69 675 VAL A C 1
ATOM 5084 O O . VAL A 1 675 ? -56.306 0.052 16.505 1.00 91.69 675 VAL A O 1
ATOM 5087 N N . ALA A 1 676 ? -56.081 -2.138 16.058 1.00 89.75 676 ALA A N 1
ATOM 5088 C CA . ALA A 1 676 ? -57.484 -2.346 15.700 1.00 89.75 676 ALA A CA 1
ATOM 5089 C C . ALA A 1 676 ? -58.440 -2.210 16.899 1.00 89.75 676 ALA A C 1
ATOM 5091 O O . ALA A 1 676 ? -59.540 -1.679 16.759 1.00 89.75 676 ALA A O 1
ATOM 5092 N N . LEU A 1 677 ? -58.033 -2.682 18.081 1.00 89.56 677 LEU A N 1
ATOM 5093 C CA . LEU A 1 677 ? -58.852 -2.659 19.296 1.00 89.56 677 LEU A CA 1
ATOM 5094 C C . LEU A 1 677 ? -58.706 -1.359 20.101 1.00 89.56 677 LEU A C 1
ATOM 5096 O O . LEU A 1 677 ? -59.531 -1.096 20.976 1.00 89.56 677 LEU A O 1
ATOM 5100 N N . GLY A 1 678 ? -57.651 -0.575 19.858 1.00 91.31 678 GLY A N 1
ATOM 5101 C CA . GLY A 1 678 ? -57.340 0.646 20.604 1.00 91.31 678 GLY A CA 1
ATOM 5102 C C . GLY A 1 678 ? -56.930 0.405 22.063 1.00 91.31 678 GLY A C 1
ATOM 5103 O O . GLY A 1 678 ? -57.037 1.313 22.888 1.00 91.31 678 GLY A O 1
ATOM 5104 N N . ARG A 1 679 ? -56.498 -0.814 22.410 1.00 90.06 679 ARG A N 1
ATOM 5105 C CA . ARG A 1 679 ? -56.095 -1.212 23.770 1.00 90.06 679 ARG A CA 1
ATOM 5106 C C . ARG A 1 679 ? -54.983 -2.255 23.739 1.00 90.06 679 ARG A C 1
ATOM 5108 O O . ARG A 1 679 ? -54.826 -2.947 22.740 1.00 90.06 679 ARG A O 1
ATOM 5115 N N . VAL A 1 680 ? -54.269 -2.388 24.857 1.00 89.81 680 VAL A N 1
ATOM 5116 C CA . VAL A 1 680 ? -53.203 -3.387 25.011 1.00 89.81 680 VAL A CA 1
ATOM 5117 C C . VAL A 1 680 ? -53.739 -4.816 24.928 1.00 89.81 680 VAL A C 1
ATOM 5119 O O . VAL A 1 680 ? -54.834 -5.107 25.430 1.00 89.81 680 VAL A O 1
ATOM 5122 N N . ALA A 1 681 ? -52.968 -5.703 24.303 1.00 88.81 681 ALA A N 1
ATOM 5123 C CA . ALA A 1 681 ? -53.278 -7.125 24.255 1.00 88.81 681 ALA A CA 1
ATOM 5124 C C . ALA A 1 681 ? -53.029 -7.766 25.629 1.00 88.81 681 ALA A C 1
ATOM 5126 O O . ALA A 1 681 ? -52.010 -7.521 26.267 1.00 88.81 681 ALA A O 1
ATOM 5127 N N . LEU A 1 682 ? -53.964 -8.594 26.095 1.00 90.25 682 LEU A N 1
ATOM 5128 C CA . LEU A 1 682 ? -53.832 -9.333 27.351 1.00 90.25 682 LEU A CA 1
ATOM 5129 C C . LEU A 1 682 ? -53.967 -10.821 27.068 1.00 90.25 682 LEU A C 1
ATOM 5131 O O . LEU A 1 682 ? -54.844 -11.225 26.306 1.00 90.25 682 LEU A O 1
ATOM 5135 N N . TRP A 1 683 ? -53.131 -11.632 27.710 1.00 93.00 683 TRP A N 1
ATOM 5136 C CA . TRP A 1 683 ? -53.231 -13.084 27.634 1.00 93.00 683 TRP A CA 1
ATOM 5137 C C . TRP A 1 683 ? -54.285 -13.608 28.604 1.00 93.00 683 TRP A C 1
ATOM 5139 O O . TRP A 1 683 ? -54.508 -13.042 29.677 1.00 93.00 683 TRP A O 1
ATOM 5149 N N . ALA A 1 684 ? -54.922 -14.721 28.244 1.00 89.12 684 ALA A N 1
ATOM 5150 C CA . ALA A 1 684 ? -55.838 -15.395 29.151 1.00 89.12 684 ALA A CA 1
ATOM 5151 C C . ALA A 1 684 ? -55.103 -15.795 30.447 1.00 89.12 684 ALA A C 1
ATOM 5153 O O . ALA A 1 684 ? -53.996 -16.343 30.368 1.00 89.12 684 ALA A O 1
ATOM 5154 N N . PRO A 1 685 ? -55.700 -15.566 31.632 1.00 86.81 685 PRO A N 1
ATOM 5155 C CA . PRO A 1 685 ? -55.082 -15.947 32.893 1.00 86.81 685 PRO A CA 1
ATOM 5156 C C . PRO A 1 685 ? -54.933 -17.469 32.986 1.00 86.81 685 PRO A C 1
ATOM 5158 O O . PRO A 1 685 ? -55.692 -18.230 32.377 1.00 86.81 685 PRO A O 1
ATOM 5161 N N . ARG A 1 686 ? -53.956 -17.925 33.767 1.00 86.19 686 ARG A N 1
ATOM 5162 C CA . ARG A 1 686 ? -53.792 -19.343 34.091 1.00 86.19 686 ARG A CA 1
ATOM 5163 C C . ARG A 1 686 ? -54.693 -19.693 35.269 1.00 86.19 686 ARG A C 1
ATOM 5165 O O . ARG A 1 686 ? -54.655 -19.022 36.293 1.00 86.19 686 ARG A O 1
ATOM 5172 N N . GLU A 1 687 ? -55.495 -20.740 35.139 1.00 83.44 687 GLU A N 1
ATOM 5173 C CA . GLU A 1 687 ? -56.341 -21.199 36.240 1.00 83.44 687 GLU A CA 1
ATOM 5174 C C . GLU A 1 687 ? -55.531 -22.045 37.222 1.00 83.44 687 GLU A C 1
ATOM 5176 O O . GLU A 1 687 ? -54.842 -22.991 36.836 1.00 83.44 687 GLU A O 1
ATOM 5181 N N . LYS A 1 688 ? -55.621 -21.702 38.506 1.00 79.75 688 LYS A N 1
ATOM 5182 C CA . LYS A 1 688 ? -54.998 -22.443 39.597 1.00 79.75 688 LYS A CA 1
ATOM 5183 C C . LYS A 1 688 ? -56.040 -22.726 40.669 1.00 79.75 688 LYS A C 1
ATOM 5185 O O . LYS A 1 688 ? -56.721 -21.817 41.135 1.00 79.75 688 LYS A O 1
ATOM 5190 N N . MET A 1 689 ? -56.152 -23.989 41.069 1.00 77.25 689 MET A N 1
ATOM 5191 C CA . MET A 1 689 ? -56.951 -24.363 42.233 1.00 77.25 689 MET A CA 1
ATOM 5192 C C . MET A 1 689 ? -56.152 -24.086 43.503 1.00 77.25 689 MET A C 1
ATOM 5194 O O . MET A 1 689 ? -55.065 -24.637 43.687 1.00 77.25 689 MET A O 1
ATOM 5198 N N . VAL A 1 690 ? -56.696 -23.236 44.368 1.00 75.75 690 VAL A N 1
ATOM 5199 C CA . VAL A 1 690 ? -56.178 -22.968 45.712 1.00 75.75 690 VAL A CA 1
ATOM 5200 C C . VAL A 1 690 ? -57.359 -23.127 46.665 1.00 75.75 690 VAL A C 1
ATOM 5202 O O . VAL A 1 690 ? -58.403 -22.528 46.439 1.00 75.75 690 VAL A O 1
ATOM 5205 N N . ASP A 1 691 ? -57.232 -24.007 47.659 1.00 75.38 691 ASP A N 1
ATOM 5206 C CA . ASP A 1 691 ? -58.261 -24.276 48.679 1.00 75.38 691 ASP A CA 1
ATOM 5207 C C . ASP A 1 691 ? -59.666 -24.638 48.142 1.00 75.38 691 ASP A C 1
ATOM 5209 O O . ASP A 1 691 ? -60.680 -24.387 48.784 1.00 75.38 691 ASP A O 1
ATOM 5213 N N . GLY A 1 692 ? -59.740 -25.275 46.967 1.00 76.06 692 GLY A N 1
ATOM 5214 C CA . GLY A 1 692 ? -61.005 -25.690 46.341 1.00 76.06 692 GLY A CA 1
ATOM 5215 C C . GLY A 1 692 ? -61.688 -24.614 45.489 1.00 76.06 692 GLY A C 1
ATOM 5216 O O . GLY A 1 692 ? -62.707 -24.906 44.867 1.00 76.06 692 GLY A O 1
ATOM 5217 N N . GLU A 1 693 ? -61.108 -23.413 45.395 1.00 71.56 693 GLU A N 1
ATOM 5218 C CA . GLU A 1 693 ? -61.592 -22.316 44.553 1.00 71.56 693 GLU A CA 1
ATOM 5219 C C . GLU A 1 693 ? -60.643 -22.038 43.373 1.00 71.56 693 GLU A C 1
ATOM 5221 O O . GLU A 1 693 ? -59.411 -22.024 43.501 1.00 71.56 693 GLU A O 1
ATOM 5226 N N . THR A 1 694 ? -61.217 -21.806 42.189 1.00 76.69 694 THR A N 1
ATOM 5227 C CA . THR A 1 694 ? -60.464 -21.512 40.962 1.00 76.69 694 THR A CA 1
ATOM 5228 C C . THR A 1 694 ? -60.060 -20.039 40.918 1.00 76.69 694 THR A C 1
ATOM 5230 O O . THR A 1 694 ? -60.907 -19.160 40.775 1.00 76.69 694 THR A O 1
ATOM 5233 N N . HIS A 1 695 ? -58.756 -19.771 40.981 1.00 80.88 695 HIS A N 1
ATOM 5234 C CA . HIS A 1 695 ? -58.180 -18.430 40.880 1.00 80.88 695 HIS A CA 1
ATOM 5235 C C . HIS A 1 695 ? -57.470 -18.238 39.532 1.00 80.88 695 HIS A C 1
ATOM 5237 O O . HIS A 1 695 ? -56.777 -19.136 39.054 1.00 80.88 695 HIS A O 1
ATOM 5243 N N . GLY A 1 696 ? -57.631 -17.061 38.919 1.00 81.31 696 GLY A N 1
ATOM 5244 C CA . GLY A 1 696 ? -56.921 -16.681 37.696 1.00 81.31 696 GLY A CA 1
ATOM 5245 C C . GLY A 1 696 ? -55.598 -15.977 38.004 1.00 81.31 696 GLY A C 1
ATOM 5246 O O . GLY A 1 696 ? -55.593 -14.902 38.595 1.00 81.31 696 GLY A O 1
ATOM 5247 N N . GLU A 1 697 ? -54.481 -16.561 37.584 1.00 86.31 697 GLU A N 1
ATOM 5248 C CA . GLU A 1 697 ? -53.139 -15.982 37.664 1.00 86.31 697 GLU A CA 1
ATOM 5249 C C . GLU A 1 697 ? -52.823 -15.191 36.386 1.00 86.31 697 GLU A C 1
ATOM 5251 O O . GLU A 1 697 ? -53.027 -15.683 35.273 1.00 86.31 697 GLU A O 1
ATOM 5256 N N . TYR A 1 698 ? -52.326 -13.960 36.537 1.00 89.25 698 TYR A N 1
ATOM 5257 C CA . TYR A 1 698 ? -51.936 -13.116 35.406 1.00 89.25 698 TYR A CA 1
ATOM 5258 C C . TYR A 1 698 ? -50.794 -13.750 34.609 1.00 89.25 698 TYR A C 1
ATOM 5260 O O . TYR A 1 698 ? -49.787 -14.186 35.167 1.00 89.25 698 TYR A O 1
ATOM 5268 N N . VAL A 1 699 ? -50.939 -13.756 33.286 1.00 91.50 699 VAL A N 1
ATOM 5269 C CA . VAL A 1 699 ? -49.919 -14.246 32.362 1.00 91.50 699 VAL A CA 1
ATOM 5270 C C . VAL A 1 699 ? -49.315 -13.037 31.673 1.00 91.50 699 VAL A C 1
ATOM 5272 O O . VAL A 1 699 ? -49.956 -12.413 30.835 1.00 91.50 699 VAL A O 1
ATOM 5275 N N . HIS A 1 700 ? -48.082 -12.703 32.052 1.00 90.50 700 HIS A N 1
ATOM 5276 C CA . HIS A 1 700 ? -47.364 -11.567 31.472 1.00 90.50 700 HIS A CA 1
ATOM 5277 C C . HIS A 1 700 ? -46.946 -11.848 30.030 1.00 90.50 700 HIS A C 1
ATOM 5279 O O . HIS A 1 700 ? -47.186 -11.034 29.147 1.00 90.50 700 HIS A O 1
ATOM 5285 N N . ARG A 1 701 ? -46.381 -13.035 29.784 1.00 94.31 701 ARG A N 1
ATOM 5286 C CA . ARG A 1 701 ? -45.797 -13.399 28.494 1.00 94.31 701 ARG A CA 1
ATOM 5287 C C . ARG A 1 701 ? -46.395 -14.678 27.944 1.00 94.31 701 ARG A C 1
ATOM 5289 O O . ARG A 1 701 ? -46.530 -15.670 28.664 1.00 94.31 701 ARG A O 1
ATOM 5296 N N . LEU A 1 702 ? -46.690 -14.660 26.653 1.00 96.31 702 LEU A N 1
ATOM 5297 C CA . LEU A 1 702 ? -46.995 -15.854 25.886 1.00 96.31 702 LEU A CA 1
ATOM 5298 C C . LEU A 1 702 ? -45.683 -16.529 25.481 1.00 96.31 702 LEU A C 1
ATOM 5300 O O . LEU A 1 702 ? -44.763 -15.884 24.976 1.00 96.31 702 LEU A O 1
ATOM 5304 N N . ARG A 1 703 ? -45.598 -17.840 25.705 1.00 97.44 703 ARG A N 1
ATOM 5305 C CA . ARG A 1 703 ? -44.408 -18.623 25.356 1.00 97.44 703 ARG A CA 1
ATOM 5306 C C . ARG A 1 703 ? -44.470 -19.078 23.912 1.00 97.44 703 ARG A C 1
ATOM 5308 O O . ARG A 1 703 ? -45.505 -19.570 23.474 1.00 97.44 703 ARG A O 1
ATOM 5315 N N . ILE A 1 704 ? -43.358 -19.011 23.197 1.00 98.00 704 ILE A N 1
ATOM 5316 C CA . ILE A 1 704 ? -43.239 -19.628 21.875 1.00 98.00 704 ILE A CA 1
ATOM 5317 C C . ILE A 1 704 ? -42.136 -20.675 21.913 1.00 98.00 704 ILE A C 1
ATOM 5319 O O . ILE A 1 704 ? -41.022 -20.386 22.344 1.00 98.00 704 ILE A O 1
ATOM 5323 N N . TYR A 1 705 ? -42.456 -21.876 21.439 1.00 96.88 705 TYR A N 1
ATOM 5324 C CA . TYR A 1 705 ? -41.521 -22.985 21.295 1.00 96.88 705 TYR A CA 1
ATOM 5325 C C . TYR A 1 705 ? -41.376 -23.328 19.803 1.00 96.88 705 TYR A C 1
ATOM 5327 O O . TYR A 1 705 ? -42.223 -24.058 19.275 1.00 96.88 705 TYR A O 1
ATOM 5335 N N . PRO A 1 706 ? -40.341 -22.804 19.113 1.00 96.31 706 PRO A N 1
ATOM 5336 C CA . PRO A 1 706 ? -40.138 -23.017 17.677 1.00 96.31 706 PRO A CA 1
ATOM 5337 C C . PRO A 1 706 ? -39.988 -24.492 17.269 1.00 96.31 706 PRO A C 1
ATOM 5339 O O . PRO A 1 706 ? -40.397 -24.863 16.172 1.00 96.31 706 PRO A O 1
ATOM 5342 N N . HIS A 1 707 ? -39.448 -25.331 18.160 1.00 95.06 707 HIS A N 1
ATOM 5343 C CA . HIS A 1 707 ? -39.198 -26.760 17.926 1.00 95.06 707 HIS A CA 1
ATOM 5344 C C . HIS A 1 707 ? -39.877 -27.657 18.977 1.00 95.06 707 HIS A C 1
ATOM 5346 O O . HIS A 1 707 ? -39.287 -28.605 19.488 1.00 95.06 707 HIS A O 1
ATOM 5352 N N . ALA A 1 708 ? -41.133 -27.366 19.324 1.00 90.31 708 ALA A N 1
ATOM 5353 C CA . ALA A 1 708 ? -41.844 -28.029 20.418 1.00 90.31 708 ALA A CA 1
ATOM 5354 C C . ALA A 1 708 ? -42.087 -29.533 20.214 1.00 90.31 708 ALA A C 1
ATOM 5356 O O . ALA A 1 708 ? -42.147 -30.284 21.192 1.00 90.31 708 ALA A O 1
ATOM 5357 N N . LEU A 1 709 ? -42.306 -29.969 18.969 1.00 90.25 709 LEU A N 1
ATOM 5358 C CA . LEU A 1 709 ? -42.636 -31.356 18.657 1.00 90.25 709 LEU A CA 1
ATOM 5359 C C . LEU A 1 709 ? -42.188 -31.775 17.254 1.00 90.25 709 LEU A C 1
ATOM 5361 O O . LEU A 1 709 ? -42.285 -31.019 16.292 1.00 90.25 709 LEU A O 1
ATOM 5365 N N . ARG A 1 710 ? -41.781 -33.038 17.112 1.00 87.81 710 ARG A N 1
ATOM 5366 C CA . ARG A 1 710 ? -41.522 -33.650 15.805 1.00 87.81 710 ARG A CA 1
ATOM 5367 C C . ARG A 1 710 ? -42.817 -34.223 15.221 1.00 87.81 710 ARG A C 1
ATOM 5369 O O . ARG A 1 710 ? -43.054 -35.427 15.288 1.00 87.81 710 ARG A O 1
ATOM 5376 N N . ALA A 1 711 ? -43.687 -33.354 14.714 1.00 82.88 711 ALA A N 1
ATOM 5377 C CA . ALA A 1 711 ? -44.956 -33.733 14.098 1.00 82.88 711 ALA A CA 1
ATOM 5378 C C . ALA A 1 711 ? -45.376 -32.752 12.995 1.00 82.88 711 ALA A C 1
ATOM 5380 O O . ALA A 1 711 ? -44.967 -31.592 12.985 1.00 82.88 711 ALA A O 1
ATOM 5381 N N . LYS A 1 712 ? -46.264 -33.215 12.106 1.00 82.38 712 LYS A N 1
ATOM 5382 C CA . LYS A 1 712 ? -46.971 -32.411 11.092 1.00 82.38 712 LYS A CA 1
ATOM 5383 C C . LYS A 1 712 ? -48.059 -31.537 11.731 1.00 82.38 712 LYS A C 1
ATOM 5385 O O . LYS A 1 712 ? -49.228 -31.677 11.390 1.00 82.38 712 LYS A O 1
ATOM 5390 N N . ASN A 1 713 ? -47.705 -30.721 12.724 1.00 79.56 713 ASN A N 1
ATOM 5391 C CA . ASN A 1 713 ? -48.674 -29.907 13.454 1.00 79.56 713 ASN A CA 1
ATOM 5392 C C . ASN A 1 713 ? -48.037 -28.664 14.091 1.00 79.56 713 ASN A C 1
ATOM 5394 O O . ASN A 1 713 ? -46.873 -28.692 14.485 1.00 79.56 713 ASN A O 1
ATOM 5398 N N . ALA A 1 714 ? -48.838 -27.619 14.246 1.00 89.31 714 ALA A N 1
ATOM 5399 C CA . ALA A 1 714 ? -48.561 -26.424 15.026 1.00 89.31 714 ALA A CA 1
ATOM 5400 C C . ALA A 1 714 ? -49.869 -26.014 15.706 1.00 89.31 714 ALA A C 1
ATOM 5402 O O . ALA A 1 714 ? -50.922 -26.151 15.094 1.00 89.31 714 ALA A O 1
ATOM 5403 N N . TYR A 1 715 ? -49.819 -25.604 16.972 1.00 86.62 715 TYR A N 1
ATOM 5404 C CA . TYR A 1 715 ? -51.029 -25.188 17.682 1.00 86.62 715 TYR A CA 1
ATOM 5405 C C . TYR A 1 715 ? -50.730 -24.290 18.885 1.00 86.62 715 TYR A C 1
ATOM 5407 O O . TYR A 1 715 ? -49.712 -24.430 19.573 1.00 86.62 715 TYR A O 1
ATOM 5415 N N . TYR A 1 716 ? -51.672 -23.410 19.202 1.00 92.81 716 TYR A N 1
ATOM 5416 C CA . TYR A 1 716 ? -51.758 -22.730 20.483 1.00 92.81 716 TYR A CA 1
ATOM 5417 C C . TYR A 1 716 ? -52.262 -23.684 21.578 1.00 92.81 716 TYR A C 1
ATOM 5419 O O . TYR A 1 716 ? -53.343 -24.266 21.488 1.00 92.81 716 TYR A O 1
ATOM 5427 N N . SER A 1 717 ? -51.484 -23.824 22.654 1.00 91.25 717 SER A N 1
ATOM 5428 C CA . SER A 1 717 ? -51.852 -24.546 23.870 1.00 91.25 717 SER A CA 1
ATOM 5429 C C . SER A 1 717 ? -52.369 -23.570 24.936 1.00 91.25 717 SER A C 1
ATOM 5431 O O . SER A 1 717 ? -51.583 -22.811 25.515 1.00 91.25 717 SER A O 1
ATOM 5433 N N . PRO A 1 718 ? -53.662 -23.618 25.278 1.00 85.69 718 PRO A N 1
ATOM 5434 C CA . PRO A 1 718 ? -54.252 -22.740 26.284 1.00 85.69 718 PRO A CA 1
ATOM 5435 C C . PRO A 1 718 ? -53.857 -23.100 27.708 1.00 85.69 718 PRO A C 1
ATOM 5437 O O . PRO A 1 718 ? -53.733 -22.206 28.537 1.00 85.69 718 PRO A O 1
ATOM 5440 N N . ASP A 1 719 ? -53.644 -24.381 28.001 1.00 85.06 719 ASP A N 1
ATOM 5441 C CA . ASP A 1 719 ? -53.230 -24.819 29.338 1.00 85.06 719 ASP A CA 1
ATOM 5442 C C . ASP A 1 719 ? -51.816 -24.316 29.644 1.00 85.06 719 ASP A C 1
ATOM 5444 O O . ASP A 1 719 ? -51.515 -23.826 30.735 1.00 85.06 719 ASP A O 1
ATOM 5448 N N . ARG A 1 720 ? -50.935 -24.383 28.638 1.00 87.44 720 ARG A N 1
ATOM 5449 C CA . ARG A 1 720 ? -49.547 -23.924 28.754 1.00 87.44 720 ARG A CA 1
ATOM 5450 C C . ARG A 1 720 ? -49.399 -22.422 28.534 1.00 87.44 720 ARG A C 1
ATOM 5452 O O . ARG A 1 720 ? -48.399 -21.866 28.987 1.00 87.44 720 ARG A O 1
ATOM 5459 N N . LYS A 1 721 ? -50.382 -21.784 27.889 1.00 92.38 721 LYS A N 1
ATOM 5460 C CA . LYS A 1 721 ? -50.299 -20.422 27.338 1.00 92.38 721 LYS A CA 1
ATOM 5461 C C . LYS A 1 721 ? -49.061 -20.300 26.453 1.00 92.38 721 LYS A C 1
ATOM 5463 O O . LYS A 1 721 ? -48.146 -19.525 26.729 1.00 92.38 721 LYS A O 1
ATOM 5468 N N . ALA A 1 722 ? -49.007 -21.161 25.438 1.00 94.88 722 ALA A N 1
ATOM 5469 C CA . ALA A 1 722 ? -47.836 -21.295 24.588 1.00 94.88 722 ALA A CA 1
ATOM 5470 C C . ALA A 1 722 ? -48.181 -21.686 23.150 1.00 94.88 722 ALA A C 1
ATOM 5472 O O . ALA A 1 722 ? -49.066 -22.511 22.945 1.00 94.88 722 ALA A O 1
ATOM 5473 N N . LEU A 1 723 ? -47.437 -21.166 22.177 1.00 96.81 723 LEU A N 1
ATOM 5474 C CA . LEU A 1 723 ? -47.414 -21.695 20.815 1.00 96.81 723 LEU A CA 1
ATOM 5475 C C . LEU A 1 723 ? -46.445 -22.873 20.762 1.00 96.81 723 LEU A C 1
ATOM 5477 O O . LEU A 1 723 ? -45.279 -22.745 21.149 1.00 96.81 723 LEU A O 1
ATOM 5481 N N . LEU A 1 724 ? -46.928 -24.011 20.275 1.00 94.62 724 LEU A N 1
ATOM 5482 C CA . LEU A 1 724 ? -46.142 -25.221 20.086 1.00 94.62 724 LEU A CA 1
ATOM 5483 C C . LEU A 1 724 ? -46.005 -25.467 18.586 1.00 94.62 724 LEU A C 1
ATOM 5485 O O . LEU A 1 724 ? -46.945 -25.920 17.936 1.00 94.62 724 LEU A O 1
ATOM 5489 N N . LEU A 1 725 ? -44.838 -25.123 18.045 1.00 95.19 725 LEU A N 1
ATOM 5490 C CA . LEU A 1 725 ? -44.541 -25.212 16.619 1.00 95.19 725 LEU A CA 1
ATOM 5491 C C . LEU A 1 725 ? -43.764 -26.501 16.347 1.00 95.19 725 LEU A C 1
ATOM 5493 O O . LEU A 1 725 ? -42.858 -26.867 17.101 1.00 95.19 725 LEU A O 1
ATOM 5497 N N . GLY A 1 726 ? -44.183 -27.227 15.317 1.00 89.94 726 GLY A N 1
ATOM 5498 C CA . GLY A 1 726 ? -43.649 -28.537 14.993 1.00 89.94 726 GLY A CA 1
ATOM 5499 C C . GLY A 1 726 ? -42.703 -28.533 13.802 1.00 89.94 726 GLY A C 1
ATOM 5500 O O . GLY A 1 726 ? -42.612 -27.581 13.024 1.00 89.94 726 GLY A O 1
ATOM 5501 N N . TYR A 1 727 ? -42.007 -29.650 13.636 1.00 91.31 727 TYR A N 1
ATOM 5502 C CA . TYR A 1 727 ? -41.226 -29.921 12.438 1.00 91.31 727 TYR A CA 1
ATOM 5503 C C . TYR A 1 727 ? -41.322 -31.391 12.031 1.00 91.31 727 TYR A C 1
ATOM 5505 O O . TYR A 1 727 ? -41.533 -32.280 12.861 1.00 91.31 727 TYR A O 1
ATOM 5513 N N . PHE A 1 728 ? -41.191 -31.668 10.737 1.00 85.56 728 PHE A N 1
ATOM 5514 C CA . PHE A 1 728 ? -41.348 -33.016 10.192 1.00 85.56 728 PHE A CA 1
ATOM 5515 C C . PHE A 1 728 ? -40.595 -33.186 8.877 1.00 85.56 728 PHE A C 1
ATOM 5517 O O . PHE A 1 728 ? -40.306 -32.217 8.183 1.00 85.56 728 PHE A O 1
ATOM 5524 N N . THR A 1 729 ? -40.300 -34.429 8.509 1.00 81.62 729 THR A N 1
ATOM 5525 C CA . THR A 1 729 ? -39.716 -34.750 7.205 1.00 81.62 729 THR A CA 1
ATOM 5526 C C . THR A 1 729 ? -40.800 -34.826 6.130 1.00 81.62 729 THR A C 1
ATOM 5528 O O . THR A 1 729 ? -41.860 -35.430 6.335 1.00 81.62 729 THR A O 1
ATOM 5531 N N . ALA A 1 730 ? -40.554 -34.207 4.976 1.00 70.06 730 ALA A N 1
ATOM 5532 C CA . ALA A 1 730 ? -41.467 -34.269 3.838 1.00 70.06 730 ALA A CA 1
ATOM 5533 C C . ALA A 1 730 ? -41.632 -35.725 3.348 1.00 70.06 730 ALA A C 1
ATOM 5535 O O . ALA A 1 730 ? -40.651 -36.451 3.174 1.00 70.06 730 ALA A O 1
ATOM 5536 N N . SER A 1 731 ? -42.877 -36.172 3.143 1.00 58.47 731 SER A N 1
ATOM 5537 C CA . SER A 1 731 ? -43.186 -37.535 2.678 1.00 58.47 731 SER A CA 1
ATOM 5538 C C . SER A 1 731 ? -43.001 -37.660 1.161 1.00 58.47 731 SER A C 1
ATOM 5540 O O . SER A 1 731 ? -43.581 -36.887 0.403 1.00 58.47 731 SER A O 1
ATOM 5542 N N . GLY A 1 732 ? -42.200 -38.638 0.725 1.00 52.28 732 GLY A N 1
ATOM 5543 C CA . GLY A 1 732 ? -41.653 -38.755 -0.635 1.00 52.28 732 GLY A CA 1
ATOM 5544 C C . GLY A 1 732 ? -42.599 -39.216 -1.750 1.00 52.28 732 GLY A C 1
ATOM 5545 O O . GLY A 1 732 ? -42.224 -40.115 -2.490 1.00 52.28 732 GLY A O 1
ATOM 5546 N N . ALA A 1 733 ? -43.790 -38.627 -1.896 1.00 46.34 733 ALA A N 1
ATOM 5547 C CA . ALA A 1 733 ? -44.722 -39.015 -2.968 1.00 46.34 733 ALA A CA 1
ATOM 5548 C C . ALA A 1 733 ? -45.310 -37.869 -3.815 1.00 46.34 733 ALA A C 1
ATOM 5550 O O . ALA A 1 733 ? -45.976 -38.164 -4.799 1.00 46.34 733 ALA A O 1
ATOM 5551 N N . ASN A 1 734 ? -45.037 -36.593 -3.518 1.00 43.25 734 ASN A N 1
ATOM 5552 C CA . ASN A 1 734 ? -45.410 -35.488 -4.410 1.00 43.25 734 ASN A CA 1
ATOM 5553 C C . ASN A 1 734 ? -44.165 -34.671 -4.768 1.00 43.25 734 ASN A C 1
ATOM 5555 O O . ASN A 1 734 ? -43.567 -34.031 -3.904 1.00 43.25 734 ASN A O 1
ATOM 5559 N N . GLU A 1 735 ? -43.783 -34.700 -6.046 1.00 43.12 735 GLU A N 1
ATOM 5560 C CA . GLU A 1 735 ? -42.753 -33.849 -6.652 1.00 43.12 735 GLU A CA 1
ATOM 5561 C C . GLU A 1 735 ? -43.228 -32.385 -6.668 1.00 43.12 735 GLU A C 1
ATOM 5563 O O . GLU A 1 735 ? -43.648 -31.837 -7.683 1.00 43.12 735 GLU A O 1
ATOM 5568 N N . GLY A 1 736 ? -43.205 -31.754 -5.497 1.00 44.09 736 GLY A N 1
ATOM 5569 C CA . GLY A 1 736 ? -43.470 -30.337 -5.292 1.00 44.09 736 GLY A CA 1
ATOM 5570 C C . GLY A 1 736 ? -42.344 -29.732 -4.470 1.00 44.09 736 GLY A C 1
ATOM 5571 O O . GLY A 1 736 ? -42.375 -29.802 -3.249 1.00 44.09 736 GLY A O 1
ATOM 5572 N N . THR A 1 737 ? -41.332 -29.197 -5.163 1.00 52.31 737 THR A N 1
ATOM 5573 C CA . THR A 1 737 ? -40.316 -28.197 -4.743 1.00 52.31 737 THR A CA 1
ATOM 5574 C C . THR A 1 737 ? -39.533 -28.331 -3.426 1.00 52.31 737 THR A C 1
ATOM 5576 O O . THR A 1 737 ? -38.566 -27.597 -3.249 1.00 52.31 737 THR A O 1
ATOM 5579 N N . SER A 1 738 ? -39.855 -29.266 -2.538 1.00 48.47 738 SER A N 1
ATOM 5580 C CA . SER A 1 738 ? -39.082 -29.583 -1.336 1.00 48.47 738 SER A CA 1
ATOM 5581 C C . SER A 1 738 ? -38.140 -30.753 -1.632 1.00 48.47 738 SER A C 1
ATOM 5583 O O . SER A 1 738 ? -38.552 -31.736 -2.248 1.00 48.47 738 SER A O 1
ATOM 5585 N N . LEU A 1 739 ? -36.873 -30.661 -1.211 1.00 52.50 739 LEU A N 1
ATOM 5586 C CA . LEU A 1 739 ? -35.899 -31.749 -1.369 1.00 52.50 739 LEU A CA 1
ATOM 5587 C C . LEU A 1 739 ? -36.458 -33.045 -0.745 1.00 52.50 739 LEU A C 1
ATOM 5589 O O . LEU A 1 739 ? -36.925 -32.999 0.398 1.00 52.50 739 LEU A O 1
ATOM 5593 N N . PRO A 1 740 ? -36.417 -34.200 -1.439 1.00 50.22 740 PRO A N 1
ATOM 5594 C CA . PRO A 1 740 ? -36.817 -35.478 -0.856 1.00 50.22 740 PRO A CA 1
ATOM 5595 C C . PRO A 1 740 ? -36.054 -35.732 0.453 1.00 50.22 740 PRO A C 1
ATOM 5597 O O . PRO A 1 740 ? -34.826 -35.760 0.462 1.00 50.22 740 PRO A O 1
ATOM 5600 N N . GLY A 1 741 ? -36.776 -35.876 1.569 1.00 57.31 741 GLY A N 1
ATOM 5601 C CA . GLY A 1 741 ? -36.183 -36.030 2.906 1.00 57.31 741 GLY A CA 1
ATOM 5602 C C . GLY A 1 741 ? -35.855 -34.726 3.653 1.00 57.31 741 GLY A C 1
ATOM 5603 O O . GLY A 1 741 ? -35.335 -34.798 4.765 1.00 57.31 741 GLY A O 1
ATOM 5604 N N . GLY A 1 742 ? -36.176 -33.552 3.099 1.00 69.88 742 GLY A N 1
ATOM 5605 C CA . GLY A 1 742 ? -36.032 -32.259 3.777 1.00 69.88 742 GLY A CA 1
ATOM 5606 C C . GLY A 1 742 ? -36.933 -32.125 5.011 1.00 69.88 742 GLY A C 1
ATOM 5607 O O . GLY A 1 742 ? -38.031 -32.690 5.060 1.00 69.88 742 GLY A O 1
ATOM 5608 N N . VAL A 1 743 ? -36.461 -31.380 6.016 1.00 80.25 743 VAL A N 1
ATOM 5609 C CA . VAL A 1 743 ? -37.225 -31.065 7.233 1.00 80.25 743 VAL A CA 1
ATOM 5610 C C . VAL A 1 743 ? -37.972 -29.753 7.024 1.00 80.25 743 VAL A C 1
ATOM 5612 O O . VAL A 1 743 ? -37.360 -28.739 6.718 1.00 80.25 743 VAL A O 1
ATOM 5615 N N . VAL A 1 744 ? -39.289 -29.778 7.209 1.00 83.19 744 VAL A N 1
ATOM 5616 C CA . VAL A 1 744 ? -40.152 -28.595 7.179 1.00 83.19 744 VAL A CA 1
ATOM 5617 C C . VAL A 1 744 ? -40.363 -28.115 8.609 1.00 83.19 744 VAL A C 1
ATOM 5619 O O . VAL A 1 744 ? -40.795 -28.894 9.461 1.00 83.19 744 VAL A O 1
ATOM 5622 N N . PHE A 1 745 ? -40.084 -26.836 8.861 1.00 90.00 745 PHE A N 1
ATOM 5623 C CA . PHE A 1 745 ? -40.251 -26.193 10.165 1.00 90.00 745 PHE A CA 1
ATOM 5624 C C . PHE A 1 745 ? -41.433 -25.228 10.132 1.00 90.00 745 PHE A C 1
ATOM 5626 O O . PHE A 1 745 ? -41.365 -24.190 9.474 1.00 90.00 745 PHE A O 1
ATOM 5633 N N . THR A 1 746 ? -42.496 -25.494 10.895 1.00 89.75 746 THR A N 1
ATOM 5634 C CA . THR A 1 746 ? -43.649 -24.576 10.930 1.00 89.75 746 THR A CA 1
ATOM 5635 C C . THR A 1 746 ? -43.289 -23.215 11.532 1.00 89.75 746 THR A C 1
ATOM 5637 O O . THR A 1 746 ? -43.947 -22.224 11.241 1.00 89.75 746 THR A O 1
ATOM 5640 N N . ALA A 1 747 ? -42.212 -23.140 12.322 1.00 92.75 747 ALA A N 1
ATOM 5641 C CA . ALA A 1 747 ? -41.661 -21.898 12.865 1.00 92.75 747 ALA A CA 1
ATOM 5642 C C . ALA A 1 747 ? -41.078 -20.938 11.816 1.00 92.75 747 ALA A C 1
ATOM 5644 O O . ALA A 1 747 ? -40.869 -19.765 12.115 1.00 92.75 747 ALA A O 1
ATOM 5645 N N . THR A 1 748 ? -40.827 -21.420 10.598 1.00 92.19 748 THR A N 1
ATOM 5646 C CA . THR A 1 748 ? -40.374 -20.585 9.474 1.00 92.19 748 THR A CA 1
ATOM 5647 C C . THR A 1 748 ? -41.517 -20.090 8.589 1.00 92.19 748 THR A C 1
ATOM 5649 O O . THR A 1 748 ? -41.281 -19.286 7.692 1.00 92.19 748 THR A O 1
ATOM 5652 N N . SER A 1 749 ? -42.753 -20.524 8.858 1.00 90.06 749 SER A N 1
ATOM 5653 C CA . SER A 1 749 ? -43.943 -20.098 8.125 1.00 90.06 749 SER A CA 1
ATOM 5654 C C . SER A 1 749 ? -44.551 -18.857 8.771 1.00 90.06 749 SER A C 1
ATOM 5656 O O . SER A 1 749 ? -44.981 -18.896 9.926 1.00 90.06 749 SER A O 1
ATOM 5658 N N . HIS A 1 750 ? -44.607 -17.759 8.016 1.00 90.38 750 HIS A N 1
ATOM 5659 C CA . HIS A 1 750 ? -45.275 -16.530 8.443 1.00 90.38 750 HIS A CA 1
ATOM 5660 C C . HIS A 1 750 ? -46.740 -16.802 8.831 1.00 90.38 750 HIS A C 1
ATOM 5662 O O . HIS A 1 750 ? -47.193 -16.406 9.906 1.00 90.38 750 HIS A O 1
ATOM 5668 N N . ASP A 1 751 ? -47.447 -17.562 7.994 1.00 88.19 751 ASP A N 1
ATOM 5669 C CA . ASP A 1 751 ? -48.871 -17.858 8.154 1.00 88.19 751 ASP A CA 1
ATOM 5670 C C . ASP A 1 751 ? -49.180 -18.627 9.415 1.00 88.19 751 ASP A C 1
ATOM 5672 O O . ASP A 1 751 ? -50.071 -18.246 10.168 1.00 88.19 751 ASP A O 1
ATOM 5676 N N . ILE A 1 752 ? -48.429 -19.699 9.660 1.00 90.38 752 ILE A N 1
ATOM 5677 C CA . ILE A 1 752 ? -48.675 -20.553 10.816 1.00 90.38 752 ILE A CA 1
ATOM 5678 C C . ILE A 1 752 ? -48.421 -19.764 12.102 1.00 90.38 752 ILE A C 1
ATOM 5680 O O . ILE A 1 752 ? -49.221 -19.826 13.032 1.00 90.38 752 ILE A O 1
ATOM 5684 N N . VAL A 1 753 ? -47.350 -18.966 12.163 1.00 94.56 753 VAL A N 1
ATOM 5685 C CA . VAL A 1 753 ? -47.064 -18.160 13.357 1.00 94.56 753 VAL A CA 1
ATOM 5686 C C . VAL A 1 753 ? -48.151 -17.107 13.593 1.00 94.56 753 VAL A C 1
ATOM 5688 O O . VAL A 1 753 ? -48.612 -16.959 14.729 1.00 94.56 753 VAL A O 1
ATOM 5691 N N . ALA A 1 754 ? -48.594 -16.397 12.552 1.00 93.88 754 ALA A N 1
ATOM 5692 C CA . ALA A 1 754 ? -49.668 -15.406 12.658 1.00 93.88 754 ALA A CA 1
ATOM 5693 C C . ALA A 1 754 ? -51.017 -16.048 13.045 1.00 93.88 754 ALA A C 1
ATOM 5695 O O . ALA A 1 754 ? -51.733 -15.528 13.909 1.00 93.88 754 ALA A O 1
ATOM 5696 N N . HIS A 1 755 ? -51.334 -17.206 12.460 1.00 93.12 755 HIS A N 1
ATOM 5697 C CA . HIS A 1 755 ? -52.535 -17.990 12.748 1.00 93.12 755 HIS A CA 1
ATOM 5698 C C . HIS A 1 755 ? -52.566 -18.425 14.222 1.00 93.12 755 HIS A C 1
ATOM 5700 O O . HIS A 1 755 ? -53.509 -18.109 14.949 1.00 93.12 755 HIS A O 1
ATOM 5706 N N . GLU A 1 756 ? -51.497 -19.050 14.722 1.00 94.25 756 GLU A N 1
ATOM 5707 C CA . GLU A 1 756 ? -51.446 -19.514 16.114 1.00 94.25 756 GLU A CA 1
ATOM 5708 C C . GLU A 1 756 ? -51.391 -18.369 17.133 1.00 94.25 756 GLU A C 1
ATOM 5710 O O . GLU A 1 756 ? -51.978 -18.454 18.216 1.00 94.25 756 GLU A O 1
ATOM 5715 N N . THR A 1 757 ? -50.738 -17.257 16.784 1.00 96.25 757 THR A N 1
ATOM 5716 C CA . THR A 1 757 ? -50.749 -16.051 17.626 1.00 96.25 757 THR A CA 1
ATOM 5717 C C . THR A 1 757 ? -52.166 -15.483 17.743 1.00 96.25 757 THR A C 1
ATOM 5719 O O . THR A 1 757 ? -52.566 -15.023 18.814 1.00 96.25 757 THR A O 1
ATOM 5722 N N . THR A 1 758 ? -52.964 -15.570 16.675 1.00 94.25 758 THR A N 1
ATOM 5723 C CA . THR A 1 758 ? -54.364 -15.127 16.676 1.00 94.25 758 THR A CA 1
ATOM 5724 C C . THR A 1 758 ? -55.222 -15.950 17.633 1.00 94.25 758 THR A C 1
ATOM 5726 O O . THR A 1 758 ? -56.001 -15.370 18.392 1.00 94.25 758 THR A O 1
ATOM 5729 N N . HIS A 1 759 ? -55.039 -17.273 17.692 1.00 91.62 759 HIS A N 1
ATOM 5730 C CA . HIS A 1 759 ? -55.730 -18.112 18.683 1.00 91.62 759 HIS A CA 1
ATOM 5731 C C . HIS A 1 759 ? -55.422 -17.686 20.121 1.00 91.62 759 HIS A C 1
ATOM 5733 O O . HIS A 1 759 ? -56.335 -17.594 20.946 1.00 91.62 759 HIS A O 1
ATOM 5739 N N . ALA A 1 760 ? -54.159 -17.364 20.414 1.00 93.00 760 ALA A N 1
ATOM 5740 C CA . ALA A 1 760 ? -53.754 -16.869 21.728 1.00 93.00 760 ALA A CA 1
ATOM 5741 C C . ALA A 1 760 ? -54.395 -15.514 22.077 1.00 93.00 760 ALA A C 1
ATOM 5743 O O . ALA A 1 760 ? -54.821 -15.298 23.215 1.00 93.00 760 ALA A O 1
ATOM 5744 N N . LEU A 1 761 ? -54.493 -14.611 21.097 1.00 92.81 761 LEU A N 1
ATOM 5745 C CA . LEU A 1 761 ? -55.124 -13.299 21.255 1.00 92.81 761 LEU A CA 1
ATOM 5746 C C . LEU A 1 761 ? -56.641 -13.405 21.447 1.00 92.81 761 LEU A C 1
ATOM 5748 O O . LEU A 1 761 ? -57.196 -12.700 22.289 1.00 92.81 761 LEU A O 1
ATOM 5752 N N . LEU A 1 762 ? -57.314 -14.304 20.724 1.00 90.69 762 LEU A N 1
ATOM 5753 C CA . LEU A 1 762 ? -58.745 -14.565 20.905 1.00 90.69 762 LEU A CA 1
ATOM 5754 C C . LEU A 1 762 ? -59.053 -15.153 22.290 1.00 90.69 762 LEU A C 1
ATOM 5756 O O . LEU A 1 762 ? -60.006 -14.707 22.934 1.00 90.69 762 LEU A O 1
ATOM 5760 N N . ASP A 1 763 ? -58.233 -16.097 22.774 1.00 88.94 763 ASP A N 1
ATOM 5761 C CA . ASP A 1 763 ? -58.363 -16.657 24.131 1.00 88.94 763 ASP A CA 1
ATOM 5762 C C . ASP A 1 763 ? -58.257 -15.552 25.196 1.00 88.94 763 ASP A C 1
ATOM 5764 O O . ASP A 1 763 ? -59.035 -15.517 26.151 1.00 88.94 763 ASP A O 1
ATOM 5768 N N . GLY A 1 764 ? -57.334 -14.605 24.996 1.00 88.12 764 GLY A N 1
ATOM 5769 C CA . GLY A 1 764 ? -57.170 -13.431 25.852 1.00 88.12 764 GLY A CA 1
ATOM 5770 C C . GLY A 1 764 ? -58.298 -12.398 25.751 1.00 88.12 764 GLY A C 1
ATOM 5771 O O . GLY A 1 764 ? -58.678 -11.796 26.757 1.00 88.12 764 GLY A O 1
ATOM 5772 N N . LEU A 1 765 ? -58.873 -12.203 24.560 1.00 86.12 765 LEU A N 1
ATOM 5773 C CA . LEU A 1 765 ? -59.960 -11.250 24.328 1.00 86.12 765 LEU A CA 1
ATOM 5774 C C . LEU A 1 765 ? -61.253 -11.688 25.024 1.00 86.12 765 LEU A C 1
ATOM 5776 O O . LEU A 1 765 ? -61.909 -10.871 25.674 1.00 86.12 765 LEU A O 1
ATOM 5780 N N . HIS A 1 766 ? -61.632 -12.958 24.860 1.00 81.00 766 HIS A N 1
ATOM 5781 C CA . HIS A 1 766 ? -62.844 -13.508 25.454 1.00 81.00 766 HIS A CA 1
ATOM 5782 C C . HIS A 1 766 ? -62.770 -15.039 25.587 1.00 81.00 766 HIS A C 1
ATOM 5784 O O . HIS A 1 766 ? -63.149 -15.782 24.683 1.00 81.00 766 HIS A O 1
ATOM 5790 N N . ARG A 1 767 ? -62.378 -15.516 26.777 1.00 71.06 767 ARG A N 1
ATOM 5791 C CA . ARG A 1 767 ? -62.131 -16.939 27.101 1.00 71.06 767 ARG A CA 1
ATOM 5792 C C . ARG A 1 767 ? -63.234 -17.909 26.653 1.00 71.06 767 ARG A C 1
ATOM 5794 O O . ARG A 1 767 ? -62.949 -19.012 26.198 1.00 71.06 767 ARG A O 1
ATOM 5801 N N . ARG A 1 768 ? -64.508 -17.508 26.763 1.00 74.75 768 ARG A N 1
ATOM 5802 C CA . ARG A 1 768 ? -65.649 -18.383 26.420 1.00 74.75 768 ARG A CA 1
ATOM 5803 C C . ARG A 1 768 ? -65.841 -18.591 24.920 1.00 74.75 768 ARG A C 1
ATOM 5805 O O . ARG A 1 768 ? -66.625 -19.446 24.538 1.00 74.75 768 ARG A O 1
ATOM 5812 N N . PHE A 1 769 ? -65.125 -17.861 24.063 1.00 74.38 769 PHE A N 1
ATOM 5813 C CA . PHE A 1 769 ? -65.131 -18.150 22.624 1.00 74.38 769 PHE A CA 1
ATOM 5814 C C . PHE A 1 769 ? -64.461 -19.481 22.288 1.00 74.38 769 PHE A C 1
ATOM 5816 O O . PHE A 1 769 ? -64.611 -19.964 21.182 1.00 74.38 769 PHE A O 1
ATOM 5823 N N . ARG A 1 770 ? -63.820 -20.144 23.255 1.00 68.19 770 ARG A N 1
ATOM 5824 C CA . ARG A 1 770 ? -63.314 -21.509 23.091 1.00 68.19 770 ARG A CA 1
ATOM 5825 C C . ARG A 1 770 ? -64.241 -22.591 23.639 1.00 68.19 770 ARG A C 1
ATOM 5827 O O . ARG A 1 770 ? -63.945 -23.773 23.484 1.00 68.19 770 ARG A O 1
ATOM 5834 N N . GLU A 1 771 ? -65.349 -22.214 24.278 1.00 76.88 771 GLU A N 1
ATOM 5835 C CA . GLU A 1 771 ? -66.354 -23.172 24.734 1.00 76.88 771 GLU A CA 1
ATOM 5836 C C . GLU A 1 771 ? -67.166 -23.648 23.520 1.00 76.88 771 GLU A C 1
ATOM 5838 O O . GLU A 1 771 ? -67.797 -22.821 22.854 1.00 76.88 771 GLU A O 1
ATOM 5843 N N . PRO A 1 772 ? -67.182 -24.960 23.215 1.00 72.25 772 PRO A N 1
ATOM 5844 C CA . PRO A 1 772 ? -67.833 -25.501 22.027 1.00 72.25 772 PRO A CA 1
ATOM 5845 C C . PRO A 1 772 ? -69.351 -25.554 22.200 1.00 72.25 772 PRO A C 1
ATOM 5847 O O . PRO A 1 772 ? -69.962 -26.618 22.260 1.00 72.25 772 PRO A O 1
ATOM 5850 N N . THR A 1 773 ? -69.974 -24.385 22.314 1.00 80.50 773 THR A N 1
ATOM 5851 C CA . THR A 1 773 ? -71.428 -24.257 22.456 1.00 80.50 773 THR A CA 1
ATOM 5852 C C . THR A 1 773 ? -72.158 -24.647 21.170 1.00 80.50 773 THR A C 1
ATOM 5854 O O . THR A 1 773 ? -73.310 -25.069 21.229 1.00 80.50 773 THR A O 1
ATOM 5857 N N . ASN A 1 774 ? -71.487 -24.545 20.017 1.00 80.19 774 ASN A N 1
ATOM 5858 C CA . ASN A 1 774 ? -71.912 -25.052 18.714 1.00 80.19 774 ASN A CA 1
ATOM 5859 C C . ASN A 1 774 ? -70.694 -25.158 17.755 1.00 80.19 774 ASN A C 1
ATOM 5861 O O . ASN A 1 774 ? -69.626 -24.625 18.071 1.00 80.19 774 ASN A O 1
ATOM 5865 N N . PRO A 1 775 ? -70.826 -25.828 16.592 1.00 75.56 775 PRO A N 1
ATOM 5866 C CA . PRO A 1 775 ? -69.742 -25.962 15.611 1.00 75.56 775 PRO A CA 1
ATOM 5867 C C . PRO A 1 775 ? -69.223 -24.636 15.027 1.00 75.56 775 PRO A C 1
ATOM 5869 O O . PRO A 1 775 ? -68.045 -24.554 14.675 1.00 75.56 775 PRO A O 1
ATOM 5872 N N . ASP A 1 776 ? -70.059 -23.595 14.962 1.00 81.06 776 ASP A N 1
ATOM 5873 C CA . ASP A 1 776 ? -69.689 -22.299 14.376 1.00 81.06 776 ASP A CA 1
ATOM 5874 C C . ASP A 1 776 ? -68.627 -21.577 15.211 1.00 81.06 776 ASP A C 1
ATOM 5876 O O . ASP A 1 776 ? -67.865 -20.775 14.681 1.00 81.06 776 ASP A O 1
ATOM 5880 N N . VAL A 1 777 ? -68.523 -21.887 16.505 1.00 79.31 777 VAL A N 1
ATOM 5881 C CA . VAL A 1 777 ? -67.494 -21.330 17.391 1.00 79.31 777 VAL A CA 1
ATOM 5882 C C . VAL A 1 777 ? -66.090 -21.775 16.969 1.00 79.31 777 VAL A C 1
ATOM 5884 O O . VAL A 1 777 ? -65.183 -20.950 16.860 1.00 79.31 777 VAL A O 1
ATOM 5887 N N . PHE A 1 778 ? -65.906 -23.063 16.665 1.00 72.62 778 PHE A N 1
ATOM 5888 C CA . PHE A 1 778 ? -64.630 -23.557 16.139 1.00 72.62 778 PHE A CA 1
ATOM 5889 C C . PHE A 1 778 ? -64.365 -23.035 14.729 1.00 72.62 778 PHE A C 1
ATOM 5891 O O . PHE A 1 778 ? -63.246 -22.623 14.432 1.00 72.62 778 PHE A O 1
ATOM 5898 N N . ALA A 1 779 ? -65.398 -22.994 13.883 1.00 80.69 779 ALA A N 1
ATOM 5899 C CA . ALA A 1 779 ? -65.279 -22.437 12.541 1.00 80.69 779 ALA A CA 1
ATOM 5900 C C . ALA A 1 779 ? -64.872 -20.955 12.573 1.00 80.69 779 ALA A C 1
ATOM 5902 O O . ALA A 1 779 ? -64.037 -20.538 11.777 1.00 80.69 779 ALA A O 1
ATOM 5903 N N . PHE A 1 780 ? -65.407 -20.174 13.517 1.00 84.69 780 PHE A N 1
ATOM 5904 C CA . PHE A 1 780 ? -65.031 -18.779 13.727 1.00 84.69 780 PHE A CA 1
ATOM 5905 C C . PHE A 1 780 ? -63.559 -18.643 14.112 1.00 84.69 780 PHE A C 1
ATOM 5907 O O . PHE A 1 780 ? -62.857 -17.838 13.510 1.00 84.69 780 PHE A O 1
ATOM 5914 N N . HIS A 1 781 ? -63.083 -19.435 15.075 1.00 81.19 781 HIS A N 1
ATOM 5915 C CA . HIS A 1 781 ? -61.686 -19.410 15.509 1.00 81.19 781 HIS A CA 1
ATOM 5916 C C . HIS A 1 781 ? -60.718 -19.672 14.349 1.00 81.19 781 HIS A C 1
ATOM 5918 O O . HIS A 1 781 ? -59.786 -18.900 14.130 1.00 81.19 781 HIS A O 1
ATOM 5924 N N . GLU A 1 782 ? -60.981 -20.722 13.576 1.00 83.31 782 GLU A N 1
ATOM 5925 C CA . GLU A 1 782 ? -60.170 -21.103 12.421 1.00 83.31 782 GLU A CA 1
ATOM 5926 C C . GLU A 1 782 ? -60.230 -20.062 11.299 1.00 83.31 782 GLU A C 1
ATOM 5928 O O . GLU A 1 782 ? -59.196 -19.598 10.822 1.00 83.31 782 GLU A O 1
ATOM 5933 N N . ALA A 1 783 ? -61.439 -19.652 10.900 1.00 85.06 783 ALA A N 1
ATOM 5934 C CA . ALA A 1 783 ? -61.627 -18.702 9.807 1.00 85.06 783 ALA A CA 1
ATOM 5935 C C . ALA A 1 783 ? -61.070 -17.316 10.151 1.00 85.06 783 ALA A C 1
ATOM 5937 O O . ALA A 1 783 ? -60.509 -16.641 9.291 1.00 85.06 783 ALA A O 1
ATOM 5938 N N . PHE A 1 784 ? -61.203 -16.876 11.403 1.00 88.81 784 PHE A N 1
ATOM 5939 C CA . PHE A 1 784 ? -60.665 -15.591 11.831 1.00 88.81 784 PHE A CA 1
ATOM 5940 C C . PHE A 1 784 ? -59.135 -15.601 11.850 1.00 88.81 784 PHE A C 1
ATOM 5942 O O . PHE A 1 784 ? -58.519 -14.659 11.351 1.00 88.81 784 PHE A O 1
ATOM 5949 N N . ALA A 1 785 ? -58.519 -16.668 12.366 1.00 86.88 785 ALA A N 1
ATOM 5950 C CA . ALA A 1 785 ? -57.067 -16.825 12.352 1.00 86.88 785 ALA A CA 1
ATOM 5951 C C . ALA A 1 785 ? -56.503 -16.873 10.921 1.00 86.88 785 ALA A C 1
ATOM 5953 O O . ALA A 1 785 ? -55.491 -16.228 10.642 1.00 86.88 785 ALA A O 1
ATOM 5954 N N . ASP A 1 786 ? -57.193 -17.534 9.989 1.00 85.62 786 ASP A N 1
ATOM 5955 C CA . ASP A 1 786 ? -56.829 -17.506 8.570 1.00 85.62 786 ASP A CA 1
ATOM 5956 C C . ASP A 1 786 ? -56.929 -16.119 7.949 1.00 85.62 786 ASP A C 1
ATOM 5958 O O . ASP A 1 786 ? -56.030 -15.711 7.220 1.00 85.62 786 ASP A O 1
ATOM 5962 N N . VAL A 1 787 ? -58.019 -15.393 8.214 1.00 88.62 787 VAL A N 1
ATOM 5963 C CA . VAL A 1 787 ? -58.204 -14.032 7.697 1.00 88.62 787 VAL A CA 1
ATOM 5964 C C . VAL A 1 787 ? -57.082 -13.136 8.206 1.00 88.62 787 VAL A C 1
ATOM 5966 O O . VAL A 1 787 ? -56.498 -12.393 7.424 1.00 88.62 787 VAL A O 1
ATOM 5969 N N . VAL A 1 788 ? -56.718 -13.227 9.485 1.00 90.56 788 VAL A N 1
ATOM 5970 C CA . VAL A 1 788 ? -55.587 -12.456 10.011 1.00 90.56 788 VAL A CA 1
ATOM 5971 C C . VAL A 1 788 ? -54.286 -12.827 9.293 1.00 90.56 788 VAL A C 1
ATOM 5973 O O . VAL A 1 788 ? -53.606 -11.924 8.806 1.00 90.56 788 VAL A O 1
ATOM 5976 N N . ALA A 1 789 ? -53.951 -14.117 9.182 1.00 87.94 789 ALA A N 1
ATOM 5977 C CA . ALA A 1 789 ? -52.731 -14.566 8.505 1.00 87.94 789 ALA A CA 1
ATOM 5978 C C . ALA A 1 789 ? -52.685 -14.103 7.034 1.00 87.94 789 ALA A C 1
ATOM 5980 O O . ALA A 1 789 ? -51.693 -13.530 6.583 1.00 87.94 789 ALA A O 1
ATOM 5981 N N . LEU A 1 790 ? -53.800 -14.243 6.313 1.00 85.25 790 LEU A N 1
ATOM 5982 C CA . LEU A 1 790 ? -53.940 -13.846 4.914 1.00 85.25 790 LEU A CA 1
ATOM 5983 C C . LEU A 1 790 ? -53.736 -12.340 4.727 1.00 85.25 790 LEU A C 1
ATOM 5985 O O . LEU A 1 790 ? -52.923 -11.912 3.908 1.00 85.25 790 LEU A O 1
ATOM 5989 N N . PHE A 1 791 ? -54.453 -11.524 5.503 1.00 86.44 791 PHE A N 1
ATOM 5990 C CA . PHE A 1 791 ? -54.412 -10.071 5.360 1.00 86.44 791 PHE A CA 1
ATOM 5991 C C . PHE A 1 791 ? -53.074 -9.474 5.805 1.00 86.44 791 PHE A C 1
ATOM 5993 O O . PHE A 1 791 ? -52.687 -8.417 5.304 1.00 86.44 791 PHE A O 1
ATOM 6000 N N . GLN A 1 792 ? -52.320 -10.144 6.680 1.00 87.00 792 GLN A N 1
ATOM 6001 C CA . GLN A 1 792 ? -50.989 -9.675 7.057 1.00 87.00 792 GLN A CA 1
ATOM 6002 C C . GLN A 1 792 ? -49.994 -9.670 5.892 1.00 87.00 792 GLN A C 1
ATOM 6004 O O . GLN A 1 792 ? -49.140 -8.785 5.858 1.00 87.00 792 GLN A O 1
ATOM 6009 N N . HIS A 1 793 ? -50.138 -10.528 4.879 1.00 81.12 793 HIS A N 1
ATOM 6010 C CA . HIS A 1 793 ? -49.299 -10.444 3.676 1.00 81.12 793 HIS A CA 1
ATOM 6011 C C . HIS A 1 793 ? -49.455 -9.121 2.922 1.00 81.12 793 HIS A C 1
ATOM 6013 O O . HIS A 1 793 ? -48.499 -8.637 2.321 1.00 81.12 793 HIS A O 1
ATOM 6019 N N . PHE A 1 794 ? -50.627 -8.481 2.989 1.00 84.00 794 PHE A N 1
ATOM 6020 C CA . PHE A 1 794 ? -50.846 -7.167 2.374 1.00 84.00 794 PHE A CA 1
ATOM 6021 C C . PHE A 1 794 ? -50.091 -6.047 3.101 1.00 84.00 794 PHE A C 1
ATOM 6023 O O . PHE A 1 794 ? -49.978 -4.939 2.578 1.00 84.00 794 PHE A O 1
ATOM 6030 N N . THR A 1 795 ? -49.553 -6.333 4.289 1.00 82.38 795 THR A N 1
ATOM 6031 C CA . THR A 1 795 ? -48.686 -5.415 5.036 1.00 82.38 795 THR A CA 1
ATOM 6032 C C . THR A 1 795 ? -47.212 -5.537 4.649 1.00 82.38 795 THR A C 1
ATOM 6034 O O . THR A 1 795 ? -46.420 -4.714 5.102 1.00 82.38 795 THR A O 1
ATOM 6037 N N . LEU A 1 796 ? -46.850 -6.505 3.793 1.00 83.38 796 LEU A N 1
ATOM 6038 C CA . LEU A 1 796 ? -45.495 -6.734 3.281 1.00 83.38 796 LEU A CA 1
ATOM 6039 C C . LEU A 1 796 ? -45.331 -6.053 1.906 1.00 83.38 796 LEU A C 1
ATOM 6041 O O . LEU A 1 796 ? -45.829 -6.575 0.900 1.00 83.38 796 LEU A O 1
ATOM 6045 N N . PRO A 1 797 ? -44.658 -4.887 1.816 1.00 80.44 797 PRO A N 1
ATOM 6046 C CA . PRO A 1 797 ? -44.587 -4.119 0.574 1.00 80.44 797 PRO A CA 1
ATOM 6047 C C . PRO A 1 797 ? -43.928 -4.882 -0.577 1.00 80.44 797 PRO A C 1
ATOM 6049 O O . PRO A 1 797 ? -44.375 -4.772 -1.718 1.00 80.44 797 PRO A O 1
ATOM 6052 N N . GLU A 1 798 ? -42.894 -5.669 -0.285 1.00 75.12 798 GLU A N 1
ATOM 6053 C CA . GLU A 1 798 ? -42.123 -6.424 -1.273 1.00 75.12 798 GLU A CA 1
ATOM 6054 C C . GLU A 1 798 ? -42.986 -7.509 -1.932 1.00 75.12 798 GLU A C 1
ATOM 6056 O O . GLU A 1 798 ? -43.026 -7.632 -3.161 1.00 75.12 798 GLU A O 1
ATOM 6061 N N . ALA A 1 799 ? -43.753 -8.240 -1.118 1.00 76.06 799 ALA A N 1
ATOM 6062 C CA . ALA A 1 799 ? -44.697 -9.250 -1.581 1.00 76.06 799 ALA A CA 1
ATOM 6063 C C . ALA A 1 799 ? -45.828 -8.619 -2.410 1.00 76.06 799 ALA A C 1
ATOM 6065 O O . ALA A 1 799 ? -46.143 -9.090 -3.506 1.00 76.06 799 ALA A O 1
ATOM 6066 N N . LEU A 1 800 ? -46.398 -7.507 -1.934 1.00 80.31 800 LEU A N 1
ATOM 6067 C CA . LEU A 1 800 ? -47.505 -6.825 -2.601 1.00 80.31 800 LEU A CA 1
ATOM 6068 C C . LEU A 1 800 ? -47.097 -6.248 -3.967 1.00 80.31 800 LEU A C 1
ATOM 6070 O O . LEU A 1 800 ? -47.797 -6.464 -4.958 1.00 80.31 800 LEU A O 1
ATOM 6074 N N . GLN A 1 801 ? -45.954 -5.559 -4.049 1.00 80.81 801 GLN A N 1
ATOM 6075 C CA . GLN A 1 801 ? -45.442 -4.994 -5.305 1.00 80.81 801 GLN A CA 1
ATOM 6076 C C . GLN A 1 801 ? -45.224 -6.076 -6.361 1.00 80.81 801 GLN A C 1
ATOM 6078 O O . GLN A 1 801 ? -45.636 -5.919 -7.513 1.00 80.81 801 GLN A O 1
ATOM 6083 N N . HIS A 1 802 ? -44.622 -7.197 -5.966 1.00 79.06 802 HIS A N 1
ATOM 6084 C CA . HIS A 1 802 ? -44.398 -8.313 -6.869 1.00 79.06 802 HIS A CA 1
ATOM 6085 C C . HIS A 1 802 ? -45.708 -8.936 -7.362 1.00 79.06 802 HIS A C 1
ATOM 6087 O O . HIS A 1 802 ? -45.866 -9.177 -8.561 1.00 79.06 802 HIS A O 1
ATOM 6093 N N . GLN A 1 803 ? -46.660 -9.193 -6.461 1.00 77.94 803 GLN A N 1
ATOM 6094 C CA . GLN A 1 803 ? -47.925 -9.835 -6.826 1.00 77.94 803 GLN A CA 1
ATOM 6095 C C . GLN A 1 803 ? -48.799 -8.920 -7.692 1.00 77.94 803 GLN A C 1
ATOM 6097 O O . GLN A 1 803 ? -49.396 -9.392 -8.658 1.00 77.94 803 GLN A O 1
ATOM 6102 N N . ILE A 1 804 ? -48.801 -7.605 -7.449 1.00 81.81 804 ILE A N 1
ATOM 6103 C CA . ILE A 1 804 ? -49.452 -6.624 -8.334 1.00 81.81 804 ILE A CA 1
ATOM 6104 C C . ILE A 1 804 ? -48.785 -6.605 -9.716 1.00 81.81 804 ILE A C 1
ATOM 6106 O O . ILE A 1 804 ? -49.482 -6.585 -10.732 1.00 81.81 804 ILE A O 1
ATOM 6110 N N . ALA A 1 805 ? -47.450 -6.651 -9.780 1.00 81.56 805 ALA A N 1
ATOM 6111 C CA . ALA A 1 805 ? -46.723 -6.679 -11.048 1.00 81.56 805 ALA A CA 1
ATOM 6112 C C . ALA A 1 805 ? -47.012 -7.958 -11.855 1.00 81.56 805 ALA A C 1
ATOM 6114 O O . ALA A 1 805 ? -47.250 -7.882 -13.062 1.00 81.56 805 ALA A O 1
ATOM 6115 N N . GLN A 1 806 ? -47.048 -9.125 -11.200 1.00 78.19 806 GLN A N 1
ATOM 6116 C CA . GLN A 1 806 ? -47.359 -10.399 -11.856 1.00 78.19 806 GLN A CA 1
ATOM 6117 C C . GLN A 1 806 ? -48.811 -10.481 -12.332 1.00 78.19 806 GLN A C 1
ATOM 6119 O O . GLN A 1 806 ? -49.067 -10.914 -13.457 1.00 78.19 806 GLN A O 1
ATOM 6124 N N . THR A 1 807 ? -49.760 -10.046 -11.504 1.00 78.81 807 THR A N 1
ATOM 6125 C CA . THR A 1 807 ? -51.188 -10.071 -11.849 1.00 78.81 807 THR A CA 1
ATOM 6126 C C . THR A 1 807 ? -51.605 -8.916 -12.757 1.00 78.81 807 THR A C 1
ATOM 6128 O O . THR A 1 807 ? -52.714 -8.921 -13.285 1.00 78.81 807 THR A O 1
ATOM 6131 N N . ARG A 1 808 ? -50.718 -7.934 -12.984 1.00 77.75 808 ARG A N 1
ATOM 6132 C CA . ARG A 1 808 ? -51.004 -6.673 -13.692 1.00 77.75 808 ARG A CA 1
ATOM 6133 C C . ARG A 1 808 ? -52.187 -5.913 -13.077 1.00 77.75 808 ARG A C 1
ATOM 6135 O O . ARG A 1 808 ? -52.950 -5.273 -13.794 1.00 77.75 808 ARG A O 1
ATOM 6142 N N . GLY A 1 809 ? -52.327 -6.000 -11.754 1.00 76.31 809 GLY A N 1
ATOM 6143 C CA . GLY A 1 809 ? -53.411 -5.376 -10.990 1.00 76.31 809 GLY A CA 1
ATOM 6144 C C . GLY A 1 809 ? -54.723 -6.170 -10.936 1.00 76.31 809 GLY A C 1
ATOM 6145 O O . GLY A 1 809 ? -55.668 -5.693 -10.315 1.00 76.31 809 GLY A O 1
ATOM 6146 N N . ASP A 1 810 ? -54.796 -7.359 -11.542 1.00 77.56 810 ASP A N 1
ATOM 6147 C CA . ASP A 1 810 ? -55.975 -8.236 -11.516 1.00 77.56 810 ASP A CA 1
ATOM 6148 C C . ASP A 1 810 ? -55.845 -9.323 -10.432 1.00 77.56 810 ASP A C 1
ATOM 6150 O O . ASP A 1 810 ? -55.361 -10.430 -10.679 1.00 77.56 810 ASP A O 1
ATOM 6154 N N . LEU A 1 811 ? -56.272 -8.995 -9.208 1.00 70.50 811 LEU A N 1
ATOM 6155 C CA . LEU A 1 811 ? -56.176 -9.883 -8.042 1.00 70.50 811 LEU A CA 1
ATOM 6156 C C . LEU A 1 811 ? -57.162 -11.068 -8.066 1.00 70.50 811 LEU A C 1
ATOM 6158 O O . LEU A 1 811 ? -57.069 -11.924 -7.191 1.00 70.50 811 LEU A O 1
ATOM 6162 N N . GLU A 1 812 ? -58.075 -11.156 -9.043 1.00 70.12 812 GLU A N 1
ATOM 6163 C CA . GLU A 1 812 ? -58.956 -12.326 -9.217 1.00 70.12 812 GLU A CA 1
ATOM 6164 C C . GLU A 1 812 ? -58.227 -13.511 -9.874 1.00 70.12 812 GLU A C 1
ATOM 6166 O O . GLU A 1 812 ? -58.692 -14.654 -9.832 1.00 70.12 812 GLU A O 1
ATOM 6171 N N . ARG A 1 813 ? -57.057 -13.258 -10.473 1.00 68.12 813 ARG A N 1
ATOM 6172 C CA . ARG A 1 813 ? -56.168 -14.302 -10.992 1.00 68.12 813 ARG A CA 1
ATOM 6173 C C . ARG A 1 813 ? -55.445 -15.003 -9.853 1.00 68.12 813 ARG A C 1
ATOM 6175 O O . ARG A 1 813 ? -55.135 -14.387 -8.838 1.00 68.12 813 ARG A O 1
ATOM 6182 N N . GLN A 1 814 ? -55.098 -16.271 -10.068 1.00 66.12 814 GLN A N 1
ATOM 6183 C CA . GLN A 1 814 ? -54.317 -17.050 -9.110 1.00 66.12 814 GLN A CA 1
ATOM 6184 C C . GLN A 1 814 ? -53.028 -16.307 -8.733 1.00 66.12 814 GLN A C 1
ATOM 6186 O O . GLN A 1 814 ? -52.221 -15.959 -9.599 1.00 66.12 814 GLN A O 1
ATOM 6191 N N . ASN A 1 815 ? -52.856 -16.057 -7.438 1.00 73.00 815 ASN A N 1
ATOM 6192 C CA . ASN A 1 815 ? -51.747 -15.291 -6.889 1.00 73.00 815 ASN A CA 1
ATOM 6193 C C . ASN A 1 815 ? -51.395 -15.800 -5.484 1.00 73.00 815 ASN A C 1
ATOM 6195 O O . ASN A 1 815 ? -52.218 -16.430 -4.820 1.00 73.00 815 ASN A O 1
ATOM 6199 N N . LEU A 1 816 ? -50.170 -15.521 -5.031 1.00 73.31 816 LEU A N 1
ATOM 6200 C CA . LEU A 1 816 ? -49.691 -16.007 -3.730 1.00 73.31 816 LEU A CA 1
ATOM 6201 C C . LEU A 1 816 ? -50.323 -15.264 -2.540 1.00 73.31 816 LEU A C 1
ATOM 6203 O O . LEU A 1 816 ? -50.222 -15.750 -1.423 1.00 73.31 816 LEU A O 1
ATOM 6207 N N . LEU A 1 817 ? -50.995 -14.121 -2.749 1.00 72.88 817 LEU A N 1
ATOM 6208 C CA . LEU A 1 817 ? -51.715 -13.413 -1.675 1.00 72.88 817 LEU A CA 1
ATOM 6209 C C . LEU A 1 817 ? -53.016 -14.121 -1.278 1.00 72.88 817 LEU A C 1
ATOM 6211 O O . LEU A 1 817 ? -53.555 -13.815 -0.223 1.00 72.88 817 LEU A O 1
ATOM 6215 N N . GLY A 1 818 ? -53.539 -15.024 -2.117 1.00 66.00 818 GLY A N 1
ATOM 6216 C CA . GLY A 1 818 ? -54.755 -15.805 -1.864 1.00 66.00 818 GLY A CA 1
ATOM 6217 C C . GLY A 1 818 ? -54.508 -17.205 -1.291 1.00 66.00 818 GLY A C 1
ATOM 6218 O O . GLY A 1 818 ? -55.463 -17.966 -1.150 1.00 66.00 818 GLY A O 1
ATOM 6219 N N . GLN A 1 819 ? -53.257 -17.568 -0.996 1.00 73.25 819 GLN A N 1
ATOM 6220 C CA . GLN A 1 819 ? -52.852 -18.912 -0.572 1.00 73.25 819 GLN A CA 1
ATOM 6221 C C . GLN A 1 819 ? -52.209 -18.872 0.820 1.00 73.25 819 GLN A C 1
ATOM 6223 O O . GLN A 1 819 ? -51.441 -17.961 1.105 1.00 73.25 819 GLN A O 1
ATOM 6228 N N . LEU A 1 820 ? -52.506 -19.863 1.672 1.00 66.31 820 LEU A N 1
ATOM 6229 C CA . LEU A 1 820 ? -51.924 -19.991 3.018 1.00 66.31 820 LEU A CA 1
ATOM 6230 C C . LEU A 1 820 ? -51.128 -21.287 3.182 1.00 66.31 820 LEU A C 1
ATOM 6232 O O . LEU A 1 820 ? -51.611 -22.363 2.811 1.00 66.31 820 LEU A O 1
ATOM 6236 N N . ALA A 1 821 ? -49.955 -21.184 3.812 1.00 59.31 821 ALA A N 1
ATOM 6237 C CA . ALA A 1 821 ? -49.079 -22.298 4.189 1.00 59.31 821 ALA A CA 1
ATOM 6238 C C . ALA A 1 821 ? -48.844 -23.301 3.034 1.00 59.31 821 ALA A C 1
ATOM 6240 O O . ALA A 1 821 ? -49.187 -24.490 3.113 1.00 59.31 821 ALA A O 1
ATOM 6241 N N . VAL A 1 822 ? -48.286 -22.795 1.928 1.00 68.38 822 VAL A N 1
ATOM 6242 C CA . VAL A 1 822 ? -47.965 -23.533 0.696 1.00 68.38 822 VAL A CA 1
ATOM 6243 C C . VAL A 1 822 ? -47.072 -24.748 0.951 1.00 68.38 822 VAL A C 1
ATOM 6245 O O . VAL A 1 822 ? -47.424 -25.859 0.554 1.00 68.38 822 VAL A O 1
ATOM 6248 N N . GLN A 1 823 ? -45.958 -24.569 1.664 1.00 67.44 823 GLN A N 1
ATOM 6249 C CA . GLN A 1 823 ? -44.984 -25.636 1.920 1.00 67.44 823 GLN A CA 1
ATOM 6250 C C . GLN A 1 823 ? -45.571 -26.731 2.809 1.00 67.44 823 GLN A C 1
ATOM 6252 O O . GLN A 1 823 ? -45.316 -27.916 2.598 1.00 67.44 823 GLN A O 1
ATOM 6257 N N . PHE A 1 824 ? -46.378 -26.349 3.800 1.00 64.31 824 PHE A N 1
ATOM 6258 C CA . PHE A 1 824 ? -47.038 -27.311 4.676 1.00 64.31 824 PHE A CA 1
ATOM 6259 C C . PHE A 1 824 ? -48.094 -28.126 3.912 1.00 64.31 824 PHE A C 1
ATOM 6261 O O . PHE A 1 824 ? -48.154 -29.348 4.060 1.00 64.31 824 PHE A O 1
ATOM 6268 N N . GLY A 1 825 ? -48.900 -27.484 3.058 1.00 57.19 825 GLY A N 1
ATOM 6269 C CA . GLY A 1 825 ? -49.867 -28.166 2.192 1.00 57.19 825 GLY A CA 1
ATOM 6270 C C . GLY A 1 825 ? -49.204 -29.192 1.266 1.00 57.19 825 GLY A C 1
ATOM 6271 O O . GLY A 1 825 ? -49.570 -30.371 1.292 1.00 57.19 825 GLY A O 1
ATOM 6272 N N . GLU A 1 826 ? -48.160 -28.777 0.540 1.00 67.88 826 GLU A N 1
ATOM 6273 C CA . GLU A 1 826 ? -47.388 -29.648 -0.358 1.00 67.88 826 GLU A CA 1
ATOM 6274 C C . GLU A 1 826 ? -46.751 -30.829 0.412 1.00 67.88 826 GLU A C 1
ATOM 6276 O O . GLU A 1 826 ? -46.925 -31.993 0.040 1.00 67.88 826 GLU A O 1
ATOM 6281 N N . ALA A 1 827 ? -46.088 -30.567 1.546 1.00 54.62 827 ALA A N 1
ATOM 6282 C CA . ALA A 1 827 ? -45.364 -31.584 2.320 1.00 54.62 827 ALA A CA 1
ATOM 6283 C C . ALA A 1 827 ? -46.270 -32.559 3.105 1.00 54.62 827 ALA A C 1
ATOM 6285 O O . ALA A 1 827 ? -45.824 -33.628 3.551 1.00 54.62 827 ALA A O 1
ATOM 6286 N N . THR A 1 828 ? -47.549 -32.220 3.284 1.00 55.19 828 THR A N 1
ATOM 6287 C CA . THR A 1 828 ? -48.565 -33.112 3.866 1.00 55.19 828 THR A CA 1
ATOM 6288 C C . THR A 1 828 ? -49.342 -33.918 2.822 1.00 55.19 828 THR A C 1
ATOM 6290 O O . THR A 1 828 ? -50.143 -34.767 3.207 1.00 55.19 828 THR A O 1
ATOM 6293 N N . GLY A 1 829 ? -49.046 -33.744 1.527 1.00 52.06 829 GLY A N 1
ATOM 6294 C CA . GLY A 1 829 ? -49.632 -34.528 0.435 1.00 52.06 829 GLY A CA 1
ATOM 6295 C C . GLY A 1 829 ? -50.817 -33.864 -0.273 1.00 52.06 829 GLY A C 1
ATOM 6296 O O . GLY A 1 829 ? -51.475 -34.522 -1.078 1.00 52.06 829 GLY A O 1
ATOM 6297 N N . ARG A 1 830 ? -51.104 -32.578 -0.017 1.00 56.12 830 ARG A N 1
ATOM 6298 C CA . ARG A 1 830 ? -52.105 -31.811 -0.781 1.00 56.12 830 ARG A CA 1
ATOM 6299 C C . ARG A 1 830 ? -51.485 -31.293 -2.086 1.00 56.12 830 ARG A C 1
ATOM 6301 O O . ARG A 1 830 ? -50.314 -30.928 -2.124 1.00 56.12 830 ARG A O 1
ATOM 6308 N N . TYR A 1 831 ? -52.274 -31.234 -3.163 1.00 48.25 831 TYR A N 1
ATOM 6309 C CA . TYR A 1 831 ? -51.873 -30.582 -4.419 1.00 48.25 831 TYR A CA 1
ATOM 6310 C C . TYR A 1 831 ? -52.004 -29.052 -4.278 1.00 48.25 831 TYR A C 1
ATOM 6312 O O . TYR A 1 831 ? -52.952 -28.466 -4.798 1.00 48.25 831 TYR A O 1
ATOM 6320 N N . GLY A 1 832 ? -51.087 -28.422 -3.533 1.00 59.50 832 GLY A N 1
ATOM 6321 C CA . GLY A 1 832 ? -51.010 -26.967 -3.350 1.00 59.50 832 GLY A CA 1
ATOM 6322 C C . GLY A 1 832 ? -51.068 -26.508 -1.891 1.00 59.50 832 GLY A C 1
ATOM 6323 O O . GLY A 1 832 ? -50.731 -27.257 -0.974 1.00 59.50 832 GLY A O 1
ATOM 6324 N N . ALA A 1 833 ? -51.489 -25.256 -1.691 1.00 60.34 833 ALA A N 1
ATOM 6325 C CA . ALA A 1 833 ? -51.543 -24.610 -0.386 1.00 60.34 833 ALA A CA 1
ATOM 6326 C C . ALA A 1 833 ? -52.441 -25.326 0.624 1.00 60.34 833 ALA A C 1
ATOM 6328 O O . ALA A 1 833 ? -53.381 -26.032 0.250 1.00 60.34 833 ALA A O 1
ATOM 6329 N N . LEU A 1 834 ? -52.169 -25.136 1.922 1.00 63.16 834 LEU A N 1
ATOM 6330 C CA . LEU A 1 834 ? -53.030 -25.688 2.965 1.00 63.16 834 LEU A CA 1
ATOM 6331 C C . LEU A 1 834 ? -54.467 -25.168 2.807 1.00 63.16 834 LEU A C 1
ATOM 6333 O O . LEU A 1 834 ? -55.407 -25.952 2.968 1.00 63.16 834 LEU A O 1
ATOM 6337 N N . ARG A 1 835 ? -54.622 -23.884 2.450 1.00 70.50 835 ARG A N 1
ATOM 6338 C CA . ARG A 1 835 ? -55.894 -23.236 2.091 1.00 70.50 835 ARG A CA 1
ATOM 6339 C C . ARG A 1 835 ? -55.684 -22.323 0.868 1.00 70.50 835 ARG A C 1
ATOM 6341 O O . ARG A 1 835 ? -54.648 -21.668 0.770 1.00 70.50 835 ARG A O 1
ATOM 6348 N N . ASP A 1 836 ? -56.651 -22.287 -0.051 1.00 71.00 836 ASP A N 1
ATOM 6349 C CA . ASP A 1 836 ? -56.653 -21.427 -1.248 1.00 71.00 836 ASP A CA 1
ATOM 6350 C C . ASP A 1 836 ? -58.008 -20.709 -1.347 1.00 71.00 836 ASP A C 1
ATOM 6352 O O . ASP A 1 836 ? -59.059 -21.357 -1.322 1.00 71.00 836 ASP A O 1
ATOM 6356 N N . TYR A 1 837 ? -57.980 -19.378 -1.402 1.00 65.75 837 TYR A N 1
ATOM 6357 C CA . TYR A 1 837 ? -59.162 -18.517 -1.327 1.00 65.75 837 TYR A CA 1
ATOM 6358 C C . TYR A 1 837 ? -59.542 -17.882 -2.669 1.00 65.75 837 TYR A C 1
ATOM 6360 O O . TYR A 1 837 ? -60.647 -17.347 -2.783 1.00 65.75 837 TYR A O 1
ATOM 6368 N N . ILE A 1 838 ? -58.659 -17.912 -3.681 1.00 61.88 838 ILE A N 1
ATOM 6369 C CA . ILE A 1 838 ? -58.853 -17.192 -4.950 1.00 61.88 838 ILE A CA 1
ATOM 6370 C C . ILE A 1 838 ? -58.401 -18.049 -6.141 1.00 61.88 838 ILE A C 1
ATOM 6372 O O . ILE A 1 838 ? -57.219 -18.309 -6.347 1.00 61.88 838 ILE A O 1
ATOM 6376 N N . GLY A 1 839 ? -59.361 -18.398 -7.002 1.00 52.72 839 GLY A N 1
ATOM 6377 C CA . GLY A 1 839 ? -59.134 -19.142 -8.245 1.00 52.72 839 GLY A CA 1
ATOM 6378 C C . GLY A 1 839 ? -59.757 -20.542 -8.236 1.00 52.72 839 GLY A C 1
ATOM 6379 O O . GLY A 1 839 ? -59.977 -21.150 -7.193 1.00 52.72 839 GLY A O 1
ATOM 6380 N N . LYS A 1 840 ? -60.097 -21.067 -9.421 1.00 49.34 840 LYS A N 1
ATOM 6381 C CA . LYS A 1 840 ? -60.587 -22.447 -9.593 1.00 49.34 840 LYS A CA 1
ATOM 6382 C C . LYS A 1 840 ? -59.472 -23.318 -10.164 1.00 49.34 840 LYS A C 1
ATOM 6384 O O . LYS A 1 840 ? -59.020 -23.067 -11.279 1.00 49.34 840 LYS A O 1
ATOM 6389 N N . VAL A 1 841 ? -59.099 -24.390 -9.465 1.00 49.66 841 VAL A N 1
ATOM 6390 C CA . VAL A 1 841 ? -58.286 -25.464 -10.056 1.00 49.66 841 VAL A CA 1
ATOM 6391 C C . VAL A 1 841 ? -59.168 -26.246 -11.032 1.00 49.66 841 VAL A C 1
ATOM 6393 O O . VAL A 1 841 ? -60.063 -26.987 -10.622 1.00 49.66 841 VAL A O 1
ATOM 6396 N N . VAL A 1 842 ? -58.938 -26.094 -12.337 1.00 40.41 842 VAL A N 1
ATOM 6397 C CA . VAL A 1 842 ? -59.562 -26.967 -13.340 1.00 40.41 842 VAL A CA 1
ATOM 6398 C C . VAL A 1 842 ? -58.829 -28.306 -13.298 1.00 40.41 842 VAL A C 1
ATOM 6400 O O . VAL A 1 842 ? -57.738 -28.440 -13.847 1.00 40.41 842 VAL A O 1
ATOM 6403 N N . LYS A 1 843 ? -59.409 -29.312 -12.630 1.00 37.62 843 LYS A N 1
ATOM 6404 C CA . LYS A 1 843 ? -58.925 -30.694 -12.743 1.00 37.62 843 LYS A CA 1
ATOM 6405 C C . LYS A 1 843 ? -59.144 -31.163 -14.182 1.00 37.62 843 LYS A C 1
ATOM 6407 O O . LYS A 1 843 ? -60.270 -31.469 -14.568 1.00 37.62 843 LYS A O 1
ATOM 6412 N N . VAL A 1 844 ? -58.078 -31.230 -14.976 1.00 35.38 844 VAL A N 1
ATOM 6413 C CA . VAL A 1 844 ? -58.107 -31.955 -16.250 1.00 35.38 844 VAL A CA 1
ATOM 6414 C C . VAL A 1 844 ? -58.149 -33.440 -15.904 1.00 35.38 844 VAL A C 1
ATOM 6416 O O . VAL A 1 844 ? -57.179 -33.993 -15.390 1.00 35.38 844 VAL A O 1
ATOM 6419 N N . LYS A 1 845 ? -59.301 -34.079 -16.131 1.00 30.56 845 LYS A N 1
ATOM 6420 C CA . LYS A 1 845 ? -59.417 -35.539 -16.112 1.00 30.56 845 LYS A CA 1
ATOM 6421 C C . LYS A 1 845 ? -58.513 -36.074 -17.225 1.00 30.56 84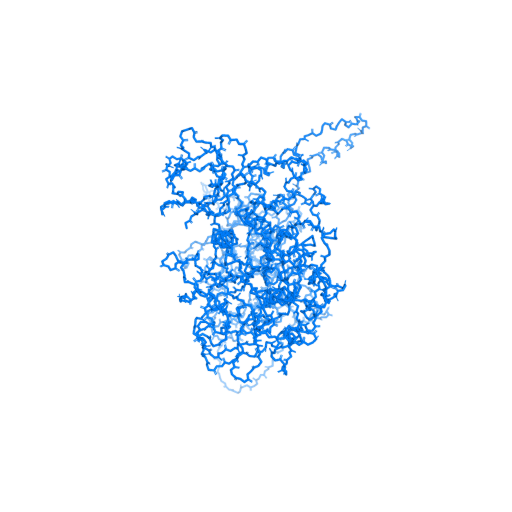5 LYS A C 1
ATOM 6423 O O . LYS A 1 845 ? -58.855 -35.958 -18.397 1.00 30.56 845 LYS A O 1
ATOM 6428 N N . VAL A 1 846 ? -57.363 -36.631 -16.866 1.00 37.38 846 VAL A N 1
ATOM 6429 C CA . VAL A 1 846 ? -56.668 -37.569 -17.746 1.00 37.38 846 VAL A CA 1
ATOM 6430 C C . VAL A 1 846 ? -57.375 -38.901 -17.538 1.00 37.38 846 VAL A C 1
ATOM 6432 O O . VAL A 1 846 ? -57.334 -39.456 -16.442 1.00 37.38 846 VAL A O 1
ATOM 6435 N N . GLU A 1 847 ? -58.107 -39.360 -18.551 1.00 34.78 847 GLU A N 1
ATOM 6436 C CA . GLU A 1 847 ? -58.623 -40.726 -18.575 1.00 34.78 847 GLU A CA 1
ATOM 6437 C C . GLU A 1 847 ? -57.429 -41.680 -18.579 1.00 34.78 847 GLU A C 1
ATOM 6439 O O . GLU A 1 847 ? -56.748 -41.848 -19.588 1.00 34.78 847 GLU A O 1
ATOM 6444 N N . VAL A 1 848 ? -57.164 -42.291 -17.429 1.00 39.06 848 VAL A N 1
ATOM 6445 C CA . VAL A 1 848 ? -56.397 -43.529 -17.356 1.00 39.06 848 VAL A CA 1
ATOM 6446 C C . VAL A 1 848 ? -57.405 -44.607 -16.997 1.00 39.06 848 VAL A C 1
ATOM 6448 O O . VAL A 1 848 ? -58.121 -44.498 -16.001 1.00 39.06 848 VAL A O 1
ATOM 6451 N N . GLY A 1 849 ? -57.535 -45.580 -17.893 1.00 34.62 849 GLY A N 1
ATOM 6452 C CA . GLY A 1 849 ? -58.447 -46.698 -17.737 1.00 34.62 849 GLY A CA 1
ATOM 6453 C C . GLY A 1 849 ? -58.080 -47.585 -16.547 1.00 34.62 849 GLY A C 1
ATOM 6454 O O . GLY A 1 849 ? -56.903 -47.830 -16.299 1.00 34.62 849 GLY A O 1
ATOM 6455 N N . SER A 1 850 ? -59.150 -48.068 -15.910 1.00 32.47 850 SER A N 1
ATOM 6456 C CA . SER A 1 850 ? -59.298 -49.254 -15.050 1.00 32.47 850 SER A CA 1
ATOM 6457 C C . SER A 1 850 ? -58.442 -49.387 -13.780 1.00 32.47 850 SER A C 1
ATOM 6459 O O . SER A 1 850 ? -57.237 -49.609 -13.857 1.00 32.47 850 SER A O 1
ATOM 6461 N N . ASP A 1 851 ? -59.200 -49.412 -12.672 1.00 33.53 851 ASP A N 1
ATOM 6462 C CA . ASP A 1 851 ? -59.031 -50.137 -11.400 1.00 33.53 851 ASP A CA 1
ATOM 6463 C C . ASP A 1 851 ? -57.929 -49.604 -10.456 1.00 33.53 851 ASP A C 1
ATOM 6465 O O . ASP A 1 851 ? -56.799 -49.370 -10.853 1.00 33.53 851 ASP A O 1
ATOM 6469 N N . ASP A 1 852 ? -58.152 -49.329 -9.172 1.00 30.94 852 ASP A N 1
ATOM 6470 C CA . ASP A 1 852 ? -59.075 -49.923 -8.209 1.00 30.94 852 ASP A CA 1
ATOM 6471 C C . ASP A 1 852 ? -59.368 -48.906 -7.083 1.00 30.94 852 ASP A C 1
ATOM 6473 O O . ASP A 1 852 ? -58.565 -48.013 -6.788 1.00 30.94 852 ASP A O 1
ATOM 6477 N N . GLU A 1 853 ? -60.547 -49.029 -6.486 1.00 37.00 853 GLU A N 1
ATOM 6478 C CA . GLU A 1 853 ? -61.095 -48.170 -5.441 1.00 37.00 853 GLU A CA 1
ATOM 6479 C C . GLU A 1 853 ? -60.396 -48.388 -4.088 1.00 37.00 853 GLU A C 1
ATOM 6481 O O . GLU A 1 853 ? -60.368 -49.503 -3.583 1.00 37.00 853 GLU A O 1
ATOM 6486 N N . SER A 1 854 ? -59.967 -47.312 -3.415 1.00 27.38 854 SER A N 1
ATOM 6487 C CA . SER A 1 854 ? -60.359 -47.065 -2.014 1.00 27.38 854 SER A CA 1
ATOM 6488 C C . SER A 1 854 ? -59.829 -45.730 -1.477 1.00 27.38 854 SER A C 1
ATOM 6490 O O . SER A 1 854 ? -58.623 -45.521 -1.359 1.00 27.38 854 SER A O 1
ATOM 6492 N N . THR A 1 855 ? -60.786 -44.915 -1.024 1.00 28.03 855 THR A N 1
ATOM 6493 C CA . THR A 1 855 ? -60.736 -43.942 0.087 1.00 28.03 855 THR A CA 1
ATOM 6494 C C . THR A 1 855 ? -59.978 -42.619 -0.075 1.00 28.03 855 THR A C 1
ATOM 6496 O O . THR A 1 855 ? -58.753 -42.573 -0.132 1.00 28.03 855 THR A O 1
ATOM 6499 N N . GLY A 1 856 ? -60.759 -41.533 -0.001 1.00 25.84 856 GLY A N 1
ATOM 6500 C CA . GLY A 1 856 ? -60.368 -40.197 0.445 1.00 25.84 856 GLY A CA 1
ATOM 6501 C C . GLY A 1 856 ? -61.486 -39.620 1.297 1.00 25.84 856 GLY A C 1
ATOM 6502 O O . GLY A 1 856 ? -62.596 -39.483 0.735 1.00 25.84 856 GLY A O 1
#

Foldseek 3Di:
DWKKKFWFAPDDQWFWADDPNDIWIWGKDFLFPQLADPPDPDPGGGTGIIMTDTDPPDDDDFNLQVFLRQQVCPRHDPPGDGIQAMDIFDFFAFDQDDLVVLLVLQPDDLPDFAAADPQFDDDRPCLALLCDPLAQVLVVLCVVCPDLVLFDAAEEEEEEQAAFPLAQFAQPQEPLVQAAELPDPVCGSHRHLPDDDSDFPPQLSHFLNSQQATQDDVPDDRRYSANNYHYHYYRQARHLRTGTPSSVLSVLSSQLVLLVVPPNHHQEYFEAHFGADDQSLLSSLLSVLQSQHAYEYEQGKAAQQPQHLGGGPPCQFLSHEYEFEAESVRHGQANDHNVDIGGHFDDPVSLLRYAYGYDDQHWTGRHPNNHHIHRGRGGSSNRRSSLRSLLSSLCSLQVVVLVPDPTSSLNNQQSSCLQLVQADDDPVPSRRRRSHGHHSNSSNPDHGDDNVVDDRDDRGGLFAVLVCVLVVPDPPDDDRNLNSSLGSLLSNLC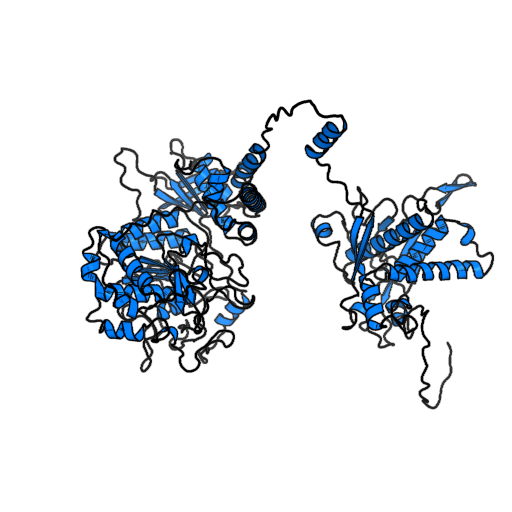SGNQLVVLADSDSVPDDPVSSVSSLVSLLPDPNRHPSNVVVSVVSVVVVVPDDPPPDPPPDDPVVVVVVVCVVDVPPDDDQWFKAKAQLAFVLQCLDPLCVQQRIFIFTFGDAPPQDFCGDGQAAHEWAAAPVVRDGAGTADCVPPVQRVVSHDDDDPVHVNSLSRHLVRLLRVLQVVVCVVVVHHQFFFFAWDDDPNDTDGHGDRYQYEHQDQEADLDWAQDNNNSYTRWHKYFQDPDDPRRADHRDIGGRSRGSLRSQLRSQLRRVCRVPVCLPPCPDPVSVVCSNVVSNVRSLVVSVVGPSQVVSQCVVCVNPPLDDTPSQAGQFVSCVSVPHPGGPDGHHDDDDPDDPDDDDDDDDDD

Sequence (856 aa):
MPRILVKAAPGLSSARLVFGTNPVAFTLTPLFKSIAPPKTAGPIPANIWQTLTAPADFAEENAWDVCHSLLRQGLGVAGAPAPEFAEPDLEQQWITGGDAELGMALSRSCDSVNSQREDFPLDADNPYWFRDSGHSQFDAAIAAVGGPQVATNVRIAHFDTGYDPDHHTLPKRLRADIARNFVDDSAPDDATDRTSGPLVNLGHGTGTLSILAGAGQPGQSLLGGAPFAEVVPVRVANRVVLFRNSAIAQAFDYVHLLNAIGPNRIDIITMSMGGLASQAWAEAVNALYEQGVFIVTAAGNNFGNLPTRQIVFPARFGRVVAACGIMADGRPYADLEIRLMAGNYGPESKMKTAIAAPTPNVPWARWGCSDVIDFDGQGTSAATPQVAAAAALWLQNNRAAVDAYPSAWMRVEAIRSALFASAKENLQDIKHLGRGALRADAALSKAPATAPAMRKTDADDASFELLRILTGRGLQAAPAPEQRMLELESLQLSQSAAVESVMPADPAAASAAEVRRVAEALIAHPRASKSLREAIGALLRRDEVSVPVTLPVTGNSVQRLQLEHAKNPKIRQPAYRPLRVYAYDPSLGARLKTLSINEAVLNVRWEKDLQPGPIGEYIEVIDIDPASQCCYAPVDLSHPHILTQSGLSPSEANPQFHQQMTYAVAMKTIEHFEVALGRVALWAPREKMVDGETHGEYVHRLRIYPHALRAKNAYYSPDRKALLLGYFTASGANEGTSLPGGVVFTATSHDIVAHETTHALLDGLHRRFREPTNPDVFAFHEAFADVVALFQHFTLPEALQHQIAQTRGDLERQNLLGQLAVQFGEATGRYGALRDYIGKVVKVKVEVGSDDESTG

Mean predicted aligned error: 17.89 Å